Protein 6MGR (pdb70)

Nearest PDB structures (foldseek):
  6mgr-assembly1_B  TM=1.003E+00  e=1.078E-83  Campylobacter jejuni
  6mgr-assembly1_D  TM=1.002E+00  e=2.499E-81  Campylobacter jejuni
  6mgr-assembly1_A  TM=1.003E+00  e=6.065E-81  Campylobacter jejuni
  5uqg-assembly1_B  TM=9.874E-01  e=3.873E-78  Campylobacter jejuni subsp. jejuni
  5uqh-assembly1_C  TM=9.885E-01  e=1.211E-77  Campylobacter jejuni subsp. jejuni

CATH classification: 3.20.20.70

Structure (mmCIF, N/CA/C/O backbone):
data_6MGR
#
_entry.id   6MGR
#
_cell.length_a   69.343
_cell.length_b   119.592
_cell.length_c   119.307
_cell.angle_alpha   90.00
_cell.angle_beta   89.99
_cell.angle_gamma   90.00
#
_symmetry.space_group_name_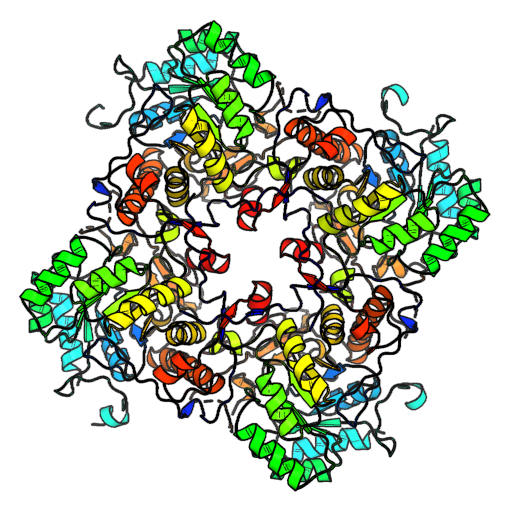H-M   'P 1 21 1'
#
loop_
_entity.id
_entity.type
_entity.pdbx_description
1 polymer 'Inosine monophosphate dehydrogenase'
2 non-polymer '5-[(Z)-(aminomethylidene)amino]-1-(5-O-phosphono-beta-D-ribofuranosyl)-1H-imidazole-4-carboxylic acid'
3 non-polymer 'SULFATE ION'
4 non-polymer 'CHLORIDE ION'
5 non-polymer (4S)-2-METHYL-2,4-PENTANEDIOL
6 non-polymer 'POTASSIUM ION'
7 water water
#
loop_
_atom_site.group_PDB
_atom_site.id
_atom_site.type_symbol
_atom_site.label_atom_id
_atom_site.label_alt_id
_atom_site.label_comp_id
_atom_site.label_asym_id
_atom_site.label_entity_id
_atom_site.label_seq_id
_atom_site.pdbx_PDB_ins_code
_atom_site.Cartn_x
_atom_site.Cartn_y
_atom_site.Cartn_z
_atom_site.occupancy
_atom_site.B_iso_or_equiv
_atom_site.auth_seq_id
_atom_site.auth_comp_id
_atom_site.auth_asym_id
_atom_site.auth_atom_id
_atom_site.pdbx_PDB_model_num
ATOM 1 N N . MET A 1 4 ? 36.268 41.469 43.100 1.00 114.32 1 MET A N 1
ATOM 2 C CA . MET A 1 4 ? 35.484 40.612 43.986 1.00 112.10 1 MET A CA 1
ATOM 3 C C . MET A 1 4 ? 36.033 39.187 44.008 1.00 109.32 1 MET A C 1
ATOM 4 O O . MET A 1 4 ? 36.598 38.712 43.019 1.00 110.40 1 MET A O 1
ATOM 9 N N . LYS A 1 5 ? 35.853 38.505 45.137 1.00 104.80 2 LYS A N 1
ATOM 10 C CA . LYS A 1 5 ? 36.432 37.180 45.346 1.00 100.92 2 LYS A CA 1
ATOM 11 C C . LYS A 1 5 ? 35.408 36.123 44.951 1.00 93.59 2 LYS A C 1
ATOM 12 O O . LYS A 1 5 ? 34.511 35.785 45.729 1.00 86.73 2 LYS A O 1
ATOM 18 N N . ILE A 1 6 ? 35.541 35.607 43.730 1.00 91.61 3 ILE A N 1
ATOM 19 C CA . ILE A 1 6 ? 34.788 34.447 43.263 1.00 88.46 3 ILE A CA 1
ATOM 20 C C . ILE A 1 6 ? 35.690 33.231 43.407 1.00 90.30 3 ILE A C 1
ATOM 21 O O . ILE A 1 6 ? 36.730 33.136 42.742 1.00 92.15 3 ILE A O 1
ATOM 26 N N . VAL A 1 7 ? 35.294 32.305 44.279 1.00 89.41 4 VAL A N 1
ATOM 27 C CA . VAL A 1 7 ? 36.146 31.169 44.613 1.00 92.68 4 VAL A CA 1
ATOM 28 C C . VAL A 1 7 ? 36.073 30.089 43.536 1.00 91.88 4 VAL A C 1
ATOM 29 O O . VAL A 1 7 ? 37.079 29.438 43.226 1.00 92.11 4 VAL A O 1
ATOM 33 N N . LYS A 1 8 ? 34.900 29.891 42.936 1.00 88.86 5 LYS A N 1
ATOM 34 C CA . LYS A 1 8 ? 34.721 28.845 41.936 1.00 82.39 5 LYS A CA 1
ATOM 35 C C . LYS A 1 8 ? 33.461 29.125 41.124 1.00 75.49 5 LYS A C 1
ATOM 36 O O . LYS A 1 8 ? 32.636 29.975 41.478 1.00 70.81 5 LYS A O 1
ATOM 42 N N . ARG A 1 9 ? 33.338 28.398 40.008 1.00 69.17 6 ARG A N 1
ATOM 43 C CA . ARG A 1 9 ? 32.079 28.254 39.285 1.00 64.67 6 ARG A CA 1
ATOM 44 C C . ARG A 1 9 ? 31.429 26.952 39.742 1.00 60.51 6 ARG A C 1
ATOM 45 O O . ARG A 1 9 ? 31.905 25.864 39.409 1.00 66.46 6 ARG A O 1
ATOM 53 N N . ALA A 1 10 ? 30.337 27.057 40.485 1.00 53.58 7 ALA A N 1
ATOM 54 C CA . ALA A 1 10 ? 29.765 25.917 41.189 1.00 50.68 7 ALA A CA 1
ATOM 55 C C . ALA A 1 10 ? 28.604 25.313 40.409 1.00 48.89 7 ALA A C 1
ATOM 56 O O . ALA A 1 10 ? 27.747 26.037 39.890 1.00 48.73 7 ALA A O 1
ATOM 58 N N . LEU A 1 11 ? 28.566 23.984 40.361 1.00 45.12 8 LEU A N 1
ATOM 59 C CA . LEU A 1 11 ? 27.588 23.238 39.583 1.00 47.71 8 LEU A CA 1
ATOM 60 C C . LEU A 1 11 ? 26.609 22.512 40.494 1.00 44.71 8 LEU A C 1
ATOM 61 O O . LEU A 1 11 ? 26.937 22.169 41.630 1.00 44.76 8 LEU A O 1
ATOM 66 N N . THR A 1 12 ? 25.409 22.242 39.982 1.00 43.03 9 THR A N 1
ATOM 67 C CA . THR A 1 12 ? 24.547 21.307 40.684 1.00 45.12 9 THR A CA 1
ATOM 68 C C . THR A 1 12 ? 24.126 20.168 39.750 1.00 41.41 9 THR A C 1
ATOM 69 O O . THR A 1 12 ? 24.659 20.015 38.643 1.00 46.28 9 THR A O 1
ATOM 73 N N . PHE A 1 13 ? 23.159 19.365 40.216 1.00 40.01 10 PHE A N 1
ATOM 74 C CA . PHE A 1 13 ? 22.807 18.099 39.558 1.00 41.75 10 PHE A CA 1
ATOM 75 C C . PHE A 1 13 ? 22.575 18.252 38.055 1.00 45.59 10 PHE A C 1
ATOM 76 O O . PHE A 1 13 ? 23.155 17.509 37.241 1.00 43.08 10 PHE A O 1
ATOM 84 N N A GLU A 1 14 ? 21.723 19.205 37.677 0.49 45.90 11 GLU A N 1
ATOM 85 N N B GLU A 1 14 ? 21.703 19.191 37.660 0.51 45.85 11 GLU A N 1
ATOM 86 C CA A GLU A 1 14 ? 21.309 19.369 36.293 0.49 48.82 11 GLU A CA 1
ATOM 87 C CA B GLU A 1 14 ? 21.328 19.306 36.252 0.51 48.79 11 GLU A CA 1
ATOM 88 C C A GLU A 1 14 ? 22.455 19.794 35.382 0.49 47.49 11 GLU A C 1
ATOM 89 C C B GLU A 1 14 ? 22.482 19.753 35.365 0.51 47.51 11 GLU A C 1
ATOM 90 O O A GLU A 1 14 ? 22.306 19.734 34.156 0.49 46.11 11 GLU A O 1
ATOM 91 O O B GLU A 1 14 ? 22.359 19.683 34.136 0.51 45.93 11 GLU A O 1
ATOM 102 N N . ASP A 1 15 ? 23.593 20.200 35.952 1.00 46.88 12 ASP A N 1
ATOM 103 C CA . ASP A 1 15 ? 24.742 20.632 35.164 1.00 47.96 12 ASP A CA 1
ATOM 104 C C . ASP A 1 15 ? 25.602 19.478 34.665 1.00 40.95 12 ASP A C 1
ATOM 105 O O . ASP A 1 15 ? 26.452 19.698 33.794 1.00 42.04 12 ASP A O 1
ATOM 110 N N . VAL A 1 16 ? 25.432 18.268 35.208 1.00 39.21 13 VAL A N 1
ATOM 111 C CA . VAL A 1 16 ? 26.375 17.185 34.964 1.00 41.88 13 VAL A CA 1
ATOM 112 C C . VAL A 1 16 ? 25.634 15.889 34.654 1.00 47.23 13 VAL A C 1
ATOM 113 O O . VAL A 1 16 ? 24.469 15.705 35.006 1.00 45.44 13 VAL A O 1
ATOM 117 N N . LEU A 1 17 ? 26.324 15.010 33.926 1.00 47.85 14 LEU A N 1
ATOM 118 C CA . LEU A 1 17 ? 25.865 13.653 33.673 1.00 45.30 14 LEU A CA 1
ATOM 119 C C . LEU A 1 17 ? 27.032 12.709 33.917 1.00 43.83 14 LEU A C 1
ATOM 120 O O . LEU A 1 17 ? 28.201 13.084 33.759 1.00 41.24 14 LEU A O 1
ATOM 125 N N . LEU A 1 18 ? 26.704 11.478 34.300 1.00 41.44 15 LEU A N 1
ATOM 126 C CA . LEU A 1 18 ? 27.701 10.422 34.435 1.00 41.90 15 LEU A CA 1
ATOM 127 C C . LEU A 1 18 ? 27.952 9.768 33.078 1.00 40.58 15 LEU A C 1
ATOM 128 O O . LEU A 1 18 ? 27.013 9.503 32.319 1.00 39.75 15 LEU A O 1
ATOM 133 N N . ARG A 1 19 ? 29.234 9.494 32.784 1.00 41.90 16 ARG A N 1
ATOM 134 C CA . ARG A 1 19 ? 29.558 8.755 31.563 1.00 46.14 16 ARG A CA 1
ATOM 135 C C . ARG A 1 19 ? 29.324 7.261 31.784 1.00 46.06 16 ARG A C 1
ATOM 136 O O . ARG A 1 19 ? 29.619 6.740 32.870 1.00 43.28 16 ARG A O 1
ATOM 144 N N . PRO A 1 20 ? 28.799 6.553 30.783 1.00 46.93 17 PRO A N 1
ATOM 145 C CA . PRO A 1 20 ? 28.769 5.084 30.866 1.00 44.95 17 PRO A CA 1
ATOM 146 C C . PRO A 1 20 ? 30.189 4.527 30.856 1.00 47.42 17 PRO A C 1
ATOM 147 O O . PRO A 1 20 ? 31.107 5.116 30.284 1.00 48.44 17 PRO A O 1
ATOM 151 N N . GLY A 1 21 ? 30.367 3.369 31.498 1.00 45.32 18 GLY A N 1
ATOM 152 C CA . GLY A 1 21 ? 31.639 2.676 31.478 1.00 48.66 18 GLY A CA 1
ATOM 153 C C . GLY A 1 21 ? 31.451 1.207 31.132 1.00 50.45 18 GLY A C 1
ATOM 154 O O . GLY A 1 21 ? 30.322 0.719 31.014 1.00 50.93 18 GLY A O 1
ATOM 155 N N . TYR A 1 22 ? 32.571 0.508 30.951 1.00 50.73 19 TYR A N 1
ATOM 156 C CA . TYR A 1 22 ? 32.489 -0.921 30.651 1.00 51.17 19 TYR A CA 1
ATOM 157 C C . TYR A 1 22 ? 31.877 -1.656 31.841 1.00 51.07 19 TYR A C 1
ATOM 158 O O . TYR A 1 22 ? 32.285 -1.445 32.984 1.00 50.12 19 TYR A O 1
ATOM 167 N N . SER A 1 23 ? 30.878 -2.498 31.588 1.00 50.48 20 SER A N 1
ATOM 168 C CA . SER A 1 23 ? 30.127 -3.096 32.686 1.00 53.90 20 SER A CA 1
ATOM 169 C C . SER A 1 23 ? 30.040 -4.609 32.542 1.00 52.47 20 SER A C 1
ATOM 170 O O . SER A 1 23 ? 29.792 -5.127 31.450 1.00 49.52 20 SER A O 1
ATOM 173 N N . GLU A 1 24 ? 30.226 -5.311 33.660 1.00 51.31 21 GLU A N 1
ATOM 174 C CA . GLU A 1 24 ? 30.014 -6.752 33.728 1.00 54.02 21 GLU A CA 1
ATOM 175 C C . GLU A 1 24 ? 29.017 -7.116 34.821 1.00 58.48 21 GLU A C 1
ATOM 176 O O . GLU A 1 24 ? 28.915 -8.291 35.186 1.00 62.72 21 GLU A O 1
ATOM 182 N N . VAL A 1 25 ? 28.294 -6.138 35.355 1.00 57.10 22 VAL A N 1
ATOM 183 C CA . VAL A 1 25 ? 27.358 -6.335 36.452 1.00 59.42 22 VAL A CA 1
ATOM 184 C C . VAL A 1 25 ? 25.982 -5.871 36.004 1.00 62.10 22 VAL A C 1
ATOM 185 O O . VAL A 1 25 ? 25.844 -4.908 35.242 1.00 64.74 22 VAL A O 1
ATOM 189 N N . LEU A 1 26 ? 24.959 -6.557 36.490 1.00 60.72 23 LEU A N 1
ATOM 190 C CA . LEU A 1 26 ? 23.600 -6.140 36.171 1.00 60.02 23 LEU A CA 1
ATOM 191 C C . LEU A 1 26 ? 23.017 -5.326 37.320 1.00 61.59 23 LEU A C 1
ATOM 192 O O . LEU A 1 26 ? 23.296 -5.623 38.490 1.00 58.56 23 LEU A O 1
ATOM 197 N N . PRO A 1 27 ? 22.203 -4.311 36.996 1.00 59.86 24 PRO A N 1
ATOM 198 C CA . PRO A 1 27 ? 21.594 -3.489 38.056 1.00 57.74 24 PRO A CA 1
ATOM 199 C C . PRO A 1 27 ? 21.023 -4.307 39.203 1.00 56.98 24 PRO A C 1
ATOM 200 O O . PRO A 1 27 ? 21.168 -3.914 40.364 1.00 52.22 24 PRO A O 1
ATOM 204 N N . LYS A 1 28 ? 20.417 -5.458 38.909 1.00 56.84 25 LYS A N 1
ATOM 205 C CA . LYS A 1 28 ? 19.808 -6.260 39.958 1.00 63.21 25 LYS A CA 1
ATOM 206 C C . LYS A 1 28 ? 20.842 -6.906 40.874 1.00 64.23 25 LYS A C 1
ATOM 207 O O . LYS A 1 28 ? 20.487 -7.328 41.977 1.00 64.81 25 LYS A O 1
ATOM 213 N N . GLU A 1 29 ? 22.110 -6.963 40.459 1.00 64.57 26 GLU A N 1
ATOM 214 C CA . GLU A 1 29 ? 23.166 -7.619 41.219 1.00 65.34 26 GLU A CA 1
ATOM 215 C C . GLU A 1 29 ? 24.068 -6.658 41.992 1.00 59.00 26 GLU A C 1
ATOM 216 O O . GLU A 1 29 ? 24.856 -7.117 42.823 1.00 60.43 26 GLU A O 1
ATOM 222 N N . VAL A 1 30 ? 24.008 -5.352 41.736 1.00 53.45 27 VAL A N 1
ATOM 223 C CA . VAL A 1 30 ? 24.904 -4.464 42.466 1.00 53.83 27 VAL A CA 1
ATOM 224 C C . VAL A 1 30 ? 24.462 -4.363 43.928 1.00 53.31 27 VAL A C 1
ATOM 225 O O . VAL A 1 30 ? 23.304 -4.615 44.286 1.00 50.81 27 VAL A O 1
ATOM 229 N N . LYS A 1 31 ? 25.412 -4.006 44.787 1.00 50.19 28 LYS A N 1
ATOM 230 C CA . LYS A 1 31 ? 25.171 -3.847 46.217 1.00 52.40 28 LYS A CA 1
ATOM 231 C C . LYS A 1 31 ? 25.104 -2.362 46.542 1.00 51.33 28 LYS A C 1
ATOM 232 O O . LYS A 1 31 ? 25.882 -1.573 45.998 1.00 49.71 28 LYS A O 1
ATOM 238 N N . ILE A 1 32 ? 24.149 -1.983 47.402 1.00 52.81 29 ILE A N 1
ATOM 239 C CA . ILE A 1 32 ? 23.875 -0.570 47.677 1.00 49.43 29 ILE A CA 1
ATOM 240 C C . ILE A 1 32 ? 23.927 -0.271 49.175 1.00 50.57 29 ILE A C 1
ATOM 241 O O . ILE A 1 32 ? 23.401 0.756 49.634 1.00 48.14 29 ILE A O 1
ATOM 246 N N A HIS A 1 33 ? 24.562 -1.152 49.946 0.54 49.23 30 HIS A N 1
ATOM 247 N N B HIS A 1 33 ? 24.551 -1.164 49.945 0.46 49.19 30 HIS A N 1
ATOM 248 C CA A HIS A 1 33 ? 24.858 -0.826 51.334 0.54 47.70 30 HIS A CA 1
ATOM 249 C CA B HIS A 1 33 ? 24.902 -0.841 51.323 0.46 47.78 30 HIS A CA 1
ATOM 250 C C A HIS A 1 33 ? 25.835 0.348 51.400 0.54 46.93 30 HIS A C 1
ATOM 251 C C B HIS A 1 33 ? 25.782 0.407 51.357 0.46 46.68 30 HIS A C 1
ATOM 252 O O A HIS A 1 33 ? 26.648 0.561 50.495 0.54 43.54 30 HIS A O 1
ATOM 253 O O B HIS A 1 33 ? 26.488 0.721 50.393 0.46 43.51 30 HIS A O 1
ATOM 266 N N . THR A 1 34 ? 25.741 1.125 52.481 1.00 45.20 31 THR A N 1
ATOM 267 C CA . THR A 1 34 ? 26.584 2.307 52.633 1.00 47.50 31 THR A CA 1
ATOM 268 C C . THR A 1 34 ? 26.697 2.657 54.115 1.00 51.24 31 THR A C 1
ATOM 269 O O . THR A 1 34 ? 26.004 2.092 54.959 1.00 55.94 31 THR A O 1
ATOM 273 N N . LYS A 1 35 ? 27.579 3.610 54.421 1.00 49.12 32 LYS A N 1
ATOM 274 C CA . LYS A 1 35 ? 27.719 4.129 55.778 1.00 49.55 32 LYS A CA 1
ATOM 275 C C . LYS A 1 35 ? 26.833 5.356 55.986 1.00 47.62 32 LYS A C 1
ATOM 276 O O . LYS A 1 35 ? 26.871 6.308 55.195 1.00 44.43 32 LYS A O 1
ATOM 282 N N . LEU A 1 36 ? 26.029 5.322 57.046 1.00 44.15 33 LEU A N 1
ATOM 283 C CA . LEU A 1 36 ? 25.378 6.522 57.565 1.00 44.64 33 LEU A CA 1
ATOM 284 C C . LEU A 1 36 ? 26.368 7.375 58.344 1.00 46.11 33 LEU A C 1
ATOM 285 O O . LEU A 1 36 ? 26.508 8.575 58.090 1.00 43.70 33 LEU A O 1
ATOM 290 N N . THR A 1 37 ? 27.050 6.764 59.305 1.00 46.26 34 THR A N 1
ATOM 291 C CA . THR A 1 37 ? 28.055 7.417 60.122 1.00 49.43 34 THR A CA 1
ATOM 292 C C . THR A 1 37 ? 29.281 6.533 60.138 1.00 52.63 34 THR A C 1
ATOM 293 O O . THR A 1 37 ? 29.306 5.470 59.510 1.00 54.31 34 THR A O 1
ATOM 297 N N . LYS A 1 38 ? 30.299 6.964 60.891 1.00 56.24 35 LYS A N 1
ATOM 298 C CA . LYS A 1 38 ? 31.483 6.131 61.064 1.00 61.84 35 LYS A CA 1
ATOM 299 C C . LYS A 1 38 ? 31.114 4.750 61.588 1.00 61.43 35 LYS A C 1
ATOM 300 O O . LYS A 1 38 ? 31.780 3.764 61.265 1.00 59.17 35 LYS A O 1
ATOM 306 N N . ASN A 1 39 ? 30.051 4.661 62.385 1.00 62.41 36 ASN A N 1
ATOM 307 C CA . ASN A 1 39 ? 29.718 3.445 63.104 1.00 61.26 36 ASN A CA 1
ATOM 308 C C . ASN A 1 39 ? 28.406 2.804 62.688 1.00 59.60 36 ASN A C 1
ATOM 309 O O . ASN A 1 39 ? 28.118 1.696 63.143 1.00 66.89 36 ASN A O 1
ATOM 314 N N . ILE A 1 40 ? 27.584 3.458 61.876 1.00 49.80 37 ILE A N 1
ATOM 315 C CA . ILE A 1 40 ? 26.279 2.918 61.525 1.00 49.69 37 ILE A CA 1
ATOM 316 C C . ILE A 1 40 ? 26.243 2.670 60.024 1.00 54.30 37 ILE A C 1
ATOM 317 O O . ILE A 1 40 ? 26.610 3.546 59.225 1.00 53.09 37 ILE A O 1
ATOM 322 N N . THR A 1 41 ? 25.808 1.475 59.652 1.00 50.62 38 THR A N 1
ATOM 323 C CA . THR A 1 41 ? 25.643 1.068 58.268 1.00 56.11 38 THR A CA 1
ATOM 324 C C . THR A 1 41 ? 24.179 1.209 57.851 1.00 56.73 38 THR A C 1
ATOM 325 O O . THR A 1 41 ? 23.266 1.134 58.676 1.00 58.13 38 THR A O 1
ATOM 329 N N . LEU A 1 42 ? 23.968 1.463 56.566 1.00 51.57 39 LEU A N 1
ATOM 330 C CA . LEU A 1 42 ? 22.654 1.395 55.942 1.00 52.84 39 LEU A CA 1
ATOM 331 C C . LEU A 1 42 ? 22.672 0.292 54.894 1.00 51.40 39 LEU A C 1
ATOM 332 O O . LEU A 1 42 ? 23.704 0.025 54.278 1.00 48.50 39 LEU A O 1
ATOM 337 N N . ASN A 1 43 ? 21.527 -0.354 54.690 1.00 52.84 40 ASN A N 1
ATOM 338 C CA . ASN A 1 43 ? 21.436 -1.316 53.602 1.00 52.42 40 ASN A CA 1
ATOM 339 C C . ASN A 1 43 ? 20.971 -0.676 52.300 1.00 51.35 40 ASN A C 1
ATOM 340 O O . ASN A 1 43 ? 21.054 -1.317 51.250 1.00 53.12 40 ASN A O 1
ATOM 345 N N . MET A 1 44 ? 20.499 0.566 52.338 1.00 51.78 41 MET A N 1
ATOM 346 C CA . MET A 1 44 ? 20.328 1.371 51.136 1.00 50.36 41 MET A CA 1
ATOM 347 C C . MET A 1 44 ? 20.483 2.835 51.527 1.00 48.09 41 MET A C 1
ATOM 348 O O . MET A 1 44 ? 20.280 3.193 52.691 1.00 47.81 41 MET A O 1
ATOM 353 N N . PRO A 1 45 ? 20.869 3.711 50.576 1.00 46.45 42 PRO A N 1
ATOM 354 C CA . PRO A 1 45 ? 21.446 5.006 50.974 1.00 44.31 42 PRO A CA 1
ATOM 355 C C . PRO A 1 45 ? 20.468 6.152 51.204 1.00 42.80 42 PRO A C 1
ATOM 356 O O . PRO A 1 45 ? 20.886 7.309 51.109 1.00 45.36 42 PRO A O 1
ATOM 360 N N . LEU A 1 46 ? 19.200 5.889 51.495 1.00 43.06 43 LEU A N 1
ATOM 361 C CA . LEU A 1 46 ? 18.192 6.948 51.573 1.00 46.02 43 LEU A CA 1
ATOM 362 C C . LEU A 1 46 ? 17.750 7.242 53.011 1.00 45.66 43 LEU A C 1
ATOM 363 O O . LEU A 1 46 ? 17.458 6.325 53.782 1.00 45.12 43 LEU A O 1
ATOM 368 N N . ILE A 1 47 ? 17.671 8.534 53.347 1.00 43.04 44 ILE A N 1
ATOM 369 C CA . ILE A 1 47 ? 17.202 9.026 54.647 1.00 45.17 44 ILE A CA 1
ATOM 370 C C . ILE A 1 47 ? 16.038 9.980 54.417 1.00 46.24 44 ILE A C 1
ATOM 371 O O . ILE A 1 47 ? 16.169 10.946 53.656 1.00 44.49 44 ILE A O 1
ATOM 376 N N . SER A 1 48 ? 14.931 9.757 55.121 1.00 46.82 45 SER A N 1
ATOM 377 C CA . SER A 1 48 ? 13.807 10.681 55.052 1.00 47.03 45 SER A CA 1
ATOM 378 C C . SER A 1 48 ? 14.072 11.897 55.941 1.00 47.83 45 SER A C 1
ATOM 379 O O . SER A 1 48 ? 14.614 11.774 57.047 1.00 49.81 45 SER A O 1
ATOM 382 N N . ALA A 1 49 ? 13.680 13.073 55.443 1.00 44.02 46 ALA A N 1
ATOM 383 C CA . ALA A 1 49 ? 14.079 14.344 56.025 1.00 44.48 46 ALA A CA 1
ATOM 384 C C . ALA A 1 49 ? 13.410 14.595 57.378 1.00 45.34 46 ALA A C 1
ATOM 385 O O . ALA A 1 49 ? 12.289 14.151 57.644 1.00 46.86 46 ALA A O 1
ATOM 387 N N . ALA A 1 50 ? 14.111 15.346 58.232 1.00 41.92 47 ALA A N 1
ATOM 388 C CA . ALA A 1 50 ? 13.608 15.697 59.567 1.00 42.84 47 ALA A CA 1
ATOM 389 C C . ALA A 1 50 ? 12.643 16.878 59.470 1.00 44.65 47 ALA A C 1
ATOM 390 O O . ALA A 1 50 ? 12.915 17.991 59.931 1.00 44.74 47 ALA A O 1
ATOM 392 N N . MET A 1 51 ? 11.481 16.618 58.862 1.00 46.60 48 MET A N 1
ATOM 393 C CA . MET A 1 51 ? 10.508 17.669 58.577 1.00 47.76 48 MET A CA 1
ATOM 394 C C . MET A 1 51 ? 9.128 17.223 59.028 1.00 51.06 48 MET A C 1
ATOM 395 O O . MET A 1 51 ? 8.769 16.054 58.860 1.00 54.72 48 MET A O 1
ATOM 400 N N . ASP A 1 52 ? 8.347 18.158 59.588 1.00 50.97 49 ASP A N 1
ATOM 401 C CA . ASP A 1 52 ? 7.068 17.754 60.172 1.00 56.21 49 ASP A CA 1
ATOM 402 C C . ASP A 1 52 ? 6.014 17.393 59.126 1.00 55.73 49 ASP A C 1
ATOM 403 O O . ASP A 1 52 ? 4.896 17.025 59.501 1.00 56.43 49 ASP A O 1
ATOM 408 N N . THR A 1 53 ? 6.342 17.448 57.838 1.00 53.43 50 THR A N 1
ATOM 409 C CA . THR A 1 53 ? 5.478 16.891 56.800 1.00 57.09 50 THR A CA 1
ATOM 410 C C . THR A 1 53 ? 6.103 15.672 56.128 1.00 57.37 50 THR A C 1
ATOM 411 O O . THR A 1 53 ? 5.581 15.194 55.114 1.00 57.31 50 THR A O 1
ATOM 415 N N . VAL A 1 54 ? 7.201 15.146 56.676 1.00 56.10 51 VAL A N 1
ATOM 416 C CA . VAL A 1 54 ? 7.861 13.999 56.062 1.00 53.84 51 VAL A CA 1
ATOM 417 C C . VAL A 1 54 ? 7.965 12.837 57.050 1.00 55.06 51 VAL A C 1
ATOM 418 O O . VAL A 1 54 ? 7.445 11.747 56.783 1.00 53.56 51 VAL A O 1
ATOM 422 N N . THR A 1 55 ? 8.623 13.044 58.195 1.00 54.70 52 THR A N 1
ATOM 423 C CA . THR A 1 55 ? 9.033 11.925 59.047 1.00 53.90 52 THR A CA 1
ATOM 424 C C . THR A 1 55 ? 8.514 12.053 60.479 1.00 53.28 52 THR A C 1
ATOM 425 O O . THR A 1 55 ? 8.967 12.914 61.246 1.00 52.10 52 THR A O 1
ATOM 429 N N . GLU A 1 56 ? 7.577 11.175 60.838 1.00 56.04 53 GLU A N 1
ATOM 430 C CA . GLU A 1 56 ? 7.361 10.767 62.223 1.00 55.52 53 GLU A CA 1
ATOM 431 C C . GLU A 1 56 ? 7.488 9.244 62.261 1.00 56.97 53 GLU A C 1
ATOM 432 O O . GLU A 1 56 ? 8.104 8.672 61.352 1.00 54.36 53 GLU A O 1
ATOM 438 N N . HIS A 1 57 ? 6.938 8.564 63.278 1.00 56.85 54 HIS A N 1
ATOM 439 C CA . HIS A 1 57 ? 7.317 7.164 63.486 1.00 56.58 54 HIS A CA 1
ATOM 440 C C . HIS A 1 57 ? 6.976 6.288 62.279 1.00 56.80 54 HIS A C 1
ATOM 441 O O . HIS A 1 57 ? 7.770 5.422 61.893 1.00 57.89 54 HIS A O 1
ATOM 448 N N . ARG A 1 58 ? 5.820 6.510 61.652 1.00 55.61 55 ARG A N 1
ATOM 449 C CA . ARG A 1 58 ? 5.378 5.599 60.602 1.00 59.99 55 ARG A CA 1
ATOM 450 C C . ARG A 1 58 ? 6.268 5.683 59.363 1.00 59.78 55 ARG A C 1
ATOM 451 O O . ARG A 1 58 ? 6.579 4.653 58.746 1.00 57.27 55 ARG A O 1
ATOM 459 N N . ALA A 1 59 ? 6.693 6.892 58.975 1.00 55.59 56 ALA A N 1
ATOM 460 C CA . ALA A 1 59 ? 7.616 6.990 57.846 1.00 55.86 56 ALA A CA 1
ATOM 461 C C . ALA A 1 59 ? 8.983 6.436 58.226 1.00 55.41 56 ALA A C 1
ATOM 462 O O . ALA A 1 59 ? 9.643 5.783 57.407 1.00 52.34 56 ALA A O 1
ATOM 464 N N . ALA A 1 60 ? 9.413 6.670 59.472 1.00 51.46 57 ALA A N 1
ATOM 465 C CA . ALA A 1 60 ? 10.726 6.197 59.905 1.00 53.38 57 ALA A CA 1
ATOM 466 C C . ALA A 1 60 ? 10.766 4.675 59.993 1.00 54.41 57 ALA A C 1
ATOM 467 O O . ALA A 1 60 ? 11.795 4.058 59.687 1.00 52.89 57 ALA A O 1
ATOM 469 N N . ILE A 1 61 ? 9.662 4.056 60.418 1.00 55.43 58 ILE A N 1
ATOM 470 C CA . ILE A 1 61 ? 9.583 2.594 60.435 1.00 57.74 58 ILE A CA 1
ATOM 471 C C . ILE A 1 61 ? 9.758 2.038 59.025 1.00 59.31 58 ILE A C 1
ATOM 472 O O . ILE A 1 61 ? 10.543 1.108 58.799 1.00 59.14 58 ILE A O 1
ATOM 477 N N . MET A 1 62 ? 9.027 2.596 58.053 1.00 58.05 59 MET A N 1
ATOM 478 C CA . MET A 1 62 ? 9.136 2.080 56.691 1.00 59.15 59 MET A CA 1
ATOM 479 C C . MET A 1 62 ? 10.523 2.328 56.112 1.00 54.73 59 MET A C 1
ATOM 480 O O . MET A 1 62 ? 11.089 1.450 55.451 1.00 51.58 59 MET A O 1
ATOM 485 N N . MET A 1 63 ? 11.096 3.511 56.349 1.00 56.65 60 MET A N 1
ATOM 486 C CA . MET A 1 63 ? 12.434 3.779 55.826 1.00 52.06 60 MET A CA 1
ATOM 487 C C . MET A 1 63 ? 13.447 2.787 56.388 1.00 53.14 60 MET A C 1
ATOM 488 O O . MET A 1 63 ? 14.288 2.265 55.648 1.00 55.11 60 MET A O 1
ATOM 493 N N . ALA A 1 64 ? 13.361 2.490 57.692 1.00 49.87 61 ALA A N 1
ATOM 494 C CA . ALA A 1 64 ? 14.259 1.503 58.294 1.00 49.39 61 ALA A CA 1
ATOM 495 C C . ALA A 1 64 ? 13.977 0.093 57.781 1.00 51.23 61 ALA A C 1
ATOM 496 O O . ALA A 1 64 ? 14.912 -0.685 57.557 1.00 53.31 61 ALA A O 1
ATOM 498 N N . ARG A 1 65 ? 12.698 -0.265 57.606 1.00 50.39 62 ARG A N 1
ATOM 499 C CA . ARG A 1 65 ? 12.373 -1.593 57.088 1.00 53.47 62 ARG A CA 1
ATOM 500 C C . ARG A 1 65 ? 12.919 -1.808 55.684 1.00 53.60 62 ARG A C 1
ATOM 501 O O . ARG A 1 65 ? 13.239 -2.945 55.314 1.00 56.58 62 ARG A O 1
ATOM 509 N N . LEU A 1 66 ? 12.992 -0.747 54.879 1.00 48.96 63 LEU A N 1
ATOM 510 C CA . LEU A 1 66 ? 13.522 -0.843 53.523 1.00 54.41 63 LEU A CA 1
ATOM 511 C C . LEU A 1 66 ? 15.039 -0.742 53.479 1.00 55.51 63 LEU A C 1
ATOM 512 O O . LEU A 1 66 ? 15.617 -0.824 52.390 1.00 55.13 63 LEU A O 1
ATOM 517 N N . GLY A 1 67 ? 15.690 -0.556 54.631 1.00 52.03 64 GLY A N 1
ATOM 518 C CA . GLY A 1 67 ? 17.134 -0.530 54.725 1.00 49.31 64 GLY A CA 1
ATOM 519 C C . GLY A 1 67 ? 17.738 0.830 54.974 1.00 48.17 64 GLY A C 1
ATOM 520 O O . GLY A 1 67 ? 18.949 0.907 55.213 1.00 50.33 64 GLY A O 1
ATOM 521 N N . GLY A 1 68 ? 16.962 1.902 54.888 1.00 48.24 65 GLY A N 1
ATOM 522 C CA . GLY A 1 68 ? 17.454 3.266 55.100 1.00 45.93 65 GLY A CA 1
ATOM 523 C C . GLY A 1 68 ? 17.180 3.743 56.514 1.00 50.70 65 GLY A C 1
ATOM 524 O O . GLY A 1 68 ? 17.229 2.963 57.470 1.00 50.89 65 GLY A O 1
ATOM 525 N N . LEU A 1 69 ? 16.867 5.035 56.647 1.00 50.57 66 LEU A N 1
ATOM 526 C CA . LEU A 1 69 ? 16.636 5.636 57.956 1.00 50.43 66 LEU A CA 1
ATOM 527 C C . LEU A 1 69 ? 15.619 6.766 57.848 1.00 52.17 66 LEU A C 1
ATOM 528 O O . LEU A 1 69 ? 15.558 7.479 56.836 1.00 47.55 66 LEU A O 1
ATOM 533 N N . GLY A 1 70 ? 14.846 6.941 58.918 1.00 50.41 67 GLY A N 1
ATOM 534 C CA . GLY A 1 70 ? 14.039 8.139 59.128 1.00 50.28 67 GLY A CA 1
ATOM 535 C C . GLY A 1 70 ? 14.612 8.948 60.283 1.00 52.31 67 GLY A C 1
ATOM 536 O O . GLY A 1 70 ? 15.098 8.375 61.263 1.00 53.89 67 GLY A O 1
ATOM 537 N N . VAL A 1 71 ? 14.573 10.277 60.155 1.00 51.87 68 VAL A N 1
ATOM 538 C CA . VAL A 1 71 ? 14.946 11.188 61.241 1.00 50.81 68 VAL A CA 1
ATOM 539 C C . VAL A 1 71 ? 13.684 11.875 61.734 1.00 50.64 68 VAL A C 1
ATOM 540 O O . VAL A 1 71 ? 13.108 12.705 61.014 1.00 47.89 68 VAL A O 1
ATOM 544 N N . ILE A 1 72 ? 13.275 11.559 62.970 1.00 46.94 69 ILE A N 1
ATOM 545 C CA . ILE A 1 72 ? 12.136 12.242 63.577 1.00 50.69 69 ILE A CA 1
ATOM 546 C C . ILE A 1 72 ? 12.440 13.728 63.703 1.00 50.36 69 ILE A C 1
ATOM 547 O O . ILE A 1 72 ? 13.490 14.123 64.234 1.00 47.04 69 ILE A O 1
ATOM 552 N N . HIS A 1 73 ? 11.516 14.562 63.226 1.00 49.25 70 HIS A N 1
ATOM 553 C CA . HIS A 1 73 ? 11.707 16.003 63.322 1.00 49.98 70 HIS A CA 1
ATOM 554 C C . HIS A 1 73 ? 11.567 16.473 64.772 1.00 51.25 70 HIS A C 1
ATOM 555 O O . HIS A 1 73 ? 11.051 15.760 65.642 1.00 50.38 70 HIS A O 1
ATOM 562 N N . LYS A 1 74 ? 12.049 17.692 65.030 1.00 51.49 71 LYS A N 1
ATOM 563 C CA . LYS A 1 74 ? 12.095 18.260 66.375 1.00 52.20 71 LYS A CA 1
ATOM 564 C C . LYS A 1 74 ? 11.033 19.326 66.615 1.00 55.67 71 LYS A C 1
ATOM 565 O O . LYS A 1 74 ? 11.104 20.035 67.625 1.00 58.34 71 LYS A O 1
ATOM 571 N N . ASN A 1 75 ? 10.055 19.462 65.717 1.00 54.30 72 ASN A N 1
ATOM 572 C CA . ASN A 1 75 ? 8.966 20.427 65.889 1.00 55.90 72 ASN A CA 1
ATOM 573 C C . ASN A 1 75 ? 7.869 19.816 66.761 1.00 57.49 72 ASN A C 1
ATOM 574 O O . ASN A 1 75 ? 6.711 19.674 66.374 1.00 61.24 72 ASN A O 1
ATOM 579 N N . MET A 1 76 ? 8.270 19.442 67.967 1.00 58.61 73 MET A N 1
ATOM 580 C CA . MET A 1 76 ? 7.383 18.849 68.955 1.00 59.67 73 MET A CA 1
ATOM 581 C C . MET A 1 76 ? 8.133 18.854 70.275 1.00 61.07 73 MET A C 1
ATOM 582 O O . MET A 1 76 ? 9.368 18.918 70.299 1.00 60.45 73 MET A O 1
ATOM 587 N N . ASP A 1 77 ? 7.383 18.785 71.371 1.00 61.25 74 ASP A N 1
ATOM 588 C CA . ASP A 1 77 ? 8.039 18.790 72.663 1.00 63.41 74 ASP A CA 1
ATOM 589 C C . ASP A 1 77 ? 8.787 17.473 72.869 1.00 62.10 74 ASP A C 1
ATOM 590 O O . ASP A 1 77 ? 8.652 16.518 72.091 1.00 57.97 74 ASP A O 1
ATOM 595 N N . ILE A 1 78 ? 9.618 17.446 73.915 1.00 69.93 75 ILE A N 1
ATOM 596 C CA . ILE A 1 78 ? 10.547 16.333 74.089 1.00 71.61 75 ILE A CA 1
ATOM 597 C C . ILE A 1 78 ? 9.784 15.036 74.324 1.00 70.99 75 ILE A C 1
ATOM 598 O O . ILE A 1 78 ? 10.122 13.988 73.752 1.00 68.27 75 ILE A O 1
ATOM 603 N N . ALA A 1 79 ? 8.734 15.093 75.149 1.00 67.88 76 ALA A N 1
ATOM 604 C CA . ALA A 1 79 ? 7.885 13.929 75.391 1.00 70.65 76 ALA A CA 1
ATOM 605 C C . ALA A 1 79 ? 7.398 13.311 74.086 1.00 72.05 76 ALA A C 1
ATOM 606 O O . ALA A 1 79 ? 7.519 12.098 73.880 1.00 70.93 76 ALA A O 1
ATOM 608 N N . SER A 1 80 ? 6.863 14.137 73.180 1.00 72.44 77 SER A N 1
ATOM 609 C CA . SER A 1 80 ? 6.332 13.619 71.922 1.00 68.91 77 SER A CA 1
ATOM 610 C C . SER A 1 80 ? 7.421 12.974 71.075 1.00 63.07 77 SER A C 1
ATOM 611 O O . SER A 1 80 ? 7.183 11.944 70.432 1.00 61.89 77 SER A O 1
ATOM 614 N N . GLN A 1 81 ? 8.621 13.565 71.052 1.00 60.90 78 GLN A N 1
ATOM 615 C CA . GLN A 1 81 ? 9.675 13.015 70.208 1.00 60.76 78 GLN A CA 1
ATOM 616 C C . GLN A 1 81 ? 10.184 11.694 70.765 1.00 59.99 78 GLN A C 1
ATOM 617 O O . GLN A 1 81 ? 10.501 10.777 69.998 1.00 58.17 78 GLN A O 1
ATOM 623 N N . VAL A 1 82 ? 10.266 11.582 72.094 1.00 61.10 79 VAL A N 1
ATOM 624 C CA . VAL A 1 82 ? 10.572 10.303 72.734 1.00 61.57 79 VAL A CA 1
ATOM 625 C C . VAL A 1 82 ? 9.548 9.246 72.325 1.00 60.80 79 VAL A C 1
ATOM 626 O O . VAL A 1 82 ? 9.906 8.120 71.954 1.00 60.75 79 VAL A O 1
ATOM 630 N N . ARG A 1 83 ? 8.258 9.599 72.385 1.00 59.06 80 ARG A N 1
ATOM 631 C CA . ARG A 1 83 ? 7.193 8.686 71.970 1.00 63.48 80 ARG A CA 1
ATOM 632 C C . ARG A 1 83 ? 7.414 8.188 70.542 1.00 60.93 80 ARG A C 1
ATOM 633 O O . ARG A 1 83 ? 7.268 6.993 70.258 1.00 58.60 80 ARG A O 1
ATOM 641 N N . GLU A 1 84 ? 7.763 9.101 69.626 1.00 55.53 81 GLU A N 1
ATOM 642 C CA . GLU A 1 84 ? 7.993 8.709 68.238 1.00 60.46 81 GLU A CA 1
ATOM 643 C C . GLU A 1 84 ? 9.184 7.763 68.112 1.00 58.36 81 GLU A C 1
ATOM 644 O O . GLU A 1 84 ? 9.126 6.779 67.366 1.00 58.86 81 GLU A O 1
ATOM 650 N N . VAL A 1 85 ? 10.268 8.043 68.837 1.00 57.38 82 VAL A N 1
ATOM 651 C CA . VAL A 1 85 ? 11.472 7.220 68.750 1.00 56.84 82 VAL A CA 1
ATOM 652 C C . VAL A 1 85 ? 11.209 5.812 69.286 1.00 57.46 82 VAL A C 1
ATOM 653 O O . VAL A 1 85 ? 11.590 4.814 68.662 1.00 59.59 82 VAL A O 1
ATOM 657 N N . LYS A 1 86 ? 10.565 5.700 70.447 1.00 56.34 83 LYS A N 1
ATOM 658 C CA . LYS A 1 86 ? 10.339 4.352 70.965 1.00 62.06 83 LYS A CA 1
ATOM 659 C C . LYS A 1 86 ? 9.243 3.625 70.185 1.00 60.98 83 LYS A C 1
ATOM 660 O O . LYS A 1 86 ? 9.240 2.391 70.141 1.00 61.95 83 LYS A O 1
ATOM 666 N N . ARG A 1 87 ? 8.327 4.359 69.547 1.00 60.04 84 ARG A N 1
ATOM 667 C CA . ARG A 1 87 ? 7.405 3.719 68.611 1.00 64.53 84 ARG A CA 1
ATOM 668 C C . ARG A 1 87 ? 8.163 3.031 67.479 1.00 62.74 84 ARG A C 1
ATOM 669 O O . ARG A 1 87 ? 7.771 1.952 67.025 1.00 61.30 84 ARG A O 1
ATOM 677 N N . VAL A 1 88 ? 9.256 3.634 67.015 1.00 58.82 85 VAL A N 1
ATOM 678 C CA . VAL A 1 88 ? 10.072 2.993 65.984 1.00 58.25 85 VAL A CA 1
ATOM 679 C C . VAL A 1 88 ? 10.861 1.831 66.576 1.00 61.08 85 VAL A C 1
ATOM 680 O O . VAL A 1 88 ? 10.927 0.741 65.993 1.00 58.82 85 VAL A O 1
ATOM 684 N N . LYS A 1 89 ? 11.484 2.056 67.740 1.00 60.34 86 LYS A N 1
ATOM 685 C CA . LYS A 1 89 ? 12.326 1.034 68.351 1.00 66.01 86 LYS A CA 1
ATOM 686 C C . LYS A 1 89 ? 11.529 -0.203 68.738 1.00 65.67 86 LYS A C 1
ATOM 687 O O . LYS A 1 89 ? 12.087 -1.305 68.790 1.00 68.47 86 LYS A O 1
ATOM 693 N N . LYS A 1 90 ? 10.236 -0.050 69.015 1.00 67.64 87 LYS A N 1
ATOM 694 C CA . LYS A 1 90 ? 9.402 -1.153 69.474 1.00 73.79 87 LYS A CA 1
ATOM 695 C C . LYS A 1 90 ? 8.565 -1.757 68.355 1.00 73.73 87 LYS A C 1
ATOM 696 O O . LYS A 1 90 ? 7.738 -2.634 68.619 1.00 77.62 87 LYS A O 1
ATOM 702 N N . SER A 1 91 ? 8.764 -1.303 67.115 1.00 71.83 88 SER A N 1
ATOM 703 C CA . SER A 1 91 ? 8.020 -1.845 65.982 1.00 75.89 88 SER A CA 1
ATOM 704 C C . SER A 1 91 ? 8.334 -3.322 65.769 1.00 83.86 88 SER A C 1
ATOM 705 O O . SER A 1 91 ? 7.427 -4.130 65.529 1.00 87.73 88 SER A O 1
ATOM 708 N N . GLU A 1 92 ? 9.611 -3.691 65.849 1.00 89.15 89 GLU A N 1
ATOM 709 C CA . GLU A 1 92 ? 10.030 -5.093 65.791 1.00 103.29 89 GLU A CA 1
ATOM 710 C C . GLU A 1 92 ? 10.504 -5.572 67.166 1.00 109.14 89 GLU A C 1
ATOM 711 O O . GLU A 1 92 ? 11.597 -5.213 67.620 1.00 107.21 89 GLU A O 1
ATOM 717 N N . LEU A 1 99 ? 8.086 -12.517 62.189 1.00 125.19 199 LEU A N 1
ATOM 718 C CA . LEU A 1 99 ? 8.547 -13.695 61.463 1.00 132.01 199 LEU A CA 1
ATOM 719 C C . LEU A 1 99 ? 8.224 -13.562 59.979 1.00 135.54 199 LEU A C 1
ATOM 720 O O . LEU A 1 99 ? 9.104 -13.713 59.131 1.00 134.80 199 LEU A O 1
ATOM 725 N N . LYS A 1 100 ? 6.955 -13.285 59.665 1.00 139.13 200 LYS A N 1
ATOM 726 C CA . LYS A 1 100 ? 6.608 -12.924 58.297 1.00 141.07 200 LYS A CA 1
ATOM 727 C C . LYS A 1 100 ? 7.177 -11.564 57.919 1.00 137.16 200 LYS A C 1
ATOM 728 O O . LYS A 1 100 ? 7.257 -11.247 56.727 1.00 136.91 200 LYS A O 1
ATOM 734 N N . LYS A 1 101 ? 7.575 -10.759 58.911 1.00 134.50 201 LYS A N 1
ATOM 735 C CA . LYS A 1 101 ? 8.280 -9.511 58.639 1.00 126.86 201 LYS A CA 1
ATOM 736 C C . LYS A 1 101 ? 9.700 -9.763 58.150 1.00 123.82 201 LYS A C 1
ATOM 737 O O . LYS A 1 101 ? 10.238 -8.961 57.376 1.00 117.58 201 LYS A O 1
ATOM 743 N N . ARG A 1 102 ? 10.324 -10.857 58.595 1.00 127.61 202 ARG A N 1
ATOM 744 C CA . ARG A 1 102 ? 11.669 -11.188 58.133 1.00 127.98 202 ARG A CA 1
ATOM 745 C C . ARG A 1 102 ? 11.679 -11.454 56.632 1.00 123.70 202 ARG A C 1
ATOM 746 O O . ARG A 1 102 ? 12.536 -10.943 55.903 1.00 120.85 202 ARG A O 1
ATOM 754 N N . LYS A 1 103 ? 10.731 -12.262 56.153 1.00 123.71 203 LYS A N 1
ATOM 755 C CA . LYS A 1 103 ? 10.613 -12.482 54.717 1.00 117.38 203 LYS A CA 1
ATOM 756 C C . LYS A 1 103 ? 10.117 -11.234 53.999 1.00 108.98 203 LYS A C 1
ATOM 757 O O . LYS A 1 103 ? 10.490 -10.995 52.845 1.00 106.57 203 LYS A O 1
ATOM 763 N N . GLU A 1 104 ? 9.294 -10.423 54.668 1.00 104.66 204 GLU A N 1
ATOM 764 C CA . GLU A 1 104 ? 8.705 -9.257 54.018 1.00 101.95 204 GLU A CA 1
ATOM 765 C C . GLU A 1 104 ? 9.726 -8.139 53.839 1.00 94.71 204 GLU A C 1
ATOM 766 O O . GLU A 1 104 ? 9.787 -7.511 52.775 1.00 90.44 204 GLU A O 1
ATOM 772 N N . TYR A 1 105 ? 10.534 -7.875 54.866 1.00 80.36 205 TYR A N 1
ATOM 773 C CA . TYR A 1 105 ? 11.524 -6.800 54.851 1.00 76.82 205 TYR A CA 1
ATOM 774 C C . TYR A 1 105 ? 12.906 -7.382 55.131 1.00 73.96 205 TYR A C 1
ATOM 775 O O . TYR A 1 105 ? 13.460 -7.208 56.224 1.00 70.69 205 TYR A O 1
ATOM 784 N N . PRO A 1 106 ? 13.503 -8.060 54.146 1.00 76.59 206 PRO A N 1
ATOM 785 C CA . PRO A 1 106 ? 14.781 -8.742 54.394 1.00 75.53 206 PRO A CA 1
ATOM 786 C C . PRO A 1 106 ? 15.971 -7.803 54.499 1.00 71.79 206 PRO A C 1
ATOM 787 O O . PRO A 1 106 ? 17.027 -8.231 54.980 1.00 73.03 206 PRO A O 1
ATOM 791 N N . ASP A 1 107 ? 15.842 -6.547 54.069 1.00 64.54 207 ASP A N 1
ATOM 792 C CA . ASP A 1 107 ? 16.929 -5.582 54.135 1.00 63.77 207 ASP A CA 1
ATOM 793 C C . ASP A 1 107 ? 16.748 -4.600 55.272 1.00 58.18 207 ASP A C 1
ATOM 794 O O . ASP A 1 107 ? 17.341 -3.514 55.245 1.00 53.22 207 ASP A O 1
ATOM 799 N N . ALA A 1 108 ? 15.937 -4.959 56.264 1.00 56.90 208 ALA A N 1
ATOM 800 C CA . ALA A 1 108 ? 15.638 -4.043 57.350 1.00 52.84 208 ALA A CA 1
ATOM 801 C C . ALA A 1 108 ? 16.920 -3.627 58.052 1.00 53.91 208 ALA A C 1
ATOM 802 O O . ALA A 1 108 ? 17.835 -4.432 58.248 1.00 55.86 208 ALA A O 1
ATOM 804 N N . ASN A 1 109 ? 16.999 -2.341 58.369 1.00 53.17 209 ASN A N 1
ATOM 805 C CA . ASN A 1 109 ? 18.156 -1.731 59.019 1.00 53.98 209 ASN A CA 1
ATOM 806 C C . ASN A 1 109 ? 17.938 -1.785 60.533 1.00 54.09 209 ASN A C 1
ATOM 807 O O . ASN A 1 109 ? 17.191 -0.976 61.090 1.00 53.02 209 ASN A O 1
ATOM 812 N N . LYS A 1 110 ? 18.604 -2.724 61.205 1.00 55.21 210 LYS A N 1
ATOM 813 C CA . LYS A 1 110 ? 18.365 -2.995 62.618 1.00 57.40 210 LYS A CA 1
ATOM 814 C C . LYS A 1 110 ? 19.631 -2.785 63.449 1.00 58.82 210 LYS A C 1
ATOM 815 O O . LYS A 1 110 ? 20.754 -2.878 62.938 1.00 55.08 210 LYS A O 1
ATOM 821 N N . ASP A 1 111 ? 19.434 -2.511 64.747 1.00 57.00 211 ASP A N 1
ATOM 822 C CA . ASP A 1 111 ? 20.535 -2.351 65.690 1.00 55.21 211 ASP A CA 1
ATOM 823 C C . ASP A 1 111 ? 20.998 -3.725 66.188 1.00 59.11 211 ASP A C 1
ATOM 824 O O . ASP A 1 111 ? 20.606 -4.768 65.657 1.00 57.49 211 ASP A O 1
ATOM 829 N N . ASN A 1 112 ? 21.844 -3.738 67.227 1.00 60.83 212 ASN A N 1
ATOM 830 C CA . ASN A 1 112 ? 22.416 -4.981 67.736 1.00 68.75 212 ASN A CA 1
ATOM 831 C C . ASN A 1 112 ? 21.374 -5.888 68.365 1.00 70.18 212 ASN A C 1
ATOM 832 O O . ASN A 1 112 ? 21.645 -7.075 68.560 1.00 73.25 212 ASN A O 1
ATOM 837 N N . PHE A 1 113 ? 20.198 -5.359 68.686 1.00 69.77 213 PHE A N 1
ATOM 838 C CA . PHE A 1 113 ? 19.135 -6.121 69.320 1.00 72.85 213 PHE A CA 1
ATOM 839 C C . PHE A 1 113 ? 17.979 -6.410 68.372 1.00 72.78 213 PHE A C 1
ATOM 840 O O . PHE A 1 113 ? 16.898 -6.788 68.831 1.00 74.89 213 PHE A O 1
ATOM 848 N N . GLY A 1 114 ? 18.174 -6.233 67.064 1.00 70.35 214 GLY A N 1
ATOM 849 C CA . GLY A 1 114 ? 17.126 -6.543 66.112 1.00 66.93 214 GLY A CA 1
ATOM 850 C C . GLY A 1 114 ? 16.010 -5.528 66.031 1.00 64.34 214 GLY A C 1
ATOM 851 O O . GLY A 1 114 ? 14.947 -5.840 65.489 1.00 66.69 214 GLY A O 1
ATOM 852 N N . ARG A 1 115 ? 16.217 -4.324 66.564 1.00 61.32 215 ARG A N 1
ATOM 853 C CA . ARG A 1 115 ? 15.235 -3.247 66.516 1.00 58.86 215 ARG A CA 1
ATOM 854 C C . ARG A 1 115 ? 15.566 -2.287 65.376 1.00 55.76 215 ARG A C 1
ATOM 855 O O . ARG A 1 115 ? 16.737 -1.981 65.132 1.00 56.76 215 ARG A O 1
ATOM 863 N N . LEU A 1 116 ? 14.529 -1.806 64.686 1.00 53.66 216 LEU A N 1
ATOM 864 C CA . LEU A 1 116 ? 14.730 -0.834 63.615 1.00 53.62 216 LEU A CA 1
ATOM 865 C C . LEU A 1 116 ? 15.508 0.371 64.128 1.00 56.22 216 LEU A C 1
ATOM 866 O O . LEU A 1 116 ? 15.279 0.855 65.242 1.00 56.79 216 LEU A O 1
ATOM 871 N N . ARG A 1 117 ? 16.448 0.829 63.306 1.00 53.81 217 ARG A N 1
ATOM 872 C CA . ARG A 1 117 ? 17.198 2.044 63.587 1.00 57.74 217 ARG A CA 1
ATOM 873 C C . ARG A 1 117 ? 16.344 3.281 63.336 1.00 56.45 217 ARG A C 1
ATOM 874 O O . ARG A 1 117 ? 15.465 3.290 62.468 1.00 55.17 217 ARG A O 1
ATOM 882 N N . VAL A 1 118 ? 16.608 4.331 64.112 1.00 52.63 218 VAL A N 1
ATOM 883 C CA . VAL A 1 118 ? 15.902 5.595 63.956 1.00 51.91 218 VAL A CA 1
ATOM 884 C C . VAL A 1 118 ? 16.850 6.725 64.330 1.00 52.38 218 VAL A C 1
ATOM 885 O O . VAL A 1 118 ? 17.685 6.585 65.231 1.00 49.89 218 VAL A O 1
ATOM 889 N N . GLY A 1 119 ? 16.746 7.837 63.596 1.00 51.06 219 GLY A N 1
ATOM 890 C CA . GLY A 1 119 ? 17.405 9.068 63.969 1.00 46.12 219 GLY A CA 1
ATOM 891 C C . GLY A 1 119 ? 16.417 10.048 64.583 1.00 45.34 219 GLY A C 1
ATOM 892 O O . GLY A 1 119 ? 15.209 9.926 64.408 1.00 49.16 219 GLY A O 1
ATOM 893 N N . ALA A 1 120 ? 16.944 11.038 65.299 1.00 42.70 220 ALA A N 1
ATOM 894 C CA . ALA A 1 120 ? 16.117 12.111 65.841 1.00 45.90 220 ALA A CA 1
ATOM 895 C C . ALA A 1 120 ? 16.862 13.434 65.749 1.00 48.56 220 ALA A C 1
ATOM 896 O O . ALA A 1 120 ? 18.071 13.491 65.995 1.00 48.96 220 ALA A O 1
ATOM 898 N N . ALA A 1 121 ? 16.144 14.495 65.374 1.00 48.91 221 ALA A N 1
ATOM 899 C CA . ALA A 1 121 ? 16.759 15.810 65.237 1.00 49.04 221 ALA A CA 1
ATOM 900 C C . ALA A 1 121 ? 16.723 16.586 66.548 1.00 48.08 221 ALA A C 1
ATOM 901 O O . ALA A 1 121 ? 15.785 16.471 67.336 1.00 51.31 221 ALA A O 1
ATOM 903 N N . ILE A 1 122 ? 17.769 17.387 66.763 1.00 46.77 222 ILE A N 1
ATOM 904 C CA . ILE A 1 122 ? 17.877 18.327 67.869 1.00 49.97 222 ILE A CA 1
ATOM 905 C C . ILE A 1 122 ? 18.428 19.642 67.326 1.00 48.56 222 ILE A C 1
ATOM 906 O O . ILE A 1 122 ? 18.966 19.710 66.219 1.00 49.19 222 ILE A O 1
ATOM 911 N N . GLY A 1 123 ? 18.321 20.689 68.144 1.00 48.13 223 GLY A N 1
ATOM 912 C CA . GLY A 1 123 ? 18.912 21.973 67.853 1.00 52.13 223 GLY A CA 1
ATOM 913 C C . GLY A 1 123 ? 20.045 22.301 68.815 1.00 55.68 223 GLY A C 1
ATOM 914 O O . GLY A 1 123 ? 20.383 21.533 69.718 1.00 51.08 223 GLY A O 1
ATOM 915 N N . VAL A 1 124 ? 20.638 23.478 68.580 1.00 57.29 224 VAL A N 1
ATOM 916 C CA . VAL A 1 124 ? 21.706 23.996 69.432 1.00 56.61 224 VAL A CA 1
ATOM 917 C C . VAL A 1 124 ? 21.223 24.096 70.869 1.00 57.12 224 VAL A C 1
ATOM 918 O O . VAL A 1 124 ? 20.112 24.573 71.139 1.00 56.11 224 VAL A O 1
ATOM 922 N N . GLY A 1 125 ? 22.062 23.638 71.800 1.00 58.19 225 GLY A N 1
ATOM 923 C CA . GLY A 1 125 ? 21.803 23.789 73.217 1.00 60.76 225 GLY A CA 1
ATOM 924 C C . GLY A 1 125 ? 20.658 22.977 73.780 1.00 65.81 225 GLY A C 1
ATOM 925 O O . GLY A 1 125 ? 20.172 23.293 74.867 1.00 73.01 225 GLY A O 1
ATOM 926 N N . GLN A 1 126 ? 20.213 21.929 73.096 1.00 63.70 226 GLN A N 1
ATOM 927 C CA . GLN A 1 126 ? 19.061 21.160 73.579 1.00 61.83 226 GLN A CA 1
ATOM 928 C C . GLN A 1 126 ? 19.510 19.876 74.283 1.00 59.31 226 GLN A C 1
ATOM 929 O O . GLN A 1 126 ? 19.138 18.762 73.908 1.00 59.80 226 GLN A O 1
ATOM 935 N N . MET A 1 127 ? 20.314 20.033 75.339 1.00 58.44 227 MET A N 1
ATOM 936 C CA . MET A 1 127 ? 20.851 18.849 76.003 1.00 60.14 227 MET A CA 1
ATOM 937 C C . MET A 1 127 ? 19.757 18.047 76.710 1.00 58.62 227 MET A C 1
ATOM 938 O O . MET A 1 127 ? 19.829 16.812 76.742 1.00 55.85 227 MET A O 1
ATOM 943 N N . ASP A 1 128 ? 18.731 18.715 77.257 1.00 59.40 228 ASP A N 1
ATOM 944 C CA . ASP A 1 128 ? 17.596 17.985 77.826 1.00 60.76 228 ASP A CA 1
ATOM 945 C C . ASP A 1 128 ? 16.969 17.049 76.797 1.00 59.58 228 ASP A C 1
ATOM 946 O O . ASP A 1 128 ? 16.640 15.897 77.107 1.00 59.30 228 ASP A O 1
ATOM 951 N N . ARG A 1 129 ? 16.785 17.537 75.569 1.00 54.85 229 ARG A N 1
ATOM 952 C CA . ARG A 1 129 ? 16.203 16.713 74.520 1.00 54.53 229 ARG A CA 1
ATOM 953 C C . ARG A 1 129 ? 17.107 15.529 74.188 1.00 54.80 229 ARG A C 1
ATOM 954 O O . ARG A 1 129 ? 16.625 14.401 74.027 1.00 54.21 229 ARG A O 1
ATOM 962 N N . VAL A 1 130 ? 18.425 15.766 74.100 1.00 52.16 230 VAL A N 1
ATOM 963 C CA . VAL A 1 130 ? 19.388 14.688 73.868 1.00 51.52 230 VAL A CA 1
ATOM 964 C C . VAL A 1 130 ? 19.290 13.625 74.953 1.00 53.38 230 VAL A C 1
ATOM 965 O O . VAL A 1 130 ? 19.281 12.421 74.662 1.00 53.25 230 VAL A O 1
ATOM 969 N N . ASP A 1 131 ? 19.233 14.051 76.219 1.00 50.86 231 ASP A N 1
ATOM 970 C CA . ASP A 1 131 ? 19.163 13.092 77.317 1.00 56.05 231 ASP A CA 1
ATOM 971 C C . ASP A 1 131 ? 17.994 12.134 77.130 1.00 59.73 231 ASP A C 1
ATOM 972 O O . ASP A 1 131 ? 18.133 10.918 77.322 1.00 60.72 231 ASP A O 1
ATOM 977 N N . ALA A 1 132 ? 16.828 12.669 76.770 1.00 58.72 232 ALA A N 1
ATOM 978 C CA . ALA A 1 132 ? 15.632 11.843 76.710 1.00 59.20 232 ALA A CA 1
ATOM 979 C C . ALA A 1 132 ? 15.613 10.970 75.461 1.00 56.21 232 ALA A C 1
ATOM 980 O O . ALA A 1 132 ? 15.061 9.862 75.504 1.00 54.21 232 ALA A O 1
ATOM 982 N N . LEU A 1 133 ? 16.225 11.432 74.357 1.00 52.59 233 LEU A N 1
ATOM 983 C CA . LEU A 1 133 ? 16.333 10.591 73.163 1.00 51.10 233 LEU A CA 1
ATOM 984 C C . LEU A 1 133 ? 17.304 9.435 73.378 1.00 50.75 233 LEU A C 1
ATOM 985 O O . LEU A 1 133 ? 17.018 8.301 72.980 1.00 52.50 233 LEU A O 1
ATOM 990 N N . VAL A 1 134 ? 18.461 9.703 73.989 1.00 52.04 234 VAL A N 1
ATOM 991 C CA . VAL A 1 134 ? 19.389 8.633 74.359 1.00 55.07 234 VAL A CA 1
ATOM 992 C C . VAL A 1 134 ? 18.686 7.602 75.240 1.00 59.36 234 VAL A C 1
ATOM 993 O O . VAL A 1 134 ? 18.755 6.392 74.988 1.00 58.06 234 VAL A O 1
ATOM 997 N N . GLU A 1 135 ? 18.000 8.070 76.286 1.00 58.83 235 GLU A N 1
ATOM 998 C CA . GLU A 1 135 ? 17.286 7.159 77.175 1.00 68.65 235 GLU A CA 1
ATOM 999 C C . GLU A 1 135 ? 16.248 6.338 76.416 1.00 69.28 235 GLU A C 1
ATOM 1000 O O . GLU A 1 135 ? 16.007 5.173 76.760 1.00 67.16 235 GLU A O 1
ATOM 1006 N N . ALA A 1 136 ? 15.638 6.920 75.377 1.00 55.94 236 ALA A N 1
ATOM 1007 C CA . ALA A 1 136 ? 14.677 6.212 74.538 1.00 58.05 236 ALA A CA 1
ATOM 1008 C C . ALA A 1 136 ? 15.341 5.289 73.520 1.00 55.31 236 ALA A C 1
ATOM 1009 O O . ALA A 1 136 ? 14.638 4.655 72.729 1.00 52.94 236 ALA A O 1
ATOM 1011 N N . GLY A 1 137 ? 16.666 5.194 73.523 1.00 54.51 237 GLY A N 1
ATOM 1012 C CA . GLY A 1 137 ? 17.356 4.311 72.609 1.00 55.22 237 GLY A CA 1
ATOM 1013 C C . GLY A 1 137 ? 17.510 4.811 71.187 1.00 53.51 237 GLY A C 1
ATOM 1014 O O . GLY A 1 137 ? 17.609 3.994 70.268 1.00 52.28 237 GLY A O 1
ATOM 1015 N N . VAL A 1 138 ? 17.545 6.128 70.970 1.00 53.79 238 VAL A N 1
ATOM 1016 C CA . VAL A 1 138 ? 17.799 6.629 69.620 1.00 49.25 238 VAL A CA 1
ATOM 1017 C C . VAL A 1 138 ? 19.169 6.151 69.151 1.00 47.17 238 VAL A C 1
ATOM 1018 O O . VAL A 1 138 ? 20.135 6.103 69.921 1.00 49.98 238 VAL A O 1
ATOM 1022 N N . ASP A 1 139 ? 19.255 5.769 67.873 1.00 48.23 239 ASP A N 1
ATOM 1023 C CA . ASP A 1 139 ? 20.509 5.273 67.312 1.00 49.73 239 ASP A CA 1
ATOM 1024 C C . ASP A 1 139 ? 21.467 6.393 66.931 1.00 50.20 239 ASP A C 1
ATOM 1025 O O . ASP A 1 139 ? 22.689 6.209 67.003 1.00 48.47 239 ASP A O 1
ATOM 1030 N N . VAL A 1 140 ? 20.937 7.543 66.524 1.00 49.44 240 VAL A N 1
ATOM 1031 C CA . VAL A 1 140 ? 21.761 8.640 66.030 1.00 49.71 240 VAL A CA 1
ATOM 1032 C C . VAL A 1 140 ? 20.992 9.930 66.244 1.00 47.43 240 VAL A C 1
ATOM 1033 O O . VAL A 1 140 ? 19.770 9.988 66.065 1.00 47.39 240 VAL A O 1
ATOM 1037 N N . VAL A 1 141 ? 21.710 10.963 66.650 1.00 46.30 241 VAL A N 1
ATOM 1038 C CA . VAL A 1 141 ? 21.132 12.283 66.847 1.00 46.05 241 VAL A CA 1
ATOM 1039 C C . VAL A 1 141 ? 21.621 13.169 65.706 1.00 46.54 241 VAL A C 1
ATOM 1040 O O . VAL A 1 141 ? 22.799 13.110 65.330 1.00 42.81 241 VAL A O 1
ATOM 1044 N N . VAL A 1 142 ? 20.701 13.936 65.121 1.00 45.69 242 VAL A N 1
ATOM 1045 C CA . VAL A 1 142 ? 20.981 14.819 63.993 1.00 44.71 242 VAL A CA 1
ATOM 1046 C C . VAL A 1 142 ? 20.907 16.246 64.516 1.00 44.42 242 VAL A C 1
ATOM 1047 O O . VAL A 1 142 ? 19.821 16.813 64.678 1.00 45.18 242 VAL A O 1
ATOM 1051 N N . LEU A 1 143 ? 22.069 16.818 64.816 1.00 46.73 243 LEU A N 1
ATOM 1052 C CA . LEU A 1 143 ? 22.176 18.213 65.232 1.00 49.03 243 LEU A CA 1
ATOM 1053 C C . LEU A 1 143 ? 21.958 19.079 63.994 1.00 51.83 243 LEU A C 1
ATOM 1054 O O . LEU A 1 143 ? 22.806 19.134 63.108 1.00 46.95 243 LEU A O 1
ATOM 1059 N N . ASP A 1 144 ? 20.797 19.721 63.898 1.00 55.96 244 ASP A N 1
ATOM 1060 C CA . ASP A 1 144 ? 20.382 20.415 62.685 1.00 60.46 244 ASP A CA 1
ATOM 1061 C C . ASP A 1 144 ? 20.358 21.916 62.935 1.00 56.90 244 ASP A C 1
ATOM 1062 O O . ASP A 1 144 ? 19.713 22.384 63.880 1.00 54.73 244 ASP A O 1
ATOM 1067 N N . SER A 1 145 ? 21.063 22.660 62.086 1.00 53.36 245 SER A N 1
ATOM 1068 C CA . SER A 1 145 ? 20.987 24.109 62.070 1.00 52.36 245 SER A CA 1
ATOM 1069 C C . SER A 1 145 ? 20.983 24.583 60.627 1.00 49.94 245 SER A C 1
ATOM 1070 O O . SER A 1 145 ? 21.533 23.925 59.739 1.00 50.93 245 SER A O 1
ATOM 1073 N N . ALA A 1 146 ? 20.330 25.726 60.406 1.00 50.08 246 ALA A N 1
ATOM 1074 C CA . ALA A 1 146 ? 20.475 26.448 59.147 1.00 51.48 246 ALA A CA 1
ATOM 1075 C C . ALA A 1 146 ? 21.939 26.668 58.811 1.00 52.04 246 ALA A C 1
ATOM 1076 O O . ALA A 1 146 ? 22.318 26.649 57.634 1.00 51.39 246 ALA A O 1
ATOM 1078 N N . HIS A 1 147 ? 22.784 26.844 59.830 1.00 49.62 247 HIS A N 1
ATOM 1079 C CA . HIS A 1 147 ? 24.201 27.151 59.624 1.00 52.95 247 HIS A CA 1
ATOM 1080 C C . HIS A 1 147 ? 25.034 26.273 60.552 1.00 47.95 247 HIS A C 1
ATOM 1081 O O . HIS A 1 147 ? 25.324 26.663 61.685 1.00 41.94 247 HIS A O 1
ATOM 1088 N N . GLY A 1 148 ? 25.432 25.092 60.071 1.00 45.52 248 GLY A N 1
ATOM 1089 C CA . GLY A 1 148 ? 26.206 24.188 60.913 1.00 45.24 248 GLY A CA 1
ATOM 1090 C C . GLY A 1 148 ? 27.614 24.679 61.213 1.00 46.14 248 GLY A C 1
ATOM 1091 O O . GLY A 1 148 ? 28.214 24.290 62.215 1.00 47.95 248 GLY A O 1
ATOM 1092 N N . HIS A 1 149 ? 28.159 25.553 60.373 1.00 47.15 249 HIS A N 1
ATOM 1093 C CA . HIS A 1 149 ? 29.519 26.061 60.582 1.00 46.68 249 HIS A CA 1
ATOM 1094 C C . HIS A 1 149 ? 29.461 27.267 61.524 1.00 41.82 249 HIS A C 1
ATOM 1095 O O . HIS A 1 149 ? 29.734 28.408 61.149 1.00 46.53 249 HIS A O 1
ATOM 1102 N N . SER A 1 150 ? 29.103 26.992 62.785 1.00 46.34 250 SER A N 1
ATOM 1103 C CA . SER A 1 150 ? 28.896 28.040 63.777 1.00 47.40 250 SER A CA 1
ATOM 1104 C C . SER A 1 150 ? 29.387 27.602 65.154 1.00 51.09 250 SER A C 1
ATOM 1105 O O . SER A 1 150 ? 29.412 26.412 65.489 1.00 47.26 250 SER A O 1
ATOM 1108 N N . LYS A 1 151 ? 29.764 28.593 65.959 1.00 49.51 251 LYS A N 1
ATOM 1109 C CA . LYS A 1 151 ? 30.206 28.314 67.321 1.00 50.28 251 LYS A CA 1
ATOM 1110 C C . LYS A 1 151 ? 29.158 27.517 68.093 1.00 49.57 251 LYS A C 1
ATOM 1111 O O . LYS A 1 151 ? 29.497 26.574 68.817 1.00 46.88 251 LYS A O 1
ATOM 1117 N N . GLY A 1 152 ? 27.878 27.869 67.930 1.00 48.19 252 GLY A N 1
ATOM 1118 C CA . GLY A 1 152 ? 26.832 27.189 68.676 1.00 49.26 252 GLY A CA 1
ATOM 1119 C C . GLY A 1 152 ? 26.762 25.708 68.360 1.00 49.13 252 GLY A C 1
ATOM 1120 O O . GLY A 1 152 ? 26.643 24.869 69.258 1.00 49.36 252 GLY A O 1
ATOM 1121 N N . ILE A 1 153 ? 26.837 25.368 67.078 1.00 46.82 253 ILE A N 1
ATOM 1122 C CA . ILE A 1 153 ? 26.813 23.968 66.678 1.00 48.10 253 ILE A CA 1
ATOM 1123 C C . ILE A 1 153 ? 28.058 23.249 67.188 1.00 45.30 253 ILE A C 1
ATOM 1124 O O . ILE A 1 153 ? 27.972 22.159 67.763 1.00 46.51 253 ILE A O 1
ATOM 1129 N N . ILE A 1 154 ? 29.230 23.862 67.002 1.00 44.97 254 ILE A N 1
ATOM 1130 C CA . ILE A 1 154 ? 30.482 23.229 67.416 1.00 47.17 254 ILE A CA 1
ATOM 1131 C C . ILE A 1 154 ? 30.472 22.965 68.919 1.00 48.39 254 ILE A C 1
ATOM 1132 O O . ILE A 1 154 ? 30.807 21.864 69.374 1.00 47.33 254 ILE A O 1
ATOM 1137 N N . ASP A 1 155 ? 30.069 23.968 69.714 1.00 45.82 255 ASP A N 1
ATOM 1138 C CA . ASP A 1 155 ? 30.021 23.787 71.158 1.00 49.02 255 ASP A CA 1
ATOM 1139 C C . ASP A 1 155 ? 29.033 22.691 71.543 1.00 49.26 255 ASP A C 1
ATOM 1140 O O . ASP A 1 155 ? 29.276 21.932 72.486 1.00 50.35 255 ASP A O 1
ATOM 1145 N N . THR A 1 156 ? 27.912 22.596 70.825 1.00 49.82 256 THR A N 1
ATOM 1146 C CA . THR A 1 156 ? 26.944 21.539 71.109 1.00 49.95 256 THR A CA 1
ATOM 1147 C C . THR A 1 156 ? 27.525 20.165 70.788 1.00 48.40 256 THR A C 1
ATOM 1148 O O . THR A 1 156 ? 27.334 19.207 71.555 1.00 46.64 256 THR A O 1
ATOM 1152 N N . VAL A 1 157 ? 28.249 20.052 69.675 1.00 48.12 257 VAL A N 1
ATOM 1153 C CA . VAL A 1 157 ? 28.901 18.786 69.342 1.00 49.11 257 VAL A CA 1
ATOM 1154 C C . VAL A 1 157 ? 29.814 18.354 70.484 1.00 49.18 257 VAL A C 1
ATOM 1155 O O . VAL A 1 157 ? 29.802 17.194 70.920 1.00 48.32 257 VAL A O 1
ATOM 1159 N N . LYS A 1 158 ? 30.621 19.290 70.983 1.00 48.70 258 LYS A N 1
ATOM 1160 C CA . LYS A 1 158 ? 31.597 18.941 72.004 1.00 51.61 258 LYS A CA 1
ATOM 1161 C C . LYS A 1 158 ? 30.907 18.538 73.298 1.00 51.61 258 LYS A C 1
ATOM 1162 O O . LYS A 1 158 ? 31.339 17.585 73.965 1.00 47.72 258 LYS A O 1
ATOM 1168 N N . ALA A 1 159 ? 29.817 19.232 73.655 1.00 51.47 259 ALA A N 1
ATOM 1169 C CA . ALA A 1 159 ? 29.117 18.907 74.897 1.00 52.51 259 ALA A CA 1
ATOM 1170 C C . ALA A 1 159 ? 28.410 17.559 74.806 1.00 51.59 259 ALA A C 1
ATOM 1171 O O . ALA A 1 159 ? 28.346 16.825 75.802 1.00 49.07 259 ALA A O 1
ATOM 1173 N N . ILE A 1 160 ? 27.896 17.201 73.629 1.00 48.95 260 ILE A N 1
ATOM 1174 C CA . ILE A 1 160 ? 27.245 15.903 73.485 1.00 52.12 260 ILE A CA 1
ATOM 1175 C C . ILE A 1 160 ? 28.273 14.772 73.537 1.00 54.02 260 ILE A C 1
ATOM 1176 O O . ILE A 1 160 ? 28.061 13.746 74.199 1.00 51.79 260 ILE A O 1
ATOM 1181 N N . LYS A 1 161 ? 29.400 14.936 72.839 1.00 50.59 261 LYS A N 1
ATOM 1182 C CA . LYS A 1 161 ? 30.445 13.919 72.887 1.00 49.13 261 LYS A CA 1
ATOM 1183 C C . LYS A 1 161 ? 31.026 13.774 74.293 1.00 52.76 261 LYS A C 1
ATOM 1184 O O . LYS A 1 161 ? 31.370 12.662 74.715 1.00 53.87 261 LYS A O 1
ATOM 1190 N N . ALA A 1 162 ? 31.134 14.877 75.032 1.00 49.15 262 ALA A N 1
ATOM 1191 C CA . ALA A 1 162 ? 31.649 14.807 76.395 1.00 52.70 262 ALA A CA 1
ATOM 1192 C C . ALA A 1 162 ? 30.732 13.984 77.287 1.00 54.57 262 ALA A C 1
ATOM 1193 O O . ALA A 1 162 ? 31.203 13.242 78.160 1.00 52.62 262 ALA A O 1
ATOM 1195 N N . LYS A 1 163 ? 29.422 14.092 77.076 1.00 51.25 263 LYS A N 1
ATOM 1196 C CA . LYS A 1 163 ? 28.461 13.399 77.919 1.00 52.64 263 LYS A CA 1
ATOM 1197 C C . LYS A 1 163 ? 28.136 12.005 77.412 1.00 50.26 263 LYS A C 1
ATOM 1198 O O . LYS A 1 163 ? 27.910 11.104 78.223 1.00 46.29 263 LYS A O 1
ATOM 1204 N N . TYR A 1 164 ? 28.123 11.805 76.088 1.00 47.80 264 TYR A N 1
ATOM 1205 C CA . TYR A 1 164 ? 27.732 10.540 75.462 1.00 48.51 264 TYR A CA 1
ATOM 1206 C C . TYR A 1 164 ? 28.768 10.171 74.412 1.00 48.50 264 TYR A C 1
ATOM 1207 O O . TYR A 1 164 ? 28.523 10.308 73.208 1.00 49.12 264 TYR A O 1
ATOM 1216 N N . PRO A 1 165 ? 29.945 9.705 74.831 1.00 51.08 265 PRO A N 1
ATOM 1217 C CA . PRO A 1 165 ? 31.035 9.507 73.859 1.00 51.22 265 PRO A CA 1
ATOM 1218 C C . PRO A 1 165 ? 30.709 8.508 72.756 1.00 52.81 265 PRO A C 1
ATOM 1219 O O . PRO A 1 165 ? 31.283 8.612 71.664 1.00 54.36 265 PRO A O 1
ATOM 1223 N N . ASN A 1 166 ? 29.794 7.568 72.987 1.00 49.63 266 ASN A N 1
ATOM 1224 C CA . ASN A 1 166 ? 29.459 6.556 71.996 1.00 53.21 266 ASN A CA 1
ATOM 1225 C C . ASN A 1 166 ? 28.160 6.865 71.253 1.00 51.84 266 ASN A C 1
ATOM 1226 O O . ASN A 1 166 ? 27.672 6.019 70.503 1.00 52.65 266 ASN A O 1
ATOM 1231 N N . LEU A 1 167 ? 27.586 8.047 71.446 1.00 49.64 267 LEU A N 1
ATOM 1232 C CA . LEU A 1 167 ? 26.393 8.431 70.705 1.00 50.23 267 LEU A CA 1
ATOM 1233 C C . LEU A 1 167 ? 26.796 8.948 69.322 1.00 50.55 267 LEU A C 1
ATOM 1234 O O . LEU A 1 167 ? 27.519 9.946 69.212 1.00 48.94 267 LEU A O 1
ATOM 1239 N N . ASP A 1 168 ? 26.340 8.268 68.267 1.00 46.20 268 ASP A N 1
ATOM 1240 C CA . ASP A 1 168 ? 26.609 8.753 66.922 1.00 49.68 268 ASP A CA 1
ATOM 1241 C C . ASP A 1 168 ? 25.896 10.074 66.692 1.00 47.76 268 ASP A C 1
ATOM 1242 O O . ASP A 1 168 ? 24.738 10.254 67.079 1.00 45.60 268 ASP A O 1
ATOM 1247 N N . LEU A 1 169 ? 26.598 10.997 66.043 1.00 44.56 269 LEU A N 1
ATOM 1248 C CA . LEU A 1 169 ? 26.151 12.374 65.928 1.00 48.69 269 LEU A CA 1
ATOM 1249 C C . LEU A 1 169 ? 26.363 12.834 64.489 1.00 46.60 269 LEU A C 1
ATOM 1250 O O . LEU A 1 169 ? 27.492 12.841 63.991 1.00 43.45 269 LEU A O 1
ATOM 1255 N N . ILE A 1 170 ? 25.278 13.183 63.826 1.00 43.50 270 ILE A N 1
ATOM 1256 C CA . ILE A 1 170 ? 25.312 13.885 62.548 1.00 43.38 270 ILE A CA 1
ATOM 1257 C C . ILE A 1 170 ? 25.165 15.372 62.831 1.00 44.33 270 ILE A C 1
ATOM 1258 O O . ILE A 1 170 ? 24.396 15.762 63.714 1.00 49.49 270 ILE A O 1
ATOM 1263 N N . ALA A 1 171 ? 25.903 16.214 62.098 1.00 43.77 271 ALA A N 1
ATOM 1264 C CA . ALA A 1 171 ? 25.792 17.659 62.254 1.00 43.98 271 ALA A CA 1
ATOM 1265 C C . ALA A 1 171 ? 25.766 18.349 60.892 1.00 46.67 271 ALA A C 1
ATOM 1266 O O . ALA A 1 171 ? 26.463 17.936 59.957 1.00 46.47 271 ALA A O 1
ATOM 1268 N N . GLY A 1 172 ? 24.937 19.385 60.793 1.00 45.34 272 GLY A N 1
ATOM 1269 C CA . GLY A 1 172 ? 24.790 20.158 59.573 1.00 42.59 272 GLY A CA 1
ATOM 1270 C C . GLY A 1 172 ? 23.880 21.341 59.835 1.00 44.78 272 GLY A C 1
ATOM 1271 O O . GLY A 1 172 ? 23.452 21.571 60.969 1.00 44.43 272 GLY A O 1
ATOM 1272 N N . ASN A 1 173 ? 23.561 22.079 58.778 1.00 45.42 273 ASN A N 1
ATOM 1273 C CA . ASN A 1 173 ? 24.031 21.780 57.427 1.00 48.45 273 ASN A CA 1
ATOM 1274 C C . ASN A 1 173 ? 25.206 22.662 57.060 1.00 46.49 273 ASN A C 1
ATOM 1275 O O . ASN A 1 173 ? 25.361 23.763 57.601 1.00 43.65 273 ASN A O 1
ATOM 1280 N N . ILE A 1 174 ? 26.035 22.169 56.139 1.00 41.25 274 ILE A N 1
ATOM 1281 C CA . ILE A 1 174 ? 27.239 22.860 55.709 1.00 42.24 274 ILE A CA 1
ATOM 1282 C C . ILE A 1 174 ? 27.307 22.834 54.183 1.00 43.96 274 ILE A C 1
ATOM 1283 O O . ILE A 1 174 ? 26.530 22.157 53.511 1.00 41.40 274 ILE A O 1
ATOM 1288 N N . ALA A 1 175 ? 28.262 23.593 53.641 1.00 46.69 275 ALA A N 1
ATOM 1289 C CA . ALA A 1 175 ? 28.455 23.597 52.194 1.00 43.50 275 ALA A CA 1
ATOM 1290 C C . ALA A 1 175 ? 29.889 23.917 51.792 1.00 45.34 275 ALA A C 1
ATOM 1291 O O . ALA A 1 175 ? 30.130 24.148 50.596 1.00 44.15 275 ALA A O 1
ATOM 1293 N N . THR A 1 176 ? 30.848 23.927 52.722 1.00 46.62 276 THR A N 1
ATOM 1294 C CA . THR A 1 176 ? 32.227 24.257 52.394 1.00 48.22 276 THR A CA 1
ATOM 1295 C C . THR A 1 176 ? 33.177 23.256 53.033 1.00 47.10 276 THR A C 1
ATOM 1296 O O . THR A 1 176 ? 32.856 22.609 54.039 1.00 46.13 276 THR A O 1
ATOM 1300 N N . ALA A 1 177 ? 34.372 23.154 52.440 1.00 44.41 277 ALA A N 1
ATOM 1301 C CA . ALA A 1 177 ? 35.406 22.293 53.010 1.00 48.03 277 ALA A CA 1
ATOM 1302 C C . ALA A 1 177 ? 35.812 22.761 54.404 1.00 46.41 277 ALA A C 1
ATOM 1303 O O . ALA A 1 177 ? 36.059 21.934 55.288 1.00 44.59 277 ALA A O 1
ATOM 1305 N N . ALA A 1 178 ? 35.901 24.081 54.620 1.00 45.13 278 ALA A N 1
ATOM 1306 C CA . ALA A 1 178 ? 36.271 24.576 55.942 1.00 46.41 278 ALA A CA 1
ATOM 1307 C C . ALA A 1 178 ? 35.238 24.176 56.993 1.00 44.26 278 ALA A C 1
ATOM 1308 O O . ALA A 1 178 ? 35.591 23.887 58.140 1.00 44.75 278 ALA A O 1
ATOM 1310 N N . ALA A 1 179 ? 33.954 24.169 56.627 1.00 44.24 279 ALA A N 1
ATOM 1311 C CA . ALA A 1 179 ? 32.927 23.757 57.578 1.00 45.55 279 ALA A CA 1
ATOM 1312 C C . ALA A 1 179 ? 33.031 22.268 57.884 1.00 44.43 279 ALA A C 1
ATOM 1313 O O . ALA A 1 179 ? 32.873 21.850 59.035 1.00 42.42 279 ALA A O 1
ATOM 1315 N N . ALA A 1 180 ? 33.290 21.451 56.862 1.00 41.60 280 ALA A N 1
ATOM 1316 C CA . ALA A 1 180 ? 33.476 20.022 57.083 1.00 43.54 280 ALA A CA 1
ATOM 1317 C C . ALA A 1 180 ? 34.674 19.761 57.982 1.00 45.25 280 ALA A C 1
ATOM 1318 O O . ALA A 1 180 ? 34.618 18.912 58.880 1.00 45.66 280 ALA A O 1
ATOM 1320 N N . LYS A 1 181 ? 35.772 20.484 57.757 1.00 44.83 281 LYS A N 1
ATOM 1321 C CA . LYS A 1 181 ? 36.943 20.317 58.609 1.00 45.87 281 LYS A CA 1
ATOM 1322 C C . LYS A 1 181 ? 36.614 20.665 60.061 1.00 45.05 281 LYS A C 1
ATOM 1323 O O . LYS A 1 181 ? 36.932 19.906 60.977 1.00 43.68 281 LYS A O 1
ATOM 1329 N N . ALA A 1 182 ? 35.956 21.802 60.293 1.00 44.50 282 ALA A N 1
ATOM 1330 C CA . ALA A 1 182 ? 35.659 22.188 61.671 1.00 45.34 282 ALA A CA 1
ATOM 1331 C C . ALA A 1 182 ? 34.751 21.172 62.361 1.00 47.08 282 ALA A C 1
ATOM 1332 O O . ALA A 1 182 ? 34.969 20.838 63.531 1.00 47.61 282 ALA A O 1
ATOM 1334 N N . LEU A 1 183 ? 33.725 20.664 61.668 1.00 44.98 283 LEU A N 1
ATOM 1335 C CA . LEU A 1 183 ? 32.860 19.682 62.323 1.00 46.73 283 LEU A CA 1
ATOM 1336 C C . LEU A 1 183 ? 33.610 18.384 62.602 1.00 44.46 283 LEU A C 1
ATOM 1337 O O . LEU A 1 183 ? 33.478 17.799 63.690 1.00 44.94 283 LEU A O 1
ATOM 1342 N N . CYS A 1 184 ? 34.397 17.916 61.634 1.00 42.35 284 CYS A N 1
ATOM 1343 C CA . CYS A 1 184 ? 35.121 16.661 61.818 1.00 43.17 284 CYS A CA 1
ATOM 1344 C C . CYS A 1 184 ? 36.132 16.781 62.944 1.00 46.29 284 CYS A C 1
ATOM 1345 O O . CYS A 1 184 ? 36.341 15.828 63.711 1.00 44.84 284 CYS A O 1
ATOM 1348 N N . GLU A 1 185 ? 36.766 17.950 63.064 1.00 45.51 285 GLU A N 1
ATOM 1349 C CA . GLU A 1 185 ? 37.730 18.129 64.134 1.00 46.15 285 GLU A CA 1
ATOM 1350 C C . GLU A 1 185 ? 37.040 18.167 65.487 1.00 46.82 285 GLU A C 1
ATOM 1351 O O . GLU A 1 185 ? 37.636 17.761 66.484 1.00 45.81 285 GLU A O 1
ATOM 1357 N N . ALA A 1 186 ? 35.780 18.598 65.534 1.00 45.06 286 ALA A N 1
ATOM 1358 C CA . ALA A 1 186 ? 35.023 18.545 66.776 1.00 47.49 286 ALA A CA 1
ATOM 1359 C C . ALA A 1 186 ? 34.547 17.136 67.114 1.00 47.06 286 ALA A C 1
ATOM 1360 O O . ALA A 1 186 ? 34.041 16.923 68.216 1.00 47.09 286 ALA A O 1
ATOM 1362 N N . GLY A 1 187 ? 34.700 16.181 66.205 1.00 48.12 287 GLY A N 1
ATOM 1363 C CA . GLY A 1 187 ? 34.396 14.793 66.481 1.00 46.65 287 GLY A CA 1
ATOM 1364 C C . GLY A 1 187 ? 33.050 14.283 66.007 1.00 47.87 287 GLY A C 1
ATOM 1365 O O . GLY A 1 187 ? 32.575 13.279 66.550 1.00 50.66 287 GLY A O 1
ATOM 1366 N N . VAL A 1 188 ? 32.418 14.927 65.016 1.00 44.99 288 VAL A N 1
ATOM 1367 C CA . VAL A 1 188 ? 31.137 14.409 64.512 1.00 44.98 288 VAL A CA 1
ATOM 1368 C C . VAL A 1 188 ? 31.353 13.076 63.797 1.00 49.32 288 VAL A C 1
ATOM 1369 O O . VAL A 1 188 ? 32.457 12.738 63.355 1.00 48.27 288 VAL A O 1
ATOM 1373 N N . ASP A 1 189 ? 30.267 12.310 63.678 1.00 46.34 289 ASP A N 1
ATOM 1374 C CA . ASP A 1 189 ? 30.314 11.011 63.024 1.00 47.73 289 ASP A CA 1
ATOM 1375 C C . ASP A 1 189 ? 29.835 11.057 61.583 1.00 46.25 289 ASP A C 1
ATOM 1376 O O . ASP A 1 189 ? 29.999 10.067 60.863 1.00 43.72 289 ASP A O 1
ATOM 1381 N N . ALA A 1 190 ? 29.236 12.172 61.162 1.00 44.06 290 ALA A N 1
ATOM 1382 C CA . ALA A 1 190 ? 28.906 12.431 59.767 1.00 45.16 290 ALA A CA 1
ATOM 1383 C C . ALA A 1 190 ? 28.581 13.912 59.670 1.00 45.58 290 ALA A C 1
ATOM 1384 O O . ALA A 1 190 ? 28.186 14.532 60.663 1.00 42.93 290 ALA A O 1
ATOM 1386 N N . VAL A 1 191 ? 28.767 14.478 58.483 1.00 43.09 291 VAL A N 1
ATOM 1387 C CA . VAL A 1 191 ? 28.363 15.852 58.209 1.00 43.46 291 VAL A CA 1
ATOM 1388 C C . VAL A 1 191 ? 27.217 15.806 57.211 1.00 45.90 291 VAL A C 1
ATOM 1389 O O . VAL A 1 191 ? 27.187 14.940 56.326 1.00 47.23 291 VAL A O 1
ATOM 1393 N N . LYS A 1 192 ? 26.268 16.727 57.353 1.00 41.28 292 LYS A N 1
ATOM 1394 C CA . LYS A 1 192 ? 25.148 16.826 56.421 1.00 43.18 292 LYS A CA 1
ATOM 1395 C C . LYS A 1 192 ? 25.322 18.076 55.561 1.00 41.93 292 LYS A C 1
ATOM 1396 O O . LYS A 1 192 ? 25.438 19.190 56.089 1.00 41.84 292 LYS A O 1
ATOM 1402 N N . VAL A 1 193 ? 25.319 17.888 54.240 1.00 38.47 293 VAL A N 1
ATOM 1403 C CA . VAL A 1 193 ? 25.685 18.930 53.283 1.00 38.37 293 VAL A CA 1
ATOM 1404 C C . VAL A 1 193 ? 24.440 19.427 52.560 1.00 43.62 293 VAL A C 1
ATOM 1405 O O . VAL A 1 193 ? 23.698 18.636 51.957 1.00 41.18 293 VAL A O 1
ATOM 1409 N N . GLY A 1 194 ? 24.230 20.744 52.602 1.00 44.28 294 GLY A N 1
ATOM 1410 C CA . GLY A 1 194 ? 23.193 21.381 51.806 1.00 43.35 294 GLY A CA 1
ATOM 1411 C C . GLY A 1 194 ? 22.777 22.722 52.376 1.00 44.86 294 GLY A C 1
ATOM 1412 O O . GLY A 1 194 ? 22.115 22.777 53.418 1.00 42.20 294 GLY A O 1
ATOM 1413 N N . ILE A 1 195 ? 23.177 23.814 51.730 1.00 42.88 295 ILE A N 1
ATOM 1414 C CA . ILE A 1 195 ? 22.742 25.159 52.115 1.00 44.96 295 ILE A CA 1
ATOM 1415 C C . ILE A 1 195 ? 21.943 25.714 50.941 1.00 47.54 295 ILE A C 1
ATOM 1416 O O . ILE A 1 195 ? 22.521 26.128 49.926 1.00 48.83 295 ILE A O 1
ATOM 1421 N N . GLY A 1 196 ? 20.613 25.670 51.048 1.00 49.75 296 GLY A N 1
ATOM 1422 C CA . GLY A 1 196 ? 19.741 26.255 50.057 1.00 54.00 296 GLY A CA 1
ATOM 1423 C C . GLY A 1 196 ? 19.086 25.402 48.966 1.00 52.26 296 GLY A C 1
ATOM 1424 O O . GLY A 1 196 ? 18.186 25.902 48.281 1.00 48.38 296 GLY A O 1
ATOM 1425 N N . PRO A 1 197 ? 19.495 24.141 48.741 1.00 50.24 297 PRO A N 1
ATOM 1426 C CA . PRO A 1 197 ? 18.980 23.431 47.558 1.00 54.86 297 PRO A CA 1
ATOM 1427 C C . PRO A 1 197 ? 17.584 22.844 47.725 1.00 56.69 297 PRO A C 1
ATOM 1428 O O . PRO A 1 197 ? 16.993 22.433 46.715 1.00 54.60 297 PRO A O 1
ATOM 1432 N N . GLY A 1 198 ? 17.044 22.787 48.946 1.00 57.52 298 GLY A N 1
ATOM 1433 C CA . GLY A 1 198 ? 15.778 22.103 49.158 1.00 57.08 298 GLY A CA 1
ATOM 1434 C C . GLY A 1 198 ? 14.651 22.678 48.315 1.00 53.20 298 GLY A C 1
ATOM 1435 O O . GLY A 1 198 ? 14.603 23.875 48.022 1.00 53.08 298 GLY A O 1
ATOM 1436 N N . SER A 1 199 ? 13.728 21.790 47.927 1.00 50.04 299 SER A N 1
ATOM 1437 C CA . SER A 1 199 ? 12.565 22.171 47.122 1.00 53.68 299 SER A CA 1
ATOM 1438 C C . SER A 1 199 ? 11.798 23.350 47.726 1.00 53.39 299 SER A C 1
ATOM 1439 O O . SER A 1 199 ? 11.390 24.270 47.009 1.00 50.07 299 SER A O 1
ATOM 1442 N N . ILE A 1 200 ? 11.564 23.318 49.047 1.00 54.31 300 ILE A N 1
ATOM 1443 C CA . ILE A 1 200 ? 10.768 24.341 49.725 1.00 55.54 300 ILE A CA 1
ATOM 1444 C C . ILE A 1 200 ? 11.605 25.499 50.260 1.00 55.07 300 ILE A C 1
ATOM 1445 O O . ILE A 1 200 ? 11.045 26.439 50.845 1.00 57.05 300 ILE A O 1
ATOM 1450 N N . CYS A 1 201 ? 12.921 25.455 50.087 1.00 54.27 301 CYS A N 1
ATOM 1451 C CA . CYS A 1 201 ? 13.847 26.345 50.776 1.00 56.23 301 CYS A CA 1
ATOM 1452 C C . CYS A 1 201 ? 14.060 27.646 50.005 1.00 57.46 301 CYS A C 1
ATOM 1453 O O . CYS A 1 201 ? 14.226 27.641 48.778 1.00 55.71 301 CYS A O 1
ATOM 1456 N N . THR A 1 202 ? 14.064 28.766 50.731 1.00 53.33 302 THR A N 1
ATOM 1457 C CA . THR A 1 202 ? 14.330 30.069 50.125 1.00 50.04 302 THR A CA 1
ATOM 1458 C C . THR A 1 202 ? 15.594 30.719 50.674 1.00 49.73 302 THR A C 1
ATOM 1459 O O . THR A 1 202 ? 15.833 31.899 50.393 1.00 49.30 302 THR A O 1
ATOM 1463 N N . THR A 1 203 ? 16.414 29.976 51.426 1.00 48.82 303 THR A N 1
ATOM 1464 C CA . THR A 1 203 ? 17.633 30.529 52.013 1.00 48.59 303 THR A CA 1
ATOM 1465 C C . THR A 1 203 ? 18.458 31.313 50.998 1.00 50.26 303 THR A C 1
ATOM 1466 O O . THR A 1 203 ? 18.892 32.439 51.271 1.00 47.54 303 THR A O 1
ATOM 1470 N N . ARG A 1 204 ? 18.685 30.735 49.810 1.00 49.32 304 ARG A N 1
ATOM 1471 C CA . ARG A 1 204 ? 19.542 31.418 48.848 1.00 44.80 304 ARG A CA 1
ATOM 1472 C C . ARG A 1 204 ? 18.908 32.716 48.373 1.00 47.66 304 ARG A C 1
ATOM 1473 O O . ARG A 1 204 ? 19.616 33.701 48.123 1.00 52.09 304 ARG A O 1
ATOM 1481 N N . ILE A 1 205 ? 17.580 32.755 48.275 1.00 44.51 305 ILE A N 1
ATOM 1482 C CA . ILE A 1 205 ? 16.919 33.946 47.759 1.00 45.17 305 ILE A CA 1
ATOM 1483 C C . ILE A 1 205 ? 16.802 35.014 48.838 1.00 51.34 305 ILE A C 1
ATOM 1484 O O . ILE A 1 205 ? 16.965 36.212 48.572 1.00 50.61 305 ILE A O 1
ATOM 1489 N N . VAL A 1 206 ? 16.495 34.609 50.068 1.00 48.97 306 VAL A N 1
ATOM 1490 C CA . VAL A 1 206 ? 16.271 35.621 51.090 1.00 56.05 306 VAL A CA 1
ATOM 1491 C C . VAL A 1 206 ? 17.596 36.145 51.637 1.00 44.89 306 VAL A C 1
ATOM 1492 O O . VAL A 1 206 ? 17.692 37.326 52.007 1.00 45.95 306 VAL A O 1
ATOM 1496 N N . SER A 1 207 ? 18.636 35.303 51.669 1.00 44.03 307 SER A N 1
ATOM 1497 C CA . SER A 1 207 ? 19.919 35.678 52.250 1.00 48.40 307 SER A CA 1
ATOM 1498 C C . SER A 1 207 ? 21.042 35.857 51.231 1.00 48.14 307 SER A C 1
ATOM 1499 O O . SER A 1 207 ? 22.075 36.445 51.576 1.00 46.78 307 SER A O 1
ATOM 1502 N N . GLY A 1 208 ? 20.879 35.375 50.003 1.00 47.56 308 GLY A N 1
ATOM 1503 C CA . GLY A 1 208 ? 21.973 35.450 49.046 1.00 47.99 308 GLY A CA 1
ATOM 1504 C C . GLY A 1 208 ? 23.077 34.426 49.261 1.00 48.98 308 GLY A C 1
ATOM 1505 O O . GLY A 1 208 ? 24.099 34.485 48.564 1.00 43.60 308 GLY A O 1
ATOM 1506 N N . VAL A 1 209 ? 22.885 33.465 50.175 1.00 45.75 309 VAL A N 1
ATOM 1507 C CA . VAL A 1 209 ? 23.931 32.546 50.620 1.00 44.23 309 VAL A CA 1
ATOM 1508 C C . VAL A 1 209 ? 23.609 31.128 50.151 1.00 50.17 309 VAL A C 1
ATOM 1509 O O . VAL A 1 209 ? 22.468 30.669 50.280 1.00 53.08 309 VAL A O 1
ATOM 1513 N N . GLY A 1 210 ? 24.620 30.421 49.653 1.00 44.96 310 GLY A N 1
ATOM 1514 C CA . GLY A 1 210 ? 24.491 29.004 49.366 1.00 43.60 310 GLY A CA 1
ATOM 1515 C C . GLY A 1 210 ? 25.540 28.549 48.374 1.00 44.97 310 GLY A C 1
ATOM 1516 O O . GLY A 1 210 ? 26.257 29.355 47.771 1.00 43.16 310 GLY A O 1
ATOM 1517 N N . VAL A 1 211 ? 25.621 27.224 48.210 1.00 43.63 311 VAL A N 1
ATOM 1518 C CA . VAL A 1 211 ? 26.516 26.605 47.240 1.00 45.00 311 VAL A CA 1
ATOM 1519 C C . VAL A 1 211 ? 25.732 25.571 46.443 1.00 44.74 311 VAL A C 1
ATOM 1520 O O . VAL A 1 211 ? 25.147 24.654 47.031 1.00 41.74 311 VAL A O 1
ATOM 1524 N N . PRO A 1 212 ? 25.715 25.649 45.095 1.00 40.45 312 PRO A N 1
ATOM 1525 C CA . PRO A 1 212 ? 25.083 24.595 44.290 1.00 39.61 312 PRO A CA 1
ATOM 1526 C C . PRO A 1 212 ? 25.526 23.210 44.734 1.00 40.89 312 PRO A C 1
ATOM 1527 O O . PRO A 1 212 ? 26.697 22.976 45.066 1.00 40.86 312 PRO A O 1
ATOM 1531 N N . GLN A 1 213 ? 24.561 22.289 44.761 1.00 41.73 313 GLN A N 1
ATOM 1532 C CA . GLN A 1 213 ? 24.672 21.130 45.649 1.00 40.04 313 GLN A CA 1
ATOM 1533 C C . GLN A 1 213 ? 25.748 20.143 45.209 1.00 44.45 313 GLN A C 1
ATOM 1534 O O . GLN A 1 213 ? 26.394 19.517 46.059 1.00 45.30 313 GLN A O 1
ATOM 1540 N N . ILE A 1 214 ? 25.941 19.958 43.896 1.00 44.53 314 ILE A N 1
ATOM 1541 C CA . ILE A 1 214 ? 26.942 19.003 43.430 1.00 44.02 314 ILE A CA 1
ATOM 1542 C C . ILE A 1 214 ? 28.337 19.458 43.841 1.00 43.88 314 ILE A C 1
ATOM 1543 O O . ILE A 1 214 ? 29.162 18.655 44.288 1.00 42.77 314 ILE A O 1
ATOM 1548 N N . SER A 1 215 ? 28.635 20.752 43.672 1.00 42.68 315 SER A N 1
ATOM 1549 C CA . SER A 1 215 ? 29.951 21.255 44.064 1.00 43.44 315 SER A CA 1
ATOM 1550 C C . SER A 1 215 ? 30.110 21.250 45.579 1.00 41.66 315 SER A C 1
ATOM 1551 O O . SER A 1 215 ? 31.213 21.020 46.098 1.00 43.29 315 SER A O 1
ATOM 1554 N N . ALA A 1 216 ? 29.032 21.547 46.306 1.00 42.14 316 ALA A N 1
ATOM 1555 C CA . ALA A 1 216 ? 29.101 21.509 47.763 1.00 41.81 316 ALA A CA 1
ATOM 1556 C C . ALA A 1 216 ? 29.424 20.097 48.256 1.00 42.52 316 ALA A C 1
ATOM 1557 O O . ALA A 1 216 ? 30.295 19.913 49.115 1.00 40.25 316 ALA A O 1
ATOM 1559 N N . ILE A 1 217 ? 28.770 19.078 47.684 1.00 42.75 317 ILE A N 1
ATOM 1560 C CA . ILE A 1 217 ? 29.074 17.695 48.072 1.00 42.90 317 ILE A CA 1
ATOM 1561 C C . ILE A 1 217 ? 30.533 17.372 47.783 1.00 40.82 317 ILE A C 1
ATOM 1562 O O . ILE A 1 217 ? 31.262 16.895 48.657 1.00 42.09 317 ILE A O 1
ATOM 1567 N N . ASP A 1 218 ? 30.983 17.651 46.550 1.00 39.94 318 ASP A N 1
ATOM 1568 C CA . ASP A 1 218 ? 32.361 17.356 46.154 1.00 42.28 318 ASP A CA 1
ATOM 1569 C C . ASP A 1 218 ? 33.370 17.993 47.110 1.00 45.55 318 ASP A C 1
ATOM 1570 O O . ASP A 1 218 ? 34.328 17.347 47.551 1.00 44.04 318 ASP A O 1
ATOM 1575 N N . GLU A 1 219 ? 33.208 19.291 47.369 1.00 43.27 319 GLU A N 1
ATOM 1576 C CA . GLU A 1 219 ? 34.087 20.010 48.283 1.00 45.34 319 GLU A CA 1
ATOM 1577 C C . GLU A 1 219 ? 34.061 19.387 49.682 1.00 42.88 319 GLU A C 1
ATOM 1578 O O . GLU A 1 219 ? 35.106 19.172 50.308 1.00 40.18 319 GLU A O 1
ATOM 1584 N N . CYS A 1 220 ? 32.885 19.068 50.184 1.00 41.24 320 CYS A N 1
ATOM 1585 C CA . CYS A 1 220 ? 32.837 18.582 51.563 1.00 42.47 320 CYS A CA 1
ATOM 1586 C C . CYS A 1 220 ? 33.306 17.137 51.682 1.00 46.94 320 CYS A C 1
ATOM 1587 O O . CYS A 1 220 ? 33.933 16.773 52.690 1.00 45.84 320 CYS A O 1
ATOM 1590 N N . VAL A 1 221 ? 33.032 16.309 50.669 1.00 45.66 321 VAL A N 1
ATOM 1591 C CA . VAL A 1 221 ? 33.521 14.930 50.684 1.00 44.14 321 VAL A CA 1
ATOM 1592 C C . VAL A 1 221 ? 35.045 14.904 50.718 1.00 45.83 321 VAL A C 1
ATOM 1593 O O . VAL A 1 221 ? 35.649 14.128 51.469 1.00 44.36 321 VAL A O 1
ATOM 1597 N N . GLU A 1 222 ? 35.693 15.738 49.893 1.00 46.36 322 GLU A N 1
ATOM 1598 C CA . GLU A 1 222 ? 37.151 15.714 49.831 1.00 46.50 322 GLU A CA 1
ATOM 1599 C C . GLU A 1 222 ? 37.763 16.034 51.192 1.00 44.88 322 GLU A C 1
ATOM 1600 O O . GLU A 1 222 ? 38.779 15.443 51.581 1.00 44.68 322 GLU A O 1
ATOM 1606 N N . GLU A 1 223 ? 37.144 16.945 51.944 1.00 43.35 323 GLU A N 1
ATOM 1607 C CA . GLU A 1 223 ? 37.642 17.252 53.278 1.00 45.85 323 GLU A CA 1
ATOM 1608 C C . GLU A 1 223 ? 37.282 16.152 54.282 1.00 42.83 323 GLU A C 1
ATOM 1609 O O . GLU A 1 223 ? 38.146 15.679 55.034 1.00 43.98 323 GLU A O 1
ATOM 1615 N N . ALA A 1 224 ? 36.017 15.718 54.289 1.00 41.05 324 ALA A N 1
ATOM 1616 C CA . ALA A 1 224 ? 35.540 14.763 55.297 1.00 44.01 324 ALA A CA 1
ATOM 1617 C C . ALA A 1 224 ? 36.228 13.413 55.167 1.00 45.11 324 ALA A C 1
ATOM 1618 O O . ALA A 1 224 ? 36.460 12.733 56.184 1.00 43.20 324 ALA A O 1
ATOM 1620 N N . ASN A 1 225 ? 36.549 13.013 53.922 1.00 41.82 325 ASN A N 1
ATOM 1621 C CA . ASN A 1 225 ? 37.262 11.765 53.660 1.00 44.19 325 ASN A CA 1
ATOM 1622 C C . ASN A 1 225 ? 38.591 11.704 54.405 1.00 46.61 325 ASN A C 1
ATOM 1623 O O . ASN A 1 225 ? 39.021 10.615 54.807 1.00 48.10 325 ASN A O 1
ATOM 1628 N N . LYS A 1 226 ? 39.257 12.851 54.589 1.00 44.44 326 LYS A N 1
ATOM 1629 C CA . LYS A 1 226 ? 40.491 12.877 55.380 1.00 47.52 326 LYS A CA 1
ATOM 1630 C C . LYS A 1 226 ? 40.253 12.405 56.804 1.00 48.94 326 LYS A C 1
ATOM 1631 O O . LYS A 1 226 ? 41.186 11.929 57.458 1.00 48.94 326 LYS A O 1
ATOM 1637 N N . PHE A 1 227 ? 39.028 12.539 57.305 1.00 46.17 327 PHE A N 1
ATOM 1638 C CA . PHE A 1 227 ? 38.708 12.121 58.667 1.00 47.70 327 PHE A CA 1
ATOM 1639 C C . PHE A 1 227 ? 37.942 10.811 58.707 1.00 47.08 327 PHE A C 1
ATOM 1640 O O . PHE A 1 227 ? 37.519 10.398 59.787 1.00 46.12 327 PHE A O 1
ATOM 1648 N N . GLY A 1 228 ? 37.745 10.159 57.560 1.00 46.62 328 GLY A N 1
ATOM 1649 C CA . GLY A 1 228 ? 36.915 8.969 57.509 1.00 45.08 328 GLY A CA 1
ATOM 1650 C C . GLY A 1 228 ? 35.471 9.226 57.879 1.00 45.89 328 GLY A C 1
ATOM 1651 O O . GLY A 1 228 ? 34.823 8.354 58.457 1.00 47.05 328 GLY A O 1
ATOM 1652 N N . VAL A 1 229 ? 34.946 10.401 57.558 1.00 45.26 329 VAL A N 1
ATOM 1653 C CA . VAL A 1 229 ? 33.623 10.828 58.006 1.00 44.09 329 VAL A CA 1
ATOM 1654 C C . VAL A 1 229 ? 32.682 10.833 56.800 1.00 43.36 329 VAL A C 1
ATOM 1655 O O . VAL A 1 229 ? 32.965 11.513 55.798 1.00 42.29 329 VAL A O 1
ATOM 1659 N N . PRO A 1 230 ? 31.555 10.119 56.858 1.00 45.79 330 PRO A N 1
ATOM 1660 C CA . PRO A 1 230 ? 30.608 10.119 55.732 1.00 46.59 330 PRO A CA 1
ATOM 1661 C C . PRO A 1 230 ? 29.914 11.456 55.566 1.00 44.56 330 PRO A C 1
ATOM 1662 O O . PRO A 1 230 ? 29.708 12.197 56.530 1.00 42.02 330 PRO A O 1
ATOM 1666 N N . VAL A 1 231 ? 29.511 11.733 54.323 1.00 42.57 331 VAL A N 1
ATOM 1667 C CA . VAL A 1 231 ? 28.767 12.941 53.972 1.00 43.57 331 VAL A CA 1
ATOM 1668 C C . VAL A 1 231 ? 27.342 12.541 53.599 1.00 43.17 331 VAL A C 1
ATOM 1669 O O . VAL A 1 231 ? 27.134 11.636 52.778 1.00 44.18 331 VAL A O 1
ATOM 1673 N N . ILE A 1 232 ? 26.366 13.206 54.206 1.00 40.68 332 ILE A N 1
ATOM 1674 C CA . ILE A 1 232 ? 24.959 13.060 53.842 1.00 40.37 332 ILE A CA 1
ATOM 1675 C C . ILE A 1 232 ? 24.596 14.216 52.910 1.00 44.22 332 ILE A C 1
ATOM 1676 O O . ILE A 1 232 ? 24.658 15.390 53.312 1.00 43.62 332 ILE A O 1
ATOM 1681 N N . ALA A 1 233 ? 24.222 13.889 51.665 1.00 41.67 333 ALA A N 1
ATOM 1682 C CA . ALA A 1 233 ? 23.779 14.890 50.698 1.00 42.64 333 ALA A CA 1
ATOM 1683 C C . ALA A 1 233 ? 22.304 15.191 50.938 1.00 44.25 333 ALA A C 1
ATOM 1684 O O . ALA A 1 233 ? 21.447 14.336 50.684 1.00 43.56 333 ALA A O 1
ATOM 1686 N N . ASP A 1 234 ? 21.998 16.411 51.408 1.00 40.85 334 ASP A N 1
ATOM 1687 C CA . ASP A 1 234 ? 20.664 16.754 51.904 1.00 44.14 334 ASP A CA 1
ATOM 1688 C C . ASP A 1 234 ? 20.033 17.855 51.051 1.00 44.08 334 ASP A C 1
ATOM 1689 O O . ASP A 1 234 ? 20.458 19.015 51.108 1.00 43.24 334 ASP A O 1
ATOM 1694 N N . GLY A 1 235 ? 18.980 17.507 50.325 1.00 44.67 335 GLY A N 1
ATOM 1695 C CA . GLY A 1 235 ? 18.130 18.485 49.668 1.00 42.36 335 GLY A CA 1
ATOM 1696 C C . GLY A 1 235 ? 18.435 18.625 48.181 1.00 43.76 335 GLY A C 1
ATOM 1697 O O . GLY A 1 235 ? 19.561 18.396 47.720 1.00 43.67 335 GLY A O 1
ATOM 1698 N N . GLY A 1 236 ? 17.413 19.014 47.413 1.00 42.40 336 GLY A N 1
ATOM 1699 C CA . GLY A 1 236 ? 17.584 19.265 45.986 1.00 43.77 336 GLY A CA 1
ATOM 1700 C C . GLY A 1 236 ? 17.435 18.039 45.111 1.00 47.27 336 GLY A C 1
ATOM 1701 O O . GLY A 1 236 ? 17.576 18.147 43.878 1.00 43.78 336 GLY A O 1
ATOM 1702 N N . ILE A 1 237 ? 17.159 16.878 45.699 1.00 46.68 337 ILE A N 1
ATOM 1703 C CA . ILE A 1 237 ? 16.926 15.668 44.916 1.00 46.04 337 ILE A CA 1
ATOM 1704 C C . ILE A 1 237 ? 15.536 15.750 44.298 1.00 48.97 337 ILE A C 1
ATOM 1705 O O . ILE A 1 237 ? 14.538 15.897 45.007 1.00 49.30 337 ILE A O 1
ATOM 1710 N N . LYS A 1 238 ? 15.462 15.648 42.972 1.00 49.81 338 LYS A N 1
ATOM 1711 C CA . LYS A 1 238 ? 14.173 15.637 42.296 1.00 54.68 338 LYS A CA 1
ATOM 1712 C C . LYS A 1 238 ? 13.899 14.357 41.528 1.00 50.23 338 LYS A C 1
ATOM 1713 O O . LYS A 1 238 ? 12.731 14.071 41.248 1.00 50.76 338 LYS A O 1
ATOM 1719 N N . TYR A 1 239 ? 14.931 13.583 41.196 1.00 48.19 339 TYR A N 1
ATOM 1720 C CA . TYR A 1 239 ? 14.808 12.390 40.370 1.00 46.81 339 TYR A CA 1
ATOM 1721 C C . TYR A 1 239 ? 15.784 11.357 40.890 1.00 46.69 339 TYR A C 1
ATOM 1722 O O . TYR A 1 239 ? 16.781 11.695 41.532 1.00 47.74 339 TYR A O 1
ATOM 1731 N N . SER A 1 240 ? 15.512 10.086 40.571 1.00 47.26 340 SER A N 1
ATOM 1732 C CA . SER A 1 240 ? 16.424 9.032 41.002 1.00 44.82 340 SER A CA 1
ATOM 1733 C C . SER A 1 240 ? 17.843 9.265 40.480 1.00 44.37 340 SER A C 1
ATOM 1734 O O . SER A 1 240 ? 18.812 8.971 41.186 1.00 46.15 340 SER A O 1
ATOM 1737 N N . GLY A 1 241 ? 17.993 9.832 39.269 1.00 48.55 341 GLY A N 1
ATOM 1738 C CA . GLY A 1 241 ? 19.328 10.121 38.756 1.00 46.68 341 GLY A CA 1
ATOM 1739 C C . GLY A 1 241 ? 20.116 11.101 39.612 1.00 48.21 341 GLY A C 1
ATOM 1740 O O . GLY A 1 241 ? 21.353 11.065 39.630 1.00 46.71 341 GLY A O 1
ATOM 1741 N N . ASP A 1 242 ? 19.420 12.006 40.313 1.00 47.82 342 ASP A N 1
ATOM 1742 C CA . ASP A 1 242 ? 20.100 12.910 41.240 1.00 48.41 342 ASP A CA 1
ATOM 1743 C C . ASP A 1 242 ? 20.711 12.147 42.408 1.00 45.42 342 ASP A C 1
ATOM 1744 O O . ASP A 1 242 ? 21.820 12.468 42.850 1.00 44.90 342 ASP A O 1
ATOM 1749 N N . ILE A 1 243 ? 19.995 11.147 42.933 1.00 43.88 343 ILE A N 1
ATOM 1750 C CA . ILE A 1 243 ? 20.565 10.277 43.962 1.00 41.20 343 ILE A CA 1
ATOM 1751 C C . ILE A 1 243 ? 21.858 9.654 43.455 1.00 42.06 343 ILE A C 1
ATOM 1752 O O . ILE A 1 243 ? 22.895 9.674 44.137 1.00 40.95 343 ILE A O 1
ATOM 1757 N N . ALA A 1 244 ? 21.821 9.120 42.226 1.00 41.76 344 ALA A N 1
ATOM 1758 C CA . ALA A 1 244 ? 23.002 8.489 41.650 1.00 43.97 344 ALA A CA 1
ATOM 1759 C C . ALA A 1 244 ? 24.163 9.472 41.545 1.00 43.38 344 ALA A C 1
ATOM 1760 O O . ALA A 1 244 ? 25.310 9.137 41.869 1.00 42.00 344 ALA A O 1
ATOM 1762 N N . LYS A 1 245 ? 23.888 10.690 41.072 1.00 43.45 345 LYS A N 1
ATOM 1763 C CA . LYS A 1 245 ? 24.947 11.685 40.933 1.00 42.63 345 LYS A CA 1
ATOM 1764 C C . LYS A 1 245 ? 25.529 12.084 42.291 1.00 44.38 345 LYS A C 1
ATOM 1765 O O . LYS A 1 245 ? 26.756 12.222 42.425 1.00 43.13 345 LYS A O 1
ATOM 1771 N N . ALA A 1 246 ? 24.661 12.311 43.296 1.00 42.20 346 ALA A N 1
ATOM 1772 C CA . ALA A 1 246 ? 25.129 12.676 44.634 1.00 44.02 346 ALA A CA 1
ATOM 1773 C C . ALA A 1 246 ? 26.044 11.601 45.208 1.00 43.64 346 ALA A C 1
ATOM 1774 O O . ALA A 1 246 ? 27.124 11.910 45.722 1.00 43.56 346 ALA A O 1
ATOM 1776 N N . LEU A 1 247 ? 25.651 10.331 45.088 1.00 41.76 347 LEU A N 1
ATOM 1777 C CA . LEU A 1 247 ? 26.492 9.252 45.603 1.00 43.83 347 LEU A CA 1
ATOM 1778 C C . LEU A 1 247 ? 27.776 9.111 44.801 1.00 45.38 347 LEU A C 1
ATOM 1779 O O . LEU A 1 247 ? 28.857 8.933 45.382 1.00 46.15 347 LEU A O 1
ATOM 1784 N N . ALA A 1 248 ? 27.682 9.184 43.466 1.00 42.85 348 ALA A N 1
ATOM 1785 C CA . ALA A 1 248 ? 28.866 9.004 42.639 1.00 41.76 348 ALA A CA 1
ATOM 1786 C C . ALA A 1 248 ? 29.893 10.093 42.906 1.00 44.27 348 ALA A C 1
ATOM 1787 O O . ALA A 1 248 ? 31.106 9.841 42.864 1.00 43.11 348 ALA A O 1
ATOM 1789 N N . VAL A 1 249 ? 29.438 11.314 43.203 1.00 43.80 349 VAL A N 1
ATOM 1790 C CA . VAL A 1 249 ? 30.412 12.368 43.462 1.00 46.57 349 VAL A CA 1
ATOM 1791 C C . VAL A 1 249 ? 31.019 12.242 44.857 1.00 49.67 349 VAL A C 1
ATOM 1792 O O . VAL A 1 249 ? 31.977 12.958 45.177 1.00 52.01 349 VAL A O 1
ATOM 1796 N N . GLY A 1 250 ? 30.505 11.338 45.694 1.00 43.48 350 GLY A N 1
ATOM 1797 C CA . GLY A 1 250 ? 31.208 10.979 46.910 1.00 40.38 350 GLY A CA 1
ATOM 1798 C C . GLY A 1 250 ? 30.392 10.978 48.180 1.00 43.88 350 GLY A C 1
ATOM 1799 O O . GLY A 1 250 ? 30.890 10.543 49.226 1.00 46.18 350 GLY A O 1
ATOM 1800 N N . ALA A 1 251 ? 29.147 11.444 48.118 1.00 42.21 351 ALA A N 1
ATOM 1801 C CA . ALA A 1 251 ? 28.280 11.315 49.277 1.00 41.41 351 ALA A CA 1
ATOM 1802 C C . ALA A 1 251 ? 28.086 9.842 49.618 1.00 42.88 351 ALA A C 1
ATOM 1803 O O . ALA A 1 251 ? 28.132 8.960 48.752 1.00 42.22 351 ALA A O 1
ATOM 1805 N N . SER A 1 252 ? 27.910 9.578 50.907 1.00 41.60 352 SER A N 1
ATOM 1806 C CA . SER A 1 252 ? 27.624 8.233 51.367 1.00 40.14 352 SER A CA 1
ATOM 1807 C C . SER A 1 252 ? 26.136 7.951 51.434 1.00 43.17 352 SER A C 1
ATOM 1808 O O . SER A 1 252 ? 25.738 6.782 51.345 1.00 43.63 352 SER A O 1
ATOM 1811 N N . SER A 1 253 ? 25.310 8.989 51.573 1.00 42.80 353 SER A N 1
ATOM 1812 C CA . SER A 1 253 ? 23.871 8.798 51.685 1.00 45.74 353 SER A CA 1
ATOM 1813 C C . SER A 1 253 ? 23.178 10.093 51.283 1.00 45.64 353 SER A C 1
ATOM 1814 O O . SER A 1 253 ? 23.797 11.160 51.200 1.00 42.29 353 SER A O 1
ATOM 1817 N N . VAL A 1 254 ? 21.871 9.985 51.048 1.00 43.24 354 VAL A N 1
ATOM 1818 C CA . VAL A 1 254 ? 21.069 11.096 50.564 1.00 46.79 354 VAL A CA 1
ATOM 1819 C C . VAL A 1 254 ? 19.851 11.266 51.463 1.00 48.26 354 VAL A C 1
ATOM 1820 O O . VAL A 1 254 ? 19.190 10.285 51.833 1.00 47.41 354 VAL A O 1
ATOM 1824 N N . MET A 1 255 ? 19.558 12.517 51.820 1.00 42.52 355 MET A N 1
ATOM 1825 C CA . MET A 1 255 ? 18.367 12.845 52.589 1.00 44.74 355 MET A CA 1
ATOM 1826 C C . MET A 1 255 ? 17.338 13.487 51.667 1.00 44.77 355 MET A C 1
ATOM 1827 O O . MET A 1 255 ? 17.662 14.410 50.906 1.00 42.11 355 MET A O 1
ATOM 1832 N N . ILE A 1 256 ? 16.096 13.011 51.742 1.00 44.54 356 ILE A N 1
ATOM 1833 C CA . ILE A 1 256 ? 15.059 13.405 50.794 1.00 48.82 356 ILE A CA 1
ATOM 1834 C C . ILE A 1 256 ? 13.822 13.882 51.542 1.00 49.33 356 ILE A C 1
ATOM 1835 O O . ILE A 1 256 ? 13.329 13.194 52.446 1.00 50.01 356 ILE A O 1
ATOM 1840 N N . GLY A 1 257 ? 13.312 15.053 51.151 1.00 46.99 357 GLY A N 1
ATOM 1841 C CA . GLY A 1 257 ? 12.049 15.549 51.663 1.00 47.91 357 GLY A CA 1
ATOM 1842 C C . GLY A 1 257 ? 10.894 15.475 50.669 1.00 49.30 357 GLY A C 1
ATOM 1843 O O . GLY A 1 257 ? 9.956 14.696 50.867 1.00 50.44 357 GLY A O 1
ATOM 1844 N N . SER A 1 258 ? 10.946 16.273 49.595 1.00 47.06 358 SER A N 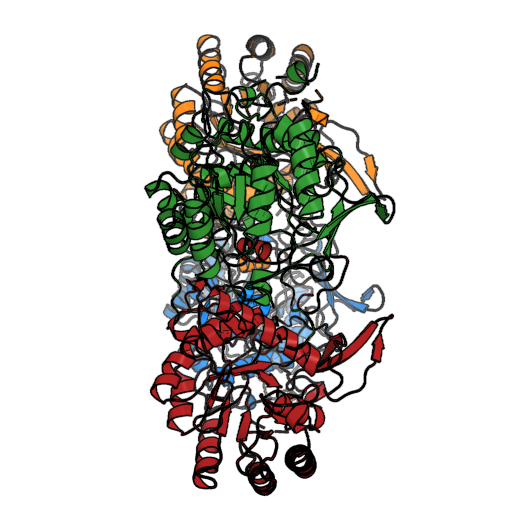1
ATOM 1845 C CA . SER A 1 258 ? 9.753 16.471 48.778 1.00 48.81 358 SER A CA 1
ATOM 1846 C C . SER A 1 258 ? 9.266 15.156 48.177 1.00 48.74 358 SER A C 1
ATOM 1847 O O . SER A 1 258 ? 8.058 14.896 48.140 1.00 49.88 358 SER A O 1
ATOM 1850 N N . LEU A 1 259 ? 10.190 14.301 47.730 1.00 49.11 359 LEU A N 1
ATOM 1851 C CA . LEU A 1 259 ? 9.808 13.036 47.106 1.00 52.53 359 LEU A CA 1
ATOM 1852 C C . LEU A 1 259 ? 9.128 12.075 48.077 1.00 52.25 359 LEU A C 1
ATOM 1853 O O . LEU A 1 259 ? 8.507 11.106 47.628 1.00 51.05 359 LEU A O 1
ATOM 1858 N N . LEU A 1 260 ? 9.210 12.313 49.383 1.00 52.06 360 LEU A N 1
ATOM 1859 C CA . LEU A 1 260 ? 8.555 11.440 50.341 1.00 54.66 360 LEU A CA 1
ATOM 1860 C C . LEU A 1 260 ? 7.372 12.090 51.036 1.00 57.02 360 LEU A C 1
ATOM 1861 O O . LEU A 1 260 ? 6.627 11.391 51.732 1.00 55.78 360 LEU A O 1
ATOM 1866 N N . ALA A 1 261 ? 7.165 13.394 50.845 1.00 57.44 361 ALA A N 1
ATOM 1867 C CA . ALA A 1 261 ? 6.126 14.112 51.573 1.00 58.99 361 ALA A CA 1
ATOM 1868 C C . ALA A 1 261 ? 4.714 13.740 51.131 1.00 59.02 361 ALA A C 1
ATOM 1869 O O . ALA A 1 261 ? 3.767 13.938 51.903 1.00 59.90 361 ALA A O 1
ATOM 1871 N N . GLY A 1 262 ? 4.545 13.227 49.913 1.00 61.62 362 GLY A N 1
ATOM 1872 C CA . GLY A 1 262 ? 3.220 12.890 49.426 1.00 61.51 362 GLY A CA 1
ATOM 1873 C C . GLY A 1 262 ? 2.854 11.427 49.578 1.00 62.24 362 GLY A C 1
ATOM 1874 O O . GLY A 1 262 ? 1.984 10.921 48.860 1.00 61.70 362 GLY A O 1
ATOM 1875 N N . THR A 1 263 ? 3.495 10.736 50.516 1.00 60.46 363 THR A N 1
ATOM 1876 C CA . THR A 1 263 ? 3.282 9.309 50.705 1.00 60.87 363 THR A CA 1
ATOM 1877 C C . THR A 1 263 ? 2.253 9.040 51.796 1.00 63.02 363 THR A C 1
ATOM 1878 O O . THR A 1 263 ? 1.929 9.908 52.612 1.00 62.57 363 THR A O 1
ATOM 1882 N N . ASP A 1 264 ? 1.740 7.803 51.791 1.00 65.29 364 ASP A N 1
ATOM 1883 C CA . ASP A 1 264 ? 0.838 7.346 52.845 1.00 66.59 364 ASP A CA 1
ATOM 1884 C C . ASP A 1 264 ? 1.425 7.592 54.227 1.00 63.99 364 ASP A C 1
ATOM 1885 O O . ASP A 1 264 ? 0.721 8.034 55.142 1.00 64.48 364 ASP A O 1
ATOM 1890 N N . GLU A 1 265 ? 2.717 7.308 54.395 1.00 60.63 365 GLU A N 1
ATOM 1891 C CA . GLU A 1 265 ? 3.301 7.217 55.724 1.00 63.71 365 GLU A CA 1
ATOM 1892 C C . GLU A 1 265 ? 3.691 8.568 56.306 1.00 62.53 365 GLU A C 1
ATOM 1893 O O . GLU A 1 265 ? 3.920 8.655 57.519 1.00 60.70 365 GLU A O 1
ATOM 1899 N N . SER A 1 266 ? 3.786 9.614 55.482 1.00 58.51 366 SER A N 1
ATOM 1900 C CA . SER A 1 266 ? 4.139 10.927 56.000 1.00 56.68 366 SER A CA 1
ATOM 1901 C C . SER A 1 266 ? 3.001 11.468 56.868 1.00 59.51 366 SER A C 1
ATOM 1902 O O . SER A 1 266 ? 1.846 11.059 56.724 1.00 60.05 366 SER A O 1
ATOM 1905 N N . PRO A 1 267 ? 3.305 12.369 57.801 1.00 62.26 367 PRO A N 1
ATOM 1906 C CA . PRO A 1 267 ? 2.244 12.953 58.626 1.00 67.82 367 PRO A CA 1
ATOM 1907 C C . PRO A 1 267 ? 1.293 13.784 57.778 1.00 75.70 367 PRO A C 1
ATOM 1908 O O . PRO A 1 267 ? 1.607 14.201 56.661 1.00 75.83 367 PRO A O 1
ATOM 1912 N N . GLY A 1 268 ? 0.110 14.024 58.328 1.00 82.89 368 GLY A N 1
ATOM 1913 C CA . GLY A 1 268 ? -0.895 14.776 57.604 1.00 85.54 368 GLY A CA 1
ATOM 1914 C C . GLY A 1 268 ? -1.702 13.894 56.679 1.00 86.55 368 GLY A C 1
ATOM 1915 O O . GLY A 1 268 ? -1.191 12.898 56.158 1.00 88.22 368 GLY A O 1
ATOM 1916 N N . GLU A 1 269 ? -2.962 14.238 56.464 1.00 87.72 369 GLU A N 1
ATOM 1917 C CA . GLU A 1 269 ? -3.846 13.392 55.680 1.00 87.91 369 GLU A CA 1
ATOM 1918 C C . GLU A 1 269 ? -3.972 13.929 54.259 1.00 83.80 369 GLU A C 1
ATOM 1919 O O . GLU A 1 269 ? -3.527 15.033 53.932 1.00 81.46 369 GLU A O 1
ATOM 1925 N N . LEU A 1 270 ? -4.573 13.110 53.403 1.00 82.06 370 LEU A N 1
ATOM 1926 C CA . LEU A 1 270 ? -4.830 13.528 52.037 1.00 82.48 370 LEU A CA 1
ATOM 1927 C C . LEU A 1 270 ? -5.880 14.628 52.008 1.00 82.46 370 LEU A C 1
ATOM 1928 O O . LEU A 1 270 ? -6.731 14.734 52.894 1.00 83.48 370 LEU A O 1
ATOM 1933 N N . PHE A 1 271 ? -5.806 15.458 50.975 1.00 82.21 371 PHE A N 1
ATOM 1934 C CA . PHE A 1 271 ? -6.885 16.378 50.662 1.00 86.85 371 PHE A CA 1
ATOM 1935 C C . PHE A 1 271 ? -6.980 16.489 49.150 1.00 88.94 371 PHE A C 1
ATOM 1936 O O . PHE A 1 271 ? -5.960 16.500 48.454 1.00 86.02 371 PHE A O 1
ATOM 1944 N N . THR A 1 272 ? -8.209 16.536 48.649 1.00 92.90 372 THR A N 1
ATOM 1945 C CA . THR A 1 272 ? -8.452 16.644 47.220 1.00 95.21 372 THR A CA 1
ATOM 1946 C C . THR A 1 272 ? -8.578 18.112 46.838 1.00 98.76 372 THR A C 1
ATOM 1947 O O . THR A 1 272 ? -9.251 18.886 47.527 1.00 99.67 372 THR A O 1
ATOM 1951 N N . TYR A 1 273 ? -7.908 18.492 45.753 1.00 101.05 373 TYR A N 1
ATOM 1952 C CA . TYR A 1 273 ? -7.994 19.837 45.196 1.00 105.30 373 TYR A CA 1
ATOM 1953 C C . TYR A 1 273 ? -8.192 19.697 43.693 1.00 103.87 373 TYR A C 1
ATOM 1954 O O . TYR A 1 273 ? -7.259 19.319 42.975 1.00 102.01 373 TYR A O 1
ATOM 1963 N N . GLN A 1 274 ? -9.411 19.977 43.229 1.00 104.74 374 GLN A N 1
ATOM 1964 C CA . GLN A 1 274 ? -9.758 19.921 41.810 1.00 103.44 374 GLN A CA 1
ATOM 1965 C C . GLN A 1 274 ? -9.505 18.526 41.232 1.00 97.35 374 GLN A C 1
ATOM 1966 O O . GLN A 1 274 ? -8.762 18.341 40.264 1.00 94.71 374 GLN A O 1
ATOM 1972 N N . GLY A 1 275 ? -10.139 17.535 41.856 1.00 95.03 375 GLY A N 1
ATOM 1973 C CA . GLY A 1 275 ? -10.121 16.176 41.357 1.00 93.20 375 GLY A CA 1
ATOM 1974 C C . GLY A 1 275 ? -8.813 15.432 41.504 1.00 89.53 375 GLY A C 1
ATOM 1975 O O . GLY A 1 275 ? -8.714 14.303 41.014 1.00 87.19 375 GLY A O 1
ATOM 1976 N N . ARG A 1 276 ? -7.808 16.017 42.152 1.00 89.97 376 ARG A N 1
ATOM 1977 C CA . ARG A 1 276 ? -6.526 15.362 42.378 1.00 88.83 376 ARG A CA 1
ATOM 1978 C C . ARG A 1 276 ? -6.202 15.365 43.867 1.00 84.54 376 ARG A C 1
ATOM 1979 O O . ARG A 1 276 ? -6.630 16.255 44.608 1.00 83.78 376 ARG A O 1
ATOM 1987 N N . GLN A 1 277 ? -5.440 14.363 44.300 1.00 80.97 377 GLN A N 1
ATOM 1988 C CA . GLN A 1 277 ? -5.106 14.192 45.709 1.00 82.05 377 GLN A CA 1
ATOM 1989 C C . GLN A 1 277 ? -3.727 14.769 46.020 1.00 78.15 377 GLN A C 1
ATOM 1990 O O . GLN A 1 277 ? -2.777 14.596 45.249 1.00 74.85 377 GLN A O 1
ATOM 1996 N N . TYR A 1 278 ? -3.620 15.447 47.164 1.00 76.02 378 TYR A N 1
ATOM 1997 C CA . TYR A 1 278 ? -2.380 16.103 47.555 1.00 73.35 378 TYR A CA 1
ATOM 1998 C C . TYR A 1 278 ? -2.117 15.908 49.043 1.00 70.51 378 TYR A C 1
ATOM 1999 O O . TYR A 1 278 ? -3.003 15.543 49.821 1.00 69.38 378 TYR A O 1
ATOM 2008 N N . LYS A 1 279 ? -0.869 16.156 49.425 1.00 67.18 379 LYS A N 1
ATOM 2009 C CA . LYS A 1 279 ? -0.481 16.309 50.817 1.00 67.34 379 LYS A CA 1
ATOM 2010 C C . LYS A 1 279 ? 0.294 17.609 50.962 1.00 68.36 379 LYS A C 1
ATOM 2011 O O . LYS A 1 279 ? 0.948 18.067 50.018 1.00 67.07 379 LYS A O 1
ATOM 2017 N N . SER A 1 280 ? 0.219 18.199 52.151 1.00 66.39 380 SER A N 1
ATOM 2018 C CA . SER A 1 280 ? 0.955 19.422 52.423 1.00 67.26 380 SER A CA 1
ATOM 2019 C C . SER A 1 280 ? 2.438 19.128 52.621 1.00 61.76 380 SER A C 1
ATOM 2020 O O . SER A 1 280 ? 2.824 18.077 53.147 1.00 58.42 380 SER A O 1
ATOM 2023 N N . TYR A 1 281 ? 3.270 20.060 52.176 1.00 58.91 381 TYR A N 1
ATOM 2024 C CA . TYR A 1 281 ? 4.709 19.968 52.365 1.00 58.79 381 TYR A CA 1
ATOM 2025 C C . TYR A 1 281 ? 5.202 21.389 52.571 1.00 60.53 381 TYR A C 1
ATOM 2026 O O . TYR A 1 281 ? 4.864 22.283 51.785 1.00 59.93 381 TYR A O 1
ATOM 2035 N N . ARG A 1 282 ? 5.950 21.607 53.650 1.00 59.19 382 ARG A N 1
ATOM 2036 C CA . ARG A 1 282 ? 6.368 22.950 54.014 1.00 62.02 382 ARG A CA 1
ATOM 2037 C C . ARG A 1 282 ? 7.777 22.907 54.572 1.00 62.01 382 ARG A C 1
ATOM 2038 O O . ARG A 1 282 ? 8.195 21.913 55.174 1.00 57.73 382 ARG A O 1
ATOM 2046 N N . GLY A 1 283 ? 8.515 23.989 54.344 1.00 67.39 383 GLY A N 1
ATOM 2047 C CA . GLY A 1 283 ? 9.807 24.123 54.980 1.00 66.76 383 GLY A CA 1
ATOM 2048 C C . GLY A 1 283 ? 9.675 24.241 56.489 1.00 68.01 383 GLY A C 1
ATOM 2049 O O . GLY A 1 283 ? 8.686 24.756 57.020 1.00 69.09 383 GLY A O 1
ATOM 2050 N N . MET A 1 284 ? 10.685 23.736 57.192 1.00 68.18 384 MET A N 1
ATOM 2051 C CA . MET A 1 284 ? 10.712 23.897 58.637 1.00 71.81 384 MET A CA 1
ATOM 2052 C C . MET A 1 284 ? 11.086 25.313 59.048 1.00 71.58 384 MET A C 1
ATOM 2053 O O . MET A 1 284 ? 10.910 25.666 60.218 1.00 70.47 384 MET A O 1
ATOM 2058 N N . GLY A 1 285 ? 11.582 26.121 58.113 1.00 67.67 385 GLY A N 1
ATOM 2059 C CA . GLY A 1 285 ? 11.742 27.549 58.282 1.00 67.43 385 GLY A CA 1
ATOM 2060 C C . GLY A 1 285 ? 10.638 28.390 57.673 1.00 73.85 385 GLY A C 1
ATOM 2061 O O . GLY A 1 285 ? 10.813 29.608 57.535 1.00 67.22 385 GLY A O 1
ATOM 2062 N N . SER A 1 286 ? 9.516 27.787 57.285 1.00 68.02 386 SER A N 1
ATOM 2063 C CA . SER A 1 286 ? 8.355 28.553 56.855 1.00 68.70 386 SER A CA 1
ATOM 2064 C C . SER A 1 286 ? 7.627 29.143 58.065 1.00 75.83 386 SER A C 1
ATOM 2065 O O . SER A 1 286 ? 7.816 28.715 59.212 1.00 71.43 386 SER A O 1
ATOM 2068 N N . LEU A 1 287 ? 6.770 30.132 57.794 1.00 72.83 387 LEU A N 1
ATOM 2069 C CA . LEU A 1 287 ? 6.004 30.758 58.868 1.00 77.77 387 LEU A CA 1
ATOM 2070 C C . LEU A 1 287 ? 5.127 29.741 59.594 1.00 78.85 387 LEU A C 1
ATOM 2071 O O . LEU A 1 287 ? 5.096 29.705 60.830 1.00 76.67 387 LEU A O 1
ATOM 2076 N N . GLY A 1 288 ? 4.418 28.895 58.838 1.00 75.41 388 GLY A N 1
ATOM 2077 C CA . GLY A 1 288 ? 3.512 27.937 59.456 1.00 77.40 388 GLY A CA 1
ATOM 2078 C C . GLY A 1 288 ? 4.220 26.927 60.341 1.00 80.49 388 GLY A C 1
ATOM 2079 O O . GLY A 1 288 ? 3.703 26.536 61.393 1.00 79.50 388 GLY A O 1
ATOM 2080 N N . ALA A 1 289 ? 5.411 26.488 59.930 1.00 75.26 389 ALA A N 1
ATOM 2081 C CA . ALA A 1 289 ? 6.176 25.548 60.740 1.00 78.13 389 ALA A CA 1
ATOM 2082 C C . ALA A 1 289 ? 6.783 26.212 61.969 1.00 78.05 389 ALA A C 1
ATOM 2083 O O . ALA A 1 289 ? 6.921 25.561 63.009 1.00 77.67 389 ALA A O 1
ATOM 2085 N N . MET A 1 290 ? 7.154 27.492 61.875 1.00 77.65 390 MET A N 1
ATOM 2086 C CA . MET A 1 290 ? 7.741 28.177 63.020 1.00 79.88 390 MET A CA 1
ATOM 2087 C C . MET A 1 290 ? 6.687 28.617 64.025 1.00 87.75 390 MET A C 1
ATOM 2088 O O . MET A 1 290 ? 6.977 28.698 65.225 1.00 87.97 390 MET A O 1
ATOM 2093 N N . GLN A 1 291 ? 5.476 28.907 63.560 1.00 94.92 391 GLN A N 1
ATOM 2094 C CA . GLN A 1 291 ? 4.381 29.322 64.430 1.00 102.80 391 GLN A CA 1
ATOM 2095 C C . GLN A 1 291 ? 3.812 28.132 65.197 1.00 104.14 391 GLN A C 1
ATOM 2096 O O . GLN A 1 291 ? 3.803 28.125 66.429 1.00 105.70 391 GLN A O 1
ATOM 2102 N N . TYR A 1 298 ? 18.000 28.849 67.316 1.00 103.57 398 TYR A N 1
ATOM 2103 C CA . TYR A 1 298 ? 19.186 29.591 67.733 1.00 106.64 398 TYR A CA 1
ATOM 2104 C C . TYR A 1 298 ? 19.574 30.631 66.682 1.00 107.72 398 TYR A C 1
ATOM 2105 O O . TYR A 1 298 ? 19.605 31.829 66.963 1.00 107.46 398 TYR A O 1
ATOM 2114 N N . PHE A 1 299 ? 19.854 30.166 65.462 1.00 109.60 399 PHE A N 1
ATOM 2115 C CA . PHE A 1 299 ? 20.340 31.066 64.418 1.00 111.72 399 PHE A CA 1
ATOM 2116 C C . PHE A 1 299 ? 19.238 31.996 63.917 1.00 118.22 399 PHE A C 1
ATOM 2117 O O . PHE A 1 299 ? 19.478 33.190 63.705 1.00 118.76 399 PHE A O 1
ATOM 2125 N N . GLN A 1 300 ? 18.029 31.477 63.726 1.00 126.40 400 GLN A N 1
ATOM 2126 C CA . GLN A 1 300 ? 16.925 32.280 63.198 1.00 128.05 400 GLN A CA 1
ATOM 2127 C C . GLN A 1 300 ? 16.396 33.271 64.236 1.00 130.06 400 GLN A C 1
ATOM 2128 O O . GLN A 1 300 ? 15.980 34.381 63.898 1.00 129.24 400 GLN A O 1
ATOM 2134 N N . LYS A 1 307 ? 7.791 40.384 63.822 1.00 101.44 407 LYS A N 1
ATOM 2135 C CA . LYS A 1 307 ? 7.375 39.277 62.963 1.00 102.38 407 LYS A CA 1
ATOM 2136 C C . LYS A 1 307 ? 8.583 38.510 62.409 1.00 95.36 407 LYS A C 1
ATOM 2137 O O . LYS A 1 307 ? 9.636 39.088 62.137 1.00 94.36 407 LYS A O 1
ATOM 2143 N N . LEU A 1 308 ? 8.410 37.201 62.248 1.00 90.13 408 LEU A N 1
ATOM 2144 C CA . LEU A 1 308 ? 9.476 36.336 61.762 1.00 84.02 408 LEU A CA 1
ATOM 2145 C C . LEU A 1 308 ? 9.795 36.604 60.293 1.00 79.42 408 LEU A C 1
ATOM 2146 O O . LEU A 1 308 ? 8.935 37.003 59.504 1.00 77.93 408 LEU A O 1
ATOM 2151 N N . VAL A 1 309 ? 11.050 36.365 59.929 1.00 77.39 409 VAL A N 1
ATOM 2152 C CA . VAL A 1 309 ? 11.481 36.414 58.532 1.00 74.69 409 VAL A CA 1
ATOM 2153 C C . VAL A 1 309 ? 11.786 34.984 58.092 1.00 72.86 409 VAL A C 1
ATOM 2154 O O . VAL A 1 309 ? 12.832 34.429 58.462 1.00 69.10 409 VAL A O 1
ATOM 2158 N N . PRO A 1 310 ? 10.908 34.348 57.321 1.00 74.55 410 PRO A N 1
ATOM 2159 C CA . PRO A 1 310 ? 11.069 32.918 57.029 1.00 73.76 410 PRO A CA 1
ATOM 2160 C C . PRO A 1 310 ? 12.129 32.639 55.969 1.00 71.81 410 PRO A C 1
ATOM 2161 O O . PRO A 1 310 ? 12.543 33.511 55.199 1.00 65.38 410 PRO A O 1
ATOM 2165 N N . GLU A 1 311 ? 12.566 31.377 55.951 1.00 69.34 411 GLU A N 1
ATOM 2166 C CA . GLU A 1 311 ? 13.504 30.871 54.955 1.00 70.85 411 GLU A CA 1
ATOM 2167 C C . GLU A 1 311 ? 12.925 29.691 54.182 1.00 69.66 411 GLU A C 1
ATOM 2168 O O . GLU A 1 311 ? 13.669 28.958 53.511 1.00 63.08 411 GLU A O 1
ATOM 2174 N N . GLY A 1 312 ? 11.606 29.508 54.248 1.00 64.43 412 GLY A N 1
ATOM 2175 C CA . GLY A 1 312 ? 10.937 28.448 53.520 1.00 64.41 412 GLY A CA 1
ATOM 2176 C C . GLY A 1 312 ? 9.509 28.850 53.220 1.00 65.37 412 GLY A C 1
ATOM 2177 O O . GLY A 1 312 ? 9.018 29.886 53.680 1.00 66.17 412 GLY A O 1
ATOM 2178 N N . ILE A 1 313 ? 8.836 28.008 52.441 1.00 65.55 413 ILE A N 1
ATOM 2179 C CA . ILE A 1 313 ? 7.455 28.255 52.051 1.00 69.93 413 ILE A CA 1
ATOM 2180 C C . ILE A 1 313 ? 6.597 27.073 52.493 1.00 71.44 413 ILE A C 1
ATOM 2181 O O . ILE A 1 313 ? 7.096 26.006 52.851 1.00 68.64 413 ILE A O 1
ATOM 2186 N N . GLU A 1 314 ? 5.287 27.286 52.456 1.00 57.29 414 GLU A N 1
ATOM 2187 C CA . GLU A 1 314 ? 4.297 26.253 52.719 1.00 61.48 414 GLU A CA 1
ATOM 2188 C C . GLU A 1 314 ? 3.598 25.905 51.414 1.00 64.29 414 GLU A C 1
ATOM 2189 O O . GLU A 1 314 ? 3.112 26.799 50.713 1.00 67.85 414 GLU A O 1
ATOM 2195 N N . GLY A 1 315 ? 3.556 24.616 51.083 1.00 63.47 415 GLY A N 1
ATOM 2196 C CA . GLY A 1 315 ? 2.942 24.214 49.834 1.00 65.82 415 GLY A CA 1
ATOM 2197 C C . GLY A 1 315 ? 2.339 22.826 49.850 1.00 66.76 415 GLY A C 1
ATOM 2198 O O . GLY A 1 315 ? 2.035 22.285 50.918 1.00 66.04 415 GLY A O 1
ATOM 2199 N N . ARG A 1 316 ? 2.157 22.237 48.669 1.00 65.99 416 ARG A N 1
ATOM 2200 C CA . ARG A 1 316 ? 1.603 20.894 48.561 1.00 65.87 416 ARG A CA 1
ATOM 2201 C C . ARG A 1 316 ? 2.380 20.108 47.517 1.00 64.36 416 ARG A C 1
ATOM 2202 O O . ARG A 1 316 ? 2.967 20.684 46.596 1.00 61.17 416 ARG A O 1
ATOM 2210 N N . VAL A 1 317 ? 2.387 18.786 47.680 1.00 63.48 417 VAL A N 1
ATOM 2211 C CA . VAL A 1 317 ? 2.947 17.865 46.690 1.00 62.67 417 VAL A CA 1
ATOM 2212 C C . VAL A 1 317 ? 1.859 16.869 46.304 1.00 64.30 417 VAL A C 1
ATOM 2213 O O . VAL A 1 317 ? 0.950 16.605 47.108 1.00 63.50 417 VAL A O 1
ATOM 2217 N N . PRO A 1 318 ? 1.897 16.307 45.092 1.00 65.32 418 PRO A N 1
ATOM 2218 C CA . PRO A 1 318 ? 0.956 15.233 44.752 1.00 65.08 418 PRO A CA 1
ATOM 2219 C C . PRO A 1 318 ? 1.091 14.051 45.704 1.00 64.68 418 PRO A C 1
ATOM 2220 O O . PRO A 1 318 ? 2.139 13.823 46.316 1.00 61.21 418 PRO A O 1
ATOM 2224 N N . TYR A 1 319 ? 0.001 13.302 45.835 1.00 67.15 419 TYR A N 1
ATOM 2225 C CA . TYR A 1 319 ? 0.020 12.046 46.574 1.00 67.17 419 TYR A CA 1
ATOM 2226 C C . TYR A 1 319 ? 0.554 10.942 45.662 1.00 66.97 419 TYR A C 1
ATOM 2227 O O . TYR A 1 319 ? 0.036 10.736 44.559 1.00 68.22 419 TYR A O 1
ATOM 2236 N N . VAL A 1 320 ? 1.595 10.244 46.113 1.00 65.77 420 VAL A N 1
ATOM 2237 C CA . VAL A 1 320 ? 2.330 9.303 45.278 1.00 67.01 420 VAL A CA 1
ATOM 2238 C C . VAL A 1 320 ? 2.177 7.866 45.761 1.00 70.72 420 VAL A C 1
ATOM 2239 O O . VAL A 1 320 ? 2.840 6.966 45.231 1.00 71.23 420 VAL A O 1
ATOM 2243 N N . GLY A 1 321 ? 1.325 7.621 46.757 1.00 70.19 421 GLY A N 1
ATOM 2244 C CA . GLY A 1 321 ? 1.146 6.275 47.272 1.00 69.13 421 GLY A CA 1
ATOM 2245 C C . GLY A 1 321 ? 2.096 5.939 48.404 1.00 65.53 421 GLY A C 1
ATOM 2246 O O . GLY A 1 321 ? 2.433 6.807 49.212 1.00 64.40 421 GLY A O 1
ATOM 2247 N N . SER A 1 322 ? 2.545 4.690 48.468 1.00 64.78 422 SER A N 1
ATOM 2248 C CA . SER A 1 322 ? 3.356 4.224 49.584 1.00 62.26 422 SER A CA 1
ATOM 2249 C C . SER A 1 322 ? 4.802 4.680 49.452 1.00 59.50 422 SER A C 1
ATOM 2250 O O . SER A 1 322 ? 5.326 4.847 48.349 1.00 57.27 422 SER A O 1
ATOM 2253 N N . ILE A 1 323 ? 5.452 4.872 50.603 1.00 59.63 423 ILE A N 1
ATOM 2254 C CA . ILE A 1 323 ? 6.897 5.085 50.622 1.00 59.59 423 ILE A CA 1
ATOM 2255 C C . ILE A 1 323 ? 7.601 3.964 49.870 1.00 57.92 423 ILE A C 1
ATOM 2256 O O . ILE A 1 323 ? 8.522 4.205 49.081 1.00 55.63 423 ILE A O 1
ATOM 2261 N N . ARG A 1 324 ? 7.171 2.720 50.097 1.00 56.89 424 ARG A N 1
ATOM 2262 C CA . ARG A 1 324 ? 7.842 1.580 49.484 1.00 61.49 424 ARG A CA 1
ATOM 2263 C C . ARG A 1 324 ? 7.859 1.694 47.964 1.00 61.36 424 ARG A C 1
ATOM 2264 O O . ARG A 1 324 ? 8.884 1.429 47.327 1.00 59.59 424 ARG A O 1
ATOM 2272 N N . SER A 1 325 ? 6.741 2.110 47.365 1.00 61.68 425 SER A N 1
ATOM 2273 C CA . SER A 1 325 ? 6.701 2.245 45.912 1.00 62.98 425 SER A CA 1
ATOM 2274 C C . SER A 1 325 ? 7.658 3.335 45.440 1.00 57.96 425 SER A C 1
ATOM 2275 O O . SER A 1 325 ? 8.381 3.160 44.452 1.00 56.95 425 SER A O 1
ATOM 2278 N N . VAL A 1 326 ? 7.694 4.458 46.150 1.00 56.03 426 VAL A N 1
ATOM 2279 C CA . VAL A 1 326 ? 8.594 5.544 45.780 1.00 55.66 426 VAL A CA 1
ATOM 2280 C C . VAL A 1 326 ? 10.048 5.107 45.913 1.00 55.21 426 VAL A C 1
ATOM 2281 O O . VAL A 1 326 ? 10.872 5.348 45.022 1.00 53.67 426 VAL A O 1
ATOM 2285 N N . VAL A 1 327 ? 10.384 4.480 47.039 1.00 51.20 427 VAL A N 1
ATOM 2286 C CA . VAL A 1 327 ? 11.751 4.025 47.268 1.00 52.88 427 VAL A CA 1
ATOM 2287 C C . VAL A 1 327 ? 12.158 3.002 46.211 1.00 52.80 427 VAL A C 1
ATOM 2288 O O . VAL A 1 327 ? 13.299 3.001 45.733 1.00 48.84 427 VAL A O 1
ATOM 2292 N N . HIS A 1 328 ? 11.239 2.108 45.839 1.00 50.28 428 HIS A N 1
ATOM 2293 C CA . HIS A 1 328 ? 11.571 1.097 44.843 1.00 55.35 4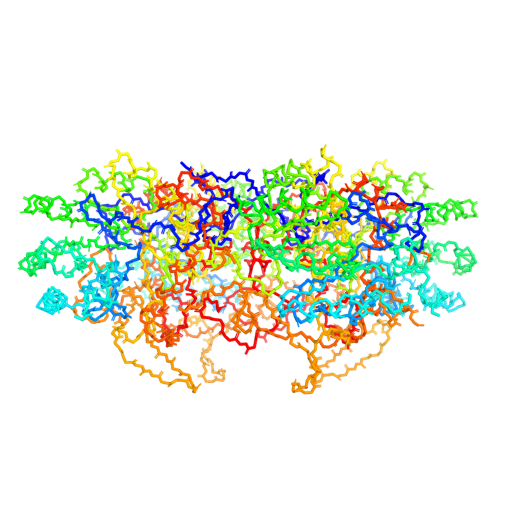28 HIS A CA 1
ATOM 2294 C C . HIS A 1 328 ? 12.018 1.742 43.536 1.00 55.09 428 HIS A C 1
ATOM 2295 O O . HIS A 1 328 ? 12.984 1.287 42.914 1.00 53.41 428 HIS A O 1
ATOM 2302 N N . GLN A 1 329 ? 11.340 2.818 43.116 1.00 55.30 429 GLN A N 1
ATOM 2303 C CA . GLN A 1 329 ? 11.724 3.493 41.876 1.00 55.24 429 GLN A CA 1
ATOM 2304 C C . GLN A 1 329 ? 13.040 4.242 42.044 1.00 52.03 429 GLN A C 1
ATOM 2305 O O . GLN A 1 329 ? 13.910 4.183 41.166 1.00 50.58 429 GLN A O 1
ATOM 2311 N N . LEU A 1 330 ? 13.205 4.942 43.166 1.00 51.37 430 LEU A N 1
ATOM 2312 C CA . LEU A 1 330 ? 14.463 5.634 43.447 1.00 51.74 430 LEU A CA 1
ATOM 2313 C C . LEU A 1 330 ? 15.643 4.670 43.416 1.00 51.08 430 LEU A C 1
ATOM 2314 O O . LEU A 1 330 ? 16.659 4.925 42.755 1.00 52.36 430 LEU A O 1
ATOM 2319 N N . LEU A 1 331 ? 15.519 3.547 44.108 1.00 48.69 431 LEU A N 1
ATOM 2320 C CA . LEU A 1 331 ? 16.633 2.610 44.174 1.00 49.60 431 LEU A CA 1
ATOM 2321 C C . LEU A 1 331 ? 16.873 1.918 42.839 1.00 47.92 431 LEU A C 1
ATOM 2322 O O . LEU A 1 331 ? 18.019 1.583 42.517 1.00 49.99 431 LEU A O 1
ATOM 2327 N N . GLY A 1 332 ? 15.817 1.700 42.048 1.00 44.82 432 GLY A N 1
ATOM 2328 C CA . GLY A 1 332 ? 16.007 1.124 40.727 1.00 46.05 432 GLY A CA 1
ATOM 2329 C C . GLY A 1 332 ? 16.761 2.056 39.801 1.00 47.70 432 GLY A C 1
ATOM 2330 O O . GLY A 1 332 ? 17.541 1.607 38.956 1.00 47.23 432 GLY A O 1
ATOM 2331 N N . GLY A 1 333 ? 16.550 3.363 39.946 1.00 50.21 433 GLY A N 1
ATOM 2332 C CA . GLY A 1 333 ? 17.342 4.310 39.178 1.00 50.67 433 GLY A CA 1
ATOM 2333 C C . GLY A 1 333 ? 18.803 4.294 39.590 1.00 52.41 433 GLY A C 1
ATOM 2334 O O . GLY A 1 333 ? 19.697 4.367 38.742 1.00 52.70 433 GLY A O 1
ATOM 2335 N N . LEU A 1 334 ? 19.067 4.191 40.897 1.00 48.01 434 LEU A N 1
ATOM 2336 C CA . LEU A 1 334 ? 20.447 4.071 41.359 1.00 47.47 434 LEU A CA 1
ATOM 2337 C C . LEU A 1 334 ? 21.099 2.789 40.838 1.00 46.54 434 LEU A C 1
ATOM 2338 O O . LEU A 1 334 ? 22.256 2.807 40.407 1.00 43.52 434 LEU A O 1
ATOM 2343 N N . ARG A 1 335 ? 20.385 1.663 40.898 1.00 46.54 435 ARG A N 1
ATOM 2344 C CA . ARG A 1 335 ? 20.946 0.409 40.395 1.00 50.33 435 ARG A CA 1
ATOM 2345 C C . ARG A 1 335 ? 21.235 0.492 38.905 1.00 50.51 435 ARG A C 1
ATOM 2346 O O . ARG A 1 335 ? 22.279 0.023 38.440 1.00 51.65 435 ARG A O 1
ATOM 2354 N N . SER A 1 336 ? 20.300 1.052 38.139 1.00 45.64 436 SER A N 1
ATOM 2355 C CA . SER A 1 336 ? 20.531 1.232 36.712 1.00 52.01 436 SER A CA 1
ATOM 2356 C C . SER A 1 336 ? 21.769 2.083 36.471 1.00 52.22 436 SER A C 1
ATOM 2357 O O . SER A 1 336 ? 22.582 1.771 35.594 1.00 48.91 436 SER A O 1
ATOM 2360 N N . SER A 1 337 ? 21.950 3.133 37.280 1.00 45.62 437 SER A N 1
ATOM 2361 C CA . SER A 1 337 ? 23.114 4.004 37.135 1.00 46.45 437 SER A CA 1
ATOM 2362 C C . SER A 1 337 ? 24.411 3.235 37.354 1.00 47.73 437 SER A C 1
ATOM 2363 O O . SER A 1 337 ? 25.363 3.363 36.574 1.00 46.38 437 SER A O 1
ATOM 2366 N N . MET A 1 338 ? 24.462 2.433 38.424 1.00 44.88 438 MET A N 1
ATOM 2367 C CA . MET A 1 338 ? 25.667 1.676 38.744 1.00 46.45 438 MET A CA 1
ATOM 2368 C C . MET A 1 338 ? 25.961 0.624 37.684 1.00 50.12 438 MET A C 1
ATOM 2369 O O . MET A 1 338 ? 27.130 0.365 37.368 1.00 53.30 438 MET A O 1
ATOM 2374 N N . GLY A 1 339 ? 24.917 -0.001 37.127 1.00 48.71 439 GLY A N 1
ATOM 2375 C CA . GLY A 1 339 ? 25.125 -0.910 36.010 1.00 49.21 439 GLY A CA 1
ATOM 2376 C C . GLY A 1 339 ? 25.686 -0.212 34.786 1.00 49.30 439 GLY A C 1
ATOM 2377 O O . GLY A 1 339 ? 26.545 -0.760 34.089 1.00 51.86 439 GLY A O 1
ATOM 2378 N N . TYR A 1 340 ? 25.206 1.009 34.503 1.00 48.27 440 TYR A N 1
ATOM 2379 C CA . TYR A 1 340 ? 25.736 1.776 33.373 1.00 49.85 440 TYR A CA 1
ATOM 2380 C C . TYR A 1 340 ? 27.209 2.096 33.561 1.00 50.45 440 TYR A C 1
ATOM 2381 O O . TYR A 1 340 ? 27.959 2.207 32.583 1.00 49.55 440 TYR A O 1
ATOM 2390 N N . VAL A 1 341 ? 27.631 2.274 34.808 1.00 50.00 441 VAL A N 1
ATOM 2391 C CA . VAL A 1 341 ? 29.002 2.664 35.102 1.00 50.42 441 VAL A CA 1
ATOM 2392 C C . VAL A 1 341 ? 29.882 1.432 35.273 1.00 51.43 441 VAL A C 1
ATOM 2393 O O . VAL A 1 341 ? 31.111 1.533 35.172 1.00 56.18 441 VAL A O 1
ATOM 2397 N N . GLY A 1 342 ? 29.283 0.265 35.477 1.00 46.03 442 GLY A N 1
ATOM 2398 C CA . GLY A 1 342 ? 30.031 -0.951 35.731 1.00 51.74 442 GLY A CA 1
ATOM 2399 C C . GLY A 1 342 ? 30.373 -1.199 37.184 1.00 50.52 442 GLY A C 1
ATOM 2400 O O . GLY A 1 342 ? 31.253 -2.020 37.464 1.00 51.67 442 GLY A O 1
ATOM 2401 N N . ALA A 1 343 ? 29.698 -0.534 38.116 1.00 48.72 443 ALA A N 1
ATOM 2402 C CA . ALA A 1 343 ? 30.072 -0.572 39.528 1.00 47.66 443 ALA A CA 1
ATOM 2403 C C . ALA A 1 343 ? 29.380 -1.707 40.275 1.00 48.16 443 ALA A C 1
ATOM 2404 O O . ALA A 1 343 ? 28.150 -1.820 40.251 1.00 48.59 443 ALA A O 1
ATOM 2406 N N . LYS A 1 344 ? 30.169 -2.519 40.972 1.00 48.05 444 LYS A N 1
ATOM 2407 C CA . LYS A 1 344 ? 29.590 -3.587 41.784 1.00 50.01 444 LYS A CA 1
ATOM 2408 C C . LYS A 1 344 ? 29.016 -3.086 43.111 1.00 47.96 444 LYS A C 1
ATOM 2409 O O . LYS A 1 344 ? 28.142 -3.751 43.677 1.00 50.48 444 LYS A O 1
ATOM 2415 N N . ASP A 1 345 ? 29.469 -1.942 43.618 1.00 48.44 445 ASP A N 1
ATOM 2416 C CA . ASP A 1 345 ? 28.944 -1.414 44.878 1.00 49.82 445 ASP A CA 1
ATOM 2417 C C . ASP A 1 345 ? 29.220 0.089 44.925 1.00 50.82 445 ASP A C 1
ATOM 2418 O O . ASP A 1 345 ? 29.708 0.677 43.955 1.00 50.21 445 ASP A O 1
ATOM 2423 N N . ILE A 1 346 ? 28.861 0.715 46.054 1.00 48.21 446 ILE A N 1
ATOM 2424 C CA . ILE A 1 346 ? 28.879 2.177 46.136 1.00 49.44 446 ILE A CA 1
ATOM 2425 C C . ILE A 1 346 ? 30.306 2.700 46.065 1.00 46.94 446 ILE A C 1
ATOM 2426 O O . ILE A 1 346 ? 30.602 3.646 45.326 1.00 50.06 446 ILE A O 1
ATOM 2431 N N . GLU A 1 347 ? 31.208 2.101 46.842 1.00 47.22 447 GLU A N 1
ATOM 2432 C CA . GLU A 1 347 ? 32.603 2.523 46.812 1.00 49.97 447 GLU A CA 1
ATOM 2433 C C . GLU A 1 347 ? 33.190 2.394 45.411 1.00 48.22 447 GLU A C 1
ATOM 2434 O O . GLU A 1 347 ? 33.906 3.289 44.947 1.00 47.58 447 GLU A O 1
ATOM 2440 N N . ASP A 1 348 ? 32.873 1.293 44.709 1.00 45.83 448 ASP A N 1
ATOM 2441 C CA . ASP A 1 348 ? 33.345 1.103 43.340 1.00 47.93 448 ASP A CA 1
ATOM 2442 C C . ASP A 1 348 ? 32.715 2.126 42.392 1.00 48.96 448 ASP A C 1
ATOM 2443 O O . ASP A 1 348 ? 33.376 2.638 41.484 1.00 47.83 448 ASP A O 1
ATOM 2448 N N . PHE A 1 349 ? 31.431 2.419 42.594 1.00 50.40 449 PHE A N 1
ATOM 2449 C CA . PHE A 1 349 ? 30.736 3.470 41.861 1.00 45.47 449 PHE A CA 1
ATOM 2450 C C . PHE A 1 349 ? 31.476 4.799 41.972 1.00 44.21 449 PHE A C 1
ATOM 2451 O O . PHE A 1 349 ? 31.687 5.498 40.970 1.00 45.03 449 PHE A O 1
ATOM 2459 N N . GLN A 1 350 ? 31.896 5.149 43.186 1.00 47.18 450 GLN A N 1
ATOM 2460 C CA . GLN A 1 350 ? 32.613 6.401 43.409 1.00 48.70 450 GLN A CA 1
ATOM 2461 C C . GLN A 1 350 ? 34.012 6.377 42.798 1.00 48.79 450 GLN A C 1
ATOM 2462 O O . GLN A 1 350 ? 34.502 7.418 42.340 1.00 46.12 450 GLN A O 1
ATOM 2468 N N . LYS A 1 351 ? 34.669 5.210 42.773 1.00 49.13 451 LYS A N 1
ATOM 2469 C CA . LYS A 1 351 ? 35.987 5.127 42.149 1.00 52.16 451 LYS A CA 1
ATOM 2470 C C . LYS A 1 351 ? 35.892 5.228 40.632 1.00 49.69 451 LYS A C 1
ATOM 2471 O O . LYS A 1 351 ? 36.770 5.818 39.988 1.00 47.71 451 LYS A O 1
ATOM 2477 N N . ARG A 1 352 ? 34.839 4.656 40.040 1.00 48.97 452 ARG A N 1
ATOM 2478 C CA . ARG A 1 352 ? 34.733 4.644 38.587 1.00 48.93 452 ARG A CA 1
ATOM 2479 C C . ARG A 1 352 ? 34.150 5.931 38.023 1.00 46.99 452 ARG A C 1
ATOM 2480 O O . ARG A 1 352 ? 34.405 6.248 36.861 1.00 47.26 452 ARG A O 1
ATOM 2488 N N . ALA A 1 353 ? 33.379 6.666 38.820 1.00 44.62 453 ALA A N 1
ATOM 2489 C CA . ALA A 1 353 ? 32.535 7.755 38.325 1.00 45.17 453 ALA A CA 1
ATOM 2490 C C . ALA A 1 353 ? 33.320 8.779 37.511 1.00 47.78 453 ALA A C 1
ATOM 2491 O O . ALA A 1 353 ? 34.353 9.289 37.953 1.00 49.99 453 ALA A O 1
ATOM 2493 N N . GLU A 1 354 ? 32.822 9.080 36.312 1.00 47.68 454 GLU A N 1
ATOM 2494 C CA . GLU A 1 354 ? 33.352 10.172 35.497 1.00 50.89 454 GLU A CA 1
ATOM 2495 C C . GLU A 1 354 ? 32.188 10.984 34.956 1.00 50.23 454 GLU A C 1
ATOM 2496 O O . GLU A 1 354 ? 31.247 10.422 34.390 1.00 51.83 454 GLU A O 1
ATOM 2502 N N . PHE A 1 355 ? 32.261 12.298 35.127 1.00 50.25 455 PHE A N 1
ATOM 2503 C CA . PHE A 1 355 ? 31.179 13.200 34.784 1.00 47.78 455 PHE A CA 1
ATOM 2504 C C . PHE A 1 355 ? 31.516 13.972 33.512 1.00 50.83 455 PHE A C 1
ATOM 2505 O O . PHE A 1 355 ? 32.688 14.145 33.160 1.00 51.33 455 PHE A O 1
ATOM 2513 N N . VAL A 1 356 ? 30.473 14.418 32.811 1.00 49.32 456 VAL A N 1
ATOM 2514 C CA . VAL A 1 356 ? 30.587 15.480 31.817 1.00 48.68 456 VAL A CA 1
ATOM 2515 C C . VAL A 1 356 ? 29.722 16.638 32.292 1.00 43.52 456 VAL A C 1
ATOM 2516 O O . VAL A 1 356 ? 28.667 16.428 32.904 1.00 44.63 456 VAL A O 1
ATOM 2520 N N . GLU A 1 357 ? 30.189 17.854 32.044 1.00 44.24 457 GLU A N 1
ATOM 2521 C CA . GLU A 1 357 ? 29.346 19.028 32.200 1.00 44.24 457 GLU A CA 1
ATOM 2522 C C . GLU A 1 357 ? 28.562 19.227 30.911 1.00 45.80 457 GLU A C 1
ATOM 2523 O O . GLU A 1 357 ? 29.093 19.026 29.814 1.00 47.73 457 GLU A O 1
ATOM 2529 N N . ILE A 1 358 ? 27.282 19.570 31.047 1.00 45.65 458 ILE A N 1
ATOM 2530 C CA . ILE A 1 358 ? 26.389 19.722 29.906 1.00 49.22 458 ILE A CA 1
ATOM 2531 C C . ILE A 1 358 ? 25.849 21.149 29.906 1.00 53.22 458 ILE A C 1
ATOM 2532 O O . ILE A 1 358 ? 26.060 21.921 30.848 1.00 43.32 458 ILE A O 1
ATOM 2537 N N . THR A 1 359 ? 25.179 21.498 28.810 1.00 49.73 459 THR A N 1
ATOM 2538 C CA . THR A 1 359 ? 24.521 22.786 28.648 1.00 51.56 459 THR A CA 1
ATOM 2539 C C . THR A 1 359 ? 23.024 22.630 28.883 1.00 49.83 459 THR A C 1
ATOM 2540 O O . THR A 1 359 ? 22.506 21.521 29.025 1.00 48.42 459 THR A O 1
ATOM 2544 N N . THR A 1 360 ? 22.322 23.765 28.906 1.00 54.79 460 THR A N 1
ATOM 2545 C CA . THR A 1 360 ? 20.867 23.707 29.022 1.00 59.42 460 THR A CA 1
ATOM 2546 C C . THR A 1 360 ? 20.253 22.979 27.823 1.00 56.30 460 THR A C 1
ATOM 2547 O O . THR A 1 360 ? 19.289 22.220 27.976 1.00 55.46 460 THR A O 1
ATOM 2551 N N . ALA A 1 361 ? 20.823 23.161 26.627 1.00 53.26 461 ALA A N 1
ATOM 2552 C CA . ALA A 1 361 ? 20.389 22.358 25.485 1.00 53.74 461 ALA A CA 1
ATOM 2553 C C . ALA A 1 361 ? 20.557 20.866 25.765 1.00 53.80 461 ALA A C 1
ATOM 2554 O O . ALA A 1 361 ? 19.654 20.068 25.480 1.00 52.96 461 ALA A O 1
ATOM 2556 N N . GLY A 1 362 ? 21.702 20.467 26.329 1.00 52.62 462 GLY A N 1
ATOM 2557 C CA . GLY A 1 362 ? 21.882 19.070 26.690 1.00 49.29 462 GLY A CA 1
ATOM 2558 C C . GLY A 1 362 ? 20.915 18.616 27.769 1.00 52.20 462 GLY A C 1
ATOM 2559 O O . GLY A 1 362 ? 20.488 17.453 27.778 1.00 54.97 462 GLY A O 1
ATOM 2560 N N . LEU A 1 363 ? 20.556 19.522 28.691 1.00 51.37 463 LEU A N 1
ATOM 2561 C CA . LEU A 1 363 ? 19.534 19.214 29.690 1.00 52.09 463 LEU A CA 1
ATOM 2562 C C . LEU A 1 363 ? 18.180 19.010 29.026 1.00 53.23 463 LEU A C 1
ATOM 2563 O O . LEU A 1 363 ? 17.449 18.067 29.362 1.00 53.08 463 LEU A O 1
ATOM 2568 N N . LYS A 1 364 ? 17.821 19.903 28.093 1.00 50.35 464 LYS A N 1
ATOM 2569 C CA . LYS A 1 364 ? 16.581 19.733 27.341 1.00 56.29 464 LYS A CA 1
ATOM 2570 C C . LYS A 1 364 ? 16.567 18.389 26.629 1.00 52.60 464 LYS A C 1
ATOM 2571 O O . LYS A 1 364 ? 15.555 17.677 26.640 1.00 53.90 464 LYS A O 1
ATOM 2577 N N . GLU A 1 365 ? 17.692 18.026 26.015 1.00 51.01 465 GLU A N 1
ATOM 2578 C CA . GLU A 1 365 ? 17.793 16.750 25.314 1.00 52.67 465 GLU A CA 1
ATOM 2579 C C . GLU A 1 365 ? 17.612 15.575 26.268 1.00 51.19 465 GLU A C 1
ATOM 2580 O O . GLU A 1 365 ? 17.072 14.534 25.880 1.00 52.53 465 GLU A O 1
ATOM 2586 N N . SER A 1 366 ? 18.038 15.731 27.522 1.00 54.14 466 SER A N 1
ATOM 2587 C CA . SER A 1 366 ? 18.005 14.613 28.460 1.00 57.79 466 SER A CA 1
ATOM 2588 C C . SER A 1 366 ? 16.580 14.308 28.910 1.00 58.17 466 SER A C 1
ATOM 2589 O O . SER A 1 366 ? 16.187 13.138 29.008 1.00 55.35 466 SER A O 1
ATOM 2592 N N . HIS A 1 367 ? 15.801 15.346 29.197 1.00 58.39 467 HIS A N 1
ATOM 2593 C CA . HIS A 1 367 ? 14.400 15.180 29.544 1.00 61.52 467 HIS A CA 1
ATOM 2594 C C . HIS A 1 367 ? 13.611 14.671 28.339 1.00 62.59 467 HIS A C 1
ATOM 2595 O O . HIS A 1 367 ? 14.136 14.525 27.234 1.00 61.82 467 HIS A O 1
ATOM 2602 N N . VAL A 1 368 ? 12.330 14.386 28.571 1.00 62.17 468 VAL A N 1
ATOM 2603 C CA . VAL A 1 368 ? 11.421 14.078 27.473 1.00 61.91 468 VAL A CA 1
ATOM 2604 C C . VAL A 1 368 ? 11.179 15.345 26.663 1.00 64.99 468 VAL A C 1
ATOM 2605 O O . VAL A 1 368 ? 10.907 16.415 27.225 1.00 67.63 468 VAL A O 1
ATOM 2609 N N . HIS A 1 369 ? 11.290 15.239 25.337 1.00 62.64 469 HIS A N 1
ATOM 2610 C CA . HIS A 1 369 ? 11.134 16.394 24.459 1.00 65.07 469 HIS A CA 1
ATOM 2611 C C . HIS A 1 369 ? 10.437 15.979 23.171 1.00 68.71 469 HIS A C 1
ATOM 2612 O O . HIS A 1 369 ? 10.563 14.838 22.721 1.00 65.51 469 HIS A O 1
ATOM 2619 N N . ASP A 1 370 ? 9.691 16.925 22.590 1.00 74.97 470 ASP A N 1
ATOM 2620 C CA . ASP A 1 370 ? 9.066 16.782 21.272 1.00 83.44 470 ASP A CA 1
ATOM 2621 C C . ASP A 1 370 ? 8.044 15.650 21.228 1.00 87.66 470 ASP A C 1
ATOM 2622 O O . ASP A 1 370 ? 7.733 15.130 20.151 1.00 89.53 470 ASP A O 1
ATOM 2627 N N . VAL A 1 371 ? 7.538 15.252 22.394 1.00 87.85 471 VAL A N 1
ATOM 2628 C CA . VAL A 1 371 ? 6.476 14.263 22.538 1.00 88.83 471 VAL A CA 1
ATOM 2629 C C . VAL A 1 371 ? 5.605 14.709 23.702 1.00 84.95 471 VAL A C 1
ATOM 2630 O O . VAL A 1 371 ? 6.120 15.103 24.752 1.00 83.52 471 VAL A O 1
ATOM 2634 N N . THR A 1 372 ? 4.290 14.657 23.527 1.00 84.19 472 THR A N 1
ATOM 2635 C CA . THR A 1 372 ? 3.376 14.932 24.630 1.00 83.39 472 THR A CA 1
ATOM 2636 C C . THR A 1 372 ? 3.092 13.628 25.371 1.00 79.41 472 THR A C 1
ATOM 2637 O O . THR A 1 372 ? 2.606 12.659 24.777 1.00 81.57 472 THR A O 1
ATOM 2641 N N . ILE A 1 373 ? 3.410 13.606 26.663 1.00 74.43 473 ILE A N 1
ATOM 2642 C CA . ILE A 1 373 ? 3.239 12.405 27.470 1.00 74.21 473 ILE A CA 1
ATOM 2643 C C . ILE A 1 373 ? 1.755 12.183 27.735 1.00 78.00 473 ILE A C 1
ATOM 2644 O O . ILE A 1 373 ? 1.023 13.122 28.076 1.00 79.35 473 ILE A O 1
ATOM 2649 N N . THR A 1 374 ? 1.295 10.938 27.547 1.00 80.14 474 THR A N 1
ATOM 2650 C CA . THR A 1 374 ? -0.102 10.573 27.759 1.00 84.86 474 THR A CA 1
ATOM 2651 C C . THR A 1 374 ? -0.323 9.587 28.898 1.00 86.26 474 THR A C 1
ATOM 2652 O O . THR A 1 374 ? -1.450 9.495 29.395 1.00 88.24 474 THR A O 1
ATOM 2656 N N . HIS A 1 375 ? 0.694 8.832 29.297 1.00 87.30 475 HIS A N 1
ATOM 2657 C CA . HIS A 1 375 ? 0.626 7.947 30.450 1.00 92.66 475 HIS A CA 1
ATOM 2658 C C . HIS A 1 375 ? 1.746 8.330 31.406 1.00 92.58 475 HIS A C 1
ATOM 2659 O O . HIS A 1 375 ? 2.873 8.604 30.978 1.00 88.40 475 HIS A O 1
ATOM 2666 N N . GLU A 1 376 ? 1.433 8.363 32.700 1.00 97.10 476 GLU A N 1
ATOM 2667 C CA . GLU A 1 376 ? 2.396 8.817 33.694 1.00 98.49 476 GLU A CA 1
ATOM 2668 C C . GLU A 1 376 ? 3.358 7.689 34.050 1.00 89.93 476 GLU A C 1
ATOM 2669 O O . GLU A 1 376 ? 2.935 6.588 34.416 1.00 91.44 476 GLU A O 1
ATOM 2675 N N . ALA A 1 377 ? 4.654 7.966 33.930 1.00 81.68 477 ALA A N 1
ATOM 2676 C CA . ALA A 1 377 ? 5.661 6.999 34.334 1.00 77.78 477 ALA A CA 1
ATOM 2677 C C . ALA A 1 377 ? 5.804 6.999 35.856 1.00 78.62 477 ALA A C 1
ATOM 2678 O O . ALA A 1 377 ? 5.705 8.056 36.489 1.00 78.19 477 ALA A O 1
ATOM 2680 N N . PRO A 1 378 ? 6.034 5.834 36.471 1.00 78.28 478 PRO A N 1
ATOM 2681 C CA . PRO A 1 378 ? 6.154 5.790 37.937 1.00 77.62 478 PRO A CA 1
ATOM 2682 C C . PRO A 1 378 ? 7.393 6.498 38.470 1.00 71.67 478 PRO A C 1
ATOM 2683 O O . PRO A 1 378 ? 7.487 6.714 39.687 1.00 70.25 478 PRO A O 1
ATOM 2687 N N . ASN A 1 379 ? 8.335 6.881 37.604 1.00 66.37 479 ASN A N 1
ATOM 2688 C CA . ASN A 1 379 ? 9.598 7.462 38.045 1.00 61.98 479 ASN A CA 1
ATOM 2689 C C . ASN A 1 379 ? 9.948 8.733 37.278 1.00 62.86 479 ASN A C 1
ATOM 2690 O O . ASN A 1 379 ? 11.104 9.174 37.323 1.00 60.27 479 ASN A O 1
ATOM 2695 N N . TYR A 1 380 ? 8.981 9.332 36.579 1.00 66.70 480 TYR A N 1
ATOM 2696 C CA . TYR A 1 380 ? 9.247 10.531 35.793 1.00 68.50 480 TYR A CA 1
ATOM 2697 C C . TYR A 1 380 ? 8.008 11.415 35.725 1.00 75.50 480 TYR A C 1
ATOM 2698 O O . TYR A 1 380 ? 6.915 10.946 35.393 1.00 76.81 480 TYR A O 1
ATOM 2707 N N . LYS A 1 381 ? 8.203 12.695 36.033 1.00 83.57 481 LYS A N 1
ATOM 2708 C CA . LYS A 1 381 ? 7.170 13.719 35.990 1.00 97.32 481 LYS A CA 1
ATOM 2709 C C . LYS A 1 381 ? 7.819 15.014 35.522 1.00 105.33 481 LYS A C 1
ATOM 2710 O O . LYS A 1 381 ? 8.973 15.293 35.862 1.00 104.25 481 LYS A O 1
ATOM 2716 N N . VAL A 1 382 ? 7.094 15.788 34.719 1.00 112.43 482 VAL A N 1
ATOM 2717 C CA . VAL A 1 382 ? 7.632 17.037 34.184 1.00 116.16 482 VAL A CA 1
ATOM 2718 C C . VAL A 1 382 ? 7.308 18.207 35.109 1.00 119.50 482 VAL A C 1
ATOM 2719 O O . VAL A 1 382 ? 6.159 18.397 35.513 1.00 123.23 482 VAL A O 1
ATOM 2723 N N . ALA B 1 3 ? 38.595 43.226 15.380 1.00 113.05 0 ALA B N 1
ATOM 2724 C CA . ALA B 1 3 ? 37.687 42.468 16.236 1.00 110.95 0 ALA B CA 1
ATOM 2725 C C . ALA B 1 3 ? 37.031 43.354 17.298 1.00 109.73 0 ALA B C 1
ATOM 2726 O O . ALA B 1 3 ? 37.577 44.386 17.700 1.00 109.24 0 ALA B O 1
ATOM 2728 N N . MET B 1 4 ? 35.851 42.941 17.752 1.00 107.76 1 MET B N 1
ATOM 2729 C CA . MET B 1 4 ? 35.114 43.717 18.735 1.00 104.33 1 MET B CA 1
ATOM 2730 C C . MET B 1 4 ? 35.802 43.659 20.093 1.00 102.31 1 MET B C 1
ATOM 2731 O O . MET B 1 4 ? 36.375 42.638 20.486 1.00 104.14 1 MET B O 1
ATOM 2736 N N . LYS B 1 5 ? 35.744 44.774 20.813 1.00 96.71 2 LYS B N 1
ATOM 2737 C CA . LYS B 1 5 ? 36.353 44.849 22.135 1.00 94.31 2 LYS B CA 1
ATOM 2738 C C . LYS B 1 5 ? 35.288 44.474 23.158 1.00 87.92 2 LYS B C 1
ATOM 2739 O O . LYS B 1 5 ? 34.412 45.276 23.488 1.00 84.29 2 LYS B O 1
ATOM 2745 N N . ILE B 1 6 ? 35.340 43.225 23.614 1.00 86.16 3 ILE B N 1
ATOM 2746 C CA . ILE B 1 6 ? 34.650 42.779 24.819 1.00 82.92 3 ILE B CA 1
ATOM 2747 C C . ILE B 1 6 ? 35.663 42.862 25.951 1.00 83.63 3 ILE B C 1
ATOM 2748 O O . ILE B 1 6 ? 36.696 42.179 25.921 1.00 82.30 3 ILE B O 1
ATOM 2753 N N . VAL B 1 7 ? 35.386 43.718 26.936 1.00 84.74 4 VAL B N 1
ATOM 2754 C CA . VAL B 1 7 ? 36.361 43.971 27.990 1.00 88.61 4 VAL B CA 1
ATOM 2755 C C . VAL B 1 7 ? 36.176 43.055 29.196 1.00 87.46 4 VAL B C 1
ATOM 2756 O O . VAL B 1 7 ? 37.133 42.853 29.960 1.00 85.91 4 VAL B O 1
ATOM 2760 N N . LYS B 1 8 ? 34.986 42.486 29.383 1.00 87.34 5 LYS B N 1
ATOM 2761 C CA . LYS B 1 8 ? 34.748 41.551 30.474 1.00 82.66 5 LYS B CA 1
ATOM 2762 C C . LYS B 1 8 ? 33.471 40.772 30.185 1.00 75.45 5 LYS B C 1
ATOM 2763 O O . LYS B 1 8 ? 32.677 41.136 29.314 1.00 71.33 5 LYS B O 1
ATOM 2769 N N . ARG B 1 9 ? 33.300 39.676 30.929 1.00 70.17 6 ARG B N 1
ATOM 2770 C CA . ARG B 1 9 ? 32.036 38.954 31.015 1.00 66.67 6 ARG B CA 1
ATOM 2771 C C . ARG B 1 9 ? 31.373 39.374 32.321 1.00 61.46 6 ARG B C 1
ATOM 2772 O O . ARG B 1 9 ? 31.841 39.016 33.404 1.00 63.55 6 ARG B O 1
ATOM 2780 N N . ALA B 1 10 ? 30.293 40.134 32.223 1.00 54.71 7 ALA B N 1
ATOM 2781 C CA . ALA B 1 10 ? 29.735 40.815 33.384 1.00 50.18 7 ALA B CA 1
ATOM 2782 C C . ALA B 1 10 ? 28.595 40.014 34.010 1.00 48.50 7 ALA B C 1
ATOM 2783 O O . ALA B 1 10 ? 27.769 39.423 33.304 1.00 48.22 7 ALA B O 1
ATOM 2785 N N . LEU B 1 11 ? 28.561 40.008 35.339 1.00 46.33 8 LEU B N 1
ATOM 2786 C CA . LEU B 1 11 ? 27.621 39.232 36.141 1.00 49.53 8 LEU B CA 1
ATOM 2787 C C . LEU B 1 11 ? 26.617 40.141 36.835 1.00 47.78 8 LEU B C 1
ATOM 2788 O O . LEU B 1 11 ? 26.919 41.296 37.149 1.00 47.45 8 LEU B O 1
ATOM 2793 N N . THR B 1 12 ? 25.426 39.617 37.107 1.00 42.41 9 THR B N 1
ATOM 2794 C CA . THR B 1 12 ? 24.545 40.352 38.004 1.00 41.77 9 THR B CA 1
ATOM 2795 C C . THR B 1 12 ? 24.098 39.434 39.155 1.00 41.36 9 THR B C 1
ATOM 2796 O O . THR B 1 12 ? 24.632 38.334 39.336 1.00 42.44 9 THR B O 1
ATOM 2800 N N . PHE B 1 13 ? 23.116 39.908 39.935 1.00 38.93 10 PHE B N 1
ATOM 2801 C CA . PHE B 1 13 ? 22.778 39.277 41.217 1.00 42.54 10 PHE B CA 1
ATOM 2802 C C . PHE B 1 13 ? 22.539 37.771 41.074 1.00 45.71 10 PHE B C 1
ATOM 2803 O O . PHE B 1 13 ? 23.117 36.960 41.815 1.00 44.30 10 PHE B O 1
ATOM 2811 N N A GLU B 1 14 ? 21.672 37.378 40.130 0.49 46.48 11 GLU B N 1
ATOM 2812 N N B GLU B 1 14 ? 21.714 37.389 40.104 0.51 46.51 11 GLU B N 1
ATOM 2813 C CA A GLU B 1 14 ? 21.294 35.974 39.974 0.49 47.39 11 GLU B CA 1
ATOM 2814 C CA B GLU B 1 14 ? 21.291 36.008 39.946 0.51 47.36 11 GLU B CA 1
ATOM 2815 C C A GLU B 1 14 ? 22.464 35.084 39.574 0.49 46.55 11 GLU B C 1
ATOM 2816 C C B GLU B 1 14 ? 22.425 35.097 39.497 0.51 46.52 11 GLU B C 1
ATOM 2817 O O A GLU B 1 14 ? 22.354 33.857 39.692 0.49 45.75 11 GLU B O 1
ATOM 2818 O O B GLU B 1 14 ? 22.257 33.873 39.523 0.51 45.99 11 GLU B O 1
ATOM 2829 N N . ASP B 1 15 ? 23.579 35.660 39.119 1.00 45.55 12 ASP B N 1
ATOM 2830 C CA . ASP B 1 15 ? 24.719 34.858 38.684 1.00 47.46 12 ASP B CA 1
ATOM 2831 C C . ASP B 1 15 ? 25.586 34.349 39.829 1.00 42.68 12 ASP B C 1
ATOM 2832 O O . ASP B 1 15 ? 26.427 33.474 39.587 1.00 42.03 12 ASP B O 1
ATOM 2837 N N . VAL B 1 16 ? 25.414 34.859 41.059 1.00 40.46 13 VAL B N 1
ATOM 2838 C CA . VAL B 1 16 ? 26.362 34.611 42.137 1.00 41.27 13 VAL B CA 1
ATOM 2839 C C . VAL B 1 16 ? 25.626 34.310 43.444 1.00 44.28 13 VAL B C 1
ATOM 2840 O O . VAL B 1 16 ? 24.476 34.704 43.650 1.00 44.16 13 VAL B O 1
ATOM 2844 N N . LEU B 1 17 ? 26.310 33.576 44.322 1.00 44.53 14 LEU B N 1
ATOM 2845 C CA . LEU B 1 17 ? 25.877 33.358 45.698 1.00 42.67 14 LEU B CA 1
ATOM 2846 C C . LEU B 1 17 ? 27.046 33.598 46.640 1.00 44.55 14 LEU B C 1
ATOM 2847 O O . LEU B 1 17 ? 28.211 33.385 46.283 1.00 43.70 14 LEU B O 1
ATOM 2852 N N . LEU B 1 18 ? 26.720 34.020 47.864 1.00 42.42 15 LEU B N 1
ATOM 2853 C CA . LEU B 1 18 ? 27.716 34.125 48.919 1.00 44.04 15 LEU B CA 1
ATOM 2854 C C . LEU B 1 18 ? 27.976 32.756 49.528 1.00 41.25 15 LEU B C 1
ATOM 2855 O O . LEU B 1 18 ? 27.041 31.983 49.768 1.00 40.38 15 LEU B O 1
ATOM 2860 N N . ARG B 1 19 ? 29.258 32.459 49.782 1.00 38.27 16 ARG B N 1
ATOM 2861 C CA . ARG B 1 19 ? 29.579 31.235 50.506 1.00 42.87 16 ARG B CA 1
ATOM 2862 C C . ARG B 1 19 ? 29.316 31.436 51.996 1.00 42.80 16 ARG B C 1
ATOM 2863 O O . ARG B 1 19 ? 29.577 32.516 52.528 1.00 40.43 16 ARG B O 1
ATOM 2871 N N . PRO B 1 20 ? 28.815 30.421 52.698 1.00 42.40 17 PRO B N 1
ATOM 2872 C CA . PRO B 1 20 ? 28.763 30.519 54.168 1.00 43.31 17 PRO B CA 1
ATOM 2873 C C . PRO B 1 20 ? 30.170 30.489 54.746 1.00 44.85 17 PRO B C 1
ATOM 2874 O O . PRO B 1 20 ? 31.084 29.888 54.175 1.00 46.80 17 PRO B O 1
ATOM 2878 N N . GLY B 1 21 ? 30.348 31.164 55.889 1.00 41.51 18 GLY B N 1
ATOM 2879 C CA . GLY B 1 21 ? 31.612 31.153 56.594 1.00 42.63 18 GLY B CA 1
ATOM 2880 C C . GLY B 1 21 ? 31.400 30.837 58.068 1.00 48.71 18 GLY B C 1
ATOM 2881 O O . GLY B 1 21 ? 30.268 30.831 58.561 1.00 49.90 18 GLY B O 1
ATOM 2882 N N . TYR B 1 22 ? 32.506 30.576 58.768 1.00 47.66 19 TYR B N 1
ATOM 2883 C CA . TYR B 1 22 ? 32.433 30.296 60.206 1.00 49.08 19 TYR B CA 1
ATOM 2884 C C . TYR B 1 22 ? 31.879 31.503 60.953 1.00 51.12 19 TYR B C 1
ATOM 2885 O O . TYR B 1 22 ? 32.330 32.634 60.744 1.00 51.74 19 TYR B O 1
ATOM 2894 N N . SER B 1 23 ? 30.907 31.267 61.832 1.00 48.69 20 SER B N 1
ATOM 2895 C CA . SER B 1 23 ? 30.129 32.359 62.408 1.00 52.57 20 SER B CA 1
ATOM 2896 C C . SER B 1 23 ? 30.026 32.228 63.920 1.00 52.37 20 SER B C 1
ATOM 2897 O O . SER B 1 23 ? 29.686 31.158 64.437 1.00 49.74 20 SER B O 1
ATOM 2900 N N . GLU B 1 24 ? 30.316 33.321 64.627 1.00 56.72 21 GLU B N 1
ATOM 2901 C CA . GLU B 1 24 ? 30.086 33.392 66.065 1.00 59.37 21 GLU B CA 1
ATOM 2902 C C . GLU B 1 24 ? 29.071 34.473 66.413 1.00 61.64 21 GLU B C 1
ATOM 2903 O O . GLU B 1 24 ? 28.963 34.854 67.585 1.00 64.95 21 GLU B O 1
ATOM 2909 N N . VAL B 1 25 ? 28.328 34.966 65.427 1.00 57.29 22 VAL B N 1
ATOM 2910 C CA . VAL B 1 25 ? 27.380 36.061 65.592 1.00 61.49 22 VAL B CA 1
ATOM 2911 C C . VAL B 1 25 ? 26.000 35.589 65.160 1.00 63.94 22 VAL B C 1
ATOM 2912 O O . VAL B 1 25 ? 25.863 34.831 64.192 1.00 67.01 22 VAL B O 1
ATOM 2916 N N . LEU B 1 26 ? 25.003 36.049 65.846 1.00 62.90 23 LEU B N 1
ATOM 2917 C CA . LEU B 1 26 ? 23.619 35.789 65.485 1.00 63.13 23 LEU B CA 1
ATOM 2918 C C . LEU B 1 26 ? 23.076 36.928 64.627 1.00 63.57 23 LEU B C 1
ATOM 2919 O O . LEU B 1 26 ? 23.447 38.088 64.826 1.00 62.01 23 LEU B O 1
ATOM 2924 N N . PRO B 1 27 ? 22.200 36.621 63.664 1.00 63.16 24 PRO B N 1
ATOM 2925 C CA . PRO B 1 27 ? 21.606 37.689 62.842 1.00 61.89 24 PRO B CA 1
ATOM 2926 C C . PRO B 1 27 ? 21.052 38.846 63.656 1.00 59.80 24 PRO B C 1
ATOM 2927 O O . PRO B 1 27 ? 21.164 40.002 63.230 1.00 56.47 24 PRO B O 1
ATOM 2931 N N . LYS B 1 28 ? 20.481 38.576 64.830 1.00 60.93 25 LYS B N 1
ATOM 2932 C CA . LYS B 1 28 ? 19.829 39.636 65.584 1.00 61.67 25 LYS B CA 1
ATOM 2933 C C . LYS B 1 28 ? 20.824 40.592 66.238 1.00 62.75 25 LYS B C 1
ATOM 2934 O O . LYS B 1 28 ? 20.429 41.701 66.613 1.00 65.23 25 LYS B O 1
ATOM 2940 N N . GLU B 1 29 ? 22.104 40.223 66.337 1.00 60.23 26 GLU B N 1
ATOM 2941 C CA . GLU B 1 29 ? 23.103 41.087 66.955 1.00 63.86 26 GLU B CA 1
ATOM 2942 C C . GLU B 1 29 ? 24.091 41.721 65.975 1.00 59.37 26 GLU B C 1
ATOM 2943 O O . GLU B 1 29 ? 24.974 42.463 66.413 1.00 61.52 26 GLU B O 1
ATOM 2949 N N . VAL B 1 30 ? 23.997 41.460 64.671 1.00 54.29 27 VAL B N 1
ATOM 2950 C CA . VAL B 1 30 ? 24.897 42.162 63.762 1.00 54.46 27 VAL B CA 1
ATOM 2951 C C . VAL B 1 30 ? 24.465 43.626 63.659 1.00 54.94 27 VAL B C 1
ATOM 2952 O O . VAL B 1 30 ? 23.306 43.977 63.904 1.00 53.81 27 VAL B O 1
ATOM 2956 N N . LYS B 1 31 ? 25.414 44.492 63.308 1.00 54.02 28 LYS B N 1
ATOM 2957 C CA . LYS B 1 31 ? 25.167 45.920 63.148 1.00 54.24 28 LYS B CA 1
ATOM 2958 C C . LYS B 1 31 ? 25.094 46.240 61.660 1.00 50.99 28 LYS B C 1
ATOM 2959 O O . LYS B 1 31 ? 25.898 45.728 60.875 1.00 48.46 28 LYS B O 1
ATOM 2965 N N . ILE B 1 32 ? 24.112 47.062 61.270 1.00 51.44 29 ILE B N 1
ATOM 2966 C CA . ILE B 1 32 ? 23.857 47.342 59.859 1.00 51.07 29 ILE B CA 1
ATOM 2967 C C . ILE B 1 32 ? 23.921 48.843 59.549 1.00 49.90 29 ILE B C 1
ATOM 2968 O O . ILE B 1 32 ? 23.418 49.283 58.504 1.00 46.99 29 ILE B O 1
ATOM 2973 N N A HIS B 1 33 ? 24.528 49.636 60.437 0.57 48.89 30 HIS B N 1
ATOM 2974 N N B HIS B 1 33 ? 24.504 49.642 60.449 0.43 48.89 30 HIS B N 1
ATOM 2975 C CA A HIS B 1 33 ? 24.846 51.022 60.109 0.57 47.85 30 HIS B CA 1
ATOM 2976 C CA B HIS B 1 33 ? 24.851 51.020 60.111 0.43 47.97 30 HIS B CA 1
ATOM 2977 C C A HIS B 1 33 ? 25.827 51.077 58.942 0.57 48.90 30 HIS B C 1
ATOM 2978 C C B HIS B 1 33 ? 25.761 51.039 58.886 0.43 48.75 30 HIS B C 1
ATOM 2979 O O A HIS B 1 33 ? 26.636 50.165 58.737 0.57 48.46 30 HIS B O 1
ATOM 2980 O O B HIS B 1 33 ? 26.463 50.065 58.589 0.43 48.21 30 HIS B O 1
ATOM 2993 N N . THR B 1 34 ? 25.748 52.161 58.168 1.00 47.18 31 THR B N 1
ATOM 2994 C CA . THR B 1 34 ? 26.603 52.319 57.003 1.00 48.20 31 THR B CA 1
ATOM 2995 C C . THR B 1 34 ? 26.706 53.805 56.666 1.00 52.08 31 THR B C 1
ATOM 2996 O O . THR B 1 34 ? 26.129 54.660 57.346 1.00 56.82 31 THR B O 1
ATOM 3000 N N . LYS B 1 35 ? 27.476 54.113 55.627 1.00 47.56 32 LYS B N 1
ATOM 3001 C CA . LYS B 1 35 ? 27.639 55.485 55.160 1.00 48.50 32 LYS B CA 1
ATOM 3002 C C . LYS B 1 35 ? 26.785 55.711 53.926 1.00 47.90 32 LYS B C 1
ATOM 3003 O O . LYS B 1 35 ? 26.793 54.893 52.998 1.00 46.88 32 LYS B O 1
ATOM 3009 N N . LEU B 1 36 ? 26.023 56.799 53.938 1.00 45.90 33 LEU B N 1
ATOM 3010 C CA . LEU B 1 36 ? 25.361 57.275 52.729 1.00 46.55 33 LEU B CA 1
ATOM 3011 C C . LEU B 1 36 ? 26.327 58.071 51.863 1.00 46.70 33 LEU B C 1
ATOM 3012 O O . LEU B 1 36 ? 26.431 57.838 50.651 1.00 44.94 33 LEU B O 1
ATOM 3017 N N . THR B 1 37 ? 27.010 59.040 52.475 1.00 47.34 34 THR B N 1
ATOM 3018 C CA . THR B 1 37 ? 28.030 59.872 51.851 1.00 48.62 34 THR B CA 1
ATOM 3019 C C . THR B 1 37 ? 29.257 59.849 52.739 1.00 50.56 34 THR B C 1
ATOM 3020 O O . THR B 1 37 ? 29.274 59.197 53.790 1.00 54.38 34 THR B O 1
ATOM 3024 N N . LYS B 1 38 ? 30.273 60.617 52.336 1.00 51.50 35 LYS B N 1
ATOM 3025 C CA . LYS B 1 38 ? 31.440 60.792 53.193 1.00 57.81 35 LYS B CA 1
ATOM 3026 C C . LYS B 1 38 ? 31.050 61.314 54.572 1.00 57.90 35 LYS B C 1
ATOM 3027 O O . LYS B 1 38 ? 31.693 60.966 55.565 1.00 59.79 35 LYS B O 1
ATOM 3033 N N . ASN B 1 39 ? 29.988 62.124 54.659 1.00 58.73 36 ASN B N 1
ATOM 3034 C CA . ASN B 1 39 ? 29.643 62.831 55.888 1.00 58.83 36 ASN B CA 1
ATOM 3035 C C . ASN B 1 39 ? 28.294 62.456 56.491 1.00 58.57 36 ASN B C 1
ATOM 3036 O O . ASN B 1 39 ? 27.915 63.035 57.514 1.00 61.17 36 ASN B O 1
ATOM 3041 N N . ILE B 1 40 ? 27.547 61.530 55.903 1.00 55.29 37 ILE B N 1
ATOM 3042 C CA . ILE B 1 40 ? 26.211 61.204 56.392 1.00 53.76 37 ILE B CA 1
ATOM 3043 C C . ILE B 1 40 ? 26.144 59.704 56.620 1.00 52.56 37 ILE B C 1
ATOM 3044 O O . ILE B 1 40 ? 26.425 58.916 55.703 1.00 47.62 37 ILE B O 1
ATOM 3049 N N . THR B 1 41 ? 25.801 59.307 57.844 1.00 49.10 38 THR B N 1
ATOM 3050 C CA . THR B 1 41 ? 25.618 57.899 58.153 1.00 56.75 38 THR B CA 1
ATOM 3051 C C . THR B 1 41 ? 24.152 57.502 58.025 1.00 59.09 38 THR B C 1
ATOM 3052 O O . THR B 1 41 ? 23.247 58.336 58.092 1.00 61.88 38 THR B O 1
ATOM 3056 N N . LEU B 1 42 ? 23.934 56.208 57.823 1.00 51.60 39 LEU B N 1
ATOM 3057 C CA . LEU B 1 42 ? 22.616 55.602 57.891 1.00 50.98 39 LEU B CA 1
ATOM 3058 C C . LEU B 1 42 ? 22.623 54.571 59.009 1.00 50.58 39 LEU B C 1
ATOM 3059 O O . LEU B 1 42 ? 23.662 53.982 59.318 1.00 47.70 39 LEU B O 1
ATOM 3064 N N . ASN B 1 43 ? 21.461 54.344 59.614 1.00 48.57 40 ASN B N 1
ATOM 3065 C CA . ASN B 1 43 ? 21.377 53.284 60.608 1.00 49.89 40 ASN B CA 1
ATOM 3066 C C . ASN B 1 43 ? 20.949 51.954 60.001 1.00 50.38 40 ASN B C 1
ATOM 3067 O O . ASN B 1 43 ? 21.067 50.917 60.668 1.00 49.53 40 ASN B O 1
ATOM 3072 N N . MET B 1 44 ? 20.465 51.961 58.759 1.00 50.89 41 MET B N 1
ATOM 3073 C CA . MET B 1 44 ? 20.264 50.757 57.965 1.00 50.48 41 MET B CA 1
ATOM 3074 C C . MET B 1 44 ? 20.485 51.148 56.509 1.00 47.82 41 MET B C 1
ATOM 3075 O O . MET B 1 44 ? 20.336 52.327 56.162 1.00 48.20 41 MET B O 1
ATOM 3080 N N . PRO B 1 45 ? 20.882 50.208 55.641 1.00 46.95 42 PRO B N 1
ATOM 3081 C CA . PRO B 1 45 ? 21.446 50.626 54.347 1.00 46.15 42 PRO B CA 1
ATOM 3082 C C . PRO B 1 45 ? 20.464 50.839 53.201 1.00 46.42 42 PRO B C 1
ATOM 3083 O O . PRO B 1 45 ? 20.889 50.761 52.043 1.00 45.18 42 PRO B O 1
ATOM 3087 N N . LEU B 1 46 ? 19.188 51.124 53.456 1.00 45.80 43 LEU B N 1
ATOM 3088 C CA . LEU B 1 46 ? 18.194 51.222 52.384 1.00 47.49 43 LEU B CA 1
ATOM 3089 C C . LEU B 1 46 ? 17.767 52.667 52.111 1.00 48.13 43 LEU B C 1
ATOM 3090 O O . LEU B 1 46 ? 17.485 53.430 53.044 1.00 46.54 43 LEU B O 1
ATOM 3095 N N . ILE B 1 47 ? 17.688 53.015 50.821 1.00 44.81 44 ILE B N 1
ATOM 3096 C CA . ILE B 1 47 ? 17.194 54.299 50.327 1.00 46.28 44 ILE B CA 1
ATOM 3097 C C . ILE B 1 47 ? 16.022 54.044 49.383 1.00 46.87 44 ILE B C 1
ATOM 3098 O O . ILE B 1 47 ? 16.126 53.211 48.470 1.00 49.20 44 ILE B O 1
ATOM 3103 N N . SER B 1 48 ? 14.932 54.788 49.564 1.00 44.97 45 SER B N 1
ATOM 3104 C CA . SER B 1 48 ? 13.811 54.703 48.633 1.00 45.62 45 SER B CA 1
ATOM 3105 C C . SER B 1 48 ? 14.071 55.597 47.414 1.00 47.66 45 SER B C 1
ATOM 3106 O O . SER B 1 48 ? 14.588 56.718 47.544 1.00 48.48 45 SER B O 1
ATOM 3109 N N . ALA B 1 49 ? 13.729 55.081 46.222 1.00 43.03 46 ALA B N 1
ATOM 3110 C CA . ALA B 1 49 ? 14.102 55.710 44.958 1.00 44.41 46 ALA B CA 1
ATOM 3111 C C . ALA B 1 49 ? 13.408 57.052 44.730 1.00 46.80 46 ALA B C 1
ATOM 3112 O O . ALA B 1 49 ? 12.281 57.279 45.175 1.00 49.18 46 ALA B O 1
ATOM 3114 N N . ALA B 1 50 ? 14.078 57.923 43.960 1.00 44.33 47 ALA B N 1
ATOM 3115 C CA . ALA B 1 50 ? 13.559 59.249 43.618 1.00 46.88 47 ALA B CA 1
ATOM 3116 C C . ALA B 1 50 ? 12.600 59.141 42.428 1.00 49.68 47 ALA B C 1
ATOM 3117 O O . ALA B 1 50 ? 12.855 59.615 41.312 1.00 48.48 47 ALA B O 1
ATOM 3119 N N . MET B 1 51 ? 11.459 58.507 42.689 1.00 49.73 48 MET B N 1
ATOM 3120 C CA . MET B 1 51 ? 10.462 58.258 41.659 1.00 51.28 48 MET B CA 1
ATOM 3121 C C . MET B 1 51 ? 9.101 58.746 42.132 1.00 53.31 48 MET B C 1
ATOM 3122 O O . MET B 1 51 ? 8.777 58.668 43.320 1.00 56.23 48 MET B O 1
ATOM 3127 N N . ASP B 1 52 ? 8.293 59.231 41.191 1.00 54.38 49 ASP B N 1
ATOM 3128 C CA . ASP B 1 52 ? 7.020 59.826 41.581 1.00 58.13 49 ASP B CA 1
ATOM 3129 C C . ASP B 1 52 ? 5.951 58.787 41.906 1.00 57.01 49 ASP B C 1
ATOM 3130 O O . ASP B 1 52 ? 4.818 59.163 42.229 1.00 55.41 49 ASP B O 1
ATOM 3135 N N . THR B 1 53 ? 6.285 57.501 41.858 1.00 53.85 50 THR B N 1
ATOM 3136 C CA . THR B 1 53 ? 5.435 56.458 42.420 1.00 56.22 50 THR B CA 1
ATOM 3137 C C . THR B 1 53 ? 6.074 55.801 43.638 1.00 55.20 50 THR B C 1
ATOM 3138 O O . THR B 1 53 ? 5.550 54.802 44.135 1.00 57.70 50 THR B O 1
ATOM 3142 N N . VAL B 1 54 ? 7.198 56.329 44.125 1.00 52.69 51 VAL B N 1
ATOM 3143 C CA . VAL B 1 54 ? 7.852 55.746 45.291 1.00 50.96 51 VAL B CA 1
ATOM 3144 C C . VAL B 1 54 ? 7.934 56.741 46.447 1.00 52.42 51 VAL B C 1
ATOM 3145 O O . VAL B 1 54 ? 7.391 56.484 47.526 1.00 53.16 51 VAL B O 1
ATOM 3149 N N . THR B 1 55 ? 8.618 57.873 46.254 1.00 53.12 52 THR B N 1
ATOM 3150 C CA . THR B 1 55 ? 9.017 58.714 47.383 1.00 52.61 52 THR B CA 1
ATOM 3151 C C . THR B 1 55 ? 8.496 60.142 47.253 1.00 53.12 52 THR B C 1
ATOM 3152 O O . THR B 1 55 ? 8.956 60.911 46.400 1.00 53.37 52 THR B O 1
ATOM 3156 N N . GLU B 1 56 ? 7.548 60.494 48.119 1.00 54.04 53 GLU B N 1
ATOM 3157 C CA . GLU B 1 56 ? 7.343 61.871 48.548 1.00 54.13 53 GLU B CA 1
ATOM 3158 C C . GLU B 1 56 ? 7.444 61.882 50.075 1.00 57.56 53 GLU B C 1
ATOM 3159 O O . GLU B 1 56 ? 8.054 60.966 50.647 1.00 53.95 53 GLU B O 1
ATOM 3165 N N . HIS B 1 57 ? 6.879 62.892 50.752 1.00 57.84 54 HIS B N 1
ATOM 3166 C CA . HIS B 1 57 ? 7.247 63.110 52.153 1.00 57.76 54 HIS B CA 1
ATOM 3167 C C . HIS B 1 57 ? 6.905 61.910 53.036 1.00 58.29 54 HIS B C 1
ATOM 3168 O O . HIS B 1 57 ? 7.698 61.541 53.912 1.00 57.12 54 HIS B O 1
ATOM 3175 N N . ARG B 1 58 ? 5.754 61.269 52.812 1.00 56.52 55 ARG B N 1
ATOM 3176 C CA . ARG B 1 58 ? 5.343 60.207 53.729 1.00 61.15 55 ARG B CA 1
ATOM 3177 C C . ARG B 1 58 ? 6.297 59.021 53.670 1.00 60.38 55 ARG B C 1
ATOM 3178 O O . ARG B 1 58 ? 6.654 58.451 54.712 1.00 57.38 55 ARG B O 1
ATOM 3186 N N . ALA B 1 59 ? 6.720 58.630 52.459 1.00 55.88 56 ALA B N 1
ATOM 3187 C CA . ALA B 1 59 ? 7.675 57.535 52.337 1.00 55.09 56 ALA B CA 1
ATOM 3188 C C . ALA B 1 59 ? 9.039 57.943 52.874 1.00 53.70 56 ALA B C 1
ATOM 3189 O O . ALA B 1 59 ? 9.708 57.152 53.549 1.00 54.27 56 ALA B O 1
ATOM 3191 N N . ALA B 1 60 ? 9.476 59.171 52.569 1.00 52.36 57 ALA B N 1
ATOM 3192 C CA . ALA B 1 60 ? 10.764 59.645 53.070 1.00 52.57 57 ALA B CA 1
ATOM 3193 C C . ALA B 1 60 ? 10.769 59.717 54.594 1.00 53.84 57 ALA B C 1
ATOM 3194 O O . ALA B 1 60 ? 11.782 59.397 55.233 1.00 52.14 57 ALA B O 1
ATOM 3196 N N . ILE B 1 61 ? 9.642 60.110 55.193 1.00 50.91 58 ILE B N 1
ATOM 3197 C CA . ILE B 1 61 ? 9.554 60.141 56.656 1.00 57.14 58 ILE B CA 1
ATOM 3198 C C . ILE B 1 61 ? 9.738 58.739 57.231 1.00 58.44 58 ILE B C 1
ATOM 3199 O O . ILE B 1 61 ? 10.529 58.527 58.159 1.00 59.15 58 ILE B O 1
ATOM 3204 N N . MET B 1 62 ? 9.021 57.757 56.681 1.00 57.62 59 MET B N 1
ATOM 3205 C CA . MET B 1 62 ? 9.116 56.406 57.220 1.00 57.61 59 MET B CA 1
ATOM 3206 C C . MET B 1 62 ? 10.490 55.800 56.961 1.00 55.98 59 MET B C 1
ATOM 3207 O O . MET B 1 62 ? 11.017 55.069 57.808 1.00 55.02 59 MET B O 1
ATOM 3212 N N . MET B 1 63 ? 11.093 56.090 55.803 1.00 54.03 60 MET B N 1
ATOM 3213 C CA . MET B 1 63 ? 12.431 55.570 55.532 1.00 52.40 60 MET B CA 1
ATOM 3214 C C . MET B 1 63 ? 13.451 56.126 56.526 1.00 55.76 60 MET B C 1
ATOM 3215 O O . MET B 1 63 ? 14.303 55.385 57.034 1.00 55.13 60 MET B O 1
ATOM 3220 N N . ALA B 1 64 ? 13.371 57.426 56.830 1.00 52.50 61 ALA B N 1
ATOM 3221 C CA . ALA B 1 64 ? 14.271 58.009 57.823 1.00 52.86 61 ALA B CA 1
ATOM 3222 C C . ALA B 1 64 ? 13.974 57.488 59.231 1.00 53.76 61 ALA B C 1
ATOM 3223 O O . ALA B 1 64 ? 14.899 57.262 60.021 1.00 56.92 61 ALA B O 1
ATOM 3225 N N . ARG B 1 65 ? 12.694 57.287 59.569 1.00 53.38 62 ARG B N 1
ATOM 3226 C CA . ARG B 1 65 ? 12.358 56.793 60.905 1.00 58.08 62 ARG B CA 1
ATOM 3227 C C . ARG B 1 65 ? 12.927 55.403 61.143 1.00 57.92 62 ARG B C 1
ATOM 3228 O O . ARG B 1 65 ? 13.286 55.057 62.275 1.00 57.72 62 ARG B O 1
ATOM 3236 N N . LEU B 1 66 ? 12.963 54.578 60.102 1.00 55.35 63 LEU B N 1
ATOM 3237 C CA . LEU B 1 66 ? 13.507 53.231 60.192 1.00 56.62 63 LEU B CA 1
ATOM 3238 C C . LEU B 1 66 ? 15.022 53.202 60.058 1.00 54.29 63 LEU B C 1
ATOM 3239 O O . LEU B 1 66 ? 15.605 52.117 60.097 1.00 52.69 63 LEU B O 1
ATOM 3244 N N . GLY B 1 67 ? 15.669 54.362 59.895 1.00 54.18 64 GLY B N 1
ATOM 3245 C CA . GLY B 1 67 ? 17.112 54.458 59.844 1.00 52.08 64 GLY B CA 1
ATOM 3246 C C . GLY B 1 67 ? 17.708 54.693 58.472 1.00 50.09 64 GLY B C 1
ATOM 3247 O O . GLY B 1 67 ? 18.928 54.871 58.374 1.00 48.83 64 GLY B O 1
ATOM 3248 N N . GLY B 1 68 ? 16.909 54.654 57.414 1.00 51.74 65 GLY B N 1
ATOM 3249 C CA . GLY B 1 68 ? 17.412 54.828 56.055 1.00 47.07 65 GLY B CA 1
ATOM 3250 C C . GLY B 1 68 ? 17.190 56.239 55.557 1.00 52.99 65 GLY B C 1
ATOM 3251 O O . GLY B 1 68 ? 17.309 57.213 56.313 1.00 52.67 65 GLY B O 1
ATOM 3252 N N . LEU B 1 69 ? 16.839 56.352 54.277 1.00 52.57 66 LEU B N 1
ATOM 3253 C CA . LEU B 1 69 ? 16.627 57.654 53.665 1.00 52.38 66 LEU B CA 1
ATOM 3254 C C . LEU B 1 69 ? 15.625 57.534 52.530 1.00 51.46 66 LEU B C 1
ATOM 3255 O O . LEU B 1 69 ? 15.586 56.523 51.815 1.00 48.54 66 LEU B O 1
ATOM 3260 N N . GLY B 1 70 ? 14.821 58.583 52.367 1.00 47.53 67 GLY B N 1
ATOM 3261 C CA . GLY B 1 70 ? 14.049 58.802 51.157 1.00 45.95 67 GLY B CA 1
ATOM 3262 C C . GLY B 1 70 ? 14.626 59.966 50.366 1.00 48.64 67 GLY B C 1
ATOM 3263 O O . GLY B 1 70 ? 15.127 60.940 50.942 1.00 51.75 67 GLY B O 1
ATOM 3264 N N . VAL B 1 71 ? 14.571 59.858 49.041 1.00 46.83 68 VAL B N 1
ATOM 3265 C CA . VAL B 1 71 ? 14.940 60.949 48.136 1.00 47.43 68 VAL B CA 1
ATOM 3266 C C . VAL B 1 71 ? 13.669 61.427 47.442 1.00 48.49 68 VAL B C 1
ATOM 3267 O O . VAL B 1 71 ? 13.096 60.713 46.608 1.00 49.82 68 VAL B O 1
ATOM 3271 N N . ILE B 1 72 ? 13.232 62.642 47.777 1.00 47.12 69 ILE B N 1
ATOM 3272 C CA . ILE B 1 72 ? 12.097 63.239 47.081 1.00 51.39 69 ILE B CA 1
ATOM 3273 C C . ILE B 1 72 ? 12.415 63.349 45.596 1.00 51.91 69 ILE B C 1
ATOM 3274 O O . ILE B 1 72 ? 13.488 63.833 45.211 1.00 53.39 69 ILE B O 1
ATOM 3279 N N . HIS B 1 73 ? 11.482 62.895 44.750 1.00 47.80 70 HIS B N 1
ATOM 3280 C CA . HIS B 1 73 ? 11.692 62.952 43.310 1.00 48.71 70 HIS B CA 1
ATOM 3281 C C . HIS B 1 73 ? 11.584 64.394 42.822 1.00 49.01 70 HIS B C 1
ATOM 3282 O O . HIS B 1 73 ? 11.087 65.275 43.530 1.00 51.04 70 HIS B O 1
ATOM 3289 N N . LYS B 1 74 ? 12.063 64.639 41.595 1.00 48.21 71 LYS B N 1
ATOM 3290 C CA . LYS B 1 74 ? 12.097 65.993 41.043 1.00 49.27 71 LYS B CA 1
ATOM 3291 C C . LYS B 1 74 ? 11.017 66.245 40.007 1.00 55.76 71 LYS B C 1
ATOM 3292 O O . LYS B 1 74 ? 11.040 67.289 39.348 1.00 58.58 71 LYS B O 1
ATOM 3298 N N . ASN B 1 75 ? 10.075 65.318 39.836 1.00 54.52 72 ASN B N 1
ATOM 3299 C CA . ASN B 1 75 ? 8.998 65.492 38.865 1.00 57.00 72 ASN B CA 1
ATOM 3300 C C . ASN B 1 75 ? 7.883 66.350 39.467 1.00 59.25 72 ASN B C 1
ATOM 3301 O O . ASN B 1 75 ? 6.717 65.965 39.535 1.00 63.73 72 ASN B O 1
ATOM 3306 N N . MET B 1 76 ? 8.280 67.535 39.924 1.00 58.25 73 MET B N 1
ATOM 3307 C CA . MET B 1 76 ? 7.375 68.533 40.476 1.00 60.69 73 MET B CA 1
ATOM 3308 C C . MET B 1 76 ? 8.102 69.867 40.429 1.00 61.83 73 MET B C 1
ATOM 3309 O O . MET B 1 76 ? 9.333 69.914 40.330 1.00 61.99 73 MET B O 1
ATOM 3314 N N . ASP B 1 77 ? 7.335 70.951 40.505 1.00 62.67 74 ASP B N 1
ATOM 3315 C CA . ASP B 1 77 ? 7.957 72.264 40.501 1.00 66.27 74 ASP B CA 1
ATOM 3316 C C . ASP B 1 77 ? 8.724 72.487 41.807 1.00 62.52 74 ASP B C 1
ATOM 3317 O O . ASP B 1 77 ? 8.595 71.736 42.776 1.00 57.40 74 ASP B O 1
ATOM 3322 N N . ILE B 1 78 ? 9.548 73.537 41.814 1.00 63.53 75 ILE B N 1
ATOM 3323 C CA . ILE B 1 78 ? 10.484 73.740 42.915 1.00 63.33 75 ILE B CA 1
ATOM 3324 C C . ILE B 1 78 ? 9.737 73.988 44.221 1.00 65.10 75 ILE B C 1
ATOM 3325 O O . ILE B 1 78 ? 10.113 73.455 45.276 1.00 64.77 75 ILE B O 1
ATOM 3330 N N . ALA B 1 79 ? 8.657 74.779 44.166 1.00 61.91 76 ALA B N 1
ATOM 3331 C CA . ALA B 1 79 ? 7.830 75.039 45.341 1.00 62.83 76 ALA B CA 1
ATOM 3332 C C . ALA B 1 79 ? 7.372 73.750 46.014 1.00 65.74 76 ALA B C 1
ATOM 3333 O O . ALA B 1 79 ? 7.477 73.605 47.239 1.00 68.56 76 ALA B O 1
ATOM 3335 N N . SER B 1 80 ? 6.869 72.796 45.222 1.00 63.90 77 SER B N 1
ATOM 3336 C CA . SER B 1 80 ? 6.328 71.557 45.779 1.00 60.28 77 SER B CA 1
ATOM 3337 C C . SER B 1 80 ? 7.420 70.681 46.368 1.00 57.82 77 SER B C 1
ATOM 3338 O O . SER B 1 80 ? 7.215 70.043 47.408 1.00 56.46 77 SER B O 1
ATOM 3341 N N . GLN B 1 81 ? 8.580 70.610 45.713 1.00 58.83 78 GLN B N 1
ATOM 3342 C CA . GLN B 1 81 ? 9.661 69.807 46.277 1.00 54.99 78 GLN B CA 1
ATOM 3343 C C . GLN B 1 81 ? 10.166 70.410 47.576 1.00 52.89 78 GLN B C 1
ATOM 3344 O O . GLN B 1 81 ? 10.492 69.677 48.514 1.00 55.66 78 GLN B O 1
ATOM 3350 N N . VAL B 1 82 ? 10.243 71.745 47.643 1.00 57.67 79 VAL B N 1
ATOM 3351 C CA . VAL B 1 82 ? 10.567 72.428 48.893 1.00 58.54 79 VAL B CA 1
ATOM 3352 C C . VAL B 1 82 ? 9.582 72.022 49.985 1.00 59.83 79 VAL B C 1
ATOM 3353 O O . VAL B 1 82 ? 9.972 71.662 51.103 1.00 58.22 79 VAL B O 1
ATOM 3357 N N . ARG B 1 83 ? 8.284 72.088 49.670 1.00 62.19 80 ARG B N 1
ATOM 3358 C CA . ARG B 1 83 ? 7.254 71.719 50.635 1.00 65.60 80 ARG B CA 1
ATOM 3359 C C . ARG B 1 83 ? 7.391 70.260 51.055 1.00 63.89 80 ARG B C 1
ATOM 3360 O O . ARG B 1 83 ? 7.180 69.921 52.226 1.00 63.55 80 ARG B O 1
ATOM 3368 N N . GLU B 1 84 ? 7.763 69.383 50.119 1.00 59.19 81 GLU B N 1
ATOM 3369 C CA . GLU B 1 84 ? 7.966 67.984 50.477 1.00 61.64 81 GLU B CA 1
ATOM 3370 C C . GLU B 1 84 ? 9.159 67.817 51.412 1.00 61.06 81 GLU B C 1
ATOM 3371 O O . GLU B 1 84 ? 9.087 67.050 52.380 1.00 59.36 81 GLU B O 1
ATOM 3377 N N . VAL B 1 85 ? 10.261 68.529 51.150 1.00 60.66 82 VAL B N 1
ATOM 3378 C CA . VAL B 1 85 ? 11.424 68.446 52.032 1.00 59.13 82 VAL B CA 1
ATOM 3379 C C . VAL B 1 85 ? 11.084 68.987 53.415 1.00 59.58 82 VAL B C 1
ATOM 3380 O O . VAL B 1 85 ? 11.454 68.396 54.438 1.00 59.58 82 VAL B O 1
ATOM 3384 N N . LYS B 1 86 ? 10.372 70.114 53.470 1.00 59.56 83 LYS B N 1
ATOM 3385 C CA . LYS B 1 86 ? 10.010 70.704 54.755 1.00 64.43 83 LYS B CA 1
ATOM 3386 C C . LYS B 1 86 ? 9.111 69.775 55.566 1.00 66.29 83 LYS B C 1
ATOM 3387 O O . LYS B 1 86 ? 9.234 69.698 56.796 1.00 65.59 83 LYS B O 1
ATOM 3393 N N . ARG B 1 87 ? 8.187 69.076 54.898 1.00 67.20 84 ARG B N 1
ATOM 3394 C CA . ARG B 1 87 ? 7.312 68.148 55.605 1.00 66.28 84 ARG B CA 1
ATOM 3395 C C . ARG B 1 87 ? 8.111 67.038 56.273 1.00 62.04 84 ARG B C 1
ATOM 3396 O O . ARG B 1 87 ? 7.759 66.589 57.368 1.00 61.87 84 ARG B O 1
ATOM 3404 N N . VAL B 1 88 ? 9.199 66.598 55.651 1.00 62.33 85 VAL B N 1
ATOM 3405 C CA . VAL B 1 88 ? 10.053 65.616 56.306 1.00 60.66 85 VAL B CA 1
ATOM 3406 C C . VAL B 1 88 ? 10.843 66.272 57.432 1.00 62.45 85 VAL B C 1
ATOM 3407 O O . VAL B 1 88 ? 10.920 65.739 58.545 1.00 60.56 85 VAL B O 1
ATOM 3411 N N . LYS B 1 89 ? 11.431 67.442 57.163 1.00 61.56 86 LYS B N 1
ATOM 3412 C CA . LYS B 1 89 ? 12.280 68.094 58.158 1.00 64.31 86 LYS B CA 1
ATOM 3413 C C . LYS B 1 89 ? 11.500 68.433 59.423 1.00 66.17 86 LYS B C 1
ATOM 3414 O O . LYS B 1 89 ? 12.026 68.308 60.535 1.00 67.31 86 LYS B O 1
ATOM 3420 N N . LYS B 1 90 ? 10.246 68.850 59.277 1.00 72.48 87 LYS B N 1
ATOM 3421 C CA . LYS B 1 90 ? 9.427 69.271 60.405 1.00 73.87 87 LYS B CA 1
ATOM 3422 C C . LYS B 1 90 ? 8.590 68.139 60.984 1.00 74.22 87 LYS B C 1
ATOM 3423 O O . LYS B 1 90 ? 7.741 68.394 61.841 1.00 77.99 87 LYS B O 1
ATOM 3429 N N . SER B 1 91 ? 8.798 66.905 60.525 1.00 72.80 88 SER B N 1
ATOM 3430 C CA . SER B 1 91 ? 8.056 65.767 61.059 1.00 78.93 88 SER B CA 1
ATOM 3431 C C . SER B 1 91 ? 8.306 65.600 62.554 1.00 89.85 88 SER B C 1
ATOM 3432 O O . SER B 1 91 ? 7.364 65.385 63.330 1.00 94.94 88 SER B O 1
ATOM 3435 N N . GLU B 1 92 ? 9.564 65.712 62.977 1.00 97.09 89 GLU B N 1
ATOM 3436 C CA . GLU B 1 92 ? 9.925 65.698 64.395 1.00 110.07 89 GLU B CA 1
ATOM 3437 C C . GLU B 1 92 ? 11.335 66.253 64.617 1.00 111.59 89 GLU B C 1
ATOM 3438 O O . GLU B 1 92 ? 11.721 67.267 64.028 1.00 111.47 89 GLU B O 1
ATOM 3444 N N . LYS B 1 101 ? 7.250 58.724 70.007 1.00 134.91 201 LYS B N 1
ATOM 3445 C CA . LYS B 1 101 ? 7.753 58.241 68.725 1.00 130.94 201 LYS B CA 1
ATOM 3446 C C . LYS B 1 101 ? 9.199 57.765 68.828 1.00 128.38 201 LYS B C 1
ATOM 3447 O O . LYS B 1 101 ? 9.641 56.929 68.039 1.00 122.52 201 LYS B O 1
ATOM 3453 N N . ARG B 1 102 ? 9.939 58.302 69.802 1.00 134.29 202 ARG B N 1
ATOM 3454 C CA . ARG B 1 102 ? 11.362 57.989 69.884 1.00 130.07 202 ARG B CA 1
ATOM 3455 C C . ARG B 1 102 ? 11.587 56.551 70.336 1.00 123.48 202 ARG B C 1
ATOM 3456 O O . ARG B 1 102 ? 12.513 55.883 69.861 1.00 120.43 202 ARG B O 1
ATOM 3464 N N . LYS B 1 103 ? 10.751 56.053 71.246 1.00 117.20 203 LYS B N 1
ATOM 3465 C CA . LYS B 1 103 ? 10.810 54.642 71.599 1.00 106.94 203 LYS B CA 1
ATOM 3466 C C . LYS B 1 103 ? 10.146 53.763 70.546 1.00 99.17 203 LYS B C 1
ATOM 3467 O O . LYS B 1 103 ? 10.429 52.561 70.489 1.00 96.46 203 LYS B O 1
ATOM 3473 N N . GLU B 1 104 ? 9.289 54.343 69.701 1.00 96.46 204 GLU B N 1
ATOM 3474 C CA . GLU B 1 104 ? 8.654 53.596 68.621 1.00 93.91 204 GLU B CA 1
ATOM 3475 C C . GLU B 1 104 ? 9.571 53.454 67.409 1.00 84.60 204 GLU B C 1
ATOM 3476 O O . GLU B 1 104 ? 9.493 52.453 66.686 1.00 81.22 204 GLU B O 1
ATOM 3482 N N . TYR B 1 105 ? 10.443 54.433 67.177 1.00 79.66 205 TYR B N 1
ATOM 3483 C CA . TYR B 1 105 ? 11.391 54.422 66.062 1.00 73.01 205 TYR B CA 1
ATOM 3484 C C . TYR B 1 105 ? 12.780 54.752 66.597 1.00 70.90 205 TYR B C 1
ATOM 3485 O O . TYR B 1 105 ? 13.301 55.852 66.379 1.00 70.20 205 TYR B O 1
ATOM 3494 N N . PRO B 1 106 ? 13.414 53.809 67.303 1.00 70.79 206 PRO B N 1
ATOM 3495 C CA . PRO B 1 106 ? 14.676 54.127 67.985 1.00 71.79 206 PRO B CA 1
ATOM 3496 C C . PRO B 1 106 ? 15.884 54.204 67.068 1.00 69.48 206 PRO B C 1
ATOM 3497 O O . PRO B 1 106 ? 16.939 54.681 67.508 1.00 70.50 206 PRO B O 1
ATOM 3501 N N . ASP B 1 107 ? 15.773 53.762 65.817 1.00 66.96 207 ASP B N 1
ATOM 3502 C CA . ASP B 1 107 ? 16.874 53.836 64.873 1.00 64.69 207 ASP B CA 1
ATOM 3503 C C . ASP B 1 107 ? 16.719 54.991 63.903 1.00 61.90 207 ASP B C 1
ATOM 3504 O O . ASP B 1 107 ? 17.325 54.962 62.827 1.00 56.63 207 ASP B O 1
ATOM 3509 N N . ALA B 1 108 ? 15.908 55.991 64.247 1.00 60.48 208 ALA B N 1
ATOM 3510 C CA . ALA B 1 108 ? 15.612 57.065 63.308 1.00 59.48 208 ALA B CA 1
ATOM 3511 C C . ALA B 1 108 ? 16.891 57.770 62.885 1.00 57.40 208 ALA B C 1
ATOM 3512 O O . ALA B 1 108 ? 17.808 57.960 63.687 1.00 55.60 208 ALA B O 1
ATOM 3514 N N . ASN B 1 109 ? 16.957 58.118 61.598 1.00 55.85 209 ASN B N 1
ATOM 3515 C CA . ASN B 1 109 ? 18.133 58.735 60.989 1.00 56.44 209 ASN B CA 1
ATOM 3516 C C . ASN B 1 109 ? 17.935 60.244 61.033 1.00 55.71 209 ASN B C 1
ATOM 3517 O O . ASN B 1 109 ? 17.174 60.805 60.239 1.00 55.92 209 ASN B O 1
ATOM 3522 N N . LYS B 1 110 ? 18.627 60.909 61.950 1.00 55.52 210 LYS B N 1
ATOM 3523 C CA . LYS B 1 110 ? 18.382 62.316 62.225 1.00 59.14 210 LYS B CA 1
ATOM 3524 C C . LYS B 1 110 ? 19.642 63.150 62.031 1.00 59.94 210 LYS B C 1
ATOM 3525 O O . LYS B 1 110 ? 20.765 62.665 62.210 1.00 56.65 210 LYS B O 1
ATOM 3531 N N . ASP B 1 111 ? 19.439 64.427 61.710 1.00 59.31 211 ASP B N 1
ATOM 3532 C CA . ASP B 1 111 ? 20.533 65.380 61.585 1.00 58.96 211 ASP B CA 1
ATOM 3533 C C . ASP B 1 111 ? 20.949 65.893 62.972 1.00 62.56 211 ASP B C 1
ATOM 3534 O O . ASP B 1 111 ? 20.529 65.378 64.013 1.00 63.10 211 ASP B O 1
ATOM 3539 N N . ASN B 1 112 ? 21.786 66.934 62.994 1.00 64.34 212 ASN B N 1
ATOM 3540 C CA . ASN B 1 112 ? 22.371 67.418 64.240 1.00 70.39 212 ASN B CA 1
ATOM 3541 C C . ASN B 1 112 ? 21.334 68.014 65.172 1.00 71.34 212 ASN B C 1
ATOM 3542 O O . ASN B 1 112 ? 21.572 68.095 66.381 1.00 74.48 212 ASN B O 1
ATOM 3547 N N . PHE B 1 113 ? 20.195 68.435 64.639 1.00 69.25 213 PHE B N 1
ATOM 3548 C CA . PHE B 1 113 ? 19.149 69.056 65.430 1.00 69.97 213 PHE B CA 1
ATOM 3549 C C . PHE B 1 113 ? 18.027 68.086 65.780 1.00 70.04 213 PHE B C 1
ATOM 3550 O O . PHE B 1 113 ? 16.978 68.517 66.260 1.00 74.45 213 PHE B O 1
ATOM 3558 N N . GLY B 1 114 ? 18.225 66.787 65.553 1.00 67.98 214 GLY B N 1
ATOM 3559 C CA . GLY B 1 114 ? 17.186 65.818 65.823 1.00 66.15 214 GLY B CA 1
ATOM 3560 C C . GLY B 1 114 ? 16.077 65.756 64.801 1.00 63.66 214 GLY B C 1
ATOM 3561 O O . GLY B 1 114 ? 15.011 65.219 65.103 1.00 66.54 214 GLY B O 1
ATOM 3562 N N . ARG B 1 115 ? 16.287 66.294 63.600 1.00 60.19 215 ARG B N 1
ATOM 3563 C CA . ARG B 1 115 ? 15.288 66.250 62.540 1.00 60.26 215 ARG B CA 1
ATOM 3564 C C . ARG B 1 115 ? 15.595 65.093 61.596 1.00 57.22 215 ARG B C 1
ATOM 3565 O O . ARG B 1 115 ? 16.762 64.793 61.331 1.00 60.36 215 ARG B O 1
ATOM 3573 N N . LEU B 1 116 ? 14.546 64.449 61.087 1.00 55.48 216 LEU B N 1
ATOM 3574 C CA . LEU B 1 116 ? 14.742 63.348 60.148 1.00 57.21 216 LEU B CA 1
ATOM 3575 C C . LEU B 1 116 ? 15.522 63.822 58.923 1.00 58.52 216 LEU B C 1
ATOM 3576 O O . LEU B 1 116 ? 15.239 64.886 58.363 1.00 58.84 216 LEU B O 1
ATOM 3581 N N . ARG B 1 117 ? 16.518 63.032 58.518 1.00 58.89 217 ARG B N 1
ATOM 3582 C CA . ARG B 1 117 ? 17.253 63.297 57.290 1.00 60.24 217 ARG B CA 1
ATOM 3583 C C . ARG B 1 117 ? 16.375 63.052 56.069 1.00 59.44 217 ARG B C 1
ATOM 3584 O O . ARG B 1 117 ? 15.492 62.189 56.079 1.00 55.82 217 ARG B O 1
ATOM 3592 N N . VAL B 1 118 ? 16.641 63.808 54.999 1.00 49.27 218 VAL B N 1
ATOM 3593 C CA . VAL B 1 118 ? 15.938 63.623 53.735 1.00 50.17 218 VAL B CA 1
ATOM 3594 C C . VAL B 1 118 ? 16.865 64.014 52.589 1.00 50.66 218 VAL B C 1
ATOM 3595 O O . VAL B 1 118 ? 17.715 64.897 52.729 1.00 48.35 218 VAL B O 1
ATOM 3599 N N . GLY B 1 119 ? 16.714 63.326 51.450 1.00 52.01 219 GLY B N 1
ATOM 3600 C CA . GLY B 1 119 ? 17.379 63.726 50.221 1.00 49.40 219 GLY B CA 1
ATOM 3601 C C . GLY B 1 119 ? 16.409 64.275 49.190 1.00 48.80 219 GLY B C 1
ATOM 3602 O O . GLY B 1 119 ? 15.202 64.035 49.287 1.00 47.83 219 GLY B O 1
ATOM 3603 N N . ALA B 1 120 ? 16.901 65.018 48.201 1.00 49.14 220 ALA B N 1
ATOM 3604 C CA . ALA B 1 120 ? 16.051 65.459 47.101 1.00 51.04 220 ALA B CA 1
ATOM 3605 C C . ALA B 1 120 ? 16.812 65.378 45.783 1.00 51.61 220 ALA B C 1
ATOM 3606 O O . ALA B 1 120 ? 18.010 65.679 45.729 1.00 50.41 220 ALA B O 1
ATOM 3608 N N . ALA B 1 121 ? 16.113 64.960 44.726 1.00 50.41 221 ALA B N 1
ATOM 3609 C CA . ALA B 1 121 ? 16.729 64.849 43.410 1.00 50.84 221 ALA B CA 1
ATOM 3610 C C . ALA B 1 121 ? 16.729 66.190 42.689 1.00 50.94 221 ALA B C 1
ATOM 3611 O O . ALA B 1 121 ? 15.830 67.017 42.855 1.00 51.39 221 ALA B O 1
ATOM 3613 N N . ILE B 1 122 ? 17.770 66.393 41.880 1.00 50.54 222 ILE B N 1
ATOM 3614 C CA . ILE B 1 122 ? 17.895 67.526 40.975 1.00 47.42 222 ILE B CA 1
ATOM 3615 C C . ILE B 1 122 ? 18.484 67.004 39.673 1.00 48.60 222 ILE B C 1
ATOM 3616 O O . ILE B 1 122 ? 19.101 65.939 39.631 1.00 48.19 222 ILE B O 1
ATOM 3621 N N . GLY B 1 123 ? 18.338 67.800 38.613 1.00 48.81 223 GLY B N 1
ATOM 3622 C CA . GLY B 1 123 ? 18.929 67.506 37.330 1.00 51.01 223 GLY B CA 1
ATOM 3623 C C . GLY B 1 123 ? 20.032 68.491 36.974 1.00 53.48 223 GLY B C 1
ATOM 3624 O O . GLY B 1 123 ? 20.356 69.416 37.722 1.00 48.38 223 GLY B O 1
ATOM 3625 N N . VAL B 1 124 ? 20.615 68.254 35.793 1.00 54.86 224 VAL B N 1
ATOM 3626 C CA . VAL B 1 124 ? 21.693 69.099 35.288 1.00 54.11 224 VAL B CA 1
ATOM 3627 C C . VAL B 1 124 ? 21.215 70.532 35.211 1.00 54.34 224 VAL B C 1
ATOM 3628 O O . VAL B 1 124 ? 20.118 70.809 34.714 1.00 57.25 224 VAL B O 1
ATOM 3632 N N . GLY B 1 125 ? 22.035 71.453 35.713 1.00 54.21 225 GLY B N 1
ATOM 3633 C CA . GLY B 1 125 ? 21.784 72.869 35.533 1.00 56.04 225 GLY B CA 1
ATOM 3634 C C . GLY B 1 125 ? 20.734 73.492 36.430 1.00 61.92 225 GLY B C 1
ATOM 3635 O O . GLY B 1 125 ? 20.509 74.703 36.332 1.00 66.96 225 GLY B O 1
ATOM 3636 N N . GLN B 1 126 ? 20.098 72.731 37.318 1.00 60.45 226 GLN B N 1
ATOM 3637 C CA . GLN B 1 126 ? 18.967 73.254 38.089 1.00 59.16 226 GLN B CA 1
ATOM 3638 C C . GLN B 1 126 ? 19.437 73.972 39.358 1.00 58.49 226 GLN B C 1
ATOM 3639 O O . GLN B 1 126 ? 19.105 73.587 40.480 1.00 57.03 226 GLN B O 1
ATOM 3645 N N . MET B 1 127 ? 20.216 75.043 39.179 1.00 57.57 227 MET B N 1
ATOM 3646 C CA . MET B 1 127 ? 20.790 75.688 40.357 1.00 59.63 227 MET B CA 1
ATOM 3647 C C . MET B 1 127 ? 19.724 76.402 41.185 1.00 59.62 227 MET B C 1
ATOM 3648 O O . MET B 1 127 ? 19.830 76.436 42.418 1.00 60.73 227 MET B O 1
ATOM 3653 N N . ASP B 1 128 ? 18.684 76.948 40.540 1.00 58.80 228 ASP B N 1
ATOM 3654 C CA . ASP B 1 128 ? 17.569 77.523 41.294 1.00 57.70 228 ASP B CA 1
ATOM 3655 C C . ASP B 1 128 ? 16.944 76.488 42.222 1.00 56.30 228 ASP B C 1
ATOM 3656 O O . ASP B 1 128 ? 16.673 76.774 43.396 1.00 54.83 228 ASP B O 1
ATOM 3661 N N . ARG B 1 129 ? 16.720 75.273 41.713 1.00 54.52 229 ARG B N 1
ATOM 3662 C CA . ARG B 1 129 ? 16.166 74.214 42.544 1.00 55.27 229 ARG B CA 1
ATOM 3663 C C . ARG B 1 129 ? 17.097 73.894 43.713 1.00 54.94 229 ARG B C 1
ATOM 3664 O O . ARG B 1 129 ? 16.644 73.767 44.858 1.00 52.57 229 ARG B O 1
ATOM 3672 N N . VAL B 1 130 ? 18.408 73.805 43.452 1.00 53.99 230 VAL B N 1
ATOM 3673 C CA . VAL B 1 130 ? 19.365 73.541 44.526 1.00 53.91 230 VAL B CA 1
ATOM 3674 C C . VAL B 1 130 ? 19.274 74.612 45.608 1.00 53.79 230 VAL B C 1
ATOM 3675 O O . VAL B 1 130 ? 19.212 74.299 46.805 1.00 52.48 230 VAL B O 1
ATOM 3679 N N . ASP B 1 131 ? 19.273 75.890 45.204 1.00 54.50 231 ASP B N 1
ATOM 3680 C CA . ASP B 1 131 ? 19.189 76.989 46.168 1.00 56.89 231 ASP B CA 1
ATOM 3681 C C . ASP B 1 131 ? 18.014 76.801 47.116 1.00 57.59 231 ASP B C 1
ATOM 3682 O O . ASP B 1 131 ? 18.152 76.922 48.342 1.00 58.09 231 ASP B O 1
ATOM 3687 N N . ALA B 1 132 ? 16.836 76.536 46.551 1.00 56.97 232 ALA B N 1
ATOM 3688 C CA . ALA B 1 132 ? 15.624 76.452 47.354 1.00 57.58 232 ALA B CA 1
ATOM 3689 C C . ALA B 1 132 ? 15.644 75.216 48.247 1.00 56.13 232 ALA B C 1
ATOM 3690 O O . ALA B 1 132 ? 15.211 75.276 49.405 1.00 52.11 232 ALA B O 1
ATOM 3692 N N . LEU B 1 133 ? 16.154 74.089 47.734 1.00 54.68 233 LEU B N 1
ATOM 3693 C CA . LEU B 1 133 ? 16.274 72.897 48.572 1.00 54.44 233 LEU B CA 1
ATOM 3694 C C . LEU B 1 133 ? 17.261 73.126 49.715 1.00 52.65 233 LEU B C 1
ATOM 3695 O O . LEU B 1 133 ? 17.021 72.694 50.846 1.00 49.24 233 LEU B O 1
ATOM 3700 N N . VAL B 1 134 ? 18.372 73.814 49.442 1.00 55.78 234 VAL B N 1
ATOM 3701 C CA . VAL B 1 134 ? 19.321 74.145 50.504 1.00 58.89 234 VAL B CA 1
ATOM 3702 C C . VAL B 1 134 ? 18.646 74.997 51.571 1.00 57.53 234 VAL B C 1
ATOM 3703 O O . VAL B 1 134 ? 18.759 74.724 52.774 1.00 55.20 234 VAL B O 1
ATOM 3707 N N . GLU B 1 135 ? 17.922 76.032 51.146 1.00 60.02 235 GLU B N 1
ATOM 3708 C CA . GLU B 1 135 ? 17.221 76.886 52.099 1.00 64.12 235 GLU B CA 1
ATOM 3709 C C . GLU B 1 135 ? 16.194 76.094 52.907 1.00 63.31 235 GLU B C 1
ATOM 3710 O O . GLU B 1 135 ? 15.908 76.441 54.059 1.00 58.46 235 GLU B O 1
ATOM 3716 N N . ALA B 1 136 ? 15.646 75.020 52.335 1.00 61.42 236 ALA B N 1
ATOM 3717 C CA . ALA B 1 136 ? 14.684 74.202 53.061 1.00 61.68 236 ALA B CA 1
ATOM 3718 C C . ALA B 1 136 ? 15.345 73.201 54.004 1.00 59.73 236 ALA B C 1
ATOM 3719 O O . ALA B 1 136 ? 14.633 72.448 54.674 1.00 55.65 236 ALA B O 1
ATOM 3721 N N . GLY B 1 137 ? 16.673 73.179 54.082 1.00 59.95 237 GLY B N 1
ATOM 3722 C CA . GLY B 1 137 ? 17.352 72.280 54.993 1.00 57.92 237 GLY B CA 1
ATOM 3723 C C . GLY B 1 137 ? 17.531 70.861 54.499 1.00 56.11 237 GLY B C 1
ATOM 3724 O O . GLY B 1 137 ? 17.662 69.945 55.318 1.00 57.34 237 GLY B O 1
ATOM 3725 N N . VAL B 1 138 ? 17.538 70.644 53.182 1.00 54.39 238 VAL B N 1
ATOM 3726 C CA . VAL B 1 138 ? 17.780 69.303 52.663 1.00 50.59 238 VAL B CA 1
ATOM 3727 C C . VAL B 1 138 ? 19.150 68.826 53.136 1.00 48.36 238 VAL B C 1
ATOM 3728 O O . VAL B 1 138 ? 20.100 69.608 53.252 1.00 51.75 238 VAL B O 1
ATOM 3732 N N . ASP B 1 139 ? 19.248 67.535 53.454 1.00 48.70 239 ASP B N 1
ATOM 3733 C CA . ASP B 1 139 ? 20.496 66.995 53.989 1.00 49.80 239 ASP B CA 1
ATOM 3734 C C . ASP B 1 139 ? 21.484 66.611 52.894 1.00 49.43 239 ASP B C 1
ATOM 3735 O O . ASP B 1 139 ? 22.707 66.664 53.108 1.00 46.14 239 ASP B O 1
ATOM 3740 N N . VAL B 1 140 ? 20.977 66.220 51.731 1.00 48.09 240 VAL B N 1
ATOM 3741 C CA . VAL B 1 140 ? 21.799 65.718 50.636 1.00 48.84 240 VAL B CA 1
ATOM 3742 C C . VAL B 1 140 ? 21.034 65.934 49.342 1.00 48.84 240 VAL B C 1
ATOM 3743 O O . VAL B 1 140 ? 19.817 65.726 49.272 1.00 49.19 240 VAL B O 1
ATOM 3747 N N . VAL B 1 141 ? 21.746 66.385 48.323 1.00 46.99 241 VAL B N 1
ATOM 3748 C CA . VAL B 1 141 ? 21.183 66.571 46.997 1.00 43.05 241 VAL B CA 1
ATOM 3749 C C . VAL B 1 141 ? 21.623 65.401 46.130 1.00 42.93 241 VAL B C 1
ATOM 3750 O O . VAL B 1 141 ? 22.784 64.974 46.197 1.00 42.56 241 VAL B O 1
ATOM 3754 N N . VAL B 1 142 ? 20.684 64.841 45.364 1.00 43.37 242 VAL B N 1
ATOM 3755 C CA . VAL B 1 142 ? 20.950 63.678 44.518 1.00 43.62 242 VAL B CA 1
ATOM 3756 C C . VAL B 1 142 ? 20.891 64.165 43.080 1.00 44.96 242 VAL B C 1
ATOM 3757 O O . VAL B 1 142 ? 19.809 64.337 42.512 1.00 45.78 242 VAL B O 1
ATOM 3761 N N . LEU B 1 143 ? 22.061 64.418 42.502 1.00 46.53 243 LEU B N 1
ATOM 3762 C CA . LEU B 1 143 ? 22.169 64.841 41.113 1.00 46.65 243 LEU B CA 1
ATOM 3763 C C . LEU B 1 143 ? 21.941 63.617 40.229 1.00 48.23 243 LEU B C 1
ATOM 3764 O O . LEU B 1 143 ? 22.790 62.724 40.161 1.00 44.16 243 LEU B O 1
ATOM 3769 N N . ASP B 1 144 ? 20.778 63.556 39.581 1.00 53.12 244 ASP B N 1
ATOM 3770 C CA . ASP B 1 144 ? 20.331 62.369 38.869 1.00 54.95 244 ASP B CA 1
ATOM 3771 C C . ASP B 1 144 ? 20.303 62.636 37.372 1.00 52.14 244 ASP B C 1
ATOM 3772 O O . ASP B 1 144 ? 19.708 63.621 36.915 1.00 50.48 244 ASP B O 1
ATOM 3777 N N . SER B 1 145 ? 20.949 61.752 36.621 1.00 48.86 245 SER B N 1
ATOM 3778 C CA . SER B 1 145 ? 20.932 61.766 35.170 1.00 49.98 245 SER B CA 1
ATOM 3779 C C . SER B 1 145 ? 20.930 60.326 34.694 1.00 48.88 245 SER B C 1
ATOM 3780 O O . SER B 1 145 ? 21.425 59.435 35.388 1.00 51.19 245 SER B O 1
ATOM 3783 N N . ALA B 1 146 ? 20.319 60.102 33.525 1.00 49.13 246 ALA B N 1
ATOM 3784 C CA . ALA B 1 146 ? 20.428 58.803 32.871 1.00 50.94 246 ALA B CA 1
ATOM 3785 C C . ALA B 1 146 ? 21.882 58.436 32.634 1.00 50.30 246 ALA B C 1
ATOM 3786 O O . ALA B 1 146 ? 22.235 57.252 32.626 1.00 51.03 246 ALA B O 1
ATOM 3788 N N . HIS B 1 147 ? 22.739 59.443 32.449 1.00 49.27 247 HIS B N 1
ATOM 3789 C CA . HIS B 1 147 ? 24.149 59.233 32.129 1.00 51.28 247 HIS B CA 1
ATOM 3790 C C . HIS B 1 147 ? 24.961 60.200 32.993 1.00 47.37 247 HIS B C 1
ATOM 3791 O O . HIS B 1 147 ? 25.219 61.344 32.602 1.00 45.11 247 HIS B O 1
ATOM 3798 N N . GLY B 1 148 ? 25.352 59.736 34.181 1.00 45.10 248 GLY B N 1
ATOM 3799 C CA . GLY B 1 148 ? 26.120 60.581 35.084 1.00 46.44 248 GLY B CA 1
ATOM 3800 C C . GLY B 1 148 ? 27.530 60.865 34.604 1.00 48.89 248 GLY B C 1
ATOM 3801 O O . GLY B 1 148 ? 28.138 61.850 35.038 1.00 42.07 248 GLY B O 1
ATOM 3802 N N . HIS B 1 149 ? 28.064 60.031 33.710 1.00 49.31 249 HIS B N 1
ATOM 3803 C CA . HIS B 1 149 ? 29.432 60.218 33.220 1.00 49.83 249 HIS B CA 1
ATOM 3804 C C . HIS B 1 149 ? 29.407 61.185 32.037 1.00 48.16 249 HIS B C 1
ATOM 3805 O O . HIS B 1 149 ? 29.683 60.828 30.893 1.00 45.66 249 HIS B O 1
ATOM 3812 N N . SER B 1 150 ? 29.063 62.441 32.338 1.00 50.53 250 SER B N 1
ATOM 3813 C CA . SER B 1 150 ? 28.849 63.441 31.303 1.00 47.99 250 SER B CA 1
ATOM 3814 C C . SER B 1 150 ? 29.355 64.810 31.751 1.00 48.29 250 SER B C 1
ATOM 3815 O O . SER B 1 150 ? 29.389 65.133 32.945 1.00 44.48 250 SER B O 1
ATOM 3818 N N . LYS B 1 151 ? 29.744 65.613 30.763 1.00 47.83 251 LYS B N 1
ATOM 3819 C CA . LYS B 1 151 ? 30.186 66.979 31.032 1.00 49.41 251 LYS B CA 1
ATOM 3820 C C . LYS B 1 151 ? 29.134 67.765 31.805 1.00 47.27 251 LYS B C 1
ATOM 3821 O O . LYS B 1 151 ? 29.464 68.505 32.738 1.00 47.59 251 LYS B O 1
ATOM 3827 N N . GLY B 1 152 ? 27.864 67.624 31.423 1.00 45.49 252 GLY B N 1
ATOM 3828 C CA . GLY B 1 152 ? 26.820 68.382 32.082 1.00 46.75 252 GLY B CA 1
ATOM 3829 C C . GLY B 1 152 ? 26.717 68.048 33.554 1.00 45.34 252 GLY B C 1
ATOM 3830 O O . GLY B 1 152 ? 26.569 68.941 34.392 1.00 46.63 252 GLY B O 1
ATOM 3831 N N . ILE B 1 153 ? 26.823 66.758 33.891 1.00 43.60 253 ILE B N 1
ATOM 3832 C CA . ILE B 1 153 ? 26.813 66.349 35.294 1.00 48.05 253 ILE B CA 1
ATOM 3833 C C . ILE B 1 153 ? 28.050 66.871 36.021 1.00 46.46 253 ILE B C 1
ATOM 3834 O O . ILE B 1 153 ? 27.957 67.427 37.123 1.00 45.26 253 ILE B O 1
ATOM 3839 N N . ILE B 1 154 ? 29.229 66.696 35.420 1.00 47.28 254 ILE B N 1
ATOM 3840 C CA . ILE B 1 154 ? 30.463 67.092 36.097 1.00 49.61 254 ILE B CA 1
ATOM 3841 C C . ILE B 1 154 ? 30.490 68.606 36.327 1.00 48.75 254 ILE B C 1
ATOM 3842 O O . ILE B 1 154 ? 30.886 69.074 37.399 1.00 51.17 254 ILE B O 1
ATOM 3847 N N . ASP B 1 155 ? 30.053 69.387 35.333 1.00 47.06 255 ASP B N 1
ATOM 3848 C CA . ASP B 1 155 ? 29.991 70.838 35.488 1.00 50.27 255 ASP B CA 1
ATOM 3849 C C . ASP B 1 155 ? 28.988 71.242 36.566 1.00 48.79 255 ASP B C 1
ATOM 3850 O O . ASP B 1 155 ? 29.180 72.256 37.246 1.00 48.36 255 ASP B O 1
ATOM 3855 N N . THR B 1 156 ? 27.904 70.484 36.712 1.00 49.46 256 THR B N 1
ATOM 3856 C CA . THR B 1 156 ? 26.932 70.790 37.753 1.00 48.65 256 THR B CA 1
ATOM 3857 C C . THR B 1 156 ? 27.497 70.450 39.126 1.00 47.48 256 THR B C 1
ATOM 3858 O O . THR B 1 156 ? 27.299 71.202 40.091 1.00 44.93 256 THR B O 1
ATOM 3862 N N . VAL B 1 157 ? 28.247 69.350 39.219 1.00 48.03 257 VAL B N 1
ATOM 3863 C CA . VAL B 1 157 ? 28.922 69.023 40.471 1.00 48.23 257 VAL B CA 1
ATOM 3864 C C . VAL B 1 157 ? 29.817 70.179 40.907 1.00 48.66 257 VAL B C 1
ATOM 3865 O O . VAL B 1 157 ? 29.778 70.617 42.067 1.00 45.78 257 VAL B O 1
ATOM 3869 N N A LYS B 1 158 ? 30.633 70.698 39.982 0.47 46.47 258 LYS B N 1
ATOM 3870 N N B LYS B 1 158 ? 30.617 70.710 39.981 0.53 46.42 258 LYS B N 1
ATOM 3871 C CA A LYS B 1 158 ? 31.604 71.722 40.359 0.47 46.34 258 LYS B CA 1
ATOM 3872 C CA B LYS B 1 158 ? 31.597 71.716 40.376 0.53 46.28 258 LYS B CA 1
ATOM 3873 C C A LYS B 1 158 ? 30.913 73.018 40.764 0.47 46.96 258 LYS B C 1
ATOM 3874 C C B LYS B 1 158 ? 30.922 73.028 40.756 0.53 47.00 258 LYS B C 1
ATOM 3875 O O A LYS B 1 158 ? 31.356 73.694 41.703 0.47 46.60 258 LYS B O 1
ATOM 3876 O O B LYS B 1 158 ? 31.379 73.721 41.675 0.53 46.54 258 LYS B O 1
ATOM 3887 N N . ALA B 1 159 ? 29.820 73.373 40.081 1.00 46.13 259 ALA B N 1
ATOM 3888 C CA . ALA B 1 159 ? 29.123 74.619 40.398 1.00 50.58 259 ALA B CA 1
ATOM 3889 C C . ALA B 1 159 ? 28.386 74.533 41.730 1.00 50.77 259 ALA B C 1
ATOM 3890 O O . ALA B 1 159 ? 28.268 75.541 42.443 1.00 47.18 259 ALA B O 1
ATOM 3892 N N . ILE B 1 160 ? 27.876 73.354 42.080 1.00 48.26 260 ILE B N 1
ATOM 3893 C CA . ILE B 1 160 ? 27.224 73.197 43.375 1.00 48.49 260 ILE B CA 1
ATOM 3894 C C . ILE B 1 160 ? 28.256 73.261 44.496 1.00 48.76 260 ILE B C 1
ATOM 3895 O O . ILE B 1 160 ? 28.086 73.998 45.478 1.00 48.58 260 ILE B O 1
ATOM 3900 N N . LYS B 1 161 ? 29.348 72.493 44.364 1.00 45.40 261 LYS B N 1
ATOM 3901 C CA . LYS B 1 161 ? 30.405 72.535 45.375 1.00 46.96 261 LYS B CA 1
ATOM 3902 C C . LYS B 1 161 ? 31.013 73.929 45.506 1.00 50.17 261 LYS B C 1
ATOM 3903 O O . LYS B 1 161 ? 31.401 74.336 46.612 1.00 51.40 261 LYS B O 1
ATOM 3909 N N . ALA B 1 162 ? 31.111 74.671 44.396 1.00 47.01 262 ALA B N 1
ATOM 3910 C CA . ALA B 1 162 ? 31.619 76.039 44.462 1.00 50.33 262 ALA B CA 1
ATOM 3911 C C . ALA B 1 162 ? 30.684 76.944 45.257 1.00 53.21 262 ALA B C 1
ATOM 3912 O O . ALA B 1 162 ? 31.137 77.838 45.985 1.00 52.39 262 ALA B O 1
ATOM 3914 N N . LYS B 1 163 ? 29.378 76.738 45.129 1.00 50.00 263 LYS B N 1
ATOM 3915 C CA . LYS B 1 163 ? 28.425 77.589 45.829 1.00 52.31 263 LYS B CA 1
ATOM 3916 C C . LYS B 1 163 ? 28.115 77.089 47.234 1.00 49.53 263 LYS B C 1
ATOM 3917 O O . LYS B 1 163 ? 27.859 77.903 48.125 1.00 46.03 263 LYS B O 1
ATOM 3923 N N . TYR B 1 164 ? 28.125 75.768 47.443 1.00 45.74 264 TYR B N 1
ATOM 3924 C CA . TYR B 1 164 ? 27.745 75.145 48.709 1.00 47.42 264 TYR B CA 1
ATOM 3925 C C . TYR B 1 164 ? 28.784 74.095 49.072 1.00 45.33 264 TYR B C 1
ATOM 3926 O O . TYR B 1 164 ? 28.536 72.890 48.948 1.00 44.61 264 TYR B O 1
ATOM 3935 N N . PRO B 1 165 ? 29.968 74.521 49.511 1.00 47.15 265 PRO B N 1
ATOM 3936 C CA . PRO B 1 165 ? 31.058 73.555 49.742 1.00 47.75 265 PRO B CA 1
ATOM 3937 C C . PRO B 1 165 ? 30.721 72.465 50.752 1.00 52.08 265 PRO B C 1
ATOM 3938 O O . PRO B 1 165 ? 31.299 71.374 50.673 1.00 51.11 265 PRO B O 1
ATOM 3942 N N . ASN B 1 166 ? 29.805 72.708 51.686 1.00 51.25 266 ASN B N 1
ATOM 3943 C CA . ASN B 1 166 ? 29.459 71.711 52.688 1.00 52.80 266 ASN B CA 1
ATOM 3944 C C . ASN B 1 166 ? 28.178 70.944 52.373 1.00 54.89 266 ASN B C 1
ATOM 3945 O O . ASN B 1 166 ? 27.742 70.136 53.196 1.00 56.27 266 ASN B O 1
ATOM 3950 N N . LEU B 1 167 ? 27.567 71.163 51.209 1.00 52.66 267 LEU B N 1
ATOM 3951 C CA . LEU B 1 167 ? 26.370 70.419 50.832 1.00 51.09 267 LEU B CA 1
ATOM 3952 C C . LEU B 1 167 ? 26.767 69.039 50.322 1.00 49.63 267 LEU B C 1
ATOM 3953 O O . LEU B 1 167 ? 27.473 68.932 49.313 1.00 46.15 267 LEU B O 1
ATOM 3958 N N . ASP B 1 168 ? 26.323 67.982 51.015 1.00 46.30 268 ASP B N 1
ATOM 3959 C CA . ASP B 1 168 ? 26.593 66.629 50.544 1.00 46.34 268 ASP B CA 1
ATOM 3960 C C . ASP B 1 168 ? 25.866 66.356 49.238 1.00 46.64 268 ASP B C 1
ATOM 3961 O O . ASP B 1 168 ? 24.674 66.651 49.089 1.00 47.43 268 ASP B O 1
ATOM 3966 N N . LEU B 1 169 ? 26.573 65.721 48.310 1.00 43.71 269 LEU B N 1
ATOM 3967 C CA . LEU B 1 169 ? 26.115 65.597 46.938 1.00 44.76 269 LEU B CA 1
ATOM 3968 C C . LEU B 1 169 ? 26.303 64.159 46.482 1.00 45.44 269 LEU B C 1
ATOM 3969 O O . LEU B 1 169 ? 27.423 63.631 46.514 1.00 41.61 269 LEU B O 1
ATOM 3974 N N . ILE B 1 170 ? 25.210 63.525 46.076 1.00 47.00 270 ILE B N 1
ATOM 3975 C CA . ILE B 1 170 ? 25.260 62.234 45.398 1.00 43.08 270 ILE B CA 1
ATOM 3976 C C . ILE B 1 170 ? 25.140 62.498 43.906 1.00 43.41 270 ILE B C 1
ATOM 3977 O O . ILE B 1 170 ? 24.385 63.388 43.487 1.00 45.26 270 ILE B O 1
ATOM 3982 N N . ALA B 1 171 ? 25.898 61.755 43.096 1.00 40.25 271 ALA B N 1
ATOM 3983 C CA . ALA B 1 171 ? 25.802 61.918 41.656 1.00 43.23 271 ALA B CA 1
ATOM 3984 C C . ALA B 1 171 ? 25.783 60.550 40.982 1.00 45.42 271 ALA B C 1
ATOM 3985 O O . ALA B 1 171 ? 26.486 59.620 41.407 1.00 43.63 271 ALA B O 1
ATOM 3987 N N . GLY B 1 172 ? 24.936 60.441 39.962 1.00 45.73 272 GLY B N 1
ATOM 3988 C CA . GLY B 1 172 ? 24.796 59.243 39.163 1.00 48.21 272 GLY B CA 1
ATOM 3989 C C . GLY B 1 172 ? 23.856 59.521 38.010 1.00 48.66 272 GLY B C 1
ATOM 3990 O O . GLY B 1 172 ? 23.430 60.662 37.792 1.00 48.09 272 GLY B O 1
ATOM 3991 N N . ASN B 1 173 ? 23.524 58.471 37.264 1.00 46.44 273 ASN B N 1
ATOM 3992 C CA . ASN B 1 173 ? 23.995 57.113 37.495 1.00 45.67 273 ASN B CA 1
ATOM 3993 C C . ASN B 1 173 ? 25.176 56.738 36.592 1.00 45.23 273 ASN B C 1
ATOM 3994 O O . ASN B 1 173 ? 25.326 57.263 35.478 1.00 42.41 273 ASN B O 1
ATOM 3999 N N . ILE B 1 174 ? 26.026 55.848 37.106 1.00 42.17 274 ILE B N 1
ATOM 4000 C CA . ILE B 1 174 ? 27.231 55.406 36.423 1.00 43.71 274 ILE B CA 1
ATOM 4001 C C . ILE B 1 174 ? 27.279 53.879 36.437 1.00 45.03 274 ILE B C 1
ATOM 4002 O O . ILE B 1 174 ? 26.527 53.213 37.153 1.00 43.37 274 ILE B O 1
ATOM 4007 N N . ALA B 1 175 ? 28.194 53.319 35.637 1.00 46.45 275 ALA B N 1
ATOM 4008 C CA . ALA B 1 175 ? 28.415 51.879 35.695 1.00 41.27 275 ALA B CA 1
ATOM 4009 C C . ALA B 1 175 ? 29.863 51.478 35.439 1.00 43.28 275 ALA B C 1
ATOM 4010 O O . ALA B 1 175 ? 30.124 50.280 35.236 1.00 41.90 275 ALA B O 1
ATOM 4012 N N . THR B 1 176 ? 30.818 52.414 35.466 1.00 42.12 276 THR B N 1
ATOM 4013 C CA . THR B 1 176 ? 32.195 52.070 35.126 1.00 42.67 276 THR B CA 1
ATOM 4014 C C . THR B 1 176 ? 33.151 52.719 36.113 1.00 41.15 276 THR B C 1
ATOM 4015 O O . THR B 1 176 ? 32.841 53.740 36.739 1.00 43.94 276 THR B O 1
ATOM 4019 N N . ALA B 1 177 ? 34.346 52.134 36.206 1.00 38.48 277 ALA B N 1
ATOM 4020 C CA . ALA B 1 177 ? 35.386 52.715 37.050 1.00 43.77 277 ALA B CA 1
ATOM 4021 C C . ALA B 1 177 ? 35.803 54.094 36.551 1.00 46.10 277 ALA B C 1
ATOM 4022 O O . ALA B 1 177 ? 36.065 54.993 37.355 1.00 48.71 277 ALA B O 1
ATOM 4024 N N . ALA B 1 178 ? 35.887 54.278 35.223 1.00 42.98 278 ALA B N 1
ATOM 4025 C CA . ALA B 1 178 ? 36.242 55.591 34.687 1.00 41.96 278 ALA B CA 1
ATOM 4026 C C . ALA B 1 178 ? 35.233 56.659 35.114 1.00 41.29 278 ALA B C 1
ATOM 4027 O O . ALA B 1 178 ? 35.607 57.794 35.446 1.00 42.36 278 ALA B O 1
ATOM 4029 N N . ALA B 1 179 ? 33.944 56.323 35.090 1.00 40.87 279 ALA B N 1
ATOM 4030 C CA . ALA B 1 179 ? 32.924 57.269 35.534 1.00 40.28 279 ALA B CA 1
ATOM 4031 C C . ALA B 1 179 ? 33.050 57.556 37.027 1.00 42.35 279 ALA B C 1
ATOM 4032 O O . ALA B 1 179 ? 32.929 58.711 37.459 1.00 41.86 279 ALA B O 1
ATOM 4034 N N . ALA B 1 180 ? 33.274 56.516 37.829 1.00 44.85 280 ALA B N 1
ATOM 4035 C CA . ALA B 1 180 ? 33.465 56.718 39.259 1.00 48.63 280 ALA B CA 1
ATOM 4036 C C . ALA B 1 180 ? 34.650 57.638 39.519 1.00 49.54 280 ALA B C 1
ATOM 4037 O O . ALA B 1 180 ? 34.575 58.542 40.361 1.00 44.91 280 ALA B O 1
ATOM 4039 N N . LYS B 1 181 ? 35.745 57.438 38.778 1.00 48.35 281 LYS B N 1
ATOM 4040 C CA . LYS B 1 181 ? 36.920 58.284 38.962 1.00 48.61 281 LYS B CA 1
ATOM 4041 C C . LYS B 1 181 ? 36.604 59.741 38.629 1.00 46.58 281 LYS B C 1
ATOM 4042 O O . LYS B 1 181 ? 36.967 60.652 39.382 1.00 46.68 281 LYS B O 1
ATOM 4048 N N . ALA B 1 182 ? 35.912 59.979 37.512 1.00 46.11 282 ALA B N 1
ATOM 4049 C CA . ALA B 1 182 ? 35.625 61.354 37.107 1.00 49.57 282 ALA B CA 1
ATOM 4050 C C . ALA B 1 182 ? 34.729 62.067 38.120 1.00 47.92 282 ALA B C 1
ATOM 4051 O O . ALA B 1 182 ? 34.976 63.229 38.455 1.00 47.22 282 ALA B O 1
ATOM 4053 N N . LEU B 1 183 ? 33.676 61.397 38.609 1.00 45.37 283 LEU B N 1
ATOM 4054 C CA . LEU B 1 183 ? 32.806 62.038 39.600 1.00 46.17 283 LEU B CA 1
ATOM 4055 C C . LEU B 1 183 ? 33.545 62.274 40.913 1.00 45.14 283 LEU B C 1
ATOM 4056 O O . LEU B 1 183 ? 33.393 63.334 41.537 1.00 47.13 283 LEU B O 1
ATOM 4061 N N . CYS B 1 184 ? 34.354 61.306 41.354 1.00 40.59 284 CYS B N 1
ATOM 4062 C CA . CYS B 1 184 ? 35.078 61.511 42.606 1.00 43.84 284 CYS B CA 1
ATOM 4063 C C . CYS B 1 184 ? 36.080 62.640 42.474 1.00 45.64 284 CYS B C 1
ATOM 4064 O O . CYS B 1 184 ? 36.311 63.395 43.437 1.00 43.00 284 CYS B O 1
ATOM 4067 N N . GLU B 1 185 ? 36.697 62.757 41.301 1.00 42.78 285 GLU B N 1
ATOM 4068 C CA . GLU B 1 185 ? 37.676 63.810 41.113 1.00 46.07 285 GLU B CA 1
ATOM 4069 C C . GLU B 1 185 ? 37.013 65.174 41.084 1.00 46.35 285 GLU B C 1
ATOM 4070 O O . GLU B 1 185 ? 37.660 66.167 41.416 1.00 45.14 285 GLU B O 1
ATOM 4076 N N . ALA B 1 186 ? 35.728 65.234 40.739 1.00 44.55 286 ALA B N 1
ATOM 4077 C CA . ALA B 1 186 ? 35.004 66.492 40.783 1.00 44.70 286 ALA B CA 1
ATOM 4078 C C . ALA B 1 186 ? 34.517 66.845 42.186 1.00 46.84 286 ALA B C 1
ATOM 4079 O O . ALA B 1 186 ? 34.001 67.946 42.378 1.00 45.96 286 ALA B O 1
ATOM 4081 N N . GLY B 1 187 ? 34.650 65.944 43.154 1.00 47.21 287 GLY B N 1
ATOM 4082 C CA . GLY B 1 187 ? 34.304 66.229 44.528 1.00 49.45 287 GLY B CA 1
ATOM 4083 C C . GLY B 1 187 ? 32.963 65.720 45.020 1.00 50.12 287 GLY B C 1
ATOM 4084 O O . GLY B 1 187 ? 32.462 66.247 46.024 1.00 50.67 287 GLY B O 1
ATOM 4085 N N . VAL B 1 188 ? 32.365 64.712 44.365 1.00 44.88 288 VAL B N 1
ATOM 4086 C CA . VAL B 1 188 ? 31.091 64.189 44.868 1.00 46.54 288 VAL B CA 1
ATOM 4087 C C . VAL B 1 188 ? 31.312 63.496 46.208 1.00 48.45 288 VAL B C 1
ATOM 4088 O O . VAL B 1 188 ? 32.420 63.056 46.547 1.00 47.74 288 VAL B O 1
ATOM 4092 N N . ASP B 1 189 ? 30.230 63.381 46.980 1.00 45.10 289 ASP B N 1
ATOM 4093 C CA . ASP B 1 189 ? 30.313 62.704 48.274 1.00 47.47 289 ASP B CA 1
ATOM 4094 C C . ASP B 1 189 ? 29.835 61.260 48.230 1.00 46.19 289 ASP B C 1
ATOM 4095 O O . ASP B 1 189 ? 30.035 60.534 49.209 1.00 46.16 289 ASP B O 1
ATOM 4100 N N . ALA B 1 190 ? 29.201 60.844 47.130 1.00 45.98 290 ALA B N 1
ATOM 4101 C CA . ALA B 1 190 ? 28.888 59.448 46.832 1.00 44.90 290 ALA B CA 1
ATOM 4102 C C . ALA B 1 190 ? 28.566 59.355 45.350 1.00 44.69 290 ALA B C 1
ATOM 4103 O O . ALA B 1 190 ? 28.174 60.341 44.723 1.00 45.37 290 ALA B O 1
ATOM 4105 N N . VAL B 1 191 ? 28.732 58.157 44.794 1.00 43.47 291 VAL B N 1
ATOM 4106 C CA . VAL B 1 191 ? 28.317 57.871 43.429 1.00 42.10 291 VAL B CA 1
ATOM 4107 C C . VAL B 1 191 ? 27.209 56.831 43.476 1.00 43.16 291 VAL B C 1
ATOM 4108 O O . VAL B 1 191 ? 27.212 55.930 44.329 1.00 45.64 291 VAL B O 1
ATOM 4112 N N . LYS B 1 192 ? 26.250 56.968 42.570 1.00 42.00 292 LYS B N 1
ATOM 4113 C CA . LYS B 1 192 ? 25.114 56.061 42.487 1.00 42.96 292 LYS B CA 1
ATOM 4114 C C . LYS B 1 192 ? 25.282 55.213 41.227 1.00 42.50 292 LYS B C 1
ATOM 4115 O O . LYS B 1 192 ? 25.379 55.749 40.116 1.00 39.67 292 LYS B O 1
ATOM 4121 N N . VAL B 1 193 ? 25.343 53.896 41.413 1.00 42.38 293 VAL B N 1
ATOM 4122 C CA . VAL B 1 193 ? 25.690 52.954 40.357 1.00 40.88 293 VAL B CA 1
ATOM 4123 C C . VAL B 1 193 ? 24.436 52.242 39.869 1.00 41.08 293 VAL B C 1
ATOM 4124 O O . VAL B 1 193 ? 23.676 51.675 40.668 1.00 39.32 293 VAL B O 1
ATOM 4128 N N . GLY B 1 194 ? 24.240 52.237 38.549 1.00 39.72 294 GLY B N 1
ATOM 4129 C CA . GLY B 1 194 ? 23.158 51.470 37.952 1.00 40.92 294 GLY B CA 1
ATOM 4130 C C . GLY B 1 194 ? 22.741 52.026 36.608 1.00 42.22 294 GLY B C 1
ATOM 4131 O O . GLY B 1 194 ? 22.051 53.051 36.539 1.00 41.80 294 GLY B O 1
ATOM 4132 N N . ILE B 1 195 ? 23.167 51.379 35.526 1.00 41.49 295 ILE B N 1
ATOM 4133 C CA . ILE B 1 195 ? 22.722 51.744 34.175 1.00 42.15 295 ILE B CA 1
ATOM 4134 C C . ILE B 1 195 ? 21.924 50.568 33.632 1.00 43.05 295 ILE B C 1
ATOM 4135 O O . ILE B 1 195 ? 22.499 49.542 33.239 1.00 45.41 295 ILE B O 1
ATOM 4140 N N . GLY B 1 196 ? 20.590 50.692 33.642 1.00 46.09 296 GLY B N 1
ATOM 4141 C CA . GLY B 1 196 ? 19.730 49.674 33.078 1.00 48.66 296 GLY B CA 1
ATOM 4142 C C . GLY B 1 196 ? 19.030 48.646 33.969 1.00 50.05 296 GLY B C 1
ATOM 4143 O O . GLY B 1 196 ? 18.033 48.058 33.534 1.00 49.65 296 GLY B O 1
ATOM 4144 N N . PRO B 1 197 ? 19.510 48.365 35.197 1.00 49.53 297 PRO B N 1
ATOM 4145 C CA . PRO B 1 197 ? 18.966 47.195 35.917 1.00 50.57 297 PRO B CA 1
ATOM 4146 C C . PRO B 1 197 ? 17.558 47.389 36.459 1.00 54.52 297 PRO B C 1
ATOM 4147 O O . PRO B 1 197 ? 16.906 46.387 36.775 1.00 56.81 297 PRO B O 1
ATOM 4151 N N . GLY B 1 198 ? 17.084 48.628 36.616 1.00 52.72 298 GLY B N 1
ATOM 4152 C CA . GLY B 1 198 ? 15.782 48.880 37.215 1.00 54.48 298 GLY B CA 1
ATOM 4153 C C . GLY B 1 198 ? 14.640 48.055 36.641 1.00 54.01 298 GLY B C 1
ATOM 4154 O O . GLY B 1 198 ? 14.588 47.797 35.432 1.00 55.54 298 GLY B O 1
ATOM 4155 N N . SER B 1 199 ? 13.719 47.635 37.514 1.00 52.94 299 SER B N 1
ATOM 4156 C CA . SER B 1 199 ? 12.606 46.779 37.100 1.00 53.55 299 SER B CA 1
ATOM 4157 C C . SER B 1 199 ? 11.811 47.387 35.941 1.00 53.45 299 SER B C 1
ATOM 4158 O O . SER B 1 199 ? 11.384 46.670 35.024 1.00 56.02 299 SER B O 1
ATOM 4161 N N . ILE B 1 200 ? 11.579 48.705 35.979 1.00 52.88 300 ILE B N 1
ATOM 4162 C CA . ILE B 1 200 ? 10.770 49.381 34.969 1.00 55.76 300 ILE B CA 1
ATOM 4163 C C . ILE B 1 200 ? 11.604 49.958 33.827 1.00 54.29 300 ILE B C 1
ATOM 4164 O O . ILE B 1 200 ? 11.055 50.641 32.949 1.00 50.73 300 ILE B O 1
ATOM 4169 N N . CYS B 1 201 ? 12.908 49.701 33.817 1.00 53.05 301 CYS B N 1
ATOM 4170 C CA . CYS B 1 201 ? 13.852 50.379 32.940 1.00 57.15 301 CYS B CA 1
ATOM 4171 C C . CYS B 1 201 ? 14.045 49.617 31.628 1.00 57.51 301 CYS B C 1
ATOM 4172 O O . CYS B 1 201 ? 14.174 48.388 31.619 1.00 56.77 301 CYS B O 1
ATOM 4175 N N . THR B 1 202 ? 14.079 50.352 30.515 1.00 56.72 302 THR B N 1
ATOM 4176 C CA . THR B 1 202 ? 14.335 49.744 29.210 1.00 54.86 302 THR B CA 1
ATOM 4177 C C . THR B 1 202 ? 15.592 50.294 28.545 1.00 53.80 302 THR B C 1
ATOM 4178 O O . THR B 1 202 ? 15.842 49.979 27.376 1.00 53.01 302 THR B O 1
ATOM 4182 N N . THR B 1 203 ? 16.390 51.086 29.269 1.00 54.84 303 THR B N 1
ATOM 4183 C CA . THR B 1 203 ? 17.615 51.670 28.720 1.00 54.59 303 THR B CA 1
ATOM 4184 C C . THR B 1 203 ? 18.452 50.647 27.956 1.00 53.70 303 THR B C 1
ATOM 4185 O O . THR B 1 203 ? 18.964 50.931 26.868 1.00 49.01 303 THR B O 1
ATOM 4189 N N . ARG B 1 204 ? 18.615 49.448 28.520 1.00 52.97 304 ARG B N 1
ATOM 4190 C CA . ARG B 1 204 ? 19.498 48.487 27.878 1.00 50.64 304 ARG B CA 1
ATOM 4191 C C . ARG B 1 204 ? 18.893 47.960 26.593 1.00 50.11 304 ARG B C 1
ATOM 4192 O O . ARG B 1 204 ? 19.627 47.628 25.654 1.00 55.19 304 ARG B O 1
ATOM 4200 N N . ILE B 1 205 ? 17.566 47.905 26.514 1.00 46.85 305 ILE B N 1
ATOM 4201 C CA . ILE B 1 205 ? 16.911 47.402 25.311 1.00 47.14 305 ILE B CA 1
ATOM 4202 C C . ILE B 1 205 ? 16.804 48.485 24.248 1.00 49.70 305 ILE B C 1
ATOM 4203 O O . ILE B 1 205 ? 16.974 48.220 23.055 1.00 48.71 305 ILE B O 1
ATOM 4208 N N . VAL B 1 206 ? 16.492 49.707 24.681 1.00 46.46 306 VAL B N 1
ATOM 4209 C CA . VAL B 1 206 ? 16.286 50.803 23.747 1.00 49.30 306 VAL B CA 1
ATOM 4210 C C . VAL B 1 206 ? 17.618 51.263 23.176 1.00 46.49 306 VAL B C 1
ATOM 4211 O O . VAL B 1 206 ? 17.733 51.536 21.971 1.00 48.36 306 VAL B O 1
ATOM 4215 N N . SER B 1 207 ? 18.654 51.332 24.024 1.00 46.83 307 SER B N 1
ATOM 4216 C CA . SER B 1 207 ? 19.927 51.912 23.625 1.00 49.83 307 SER B CA 1
ATOM 4217 C C . SER B 1 207 ? 21.055 50.901 23.475 1.00 48.23 307 SER B C 1
ATOM 4218 O O . SER B 1 207 ? 22.082 51.239 22.873 1.00 47.09 307 SER B O 1
ATOM 4221 N N . GLY B 1 208 ? 20.899 49.678 23.978 1.00 47.60 308 GLY B N 1
ATOM 4222 C CA . GLY B 1 208 ? 21.964 48.698 23.883 1.00 46.43 308 GLY B CA 1
ATOM 4223 C C . GLY B 1 208 ? 23.075 48.891 24.896 1.00 48.58 308 GLY B C 1
ATOM 4224 O O . GLY B 1 208 ? 24.107 48.208 24.805 1.00 45.51 308 GLY B O 1
ATOM 4225 N N . VAL B 1 209 ? 22.880 49.783 25.874 1.00 43.43 309 VAL B N 1
ATOM 4226 C CA . VAL B 1 209 ? 23.921 50.249 26.773 1.00 42.39 309 VAL B CA 1
ATOM 4227 C C . VAL B 1 209 ? 23.593 49.816 28.199 1.00 48.24 309 VAL B C 1
ATOM 4228 O O . VAL B 1 209 ? 22.446 49.943 28.649 1.00 48.53 309 VAL B O 1
ATOM 4232 N N . GLY B 1 210 ? 24.602 49.330 28.913 1.00 44.46 310 GLY B N 1
ATOM 4233 C CA . GLY B 1 210 ? 24.451 49.010 30.322 1.00 47.17 310 GLY B CA 1
ATOM 4234 C C . GLY B 1 210 ? 25.501 48.020 30.769 1.00 45.42 310 GLY B C 1
ATOM 4235 O O . GLY B 1 210 ? 26.231 47.428 29.964 1.00 44.86 310 GLY B O 1
ATOM 4236 N N . VAL B 1 211 ? 25.568 47.833 32.087 1.00 45.16 311 VAL B N 1
ATOM 4237 C CA . VAL B 1 211 ? 26.502 46.899 32.693 1.00 42.30 311 VAL B CA 1
ATOM 4238 C C . VAL B 1 211 ? 25.760 46.089 33.754 1.00 42.49 311 VAL B C 1
ATOM 4239 O O . VAL B 1 211 ? 25.182 46.678 34.673 1.00 44.21 311 VAL B O 1
ATOM 4243 N N . PRO B 1 212 ? 25.724 44.761 33.653 1.00 40.57 312 PRO B N 1
ATOM 4244 C CA . PRO B 1 212 ? 25.101 43.937 34.703 1.00 41.12 312 PRO B CA 1
ATOM 4245 C C . PRO B 1 212 ? 25.531 44.359 36.103 1.00 44.35 312 PRO B C 1
ATOM 4246 O O . PRO B 1 212 ? 26.714 44.603 36.375 1.00 46.05 312 PRO B O 1
ATOM 4250 N N . GLN B 1 213 ? 24.547 44.443 37.005 1.00 44.82 313 GLN B N 1
ATOM 4251 C CA . GLN B 1 213 ? 24.670 45.332 38.158 1.00 41.67 313 GLN B CA 1
ATOM 4252 C C . GLN B 1 213 ? 25.735 44.860 39.154 1.00 46.17 313 GLN B C 1
ATOM 4253 O O . GLN B 1 213 ? 26.425 45.688 39.763 1.00 45.54 313 GLN B O 1
ATOM 4259 N N . ILE B 1 214 ? 25.902 43.548 39.343 1.00 44.11 314 ILE B N 1
ATOM 4260 C CA . ILE B 1 214 ? 26.901 43.096 40.313 1.00 43.58 314 ILE B CA 1
ATOM 4261 C C . ILE B 1 214 ? 28.298 43.507 39.865 1.00 40.91 314 ILE B C 1
ATOM 4262 O O . ILE B 1 214 ? 29.116 43.971 40.670 1.00 42.79 314 ILE B O 1
ATOM 4267 N N . SER B 1 215 ? 28.608 43.305 38.576 1.00 40.66 315 SER B N 1
ATOM 4268 C CA . SER B 1 215 ? 29.912 43.705 38.055 1.00 40.98 315 SER B CA 1
ATOM 4269 C C . SER B 1 215 ? 30.064 45.218 38.063 1.00 39.39 315 SER B C 1
ATOM 4270 O O . SER B 1 215 ? 31.171 45.731 38.268 1.00 38.87 315 SER B O 1
ATOM 4273 N N . ALA B 1 216 ? 28.976 45.952 37.793 1.00 40.92 316 ALA B N 1
ATOM 4274 C CA . ALA B 1 216 ? 29.065 47.412 37.815 1.00 42.37 316 ALA B CA 1
ATOM 4275 C C . ALA B 1 216 ? 29.412 47.926 39.210 1.00 41.12 316 ALA B C 1
ATOM 4276 O O . ALA B 1 216 ? 30.261 48.815 39.356 1.00 40.46 316 ALA B O 1
ATOM 4278 N N . ILE B 1 217 ? 28.778 47.369 40.251 1.00 42.24 317 ILE B N 1
ATOM 4279 C CA . ILE B 1 217 ? 29.096 47.772 41.625 1.00 41.19 317 ILE B CA 1
ATOM 4280 C C . 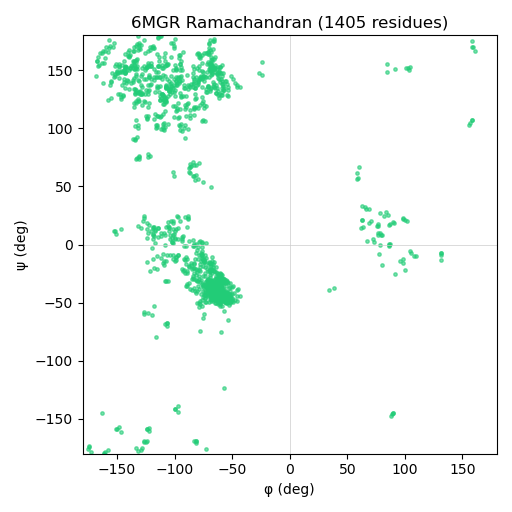ILE B 1 217 ? 30.555 47.470 41.930 1.00 41.61 317 ILE B C 1
ATOM 4281 O O . ILE B 1 217 ? 31.300 48.333 42.404 1.00 42.49 317 ILE B O 1
ATOM 4286 N N . ASP B 1 218 ? 30.988 46.241 41.626 1.00 42.18 318 ASP B N 1
ATOM 4287 C CA . ASP B 1 218 ? 32.344 45.815 41.954 1.00 42.40 318 ASP B CA 1
ATOM 4288 C C . ASP B 1 218 ? 33.376 46.751 41.339 1.00 44.74 318 ASP B C 1
ATOM 4289 O O . ASP B 1 218 ? 34.327 47.176 42.003 1.00 45.17 318 ASP B O 1
ATOM 4294 N N . GLU B 1 219 ? 33.212 47.054 40.048 1.00 42.22 319 GLU B N 1
ATOM 4295 C CA . GLU B 1 219 ? 34.141 47.926 39.353 1.00 42.71 319 GLU B CA 1
ATOM 4296 C C . GLU B 1 219 ? 34.118 49.330 39.947 1.00 39.85 319 GLU B C 1
ATOM 4297 O O . GLU B 1 219 ? 35.170 49.938 40.174 1.00 38.39 319 GLU B O 1
ATOM 4303 N N . CYS B 1 220 ? 32.932 49.858 40.220 1.00 39.63 320 CYS B N 1
ATOM 4304 C CA . CYS B 1 220 ? 32.859 51.237 40.699 1.00 43.18 320 CYS B CA 1
ATOM 4305 C C . CYS B 1 220 ? 33.333 51.365 42.139 1.00 45.97 320 CYS B C 1
ATOM 4306 O O . CYS B 1 220 ? 33.948 52.382 42.504 1.00 43.51 320 CYS B O 1
ATOM 4309 N N . VAL B 1 221 ? 33.058 50.351 42.976 1.00 44.61 321 VAL B N 1
ATOM 4310 C CA . VAL B 1 221 ? 33.501 50.397 44.370 1.00 43.76 321 VAL B CA 1
ATOM 4311 C C . VAL B 1 221 ? 35.023 50.396 44.442 1.00 45.36 321 VAL B C 1
ATOM 4312 O O . VAL B 1 221 ? 35.622 51.136 45.237 1.00 42.41 321 VAL B O 1
ATOM 4316 N N . GLU B 1 222 ? 35.669 49.566 43.609 1.00 46.10 322 GLU B N 1
ATOM 4317 C CA . GLU B 1 222 ? 37.127 49.497 43.594 1.00 46.75 322 GLU B CA 1
ATOM 4318 C C . GLU B 1 222 ? 37.734 50.852 43.261 1.00 45.33 322 GLU B C 1
ATOM 4319 O O . GLU B 1 222 ? 38.774 51.230 43.812 1.00 50.01 322 GLU B O 1
ATOM 4325 N N . GLU B 1 223 ? 37.094 51.603 42.370 1.00 41.10 323 GLU B N 1
ATOM 4326 C CA . GLU B 1 223 ? 37.601 52.933 42.033 1.00 45.09 323 GLU B CA 1
ATOM 4327 C C . GLU B 1 223 ? 37.247 53.955 43.117 1.00 42.92 323 GLU B C 1
ATOM 4328 O O . GLU B 1 223 ? 38.120 54.685 43.597 1.00 44.69 323 GLU B O 1
ATOM 4334 N N . ALA B 1 224 ? 35.976 53.992 43.536 1.00 42.21 324 ALA B N 1
ATOM 4335 C CA . ALA B 1 224 ? 35.519 55.004 44.495 1.00 42.97 324 ALA B CA 1
ATOM 4336 C C . ALA B 1 224 ? 36.208 54.865 45.843 1.00 43.94 324 ALA B C 1
ATOM 4337 O O . ALA B 1 224 ? 36.473 55.876 46.518 1.00 43.11 324 ALA B O 1
ATOM 4339 N N . ASN B 1 225 ? 36.496 53.620 46.259 1.00 43.88 325 ASN B N 1
ATOM 4340 C CA . ASN B 1 225 ? 37.211 53.380 47.507 1.00 48.39 325 ASN B CA 1
ATOM 4341 C C . ASN B 1 225 ? 38.518 54.150 47.573 1.00 49.24 325 ASN B C 1
ATOM 4342 O O . ASN B 1 225 ? 38.935 54.562 48.658 1.00 52.31 325 ASN B O 1
ATOM 4347 N N . LYS B 1 226 ? 39.176 54.353 46.432 1.00 46.51 326 LYS B N 1
ATOM 4348 C CA . LYS B 1 226 ? 40.425 55.111 46.421 1.00 47.60 326 LYS B CA 1
ATOM 4349 C C . LYS B 1 226 ? 40.211 56.536 46.907 1.00 48.07 326 LYS B C 1
ATOM 4350 O O . LYS B 1 226 ? 41.147 57.168 47.413 1.00 48.00 326 LYS B O 1
ATOM 4356 N N . PHE B 1 227 ? 38.997 57.060 46.753 1.00 47.43 327 PHE B N 1
ATOM 4357 C CA . PHE B 1 227 ? 38.672 58.413 47.185 1.00 48.59 327 PHE B CA 1
ATOM 4358 C C . PHE B 1 227 ? 37.916 58.432 48.505 1.00 45.91 327 PHE B C 1
ATOM 4359 O O . PHE B 1 227 ? 37.544 59.514 48.975 1.00 46.90 327 PHE B O 1
ATOM 4367 N N . GLY B 1 228 ? 37.669 57.269 49.101 1.00 43.16 328 GLY B N 1
ATOM 4368 C CA . GLY B 1 228 ? 36.875 57.214 50.313 1.00 47.55 328 GLY B CA 1
ATOM 4369 C C . GLY B 1 228 ? 35.425 57.552 50.071 1.00 44.03 328 GLY B C 1
ATOM 4370 O O . GLY B 1 228 ? 34.771 58.111 50.948 1.00 45.31 328 GLY B O 1
ATOM 4371 N N . VAL B 1 229 ? 34.908 57.246 48.891 1.00 42.88 329 VAL B N 1
ATOM 4372 C CA . VAL B 1 229 ? 33.594 57.709 48.450 1.00 44.95 329 VAL B CA 1
ATOM 4373 C C . VAL B 1 229 ? 32.646 56.511 48.411 1.00 46.31 329 VAL B C 1
ATOM 4374 O O . VAL B 1 229 ? 32.892 55.554 47.654 1.00 46.65 329 VAL B O 1
ATOM 4378 N N . PRO B 1 230 ? 31.543 56.542 49.161 1.00 46.23 330 PRO B N 1
ATOM 4379 C CA . PRO B 1 230 ? 30.610 55.405 49.178 1.00 46.52 330 PRO B CA 1
ATOM 4380 C C . PRO B 1 230 ? 29.901 55.227 47.849 1.00 46.32 330 PRO B C 1
ATOM 4381 O O . PRO B 1 230 ? 29.702 56.179 47.094 1.00 42.15 330 PRO B O 1
ATOM 4385 N N . VAL B 1 231 ? 29.494 53.985 47.578 1.00 43.72 331 VAL B N 1
ATOM 4386 C CA . VAL B 1 231 ? 28.753 53.645 46.369 1.00 39.30 331 VAL B CA 1
ATOM 4387 C C . VAL B 1 231 ? 27.326 53.274 46.756 1.00 40.32 331 VAL B C 1
ATOM 4388 O O . VAL B 1 231 ? 27.113 52.458 47.662 1.00 42.90 331 VAL B O 1
ATOM 4392 N N . ILE B 1 232 ? 26.353 53.886 46.087 1.00 41.15 332 ILE B N 1
ATOM 4393 C CA . ILE B 1 232 ? 24.947 53.515 46.208 1.00 41.46 332 ILE B CA 1
ATOM 4394 C C . ILE B 1 232 ? 24.585 52.590 45.049 1.00 47.05 332 ILE B C 1
ATOM 4395 O O . ILE B 1 232 ? 24.712 52.965 43.868 1.00 43.12 332 ILE B O 1
ATOM 4400 N N . ALA B 1 233 ? 24.117 51.386 45.389 1.00 46.26 333 ALA B N 1
ATOM 4401 C CA . ALA B 1 233 ? 23.703 50.396 44.400 1.00 47.04 333 ALA B CA 1
ATOM 4402 C C . ALA B 1 233 ? 22.219 50.598 44.094 1.00 44.72 333 ALA B C 1
ATOM 4403 O O . ALA B 1 233 ? 21.364 50.312 44.935 1.00 42.79 333 ALA B O 1
ATOM 4405 N N . ASP B 1 234 ? 21.912 51.064 42.878 1.00 46.07 334 ASP B N 1
ATOM 4406 C CA . ASP B 1 234 ? 20.587 51.578 42.521 1.00 44.92 334 ASP B CA 1
ATOM 4407 C C . ASP B 1 234 ? 19.962 50.725 41.418 1.00 44.89 334 ASP B C 1
ATOM 4408 O O . ASP B 1 234 ? 20.376 50.796 40.249 1.00 41.88 334 ASP B O 1
ATOM 4413 N N . GLY B 1 235 ? 18.950 49.950 41.776 1.00 43.54 335 GLY B N 1
ATOM 4414 C CA . GLY B 1 235 ? 18.117 49.287 40.791 1.00 42.90 335 GLY B CA 1
ATOM 4415 C C . GLY B 1 235 ? 18.418 47.801 40.668 1.00 42.41 335 GLY B C 1
ATOM 4416 O O . GLY B 1 235 ? 19.531 47.335 40.945 1.00 43.35 335 GLY B O 1
ATOM 4417 N N . GLY B 1 236 ? 17.405 47.038 40.256 1.00 39.90 336 GLY B N 1
ATOM 4418 C CA . GLY B 1 236 ? 17.575 45.606 40.037 1.00 42.17 336 GLY B CA 1
ATOM 4419 C C . GLY B 1 236 ? 17.394 44.741 41.265 1.00 46.66 336 GLY B C 1
ATOM 4420 O O . GLY B 1 236 ? 17.495 43.503 41.159 1.00 46.42 336 GLY B O 1
ATOM 4421 N N . ILE B 1 237 ? 17.124 45.338 42.425 1.00 40.49 337 ILE B N 1
ATOM 4422 C CA . ILE B 1 237 ? 16.911 44.557 43.642 1.00 42.05 337 ILE B CA 1
ATOM 4423 C C . ILE B 1 237 ? 15.544 43.890 43.574 1.00 46.17 337 ILE B C 1
ATOM 4424 O O . ILE B 1 237 ? 14.509 44.562 43.491 1.00 47.55 337 ILE B O 1
ATOM 4429 N N . LYS B 1 238 ? 15.531 42.560 43.626 1.00 48.91 338 LYS B N 1
ATOM 4430 C CA . LYS B 1 238 ? 14.297 41.788 43.597 1.00 50.77 338 LYS B CA 1
ATOM 4431 C C . LYS B 1 238 ? 13.952 41.165 44.941 1.00 48.95 338 LYS B C 1
ATOM 4432 O O . LYS B 1 238 ? 12.768 41.025 45.264 1.00 49.20 338 LYS B O 1
ATOM 4438 N N . TYR B 1 239 ? 14.962 40.810 45.730 1.00 47.22 339 TYR B N 1
ATOM 4439 C CA . TYR B 1 239 ? 14.788 40.061 46.965 1.00 49.45 339 TYR B CA 1
ATOM 4440 C C . TYR B 1 239 ? 15.784 40.580 47.980 1.00 47.18 339 TYR B C 1
ATOM 4441 O O . TYR B 1 239 ? 16.769 41.228 47.625 1.00 45.62 339 TYR B O 1
ATOM 4450 N N . SER B 1 240 ? 15.542 40.239 49.253 1.00 46.09 340 SER B N 1
ATOM 4451 C CA . SER B 1 240 ? 16.445 40.680 50.308 1.00 43.67 340 SER B CA 1
ATOM 4452 C C . SER B 1 240 ? 17.864 40.173 50.075 1.00 42.41 340 SER B C 1
ATOM 4453 O O . SER B 1 240 ? 18.831 40.882 50.379 1.00 42.50 340 SER B O 1
ATOM 4456 N N . GLY B 1 241 ? 18.008 38.967 49.504 1.00 42.94 341 GLY B N 1
ATOM 4457 C CA . GLY B 1 241 ? 19.332 38.447 49.196 1.00 42.98 341 GLY B CA 1
ATOM 4458 C C . GLY B 1 241 ? 20.111 39.286 48.197 1.00 46.30 341 GLY B C 1
ATOM 4459 O O . GLY B 1 241 ? 21.349 39.264 48.198 1.00 45.54 341 GLY B O 1
ATOM 4460 N N . ASP B 1 242 ? 19.406 40.021 47.319 1.00 43.69 342 ASP B N 1
ATOM 4461 C CA . ASP B 1 242 ? 20.085 40.916 46.377 1.00 46.05 342 ASP B CA 1
ATOM 4462 C C . ASP B 1 242 ? 20.726 42.091 47.104 1.00 46.09 342 ASP B C 1
ATOM 4463 O O . ASP B 1 242 ? 21.809 42.548 46.721 1.00 47.35 342 ASP B O 1
ATOM 4468 N N . ILE B 1 243 ? 20.037 42.616 48.125 1.00 43.88 343 ILE B N 1
ATOM 4469 C CA . ILE B 1 243 ? 20.611 43.619 49.019 1.00 41.11 343 ILE B CA 1
ATOM 4470 C C . ILE B 1 243 ? 21.894 43.092 49.656 1.00 44.15 343 ILE B C 1
ATOM 4471 O O . ILE B 1 243 ? 22.933 43.770 49.666 1.00 40.50 343 ILE B O 1
ATOM 4476 N N . ALA B 1 244 ? 21.839 41.868 50.203 1.00 43.02 344 ALA B N 1
ATOM 4477 C CA . ALA B 1 244 ? 23.026 41.272 50.815 1.00 44.49 344 ALA B CA 1
ATOM 4478 C C . ALA B 1 244 ? 24.187 41.182 49.818 1.00 44.68 344 ALA B C 1
ATOM 4479 O O . ALA B 1 244 ? 25.321 41.580 50.120 1.00 44.25 344 ALA B O 1
ATOM 4481 N N . LYS B 1 245 ? 23.924 40.668 48.618 1.00 46.12 345 LYS B N 1
ATOM 4482 C CA . LYS B 1 245 ? 24.989 40.573 47.618 1.00 44.28 345 LYS B CA 1
ATOM 4483 C C . LYS B 1 245 ? 25.549 41.951 47.250 1.00 44.54 345 LYS B C 1
ATOM 4484 O O . LYS B 1 245 ? 26.774 42.131 47.161 1.00 40.61 345 LYS B O 1
ATOM 4490 N N . ALA B 1 246 ? 24.671 42.931 47.017 1.00 42.17 346 ALA B N 1
ATOM 4491 C CA . ALA B 1 246 ? 25.126 44.267 46.629 1.00 43.87 346 ALA B CA 1
ATOM 4492 C C . ALA B 1 246 ? 26.038 44.871 47.695 1.00 41.57 346 ALA B C 1
ATOM 4493 O O . ALA B 1 246 ? 27.113 45.393 47.383 1.00 40.71 346 ALA B O 1
ATOM 4495 N N . LEU B 1 247 ? 25.626 44.800 48.966 1.00 42.20 347 LEU B N 1
ATOM 4496 C CA . LEU B 1 247 ? 26.484 45.302 50.032 1.00 42.45 347 LEU B CA 1
ATOM 4497 C C . LEU B 1 247 ? 27.752 44.461 50.168 1.00 43.32 347 LEU B C 1
ATOM 4498 O O . LEU B 1 247 ? 28.850 45.008 50.329 1.00 45.34 347 LEU B O 1
ATOM 4503 N N . ALA B 1 248 ? 27.636 43.134 50.088 1.00 41.94 348 ALA B N 1
ATOM 4504 C CA . ALA B 1 248 ? 28.822 42.305 50.280 1.00 42.36 348 ALA B CA 1
ATOM 4505 C C . ALA B 1 248 ? 29.862 42.585 49.201 1.00 44.58 348 ALA B C 1
ATOM 4506 O O . ALA B 1 248 ? 31.076 42.583 49.467 1.00 43.07 348 ALA B O 1
ATOM 4508 N N . VAL B 1 249 ? 29.411 42.842 47.974 1.00 41.93 349 VAL B N 1
ATOM 4509 C CA . VAL B 1 249 ? 30.370 43.098 46.911 1.00 45.68 349 VAL B CA 1
ATOM 4510 C C . VAL B 1 249 ? 30.999 44.480 47.047 1.00 47.66 349 VAL B C 1
ATOM 4511 O O . VAL B 1 249 ? 31.981 44.774 46.360 1.00 50.43 349 VAL B O 1
ATOM 4515 N N . GLY B 1 250 ? 30.489 45.324 47.952 1.00 45.14 350 GLY B N 1
ATOM 4516 C CA . GLY B 1 250 ? 31.191 46.542 48.322 1.00 42.78 350 GLY B CA 1
ATOM 4517 C C . GLY B 1 250 ? 30.384 47.824 48.327 1.00 44.37 350 GLY B C 1
ATOM 4518 O O . GLY B 1 250 ? 30.896 48.868 48.746 1.00 46.33 350 GLY B O 1
ATOM 4519 N N . ALA B 1 251 ? 29.135 47.779 47.861 1.00 41.18 351 ALA B N 1
ATOM 4520 C CA . ALA B 1 251 ? 28.270 48.946 47.982 1.00 37.74 351 ALA B CA 1
ATOM 4521 C C . ALA B 1 251 ? 28.025 49.306 49.449 1.00 42.80 351 ALA B C 1
ATOM 4522 O O . ALA B 1 251 ? 27.953 48.441 50.330 1.00 45.23 351 ALA B O 1
ATOM 4524 N N . SER B 1 252 ? 27.908 50.614 49.715 1.00 42.71 352 SER B N 1
ATOM 4525 C CA . SER B 1 252 ? 27.625 51.071 51.066 1.00 40.84 352 SER B CA 1
ATOM 4526 C C . SER B 1 252 ? 26.140 51.165 51.350 1.00 43.73 352 SER B C 1
ATOM 4527 O O . SER B 1 252 ? 25.741 51.109 52.525 1.00 42.21 352 SER B O 1
ATOM 4530 N N . SER B 1 253 ? 25.317 51.292 50.312 1.00 43.76 353 SER B N 1
ATOM 4531 C CA . SER B 1 253 ? 23.880 51.423 50.500 1.00 47.02 353 SER B CA 1
ATOM 4532 C C . SER B 1 253 ? 23.182 50.980 49.224 1.00 48.70 353 SER B C 1
ATOM 4533 O O . SER B 1 253 ? 23.809 50.780 48.175 1.00 45.02 353 SER B O 1
ATOM 4536 N N . VAL B 1 254 ? 21.863 50.827 49.327 1.00 45.91 354 VAL B N 1
ATOM 4537 C CA . VAL B 1 254 ? 21.067 50.259 48.251 1.00 47.30 354 VAL B CA 1
ATOM 4538 C C . VAL B 1 254 ? 19.836 51.134 48.043 1.00 46.31 354 VAL B C 1
ATOM 4539 O O . VAL B 1 254 ? 19.160 51.512 49.008 1.00 47.32 354 VAL B O 1
ATOM 4543 N N . MET B 1 255 ? 19.574 51.492 46.791 1.00 40.98 355 MET B N 1
ATOM 4544 C CA . MET B 1 255 ? 18.380 52.247 46.437 1.00 44.47 355 MET B CA 1
ATOM 4545 C C . MET B 1 255 ? 17.372 51.307 45.791 1.00 44.82 355 MET B C 1
ATOM 4546 O O . MET B 1 255 ? 17.725 50.505 44.912 1.00 47.40 355 MET B O 1
ATOM 4551 N N . ILE B 1 256 ? 16.122 51.406 46.223 1.00 43.70 356 ILE B N 1
ATOM 4552 C CA . ILE B 1 256 ? 15.100 50.430 45.863 1.00 48.23 356 ILE B CA 1
ATOM 4553 C C . ILE B 1 256 ? 13.862 51.158 45.371 1.00 48.35 356 ILE B C 1
ATOM 4554 O O . ILE B 1 256 ? 13.367 52.070 46.047 1.00 46.78 356 ILE B O 1
ATOM 4559 N N . GLY B 1 257 ? 13.337 50.725 44.221 1.00 48.56 357 GLY B N 1
ATOM 4560 C CA . GLY B 1 257 ? 12.088 51.261 43.715 1.00 49.67 357 GLY B CA 1
ATOM 4561 C C . GLY B 1 257 ? 10.904 50.310 43.804 1.00 50.81 357 GLY B C 1
ATOM 4562 O O . GLY B 1 257 ? 9.978 50.553 44.582 1.00 54.18 357 GLY B O 1
ATOM 4563 N N . SER B 1 258 ? 10.916 49.223 43.019 1.00 49.37 358 SER B N 1
ATOM 4564 C CA . SER B 1 258 ? 9.695 48.438 42.849 1.00 48.24 358 SER B CA 1
ATOM 4565 C C . SER B 1 258 ? 9.231 47.818 44.163 1.00 46.52 358 SER B C 1
ATOM 4566 O O . SER B 1 258 ? 8.021 47.687 44.387 1.00 48.10 358 SER B O 1
ATOM 4569 N N . LEU B 1 259 ? 10.166 47.462 45.052 1.00 44.64 359 LEU B N 1
ATOM 4570 C CA . LEU B 1 259 ? 9.787 46.815 46.309 1.00 50.37 359 LEU B CA 1
ATOM 4571 C C . LEU B 1 259 ? 9.086 47.771 47.270 1.00 52.75 359 LEU B C 1
ATOM 4572 O O . LEU B 1 259 ? 8.429 47.315 48.213 1.00 54.42 359 LEU B O 1
ATOM 4577 N N . LEU B 1 260 ? 9.203 49.080 47.059 1.00 52.11 360 LEU B N 1
ATOM 4578 C CA . LEU B 1 260 ? 8.563 50.048 47.934 1.00 52.80 360 LEU B CA 1
ATOM 4579 C C . LEU B 1 260 ? 7.368 50.733 47.292 1.00 54.95 360 LEU B C 1
ATOM 4580 O O . LEU B 1 260 ? 6.575 51.356 48.006 1.00 54.43 360 LEU B O 1
ATOM 4585 N N . ALA B 1 261 ? 7.208 50.608 45.972 1.00 56.13 361 ALA B N 1
ATOM 4586 C CA . ALA B 1 261 ? 6.100 51.235 45.261 1.00 56.53 361 ALA B CA 1
ATOM 4587 C C . ALA B 1 261 ? 4.738 50.686 45.673 1.00 59.10 361 ALA B C 1
ATOM 4588 O O . ALA B 1 261 ? 3.728 51.375 45.492 1.00 61.55 361 ALA B O 1
ATOM 4590 N N . GLY B 1 262 ? 4.675 49.462 46.194 1.00 61.38 362 GLY B N 1
ATOM 4591 C CA . GLY B 1 262 ? 3.386 48.888 46.535 1.00 61.42 362 GLY B CA 1
ATOM 4592 C C . GLY B 1 262 ? 2.911 49.185 47.946 1.00 59.79 362 GLY B C 1
ATOM 4593 O O . GLY B 1 262 ? 1.971 48.552 48.438 1.00 57.84 362 GLY B O 1
ATOM 4594 N N . THR B 1 263 ? 3.535 50.152 48.604 1.00 58.62 363 THR B N 1
ATOM 4595 C CA . THR B 1 263 ? 3.298 50.382 50.019 1.00 59.17 363 THR B CA 1
ATOM 4596 C C . THR B 1 263 ? 2.261 51.470 50.247 1.00 60.71 363 THR B C 1
ATOM 4597 O O . THR B 1 263 ? 1.980 52.295 49.373 1.00 59.48 363 THR B O 1
ATOM 4601 N N . ASP B 1 264 ? 1.701 51.454 51.461 1.00 60.74 364 ASP B N 1
ATOM 4602 C CA . ASP B 1 264 ? 0.823 52.524 51.918 1.00 62.77 364 ASP B CA 1
ATOM 4603 C C . ASP B 1 264 ? 1.431 53.897 51.671 1.00 61.60 364 ASP B C 1
ATOM 4604 O O . ASP B 1 264 ? 0.731 54.831 51.262 1.00 63.06 364 ASP B O 1
ATOM 4609 N N . GLU B 1 265 ? 2.731 54.042 51.932 1.00 57.89 365 GLU B N 1
ATOM 4610 C CA . GLU B 1 265 ? 3.319 55.372 52.027 1.00 60.78 365 GLU B CA 1
ATOM 4611 C C . GLU B 1 265 ? 3.716 55.951 50.677 1.00 59.52 365 GLU B C 1
ATOM 4612 O O . GLU B 1 265 ? 3.882 57.173 50.573 1.00 59.84 365 GLU B O 1
ATOM 4618 N N . SER B 1 266 ? 3.889 55.117 49.651 1.00 54.34 366 SER B N 1
ATOM 4619 C CA . SER B 1 266 ? 4.240 55.642 48.343 1.00 54.67 366 SER B CA 1
ATOM 4620 C C . SER B 1 266 ? 3.083 56.481 47.801 1.00 58.71 366 SER B C 1
ATOM 4621 O O . SER B 1 266 ? 1.922 56.255 48.155 1.00 60.41 366 SER B O 1
ATOM 4624 N N . PRO B 1 267 ? 3.373 57.478 46.963 1.00 62.25 367 PRO B N 1
ATOM 4625 C CA . PRO B 1 267 ? 2.293 58.306 46.423 1.00 69.03 367 PRO B CA 1
ATOM 4626 C C . PRO B 1 267 ? 1.348 57.462 45.586 1.00 76.19 367 PRO B C 1
ATOM 4627 O O . PRO B 1 267 ? 1.727 56.432 45.023 1.00 76.04 367 PRO B O 1
ATOM 4631 N N . GLY B 1 268 ? 0.109 57.899 45.516 1.00 83.91 368 GLY B N 1
ATOM 4632 C CA . GLY B 1 268 ? -0.798 57.193 44.639 1.00 87.68 368 GLY B CA 1
ATOM 4633 C C . GLY B 1 268 ? -1.855 56.438 45.413 1.00 89.22 368 GLY B C 1
ATOM 4634 O O . GLY B 1 268 ? -1.647 55.995 46.554 1.00 91.17 368 GLY B O 1
ATOM 4635 N N A GLU B 1 269 ? -3.019 56.285 44.783 0.58 88.27 369 GLU B N 1
ATOM 4636 N N B GLU B 1 269 ? -3.022 56.279 44.798 0.42 88.28 369 GLU B N 1
ATOM 4637 C CA A GLU B 1 269 ? -4.138 55.577 45.375 0.58 87.47 369 GLU B CA 1
ATOM 4638 C CA B GLU B 1 269 ? -4.122 55.600 45.461 0.42 87.42 369 GLU B CA 1
ATOM 4639 C C A GLU B 1 269 ? -4.004 54.081 45.137 0.58 84.96 369 GLU B C 1
ATOM 4640 C C B GLU B 1 269 ? -4.129 54.118 45.113 0.42 85.26 369 GLU B C 1
ATOM 4641 O O A GLU B 1 269 ? -3.505 53.642 44.096 0.58 84.13 369 GLU B O 1
ATOM 4642 O O B GLU B 1 269 ? -3.829 53.728 43.981 0.42 84.97 369 GLU B O 1
ATOM 4653 N N . LEU B 1 270 ? -4.451 53.298 46.110 1.00 84.57 370 LEU B N 1
ATOM 4654 C CA . LEU B 1 270 ? -4.672 51.885 45.868 1.00 85.31 370 LEU B CA 1
ATOM 4655 C C . LEU B 1 270 ? -5.842 51.724 44.909 1.00 86.67 370 LEU B C 1
ATOM 4656 O O . LEU B 1 270 ? -6.843 52.439 45.000 1.00 89.40 370 LEU B O 1
ATOM 4661 N N . PHE B 1 271 ? -5.708 50.800 43.968 1.00 85.31 371 PHE B N 1
ATOM 4662 C CA . PHE B 1 271 ? -6.816 50.451 43.099 1.00 88.25 371 PHE B CA 1
ATOM 4663 C C . PHE B 1 271 ? -6.910 48.936 43.008 1.00 90.51 371 PHE B C 1
ATOM 4664 O O . PHE B 1 271 ? -5.926 48.214 43.197 1.00 87.46 371 PHE B O 1
ATOM 4672 N N . THR B 1 272 ? -8.121 48.463 42.736 1.00 95.34 372 THR B N 1
ATOM 4673 C CA . THR B 1 272 ? -8.414 47.040 42.662 1.00 98.29 372 THR B CA 1
ATOM 4674 C C . THR B 1 272 ? -8.557 46.628 41.205 1.00 104.01 372 THR B C 1
ATOM 4675 O O . THR B 1 272 ? -9.221 47.316 40.422 1.00 106.96 372 THR B O 1
ATOM 4679 N N . TYR B 1 273 ? -7.920 45.516 40.847 1.00 106.28 373 TYR B N 1
ATOM 4680 C CA . TYR B 1 273 ? -7.974 44.958 39.498 1.00 111.13 373 TYR B CA 1
ATOM 4681 C C . TYR B 1 273 ? -8.224 43.458 39.631 1.00 110.09 373 TYR B C 1
ATOM 4682 O O . TYR B 1 273 ? -7.307 42.696 39.954 1.00 108.52 373 TYR B O 1
ATOM 4691 N N . GLN B 1 274 ? -9.470 43.047 39.399 1.00 112.04 374 GLN B N 1
ATOM 4692 C CA . GLN B 1 274 ? -9.861 41.639 39.403 1.00 111.16 374 GLN B CA 1
ATOM 4693 C C . GLN B 1 274 ? -9.561 40.986 40.754 1.00 101.55 374 GLN B C 1
ATOM 4694 O O . GLN B 1 274 ? -8.831 39.998 40.857 1.00 98.85 374 GLN B O 1
ATOM 4700 N N . GLY B 1 275 ? -10.143 41.568 41.801 1.00 98.40 375 GLY B N 1
ATOM 4701 C CA . GLY B 1 275 ? -10.059 41.007 43.131 1.00 96.33 375 GLY B CA 1
ATOM 4702 C C . GLY B 1 275 ? -8.756 41.228 43.863 1.00 92.28 375 GLY B C 1
ATOM 4703 O O . GLY B 1 275 ? -8.677 40.904 45.055 1.00 90.17 375 GLY B O 1
ATOM 4704 N N . ARG B 1 276 ? -7.728 41.754 43.206 1.00 93.10 376 ARG B N 1
ATOM 4705 C CA . ARG B 1 276 ? -6.461 42.056 43.858 1.00 93.57 376 ARG B CA 1
ATOM 4706 C C . ARG B 1 276 ? -6.235 43.564 43.888 1.00 90.29 376 ARG B C 1
ATOM 4707 O O . ARG B 1 276 ? -6.807 44.316 43.094 1.00 90.94 376 ARG B O 1
ATOM 4715 N N . GLN B 1 277 ? -5.388 44.004 44.815 1.00 85.56 377 GLN B N 1
ATOM 4716 C CA . GLN B 1 277 ? -5.077 45.417 44.982 1.00 83.00 377 GLN B CA 1
ATOM 4717 C C . GLN B 1 277 ? -3.691 45.738 44.438 1.00 77.73 377 GLN B C 1
ATOM 4718 O O . GLN B 1 277 ? -2.741 44.970 44.626 1.00 73.82 377 GLN B O 1
ATOM 4724 N N . TYR B 1 278 ? -3.576 46.893 43.787 1.00 75.10 378 TYR B N 1
ATOM 4725 C CA . TYR B 1 278 ? -2.323 47.305 43.175 1.00 72.37 378 TYR B CA 1
ATOM 4726 C C . TYR B 1 278 ? -2.094 48.793 43.408 1.00 69.22 378 TYR B C 1
ATOM 4727 O O . TYR B 1 278 ? -2.984 49.533 43.836 1.00 67.25 378 TYR B O 1
ATOM 4736 N N . LYS B 1 279 ? -0.867 49.216 43.128 1.00 67.88 379 LYS B N 1
ATOM 4737 C CA . LYS B 1 279 ? -0.533 50.619 42.964 1.00 69.13 379 LYS B CA 1
ATOM 4738 C C . LYS B 1 279 ? 0.299 50.754 41.698 1.00 70.48 379 LYS B C 1
ATOM 4739 O O . LYS B 1 279 ? 0.969 49.811 41.265 1.00 67.97 379 LYS B O 1
ATOM 4745 N N . SER B 1 280 ? 0.234 51.932 41.095 1.00 70.30 380 SER B N 1
ATOM 4746 C CA . SER B 1 280 ? 1.008 52.173 39.893 1.00 70.54 380 SER B CA 1
ATOM 4747 C C . SER B 1 280 ? 2.490 52.291 40.229 1.00 66.38 380 SER B C 1
ATOM 4748 O O . SER B 1 280 ? 2.880 52.718 41.321 1.00 64.74 380 SER B O 1
ATOM 4751 N N . TYR B 1 281 ? 3.318 51.867 39.283 1.00 61.99 381 TYR B N 1
ATOM 4752 C CA . TYR B 1 281 ? 4.762 52.022 39.379 1.00 60.00 381 TYR B CA 1
ATOM 4753 C C . TYR B 1 281 ? 5.254 52.228 37.962 1.00 61.85 381 TYR B C 1
ATOM 4754 O O . TYR B 1 281 ? 4.956 51.414 37.084 1.00 61.03 381 TYR B O 1
ATOM 4763 N N . ARG B 1 282 ? 5.977 53.320 37.729 1.00 61.52 382 ARG B N 1
ATOM 4764 C CA . ARG B 1 282 ? 6.388 53.663 36.378 1.00 61.41 382 ARG B CA 1
ATOM 4765 C C . ARG B 1 282 ? 7.793 54.235 36.392 1.00 59.40 382 ARG B C 1
ATOM 4766 O O . ARG B 1 282 ? 8.216 54.875 37.360 1.00 56.50 382 ARG B O 1
ATOM 4774 N N . GLY B 1 283 ? 8.512 53.993 35.297 1.00 59.10 383 GLY B N 1
ATOM 4775 C CA . GLY B 1 283 ? 9.795 54.636 35.117 1.00 56.46 383 GLY B CA 1
ATOM 4776 C C . GLY B 1 283 ? 9.653 56.144 35.033 1.00 56.33 383 GLY B C 1
ATOM 4777 O O . GLY B 1 283 ? 8.654 56.682 34.542 1.00 56.12 383 GLY B O 1
ATOM 4778 N N . MET B 1 284 ? 10.666 56.833 35.542 1.00 55.50 384 MET B N 1
ATOM 4779 C CA . MET B 1 284 ? 10.721 58.277 35.395 1.00 59.75 384 MET B CA 1
ATOM 4780 C C . MET B 1 284 ? 11.134 58.688 33.990 1.00 59.64 384 MET B C 1
ATOM 4781 O O . MET B 1 284 ? 11.070 59.877 33.666 1.00 57.42 384 MET B O 1
ATOM 4786 N N . GLY B 1 285 ? 11.539 57.728 33.155 1.00 61.12 385 GLY B N 1
ATOM 4787 C CA . GLY B 1 285 ? 11.759 57.971 31.743 1.00 66.12 385 GLY B CA 1
ATOM 4788 C C . GLY B 1 285 ? 10.659 57.397 30.869 1.00 67.21 385 GLY B C 1
ATOM 4789 O O . GLY B 1 285 ? 10.835 57.260 29.657 1.00 64.93 385 GLY B O 1
ATOM 4790 N N . SER B 1 286 ? 9.527 57.043 31.478 1.00 68.62 386 SER B N 1
ATOM 4791 C CA . SER B 1 286 ? 8.349 56.601 30.742 1.00 68.48 386 SER B CA 1
ATOM 4792 C C . SER B 1 286 ? 7.585 57.808 30.196 1.00 72.11 386 SER B C 1
ATOM 4793 O O . SER B 1 286 ? 7.792 58.947 30.625 1.00 71.02 386 SER B O 1
ATOM 4796 N N . LEU B 1 287 ? 6.693 57.548 29.232 1.00 74.17 387 LEU B N 1
ATOM 4797 C CA . LEU B 1 287 ? 5.841 58.612 28.704 1.00 78.68 387 LEU B CA 1
ATOM 4798 C C . LEU B 1 287 ? 5.092 59.318 29.826 1.00 77.10 387 LEU B C 1
ATOM 4799 O O . LEU B 1 287 ? 5.341 60.498 30.082 1.00 78.27 387 LEU B O 1
ATOM 4804 N N . GLY B 1 288 ? 4.202 58.596 30.509 1.00 74.83 388 GLY B N 1
ATOM 4805 C CA . GLY B 1 288 ? 3.401 59.144 31.593 1.00 76.80 388 GLY B CA 1
ATOM 4806 C C . GLY B 1 288 ? 4.147 60.041 32.562 1.00 76.35 388 GLY B C 1
ATOM 4807 O O . GLY B 1 288 ? 3.657 61.116 32.927 1.00 79.87 388 GLY B O 1
ATOM 4808 N N . ALA B 1 289 ? 5.345 59.618 32.972 1.00 72.53 389 ALA B N 1
ATOM 4809 C CA . ALA B 1 289 ? 6.150 60.445 33.864 1.00 71.01 389 ALA B CA 1
ATOM 4810 C C . ALA B 1 289 ? 6.694 61.670 33.139 1.00 74.59 389 ALA B C 1
ATOM 4811 O O . ALA B 1 289 ? 6.708 62.772 33.700 1.00 74.15 389 ALA B O 1
ATOM 4813 N N . MET B 1 290 ? 7.124 61.509 31.882 1.00 76.62 390 MET B N 1
ATOM 4814 C CA . MET B 1 290 ? 7.729 62.628 31.166 1.00 79.20 390 MET B CA 1
ATOM 4815 C C . MET B 1 290 ? 6.694 63.646 30.704 1.00 84.60 390 MET B C 1
ATOM 4816 O O . MET B 1 290 ? 7.026 64.824 30.538 1.00 86.20 390 MET B O 1
ATOM 4821 N N . GLN B 1 291 ? 5.452 63.224 30.483 1.00 90.38 391 GLN B N 1
ATOM 4822 C CA . GLN B 1 291 ? 4.422 64.144 29.993 1.00 100.41 391 GLN B CA 1
ATOM 4823 C C . GLN B 1 291 ? 3.864 64.992 31.131 1.00 102.32 391 GLN B C 1
ATOM 4824 O O . GLN B 1 291 ? 3.934 66.221 31.087 1.00 104.47 391 GLN B O 1
ATOM 4830 N N . TYR B 1 298 ? 17.551 66.685 30.414 1.00 107.78 398 TYR B N 1
ATOM 4831 C CA . TYR B 1 298 ? 18.817 67.111 29.822 1.00 109.92 398 TYR B CA 1
ATOM 4832 C C . TYR B 1 298 ? 19.286 66.144 28.733 1.00 111.05 398 TYR B C 1
ATOM 4833 O O . TYR B 1 298 ? 19.198 66.441 27.541 1.00 110.41 398 TYR B O 1
ATOM 4842 N N . PHE B 1 299 ? 19.787 64.984 29.169 1.00 111.74 399 PHE B N 1
ATOM 4843 C CA . PHE B 1 299 ? 20.280 63.970 28.241 1.00 112.69 399 PHE B CA 1
ATOM 4844 C C . PHE B 1 299 ? 19.154 63.439 27.356 1.00 115.11 399 PHE B C 1
ATOM 4845 O O . PHE B 1 299 ? 19.303 63.339 26.132 1.00 117.38 399 PHE B O 1
ATOM 4853 N N . GLN B 1 300 ? 18.016 63.100 27.958 1.00 115.64 400 GLN B N 1
ATOM 4854 C CA . GLN B 1 300 ? 16.871 62.574 27.219 1.00 116.45 400 GLN B CA 1
ATOM 4855 C C . GLN B 1 300 ? 16.221 63.660 26.364 1.00 117.77 400 GLN B C 1
ATOM 4856 O O . GLN B 1 300 ? 15.860 63.425 25.210 1.00 119.60 400 GLN B O 1
ATOM 4862 N N . LYS B 1 307 ? 8.332 63.754 19.002 1.00 104.28 407 LYS B N 1
ATOM 4863 C CA . LYS B 1 307 ? 7.679 62.881 19.973 1.00 102.78 407 LYS B CA 1
ATOM 4864 C C . LYS B 1 307 ? 8.727 62.134 20.821 1.00 96.23 407 LYS B C 1
ATOM 4865 O O . LYS B 1 307 ? 9.815 61.809 20.345 1.00 95.77 407 LYS B O 1
ATOM 4871 N N . LEU B 1 308 ? 8.384 61.864 22.078 1.00 91.15 408 LEU B N 1
ATOM 4872 C CA . LEU B 1 308 ? 9.357 61.351 23.036 1.00 87.39 408 LEU B CA 1
ATOM 4873 C C . LEU B 1 308 ? 9.720 59.894 22.760 1.00 82.40 408 LEU B C 1
ATOM 4874 O O . LEU B 1 308 ? 8.875 59.087 22.362 1.00 81.14 408 LEU B O 1
ATOM 4879 N N . VAL B 1 309 ? 10.989 59.562 22.991 1.00 78.53 409 VAL B N 1
ATOM 4880 C CA . VAL B 1 309 ? 11.480 58.186 22.938 1.00 73.70 409 VAL B CA 1
ATOM 4881 C C . VAL B 1 309 ? 11.792 57.763 24.369 1.00 74.34 409 VAL B C 1
ATOM 4882 O O . VAL B 1 309 ? 12.813 58.180 24.938 1.00 73.40 409 VAL B O 1
ATOM 4886 N N . PRO B 1 310 ? 10.946 56.949 24.985 1.00 71.59 410 PRO B N 1
ATOM 4887 C CA . PRO B 1 310 ? 11.079 56.676 26.419 1.00 70.97 410 PRO B CA 1
ATOM 4888 C C . PRO B 1 310 ? 12.173 55.656 26.716 1.00 67.68 410 PRO B C 1
ATOM 4889 O O . PRO B 1 310 ? 12.655 54.928 25.845 1.00 62.89 410 PRO B O 1
ATOM 4893 N N . GLU B 1 311 ? 12.557 55.619 27.996 1.00 67.66 411 GLU B N 1
ATOM 4894 C CA . GLU B 1 311 ? 13.529 54.657 28.502 1.00 67.34 411 GLU B CA 1
ATOM 4895 C C . GLU B 1 311 ? 12.948 53.850 29.654 1.00 63.02 411 GLU B C 1
ATOM 4896 O O . GLU B 1 311 ? 13.703 53.225 30.418 1.00 59.36 411 GLU B O 1
ATOM 4902 N N . GLY B 1 312 ? 11.622 53.841 29.781 1.00 62.51 412 GLY B N 1
ATOM 4903 C CA . GLY B 1 312 ? 10.948 53.153 30.868 1.00 61.89 412 GLY B CA 1
ATOM 4904 C C . GLY B 1 312 ? 9.505 52.890 30.499 1.00 63.00 412 GLY B C 1
ATOM 4905 O O . GLY B 1 312 ? 8.993 53.390 29.496 1.00 63.95 412 GLY B O 1
ATOM 4906 N N . ILE B 1 313 ? 8.842 52.089 31.329 1.00 65.15 413 ILE B N 1
ATOM 4907 C CA . ILE B 1 313 ? 7.465 51.695 31.079 1.00 66.37 413 ILE B CA 1
ATOM 4908 C C . ILE B 1 313 ? 6.598 52.133 32.261 1.00 66.88 413 ILE B C 1
ATOM 4909 O O . ILE B 1 313 ? 7.095 52.521 33.321 1.00 63.48 413 ILE B O 1
ATOM 4914 N N . GLU B 1 314 ? 5.286 52.076 32.051 1.00 68.38 414 GLU B N 1
ATOM 4915 C CA . GLU B 1 314 ? 4.292 52.369 33.074 1.00 70.13 414 GLU B CA 1
ATOM 4916 C C . GLU B 1 314 ? 3.606 51.065 33.451 1.00 71.41 414 GLU B C 1
ATOM 4917 O O . GLU B 1 314 ? 3.077 50.368 32.578 1.00 74.63 414 GLU B O 1
ATOM 4923 N N . GLY B 1 315 ? 3.623 50.729 34.739 1.00 67.66 415 GLY B N 1
ATOM 4924 C CA . GLY B 1 315 ? 3.032 49.474 35.156 1.00 66.73 415 GLY B CA 1
ATOM 4925 C C . GLY B 1 315 ? 2.386 49.499 36.525 1.00 64.74 415 GLY B C 1
ATOM 4926 O O . GLY B 1 315 ? 2.063 50.567 37.051 1.00 65.29 415 GLY B O 1
ATOM 4927 N N . ARG B 1 316 ? 2.184 48.322 37.113 1.00 64.83 416 ARG B N 1
ATOM 4928 C CA . ARG B 1 316 ? 1.622 48.220 38.452 1.00 65.81 416 ARG B CA 1
ATOM 4929 C C . ARG B 1 316 ? 2.368 47.143 39.225 1.00 64.74 416 ARG B C 1
ATOM 4930 O O . ARG B 1 316 ? 2.911 46.200 38.640 1.00 65.26 416 ARG B O 1
ATOM 4938 N N . VAL B 1 317 ? 2.401 47.303 40.545 1.00 62.57 417 VAL B N 1
ATOM 4939 C CA . VAL B 1 317 ? 2.951 46.291 41.448 1.00 61.70 417 VAL B CA 1
ATOM 4940 C C . VAL B 1 317 ? 1.880 45.925 42.472 1.00 60.92 417 VAL B C 1
ATOM 4941 O O . VAL B 1 317 ? 0.999 46.749 42.772 1.00 58.44 417 VAL B O 1
ATOM 4945 N N . PRO B 1 318 ? 1.906 44.709 43.022 1.00 60.42 418 PRO B N 1
ATOM 4946 C CA . PRO B 1 318 ? 0.930 44.352 44.061 1.00 60.91 418 PRO B CA 1
ATOM 4947 C C . PRO B 1 318 ? 1.050 45.255 45.281 1.00 62.21 418 PRO B C 1
ATOM 4948 O O . PRO B 1 318 ? 2.116 45.800 45.585 1.00 58.58 418 PRO B O 1
ATOM 4952 N N . TYR B 1 319 ? -0.066 45.413 45.983 1.00 65.40 419 TYR B N 1
ATOM 4953 C CA . TYR B 1 319 ? -0.067 46.115 47.260 1.00 66.43 419 TYR B CA 1
ATOM 4954 C C . TYR B 1 319 ? 0.519 45.216 48.344 1.00 64.56 419 TYR B C 1
ATOM 4955 O O . TYR B 1 319 ? 0.081 44.075 48.518 1.00 64.43 419 TYR B O 1
ATOM 4964 N N . VAL B 1 320 ? 1.521 45.723 49.065 1.00 63.40 420 VAL B N 1
ATOM 4965 C CA . VAL B 1 320 ? 2.272 44.911 50.012 1.00 66.32 420 VAL B CA 1
ATOM 4966 C C . VAL B 1 320 ? 2.143 45.412 51.449 1.00 68.99 420 VAL B C 1
ATOM 4967 O O . VAL B 1 320 ? 2.820 44.899 52.341 1.00 67.89 420 VAL B O 1
ATOM 4971 N N . GLY B 1 321 ? 1.281 46.393 51.701 1.00 69.29 421 GLY B N 1
ATOM 4972 C CA . GLY B 1 321 ? 1.138 46.911 53.050 1.00 69.66 421 GLY B CA 1
ATOM 4973 C C . GLY B 1 321 ? 2.075 48.063 53.354 1.00 68.00 421 GLY B C 1
ATOM 4974 O O . GLY B 1 321 ? 2.375 48.871 52.473 1.00 66.63 421 GLY B O 1
ATOM 4975 N N . SER B 1 322 ? 2.560 48.142 54.588 1.00 66.53 422 SER B N 1
ATOM 4976 C CA . SER B 1 322 ? 3.360 49.281 55.016 1.00 65.01 422 SER B CA 1
ATOM 4977 C C . SER B 1 322 ? 4.821 49.116 54.624 1.00 61.54 422 SER B C 1
ATOM 4978 O O . SER B 1 322 ? 5.329 48.001 54.485 1.00 61.14 422 SER B O 1
ATOM 4981 N N . ILE B 1 323 ? 5.498 50.256 54.453 1.00 63.28 423 ILE B N 1
ATOM 4982 C CA . ILE B 1 323 ? 6.946 50.261 54.253 1.00 60.26 423 ILE B CA 1
ATOM 4983 C C . ILE B 1 323 ? 7.644 49.534 55.397 1.00 58.51 423 ILE B C 1
ATOM 4984 O O . ILE B 1 323 ? 8.590 48.766 55.183 1.00 59.21 423 ILE B O 1
ATOM 4989 N N . ARG B 1 324 ? 7.192 49.768 56.628 1.00 56.53 424 ARG B N 1
ATOM 4990 C CA . ARG B 1 324 ? 7.830 49.143 57.780 1.00 60.98 424 ARG B CA 1
ATOM 4991 C C . ARG B 1 324 ? 7.852 47.623 57.642 1.00 59.92 424 ARG B C 1
ATOM 4992 O O . ARG B 1 324 ? 8.885 46.984 57.878 1.00 57.10 424 ARG B O 1
ATOM 5000 N N . SER B 1 325 ? 6.729 47.030 57.223 1.00 58.91 425 SER B N 1
ATOM 5001 C CA . SER B 1 325 ? 6.678 45.581 57.057 1.00 58.59 425 SER B CA 1
ATOM 5002 C C . SER B 1 325 ? 7.620 45.110 55.948 1.00 57.46 425 SER B C 1
ATOM 5003 O O . SER B 1 325 ? 8.273 44.069 56.081 1.00 58.11 425 SER B O 1
ATOM 5006 N N . VAL B 1 326 ? 7.720 45.864 54.854 1.00 55.54 426 VAL B N 1
ATOM 5007 C CA . VAL B 1 326 ? 8.635 45.485 53.778 1.00 53.98 426 VAL B CA 1
ATOM 5008 C C . VAL B 1 326 ? 10.082 45.593 54.247 1.00 53.88 426 VAL B C 1
ATOM 5009 O O . VAL B 1 326 ? 10.890 44.680 54.048 1.00 52.55 426 VAL B O 1
ATOM 5013 N N . VAL B 1 327 ? 10.427 46.719 54.868 1.00 53.29 427 VAL B N 1
ATOM 5014 C CA . VAL B 1 327 ? 11.791 46.943 55.335 1.00 53.02 427 VAL B CA 1
ATOM 5015 C C . VAL B 1 327 ? 12.187 45.886 56.359 1.00 53.20 427 VAL B C 1
ATOM 5016 O O . VAL B 1 327 ? 13.323 45.394 56.358 1.00 53.02 427 VAL B O 1
ATOM 5020 N N . HIS B 1 328 ? 11.261 45.518 57.250 1.00 50.80 428 HIS B N 1
ATOM 5021 C CA . HIS B 1 328 ? 11.571 44.491 58.239 1.00 56.21 428 HIS B CA 1
ATOM 5022 C C . HIS B 1 328 ? 12.008 43.190 57.566 1.00 56.09 428 HIS B C 1
ATOM 5023 O O . HIS B 1 328 ? 12.993 42.569 57.979 1.00 54.02 428 HIS B O 1
ATOM 5030 N N . GLN B 1 329 ? 11.298 42.769 56.514 1.00 57.28 429 GLN B N 1
ATOM 5031 C CA . GLN B 1 329 ? 11.679 41.530 55.832 1.00 55.85 429 GLN B CA 1
ATOM 5032 C C . GLN B 1 329 ? 12.995 41.687 55.083 1.00 53.20 429 GLN B C 1
ATOM 5033 O O . GLN B 1 329 ? 13.826 40.772 55.085 1.00 52.58 429 GLN B O 1
ATOM 5039 N N . LEU B 1 330 ? 13.210 42.840 54.444 1.00 51.84 430 LEU B N 1
ATOM 5040 C CA . LEU B 1 330 ? 14.448 43.053 53.699 1.00 50.08 430 LEU B CA 1
ATOM 5041 C C . LEU B 1 330 ? 15.652 43.048 54.636 1.00 51.17 430 LEU B C 1
ATOM 5042 O O . LEU B 1 330 ? 16.669 42.393 54.369 1.00 50.90 430 LEU B O 1
ATOM 5047 N N . LEU B 1 331 ? 15.547 43.762 55.753 1.00 48.05 431 LEU B N 1
ATOM 5048 C CA . LEU B 1 331 ? 16.665 43.817 56.683 1.00 48.55 431 LEU B CA 1
ATOM 5049 C C . LEU B 1 331 ? 16.863 42.485 57.402 1.00 48.37 431 LEU B C 1
ATOM 5050 O O . LEU B 1 331 ? 17.995 42.138 57.761 1.00 50.12 431 LEU B O 1
ATOM 5055 N N . GLY B 1 332 ? 15.791 41.716 57.599 1.00 45.43 432 GLY B N 1
ATOM 5056 C CA . GLY B 1 332 ? 15.956 40.384 58.167 1.00 46.98 432 GLY B CA 1
ATOM 5057 C C . GLY B 1 332 ? 16.759 39.462 57.259 1.00 48.90 432 GLY B C 1
ATOM 5058 O O . GLY B 1 332 ? 17.570 38.655 57.729 1.00 46.86 432 GLY B O 1
ATOM 5059 N N . GLY B 1 333 ? 16.549 39.564 55.947 1.00 49.17 433 GLY B N 1
ATOM 5060 C CA . GLY B 1 333 ? 17.371 38.791 55.024 1.00 44.64 433 GLY B CA 1
ATOM 5061 C C . GLY B 1 333 ? 18.831 39.205 55.076 1.00 47.17 433 GLY B C 1
ATOM 5062 O O . GLY B 1 333 ? 19.731 38.357 55.075 1.00 48.08 433 GLY B O 1
ATOM 5063 N N . LEU B 1 334 ? 19.083 40.516 55.145 1.00 43.88 434 LEU B N 1
ATOM 5064 C CA . LEU B 1 334 ? 20.451 41.015 55.265 1.00 46.10 434 LEU B CA 1
ATOM 5065 C C . LEU B 1 334 ? 21.126 40.496 56.537 1.00 48.12 434 LEU B C 1
ATOM 5066 O O . LEU B 1 334 ? 22.266 40.014 56.495 1.00 47.56 434 LEU B O 1
ATOM 5071 N N . ARG B 1 335 ? 20.444 40.614 57.684 1.00 47.38 435 ARG B N 1
ATOM 5072 C CA . ARG B 1 335 ? 20.992 40.099 58.937 1.00 50.00 435 ARG B CA 1
ATOM 5073 C C . ARG B 1 335 ? 21.274 38.607 58.840 1.00 53.81 435 ARG B C 1
ATOM 5074 O O . ARG B 1 335 ? 22.330 38.132 59.283 1.00 49.90 435 ARG B O 1
ATOM 5082 N N . SER B 1 336 ? 20.331 37.854 58.277 1.00 44.52 436 SER B N 1
ATOM 5083 C CA . SER B 1 336 ? 20.540 36.428 58.076 1.00 51.67 436 SER B CA 1
ATOM 5084 C C . SER B 1 336 ? 21.787 36.170 57.239 1.00 55.64 436 SER B C 1
ATOM 5085 O O . SER B 1 336 ? 22.609 35.310 57.584 1.00 45.32 436 SER B O 1
ATOM 5088 N N . SER B 1 337 ? 21.948 36.924 56.137 1.00 48.45 437 SER B N 1
ATOM 5089 C CA . SER B 1 337 ? 23.135 36.792 55.299 1.00 47.05 437 SER B CA 1
ATOM 5090 C C . SER B 1 337 ? 24.407 37.040 56.101 1.00 48.35 437 SER B C 1
ATOM 5091 O O . SER B 1 337 ? 25.382 36.285 56.000 1.00 44.25 437 SER B O 1
ATOM 5094 N N . MET B 1 338 ? 24.431 38.126 56.873 1.00 43.46 438 MET B N 1
ATOM 5095 C CA . MET B 1 338 ? 25.637 38.444 57.621 1.00 50.94 438 MET B CA 1
ATOM 5096 C C . MET B 1 338 ? 25.933 37.369 58.659 1.00 49.22 438 MET B C 1
ATOM 5097 O O . MET B 1 338 ? 27.103 37.048 58.895 1.00 53.35 438 MET B O 1
ATOM 5102 N N . GLY B 1 339 ? 24.890 36.761 59.233 1.00 47.40 439 GLY B N 1
ATOM 5103 C CA . GLY B 1 339 ? 25.100 35.648 60.156 1.00 47.23 439 GLY B CA 1
ATOM 5104 C C . GLY B 1 339 ? 25.662 34.420 59.467 1.00 48.77 439 GLY B C 1
ATOM 5105 O O . GLY B 1 339 ? 26.515 33.723 60.022 1.00 52.15 439 GLY B O 1
ATOM 5106 N N . TYR B 1 340 ? 25.197 34.139 58.242 1.00 47.65 440 TYR B N 1
ATOM 5107 C CA . TYR B 1 340 ? 25.749 33.027 57.470 1.00 47.21 440 TYR B CA 1
ATOM 5108 C C . TYR B 1 340 ? 27.223 33.234 57.183 1.00 47.17 440 TYR B C 1
ATOM 5109 O O . TYR B 1 340 ? 27.986 32.269 57.098 1.00 48.17 440 TYR B O 1
ATOM 5118 N N . VAL B 1 341 ? 27.629 34.490 56.989 1.00 48.07 441 VAL B N 1
ATOM 5119 C CA . VAL B 1 341 ? 29.000 34.801 56.617 1.00 48.85 441 VAL B CA 1
ATOM 5120 C C . VAL B 1 341 ? 29.882 34.965 57.848 1.00 50.69 441 VAL B C 1
ATOM 5121 O O . VAL B 1 341 ? 31.108 34.837 57.747 1.00 50.74 441 VAL B O 1
ATOM 5125 N N . GLY B 1 342 ? 29.283 35.194 59.017 1.00 47.16 442 GLY B N 1
ATOM 5126 C CA . GLY B 1 342 ? 30.027 35.385 60.246 1.00 50.96 442 GLY B CA 1
ATOM 5127 C C . GLY B 1 342 ? 30.397 36.822 60.525 1.00 52.21 442 GLY B C 1
ATOM 5128 O O . GLY B 1 342 ? 31.312 37.069 61.320 1.00 55.76 442 GLY B O 1
ATOM 5129 N N . ALA B 1 343 ? 29.713 37.775 59.906 1.00 47.85 443 ALA B N 1
ATOM 5130 C CA . ALA B 1 343 ? 30.111 39.180 59.940 1.00 50.92 443 ALA B CA 1
ATOM 5131 C C . ALA B 1 343 ? 29.383 39.964 61.028 1.00 51.15 443 ALA B C 1
ATOM 5132 O O . ALA B 1 343 ? 28.148 39.954 61.090 1.00 52.53 443 ALA B O 1
ATOM 5134 N N . LYS B 1 344 ? 30.146 40.704 61.833 1.00 50.83 444 LYS B N 1
ATOM 5135 C CA . LYS B 1 344 ? 29.538 41.497 62.897 1.00 52.85 444 LYS B CA 1
ATOM 5136 C C . LYS B 1 344 ? 28.923 42.800 62.397 1.00 51.67 444 LYS B C 1
ATOM 5137 O O . LYS B 1 344 ? 28.038 43.333 63.075 1.00 54.33 444 LYS B O 1
ATOM 5143 N N . ASP B 1 345 ? 29.353 43.313 61.242 1.00 49.18 445 ASP B N 1
ATOM 5144 C CA . ASP B 1 345 ? 28.865 44.595 60.732 1.00 51.44 445 ASP B CA 1
ATOM 5145 C C . ASP B 1 345 ? 29.165 44.662 59.229 1.00 49.91 445 ASP B C 1
ATOM 5146 O O . ASP B 1 345 ? 29.706 43.714 58.650 1.00 50.38 445 ASP B O 1
ATOM 5151 N N . ILE B 1 346 ? 28.793 45.785 58.588 1.00 49.90 446 ILE B N 1
ATOM 5152 C CA . ILE B 1 346 ? 28.850 45.865 57.116 1.00 48.58 446 ILE B CA 1
ATOM 5153 C C . ILE B 1 346 ? 30.289 45.769 56.617 1.00 50.58 446 ILE B C 1
ATOM 5154 O O . ILE B 1 346 ? 30.590 45.035 55.666 1.00 50.42 446 ILE B O 1
ATOM 5159 N N . GLU B 1 347 ? 31.191 46.541 57.219 1.00 52.72 447 GLU B N 1
ATOM 5160 C CA . GLU B 1 347 ? 32.588 46.507 56.790 1.00 53.02 447 GLU B CA 1
ATOM 5161 C C . GLU B 1 347 ? 33.173 45.097 56.898 1.00 46.13 447 GLU B C 1
ATOM 5162 O O . GLU B 1 347 ? 33.874 44.638 55.990 1.00 46.60 447 GLU B O 1
ATOM 5168 N N . ASP B 1 348 ? 32.886 44.396 58.010 1.00 43.98 448 ASP B N 1
ATOM 5169 C CA . ASP B 1 348 ? 33.343 43.022 58.197 1.00 45.95 448 ASP B CA 1
ATOM 5170 C C . ASP B 1 348 ? 32.741 42.084 57.146 1.00 47.94 448 ASP B C 1
ATOM 5171 O O . ASP B 1 348 ? 33.419 41.188 56.639 1.00 47.86 448 ASP B O 1
ATOM 5176 N N . PHE B 1 349 ? 31.454 42.274 56.841 1.00 48.97 449 PHE B N 1
ATOM 5177 C CA . PHE B 1 349 ? 30.751 41.535 55.800 1.00 43.19 449 PHE B CA 1
ATOM 5178 C C . PHE B 1 349 ? 31.483 41.640 54.467 1.00 46.33 449 PHE B C 1
ATOM 5179 O O . PHE B 1 349 ? 31.700 40.634 53.773 1.00 45.59 449 PHE B O 1
ATOM 5187 N N . GLN B 1 350 ? 31.899 42.857 54.110 1.00 45.03 450 GLN B N 1
ATOM 5188 C CA . GLN B 1 350 ? 32.591 43.073 52.850 1.00 49.10 450 GLN B CA 1
ATOM 5189 C C . GLN B 1 350 ? 33.986 42.472 52.871 1.00 49.27 450 GLN B C 1
ATOM 5190 O O . GLN B 1 350 ? 34.455 41.984 51.836 1.00 46.59 450 GLN B O 1
ATOM 5196 N N . LYS B 1 351 ? 34.651 42.463 54.034 1.00 48.47 451 LYS B N 1
ATOM 5197 C CA . LYS B 1 351 ? 35.966 41.832 54.104 1.00 51.23 451 LYS B CA 1
ATOM 5198 C C . LYS B 1 351 ? 35.868 40.308 54.034 1.00 47.58 451 LYS B C 1
ATOM 5199 O O . LYS B 1 351 ? 36.740 39.656 53.447 1.00 46.86 451 LYS B O 1
ATOM 5205 N N . ARG B 1 352 ? 34.829 39.717 54.636 1.00 44.75 452 ARG B N 1
ATOM 5206 C CA . ARG B 1 352 ? 34.711 38.258 54.656 1.00 44.95 452 ARG B CA 1
ATOM 5207 C C . ARG B 1 352 ? 34.125 37.673 53.367 1.00 48.82 452 ARG B C 1
ATOM 5208 O O . ARG B 1 352 ? 34.346 36.487 53.086 1.00 50.91 452 ARG B O 1
ATOM 5216 N N . ALA B 1 353 ? 33.410 38.481 52.588 1.00 44.74 453 ALA B N 1
ATOM 5217 C CA . ALA B 1 353 ? 32.541 37.982 51.526 1.00 47.95 453 ALA B CA 1
ATOM 5218 C C . ALA B 1 353 ? 33.309 37.179 50.480 1.00 45.24 453 ALA B C 1
ATOM 5219 O O . ALA B 1 353 ? 34.327 37.635 49.947 1.00 49.65 453 ALA B O 1
ATOM 5221 N N . GLU B 1 354 ? 32.814 35.977 50.191 1.00 45.39 454 GLU B N 1
ATOM 5222 C CA . GLU B 1 354 ? 33.324 35.146 49.099 1.00 50.93 454 GLU B CA 1
ATOM 5223 C C . GLU B 1 354 ? 32.148 34.663 48.269 1.00 50.29 454 GLU B C 1
ATOM 5224 O O . GLU B 1 354 ? 31.162 34.162 48.820 1.00 48.67 454 GLU B O 1
ATOM 5230 N N . PHE B 1 355 ? 32.250 34.810 46.954 1.00 50.77 455 PHE B N 1
ATOM 5231 C CA . PHE B 1 355 ? 31.168 34.459 46.052 1.00 50.61 455 PHE B CA 1
ATOM 5232 C C . PHE B 1 355 ? 31.509 33.192 45.275 1.00 51.55 455 PHE B C 1
ATOM 5233 O O . PHE B 1 355 ? 32.681 32.850 45.096 1.00 50.91 455 PHE B O 1
ATOM 5241 N N . VAL B 1 356 ? 30.470 32.477 44.846 1.00 49.91 456 VAL B N 1
ATOM 5242 C CA . VAL B 1 356 ? 30.577 31.494 43.771 1.00 48.78 456 VAL B CA 1
ATOM 5243 C C . VAL B 1 356 ? 29.683 31.961 42.639 1.00 47.81 456 VAL B C 1
ATOM 5244 O O . VAL B 1 356 ? 28.595 32.504 42.878 1.00 44.99 456 VAL B O 1
ATOM 5248 N N . GLU B 1 357 ? 30.163 31.769 41.411 1.00 46.22 457 GLU B N 1
ATOM 5249 C CA . GLU B 1 357 ? 29.318 31.896 40.244 1.00 46.37 457 GLU B CA 1
ATOM 5250 C C . GLU B 1 357 ? 28.524 30.613 40.083 1.00 46.21 457 GLU B C 1
ATOM 5251 O O . GLU B 1 357 ? 29.050 29.509 40.281 1.00 44.94 457 GLU B O 1
ATOM 5257 N N . ILE B 1 358 ? 27.240 30.757 39.766 1.00 43.78 458 ILE B N 1
ATOM 5258 C CA . ILE B 1 358 ? 26.360 29.606 39.620 1.00 45.84 458 ILE B CA 1
ATOM 5259 C C . ILE B 1 358 ? 25.822 29.576 38.189 1.00 49.02 458 ILE B C 1
ATOM 5260 O O . ILE B 1 358 ? 26.042 30.498 37.387 1.00 45.37 458 ILE B O 1
ATOM 5265 N N . THR B 1 359 ? 25.150 28.475 37.865 1.00 46.90 459 THR B N 1
ATOM 5266 C CA . THR B 1 359 ? 24.518 28.296 36.571 1.00 51.28 459 THR B CA 1
ATOM 5267 C C . THR B 1 359 ? 23.018 28.512 36.690 1.00 52.86 459 THR B C 1
ATOM 5268 O O . THR B 1 359 ? 22.468 28.671 37.783 1.00 51.98 459 THR B O 1
ATOM 5272 N N . THR B 1 360 ? 22.360 28.498 35.531 1.00 55.28 460 THR B N 1
ATOM 5273 C CA . THR B 1 360 ? 20.901 28.511 35.480 1.00 58.76 460 THR B CA 1
ATOM 5274 C C . THR B 1 360 ? 20.309 27.380 36.321 1.00 54.28 460 THR B C 1
ATOM 5275 O O . THR B 1 360 ? 19.379 27.590 37.109 1.00 52.78 460 THR B O 1
ATOM 5279 N N . ALA B 1 361 ? 20.838 26.167 36.161 1.00 47.57 461 ALA B N 1
ATOM 5280 C CA . ALA B 1 361 ? 20.378 25.068 37.001 1.00 51.05 461 ALA B CA 1
ATOM 5281 C C . ALA B 1 361 ? 20.552 25.401 38.479 1.00 54.35 461 ALA B C 1
ATOM 5282 O O . ALA B 1 361 ? 19.660 25.129 39.292 1.00 55.07 461 ALA B O 1
ATOM 5284 N N . GLY B 1 362 ? 21.691 26.003 38.843 1.00 54.68 462 GLY B N 1
ATOM 5285 C CA . GLY B 1 362 ? 21.917 26.347 40.241 1.00 54.34 462 GLY B CA 1
ATOM 5286 C C . GLY B 1 362 ? 20.936 27.392 40.740 1.00 54.80 462 GLY B C 1
ATOM 5287 O O . GLY B 1 362 ? 20.481 27.337 41.889 1.00 55.78 462 GLY B O 1
ATOM 5288 N N . LEU B 1 363 ? 20.593 28.356 39.879 1.00 53.23 463 LEU B N 1
ATOM 5289 C CA . LEU B 1 363 ? 19.562 29.331 40.218 1.00 54.17 463 LEU B CA 1
ATOM 5290 C C . LEU B 1 363 ? 18.202 28.662 40.384 1.00 56.75 463 LEU B C 1
ATOM 5291 O O . LEU B 1 363 ? 17.487 28.940 41.356 1.00 58.22 463 LEU B O 1
ATOM 5296 N N . LYS B 1 364 ? 17.826 27.784 39.445 1.00 52.90 464 LYS B N 1
ATOM 5297 C CA . LYS B 1 364 ? 16.584 27.030 39.593 1.00 56.22 464 LYS B CA 1
ATOM 5298 C C . LYS B 1 364 ? 16.549 26.304 40.933 1.00 51.69 464 LYS B C 1
ATOM 5299 O O . LYS B 1 364 ? 15.546 26.347 41.657 1.00 51.74 464 LYS B O 1
ATOM 5305 N N . GLU B 1 365 ? 17.652 25.635 41.273 1.00 47.53 465 GLU B N 1
ATOM 5306 C CA . GLU B 1 365 ? 17.754 24.918 42.537 1.00 50.92 465 GLU B CA 1
ATOM 5307 C C . GLU B 1 365 ? 17.621 25.867 43.729 1.00 52.32 465 GLU B C 1
ATOM 5308 O O . GLU B 1 365 ? 17.109 25.472 44.786 1.00 52.44 465 GLU B O 1
ATOM 5314 N N . SER B 1 366 ? 18.057 27.120 43.567 1.00 52.15 466 SER B N 1
ATOM 5315 C CA . SER B 1 366 ? 18.050 28.072 44.679 1.00 56.87 466 SER B CA 1
ATOM 5316 C C . SER B 1 366 ? 16.637 28.535 44.998 1.00 58.23 466 SER B C 1
ATOM 5317 O O . SER B 1 366 ? 16.258 28.639 46.171 1.00 57.54 466 SER B O 1
ATOM 5320 N N . HIS B 1 367 ? 15.858 28.842 43.966 1.00 55.30 467 HIS B N 1
ATOM 5321 C CA . HIS B 1 367 ? 14.457 29.182 44.131 1.00 58.31 467 HIS B CA 1
ATOM 5322 C C . HIS B 1 367 ? 13.668 27.978 44.645 1.00 56.48 467 HIS B C 1
ATOM 5323 O O . HIS B 1 367 ? 14.200 26.882 44.849 1.00 55.87 467 HIS B O 1
ATOM 5330 N N . VAL B 1 368 ? 12.378 28.212 44.890 1.00 55.62 468 VAL B N 1
ATOM 5331 C CA . VAL B 1 368 ? 11.455 27.137 45.228 1.00 58.87 468 VAL B CA 1
ATOM 5332 C C . VAL B 1 368 ? 11.179 26.322 43.971 1.00 63.69 468 VAL B C 1
ATOM 5333 O O . VAL B 1 368 ? 10.885 26.884 42.909 1.00 67.44 468 VAL B O 1
ATOM 5337 N N . HIS B 1 369 ? 11.288 24.993 44.073 1.00 63.34 469 HIS B N 1
ATOM 5338 C CA . HIS B 1 369 ? 11.146 24.130 42.904 1.00 64.67 469 HIS B CA 1
ATOM 5339 C C . HIS B 1 369 ? 10.428 22.840 43.276 1.00 67.66 469 HIS B C 1
ATOM 5340 O O . HIS B 1 369 ? 10.559 22.339 44.394 1.00 65.11 469 HIS B O 1
ATOM 5347 N N . ASP B 1 370 ? 9.660 22.314 42.316 1.00 72.85 470 ASP B N 1
ATOM 5348 C CA . ASP B 1 370 ? 8.994 21.013 42.407 1.00 79.40 470 ASP B CA 1
ATOM 5349 C C . ASP B 1 370 ? 7.970 20.947 43.539 1.00 83.28 470 ASP B C 1
ATOM 5350 O O . ASP B 1 370 ? 7.607 19.856 43.989 1.00 87.21 470 ASP B O 1
ATOM 5355 N N . VAL B 1 371 ? 7.492 22.098 44.006 1.00 81.39 471 VAL B N 1
ATOM 5356 C CA . VAL B 1 371 ? 6.434 22.173 45.007 1.00 81.66 471 VAL B CA 1
ATOM 5357 C C . VAL B 1 371 ? 5.502 23.313 44.624 1.00 79.59 471 VAL B C 1
ATOM 5358 O O . VAL B 1 371 ? 5.960 24.405 44.274 1.00 77.71 471 VAL B O 1
ATOM 5362 N N . THR B 1 372 ? 4.202 23.060 44.678 1.00 81.72 472 THR B N 1
ATOM 5363 C CA . THR B 1 372 ? 3.217 24.112 44.459 1.00 82.98 472 THR B CA 1
ATOM 5364 C C . THR B 1 372 ? 3.015 24.881 45.762 1.00 80.05 472 THR B C 1
ATOM 5365 O O . THR B 1 372 ? 2.568 24.309 46.761 1.00 83.13 472 THR B O 1
ATOM 5369 N N . ILE B 1 373 ? 3.358 26.169 45.759 1.00 74.39 473 ILE B N 1
ATOM 5370 C CA . ILE B 1 373 ? 3.182 26.991 46.949 1.00 75.51 473 ILE B CA 1
ATOM 5371 C C . ILE B 1 373 ? 1.696 27.239 47.176 1.00 81.73 473 ILE B C 1
ATOM 5372 O O . ILE B 1 373 ? 0.939 27.499 46.228 1.00 84.25 473 ILE B O 1
ATOM 5377 N N . THR B 1 374 ? 1.259 27.120 48.436 1.00 84.38 474 THR B N 1
ATOM 5378 C CA . THR B 1 374 ? -0.138 27.334 48.796 1.00 89.30 474 THR B CA 1
ATOM 5379 C C . THR B 1 374 ? -0.348 28.469 49.784 1.00 89.66 474 THR B C 1
ATOM 5380 O O . THR B 1 374 ? -1.497 28.872 49.995 1.00 94.04 474 THR B O 1
ATOM 5384 N N . HIS B 1 375 ? 0.710 28.976 50.408 1.00 87.17 475 HIS B N 1
ATOM 5385 C CA . HIS B 1 375 ? 0.633 30.115 51.310 1.00 92.76 475 HIS B CA 1
ATOM 5386 C C . HIS B 1 375 ? 1.641 31.157 50.853 1.00 91.69 475 HIS B C 1
ATOM 5387 O O . HIS B 1 375 ? 2.736 30.812 50.400 1.00 83.79 475 HIS B O 1
ATOM 5394 N N . GLU B 1 376 ? 1.268 32.430 50.969 1.00 99.18 476 GLU B N 1
ATOM 5395 C CA . GLU B 1 376 ? 2.133 33.519 50.533 1.00 100.24 476 GLU B CA 1
ATOM 5396 C C . GLU B 1 376 ? 3.148 33.846 51.623 1.00 97.02 476 GLU B C 1
ATOM 5397 O O . GLU B 1 376 ? 2.774 34.263 52.725 1.00 99.78 476 GLU B O 1
ATOM 5403 N N . ALA B 1 377 ? 4.431 33.660 51.316 1.00 89.05 477 ALA B N 1
ATOM 5404 C CA . ALA B 1 377 ? 5.496 34.014 52.247 1.00 85.14 477 ALA B CA 1
ATOM 5405 C C . ALA B 1 377 ? 5.723 35.526 52.235 1.00 87.52 477 ALA B C 1
ATOM 5406 O O . ALA B 1 377 ? 5.615 36.161 51.182 1.00 88.07 477 ALA B O 1
ATOM 5408 N N . PRO B 1 378 ? 6.047 36.129 53.385 1.00 88.28 478 PRO B N 1
ATOM 5409 C CA . PRO B 1 378 ? 6.191 37.595 53.427 1.00 87.43 478 PRO B CA 1
ATOM 5410 C C . PRO B 1 378 ? 7.385 38.120 52.646 1.00 79.22 478 PRO B C 1
ATOM 5411 O O . PRO B 1 378 ? 7.406 39.310 52.306 1.00 78.84 478 PRO B O 1
ATOM 5415 N N . ASN B 1 379 ? 8.376 37.280 52.351 1.00 71.57 479 ASN B N 1
ATOM 5416 C CA . ASN B 1 379 ? 9.627 37.744 51.766 1.00 68.43 479 ASN B CA 1
ATOM 5417 C C . ASN B 1 379 ? 9.984 36.982 50.494 1.00 65.37 479 ASN B C 1
ATOM 5418 O O . ASN B 1 379 ? 11.155 36.968 50.097 1.00 60.62 479 ASN B O 1
ATOM 5423 N N . TYR B 1 380 ? 9.007 36.346 49.850 1.00 69.75 480 TYR B N 1
ATOM 5424 C CA . TYR B 1 380 ? 9.297 35.526 48.682 1.00 73.00 480 TYR B CA 1
ATOM 5425 C C . TYR B 1 380 ? 8.062 35.416 47.800 1.00 84.50 480 TYR B C 1
ATOM 5426 O O . TYR B 1 380 ? 6.995 35.017 48.275 1.00 86.90 480 TYR B O 1
ATOM 5435 N N . LYS B 1 381 ? 8.218 35.760 46.522 1.00 98.65 481 LYS B N 1
ATOM 5436 C CA . LYS B 1 381 ? 7.213 35.508 45.488 1.00 106.61 481 LYS B CA 1
ATOM 5437 C C . LYS B 1 381 ? 7.843 35.667 44.105 1.00 108.96 481 LYS B C 1
ATOM 5438 O O . LYS B 1 381 ? 7.770 34.765 43.267 1.00 110.79 481 LYS B O 1
ATOM 5444 N N . ALA C 1 3 ? 38.686 14.841 15.536 1.00 120.15 0 ALA C N 1
ATOM 5445 C CA . ALA C 1 3 ? 37.675 15.565 16.301 1.00 117.85 0 ALA C CA 1
ATOM 5446 C C . ALA C 1 3 ? 36.981 16.633 15.452 1.00 116.37 0 ALA C C 1
ATOM 5447 O O . ALA C 1 3 ? 37.382 16.905 14.316 1.00 116.21 0 ALA C O 1
ATOM 5449 N N . MET C 1 4 ? 35.933 17.233 16.012 1.00 115.24 1 MET C N 1
ATOM 5450 C CA . MET C 1 4 ? 35.179 18.262 15.313 1.00 112.01 1 MET C CA 1
ATOM 5451 C C . MET C 1 4 ? 35.864 19.614 15.465 1.00 110.00 1 MET C C 1
ATOM 5452 O O . MET C 1 4 ? 36.419 19.934 16.522 1.00 111.25 1 MET C O 1
ATOM 5457 N N . LYS C 1 5 ? 35.825 20.406 14.398 1.00 105.45 2 LYS C N 1
ATOM 5458 C CA . LYS C 1 5 ? 36.475 21.713 14.369 1.00 103.05 2 LYS C CA 1
ATOM 5459 C C . LYS C 1 5 ? 35.440 22.769 14.741 1.00 97.88 2 LYS C C 1
ATOM 5460 O O . LYS C 1 5 ? 34.630 23.185 13.908 1.00 96.36 2 LYS C O 1
ATOM 5466 N N . ILE C 1 6 ? 35.449 23.178 16.006 1.00 94.71 3 ILE C N 1
ATOM 5467 C CA . ILE C 1 6 ? 34.779 24.401 16.432 1.00 88.42 3 ILE C CA 1
ATOM 5468 C C . ILE C 1 6 ? 35.796 25.525 16.324 1.00 87.94 3 ILE C C 1
ATOM 5469 O O . ILE C 1 6 ? 36.856 25.478 16.960 1.00 88.07 3 ILE C O 1
ATOM 5474 N N . VAL C 1 7 ? 35.484 26.528 15.508 1.00 89.04 4 VAL C N 1
ATOM 5475 C CA . VAL C 1 7 ? 36.423 27.618 15.278 1.00 92.02 4 VAL C CA 1
ATOM 5476 C C . VAL C 1 7 ? 36.217 28.799 16.226 1.00 92.70 4 VAL C C 1
ATOM 5477 O O . VAL C 1 7 ? 37.163 29.570 16.448 1.00 93.61 4 VAL C O 1
ATOM 5481 N N . LYS C 1 8 ? 35.023 28.957 16.801 1.00 92.13 5 LYS C N 1
ATOM 5482 C CA . LYS C 1 8 ? 34.785 30.029 17.762 1.00 88.70 5 LYS C CA 1
ATOM 5483 C C . LYS C 1 8 ? 33.491 29.763 18.523 1.00 80.88 5 LYS C C 1
ATOM 5484 O O . LYS C 1 8 ? 32.674 28.923 18.130 1.00 78.73 5 LYS C O 1
ATOM 5490 N N . ARG C 1 9 ? 33.329 30.484 19.633 1.00 73.95 6 ARG C N 1
ATOM 5491 C CA . ARG C 1 9 ? 32.045 30.629 20.306 1.00 68.19 6 ARG C CA 1
ATOM 5492 C C . ARG C 1 9 ? 31.431 31.954 19.867 1.00 64.08 6 ARG C C 1
ATOM 5493 O O . ARG C 1 9 ? 31.979 33.022 20.159 1.00 67.62 6 ARG C O 1
ATOM 5501 N N . ALA C 1 10 ? 30.303 31.895 19.174 1.00 56.94 7 ALA C N 1
ATOM 5502 C CA . ALA C 1 10 ? 29.765 33.083 18.526 1.00 51.99 7 ALA C CA 1
ATOM 5503 C C . ALA C 1 10 ? 28.591 33.661 19.304 1.00 48.78 7 ALA C C 1
ATOM 5504 O O . ALA C 1 10 ? 27.775 32.932 19.880 1.00 47.60 7 ALA C O 1
ATOM 5506 N N . LEU C 1 11 ? 28.509 34.988 19.284 1.00 45.47 8 LEU C N 1
ATOM 5507 C CA . LEU C 1 11 ? 27.556 35.755 20.070 1.00 49.45 8 LEU C CA 1
ATOM 5508 C C . LEU C 1 11 ? 26.568 36.467 19.162 1.00 45.67 8 LEU C C 1
ATOM 5509 O O . LEU C 1 11 ? 26.866 36.769 17.997 1.00 47.76 8 LEU C O 1
ATOM 5514 N N . THR C 1 12 ? 25.381 36.739 19.691 1.00 40.52 9 THR C N 1
ATOM 5515 C CA . THR C 1 12 ? 24.502 37.659 18.984 1.00 42.81 9 THR C CA 1
ATOM 5516 C C . THR C 1 12 ? 24.061 38.793 19.923 1.00 41.29 9 THR C C 1
ATOM 5517 O O . THR C 1 12 ? 24.616 38.967 21.016 1.00 46.70 9 THR C O 1
ATOM 5521 N N . PHE C 1 13 ? 23.072 39.580 19.473 1.00 40.44 10 PHE C N 1
ATOM 5522 C CA . PHE C 1 13 ? 22.768 40.867 20.104 1.00 39.24 10 PHE C CA 1
ATOM 5523 C C . PHE C 1 13 ? 22.510 40.718 21.608 1.00 45.69 10 PHE C C 1
ATOM 5524 O O . PHE C 1 13 ? 23.080 41.455 22.430 1.00 46.42 10 PHE C O 1
ATOM 5532 N N A GLU C 1 14 ? 21.645 39.773 21.990 0.54 47.23 11 GLU C N 1
ATOM 5533 N N B GLU C 1 14 ? 21.677 39.744 21.980 0.46 47.31 11 GLU C N 1
ATOM 5534 C CA A GLU C 1 14 ? 21.281 39.635 23.395 0.54 48.54 11 GLU C CA 1
ATOM 5535 C CA B GLU C 1 14 ? 21.270 39.573 23.368 0.46 48.49 11 GLU C CA 1
ATOM 5536 C C A GLU C 1 14 ? 22.445 39.194 24.271 0.54 46.72 11 GLU C C 1
ATOM 5537 C C B GLU C 1 14 ? 22.432 39.172 24.263 0.46 46.75 11 GLU C C 1
ATOM 5538 O O A GLU C 1 14 ? 22.339 39.290 25.496 0.54 45.37 11 GLU C O 1
ATOM 5539 O O B GLU C 1 14 ? 22.315 39.267 25.487 0.46 45.48 11 GLU C O 1
ATOM 5550 N N . ASP C 1 15 ? 23.548 38.728 23.681 1.00 45.38 12 ASP C N 1
ATOM 5551 C CA . ASP C 1 15 ? 24.706 38.311 24.466 1.00 48.31 12 ASP C CA 1
ATOM 5552 C C . ASP C 1 15 ? 25.556 39.471 24.970 1.00 43.03 12 ASP C C 1
ATOM 5553 O O . ASP C 1 15 ? 26.411 39.255 25.841 1.00 41.88 12 ASP C O 1
ATOM 5558 N N . VAL C 1 16 ? 25.376 40.680 24.432 1.00 40.91 13 VAL C N 1
ATOM 5559 C CA . VAL C 1 16 ? 26.311 41.772 24.681 1.00 44.12 13 VAL C CA 1
ATOM 5560 C C . VAL C 1 16 ? 25.580 43.075 25.001 1.00 45.24 13 VAL C C 1
ATOM 5561 O O . VAL C 1 16 ? 24.421 43.283 24.630 1.00 43.39 13 VAL C O 1
ATOM 5565 N N . LEU C 1 17 ? 26.299 43.968 25.689 1.00 46.33 14 LEU C N 1
ATOM 5566 C CA . LEU C 1 17 ? 25.852 45.336 25.939 1.00 44.71 14 LEU C CA 1
ATOM 5567 C C . LEU C 1 17 ? 27.014 46.287 25.688 1.00 44.31 14 LEU C C 1
ATOM 5568 O O . LEU C 1 17 ? 28.184 45.922 25.865 1.00 45.01 14 LEU C O 1
ATOM 5573 N N . LEU C 1 18 ? 26.683 47.519 25.292 1.00 41.90 15 LEU C N 1
ATOM 5574 C CA . LEU C 1 18 ? 27.683 48.576 25.200 1.00 44.03 15 LEU C CA 1
ATOM 5575 C C . LEU C 1 18 ? 27.910 49.198 26.575 1.00 41.02 15 LEU C C 1
ATOM 5576 O O . LEU C 1 18 ? 26.955 49.514 27.284 1.00 39.20 15 LEU C O 1
ATOM 5581 N N . ARG C 1 19 ? 29.177 49.394 26.929 1.00 41.97 16 ARG C N 1
ATOM 5582 C CA . ARG C 1 19 ? 29.516 50.157 28.117 1.00 46.38 16 ARG C CA 1
ATOM 5583 C C . ARG C 1 19 ? 29.292 51.649 27.872 1.00 43.82 16 ARG C C 1
ATOM 5584 O O . ARG C 1 19 ? 29.620 52.163 26.795 1.00 39.81 16 ARG C O 1
ATOM 5592 N N . PRO C 1 20 ? 28.775 52.380 28.853 1.00 45.27 17 PRO C N 1
ATOM 5593 C CA . PRO C 1 20 ? 28.768 53.846 28.729 1.00 42.26 17 PRO C CA 1
ATOM 5594 C C . PRO C 1 20 ? 30.187 54.400 28.801 1.00 45.21 17 PRO C C 1
ATOM 5595 O O . PRO C 1 20 ? 31.070 53.824 29.446 1.00 47.43 17 PRO C O 1
ATOM 5599 N N . GLY C 1 21 ? 30.407 55.525 28.116 1.00 42.87 18 GLY C N 1
ATOM 5600 C CA . GLY C 1 21 ? 31.656 56.254 28.197 1.00 47.70 18 GLY C CA 1
ATOM 5601 C C . GLY C 1 21 ? 31.428 57.722 28.543 1.00 51.71 18 GLY C C 1
ATOM 5602 O O . GLY C 1 21 ? 30.290 58.186 28.667 1.00 53.60 18 GLY C O 1
ATOM 5603 N N . TYR C 1 22 ? 32.534 58.443 28.725 1.00 52.10 19 TYR C N 1
ATOM 5604 C CA . TYR C 1 22 ? 32.434 59.877 28.993 1.00 55.63 19 TYR C CA 1
ATOM 5605 C C . TYR C 1 22 ? 31.840 60.590 27.784 1.00 53.93 19 TYR C C 1
ATOM 5606 O O . TYR C 1 22 ? 32.220 60.316 26.640 1.00 52.04 19 TYR C O 1
ATOM 5615 N N . SER C 1 23 ? 30.894 61.490 28.028 1.00 52.98 20 SER C N 1
ATOM 5616 C CA . SER C 1 23 ? 30.109 62.063 26.942 1.00 54.77 20 SER C CA 1
ATOM 5617 C C . SER C 1 23 ? 29.995 63.574 27.084 1.00 55.80 20 SER C C 1
ATOM 5618 O O . SER C 1 23 ? 29.701 64.081 28.173 1.00 53.51 20 SER C O 1
ATOM 5621 N N . GLU C 1 24 ? 30.210 64.284 25.977 1.00 54.09 21 GLU C N 1
ATOM 5622 C CA . GLU C 1 24 ? 29.989 65.723 25.908 1.00 59.85 21 GLU C CA 1
ATOM 5623 C C . GLU C 1 24 ? 28.963 66.087 24.842 1.00 62.81 21 GLU C C 1
ATOM 5624 O O . GLU C 1 24 ? 28.837 67.268 24.501 1.00 66.40 21 GLU C O 1
ATOM 5630 N N . VAL C 1 25 ? 28.237 65.108 24.304 1.00 57.92 22 VAL C N 1
ATOM 5631 C CA . VAL C 1 25 ? 27.323 65.309 23.186 1.00 60.73 22 VAL C CA 1
ATOM 5632 C C . VAL C 1 25 ? 25.929 64.870 23.606 1.00 64.38 22 VAL C C 1
ATOM 5633 O O . VAL C 1 25 ? 25.766 63.896 24.352 1.00 67.23 22 VAL C O 1
ATOM 5637 N N . LEU C 1 26 ? 24.957 65.562 23.135 1.00 62.10 23 LEU C N 1
ATOM 5638 C CA . LEU C 1 26 ? 23.591 65.176 23.448 1.00 61.30 23 LEU C CA 1
ATOM 5639 C C . LEU C 1 26 ? 23.017 64.316 22.328 1.00 61.04 23 LEU C C 1
ATOM 5640 O O . LEU C 1 26 ? 23.312 64.549 21.154 1.00 58.68 23 LEU C O 1
ATOM 5645 N N . PRO C 1 27 ? 22.190 63.323 22.679 1.00 59.93 24 PRO C N 1
ATOM 5646 C CA . PRO C 1 27 ? 21.577 62.473 21.643 1.00 56.91 24 PRO C CA 1
ATOM 5647 C C . PRO C 1 27 ? 21.014 63.260 20.469 1.00 56.82 24 PRO C C 1
ATOM 5648 O O . PRO C 1 27 ? 21.173 62.847 19.315 1.00 52.43 24 PRO C O 1
ATOM 5652 N N . LYS C 1 28 ? 20.391 64.405 20.736 1.00 58.35 25 LYS C N 1
ATOM 5653 C CA . LYS C 1 28 ? 19.803 65.208 19.676 1.00 63.41 25 LYS C CA 1
ATOM 5654 C C . LYS C 1 28 ? 20.850 65.851 18.776 1.00 62.75 25 LYS C C 1
ATOM 5655 O O . LYS C 1 28 ? 20.506 66.296 17.680 1.00 65.76 25 LYS C O 1
ATOM 5661 N N . GLU C 1 29 ? 22.113 65.895 19.202 1.00 61.36 26 GLU C N 1
ATOM 5662 C CA . GLU C 1 29 ? 23.176 66.547 18.449 1.00 62.86 26 GLU C CA 1
ATOM 5663 C C . GLU C 1 29 ? 24.047 65.581 17.649 1.00 58.56 26 GLU C C 1
ATOM 5664 O O . GLU C 1 29 ? 24.811 66.027 16.790 1.00 59.17 26 GLU C O 1
ATOM 5670 N N . VAL C 1 30 ? 23.980 64.281 17.911 1.00 53.15 27 VAL C N 1
ATOM 5671 C CA . VAL C 1 30 ? 24.858 63.371 17.193 1.00 54.17 27 VAL C CA 1
ATOM 5672 C C . VAL C 1 30 ? 24.417 63.277 15.729 1.00 54.39 27 VAL C C 1
ATOM 5673 O O . VAL C 1 30 ? 23.260 63.545 15.380 1.00 53.52 27 VAL C O 1
ATOM 5677 N N . LYS C 1 31 ? 25.360 62.928 14.861 1.00 49.69 28 LYS C N 1
ATOM 5678 C CA . LYS C 1 31 ? 25.115 62.813 13.428 1.00 50.78 28 LYS C CA 1
ATOM 5679 C C . LYS C 1 31 ? 25.044 61.331 13.085 1.00 47.87 28 LYS C C 1
ATOM 5680 O O . LYS C 1 31 ? 25.892 60.556 13.535 1.00 48.57 28 LYS C O 1
ATOM 5686 N N . ILE C 1 32 ? 24.017 60.933 12.324 1.00 47.94 29 ILE C N 1
ATOM 5687 C CA . ILE C 1 32 ? 23.782 59.525 12.017 1.00 47.37 29 ILE C CA 1
ATOM 5688 C C . ILE C 1 32 ? 23.834 59.236 10.507 1.00 47.00 29 ILE C C 1
ATOM 5689 O O . ILE C 1 32 ? 23.282 58.225 10.051 1.00 44.85 29 ILE C O 1
ATOM 5694 N N A HIS C 1 33 ? 24.508 60.086 9.730 0.58 46.55 30 HIS C N 1
ATOM 5695 N N B HIS C 1 33 ? 24.480 60.101 9.722 0.42 46.63 30 HIS C N 1
ATOM 5696 C CA A HIS C 1 33 ? 24.791 59.759 8.336 0.58 46.18 30 HIS C CA 1
ATOM 5697 C CA B HIS C 1 33 ? 24.784 59.756 8.337 0.42 46.40 30 HIS C CA 1
ATOM 5698 C C A HIS C 1 33 ? 25.778 58.597 8.248 0.58 47.53 30 HIS C C 1
ATOM 5699 C C B HIS C 1 33 ? 25.706 58.538 8.291 0.42 47.30 30 HIS C C 1
ATOM 5700 O O A HIS C 1 33 ? 26.616 58.396 9.132 0.58 47.49 30 HIS C O 1
ATOM 5701 O O B HIS C 1 33 ? 26.432 58.242 9.243 0.42 47.44 30 HIS C O 1
ATOM 5714 N N . THR C 1 34 ? 25.686 57.832 7.159 1.00 46.56 31 THR C N 1
ATOM 5715 C CA . THR C 1 34 ? 26.539 56.660 7.004 1.00 46.47 31 THR C CA 1
ATOM 5716 C C . THR C 1 34 ? 26.655 56.292 5.525 1.00 50.88 31 THR C C 1
ATOM 5717 O O . THR C 1 34 ? 25.979 56.862 4.670 1.00 54.87 31 THR C O 1
ATOM 5721 N N . LYS C 1 35 ? 27.530 55.330 5.234 1.00 50.62 32 LYS C N 1
ATOM 5722 C CA . LYS C 1 35 ? 27.714 54.835 3.873 1.00 52.53 32 LYS C CA 1
ATOM 5723 C C . LYS C 1 35 ? 26.844 53.604 3.637 1.00 50.61 32 LYS C C 1
ATOM 5724 O O . LYS C 1 35 ? 26.876 52.647 4.419 1.00 47.97 32 LYS C O 1
ATOM 5730 N N . LEU C 1 36 ? 26.053 53.646 2.572 1.00 44.82 33 LEU C N 1
ATOM 5731 C CA . LEU C 1 36 ? 25.361 52.457 2.079 1.00 45.93 33 LEU C CA 1
ATOM 5732 C C . LEU C 1 36 ? 26.309 51.577 1.282 1.00 45.59 33 LEU C C 1
ATOM 5733 O O . LEU C 1 36 ? 26.435 50.376 1.550 1.00 42.69 33 LEU C O 1
ATOM 5738 N N . THR C 1 37 ? 26.965 52.166 0.281 1.00 44.81 34 THR C N 1
ATOM 5739 C CA . THR C 1 37 ? 27.992 51.486 -0.493 1.00 49.75 34 THR C CA 1
ATOM 5740 C C . THR C 1 37 ? 29.229 52.363 -0.516 1.00 53.86 34 THR C C 1
ATOM 5741 O O . THR C 1 37 ? 29.251 53.424 0.118 1.00 53.43 34 THR C O 1
ATOM 5745 N N . LYS C 1 38 ? 30.243 51.936 -1.273 1.00 54.81 35 LYS C N 1
ATOM 5746 C CA . LYS C 1 38 ? 31.426 52.766 -1.473 1.00 60.32 35 LYS C CA 1
ATOM 5747 C C . LYS C 1 38 ? 31.055 54.169 -1.942 1.00 62.05 35 LYS C C 1
ATOM 5748 O O . LYS C 1 38 ? 31.690 55.146 -1.535 1.00 58.53 35 LYS C O 1
ATOM 5754 N N . ASN C 1 39 ? 30.015 54.293 -2.772 1.00 62.21 36 ASN C N 1
ATOM 5755 C CA . ASN C 1 39 ? 29.691 55.558 -3.411 1.00 60.72 36 ASN C CA 1
ATOM 5756 C C . ASN C 1 39 ? 28.323 56.128 -3.058 1.00 57.71 36 ASN C C 1
ATOM 5757 O O . ASN C 1 39 ? 27.935 57.135 -3.651 1.00 61.02 36 ASN C O 1
ATOM 5762 N N . ILE C 1 40 ? 27.561 55.525 -2.152 1.00 48.64 37 ILE C N 1
ATOM 5763 C CA . ILE C 1 40 ? 26.236 56.044 -1.822 1.00 50.25 37 ILE C CA 1
ATOM 5764 C C . ILE C 1 40 ? 26.151 56.254 -0.317 1.00 49.57 37 ILE C C 1
ATOM 5765 O O . ILE C 1 40 ? 26.343 55.306 0.461 1.00 47.40 37 ILE C O 1
ATOM 5770 N N . THR C 1 41 ? 25.853 57.484 0.090 1.00 45.47 38 THR C N 1
ATOM 5771 C CA . THR C 1 41 ? 25.652 57.797 1.495 1.00 55.16 38 THR C CA 1
ATOM 5772 C C . THR C 1 41 ? 24.171 57.728 1.842 1.00 58.31 38 THR C C 1
ATOM 5773 O O . THR C 1 41 ? 23.304 57.906 0.986 1.00 62.85 38 THR C O 1
ATOM 5777 N N . LEU C 1 42 ? 23.894 57.435 3.104 1.00 51.28 39 LEU C N 1
ATOM 5778 C CA . LEU C 1 42 ? 22.563 57.557 3.672 1.00 51.15 39 LEU C CA 1
ATOM 5779 C C . LEU C 1 42 ? 22.599 58.649 4.728 1.00 48.71 39 LEU C C 1
ATOM 5780 O O . LEU C 1 42 ? 23.650 58.932 5.311 1.00 42.90 39 LEU C O 1
ATOM 5785 N N . ASN C 1 43 ? 21.454 59.276 4.965 1.00 48.40 40 ASN C N 1
ATOM 5786 C CA . ASN C 1 43 ? 21.388 60.262 6.030 1.00 47.46 40 ASN C CA 1
ATOM 5787 C C . ASN C 1 43 ? 20.969 59.640 7.353 1.00 46.89 40 ASN C C 1
ATOM 5788 O O . ASN C 1 43 ? 21.123 60.277 8.398 1.00 46.68 40 ASN C O 1
ATOM 5793 N N . MET C 1 44 ? 20.461 58.413 7.328 1.00 50.16 41 MET C N 1
ATOM 5794 C CA . MET C 1 44 ? 20.254 57.613 8.526 1.00 48.90 41 MET C CA 1
ATOM 5795 C C . MET C 1 44 ? 20.447 56.154 8.135 1.00 49.63 41 MET C C 1
ATOM 5796 O O . MET C 1 44 ? 20.331 55.804 6.955 1.00 51.03 41 MET C O 1
ATOM 5801 N N . PRO C 1 45 ? 20.796 55.288 9.087 1.00 48.07 42 PRO C N 1
ATOM 5802 C CA . PRO C 1 45 ? 21.395 53.999 8.700 1.00 45.98 42 PRO C CA 1
ATOM 5803 C C . PRO C 1 45 ? 20.435 52.835 8.490 1.00 42.42 42 PRO C C 1
ATOM 5804 O O . PRO C 1 45 ? 20.874 51.686 8.568 1.00 42.22 42 PRO C O 1
ATOM 5808 N N . LEU C 1 46 ? 19.161 53.079 8.197 1.00 46.68 43 LEU C N 1
ATOM 5809 C CA . LEU C 1 46 ? 18.163 52.013 8.113 1.00 46.06 43 LEU C CA 1
ATOM 5810 C C . LEU C 1 46 ? 17.747 51.719 6.666 1.00 48.06 43 LEU C C 1
ATOM 5811 O O . LEU C 1 46 ? 17.486 52.638 5.886 1.00 45.10 43 LEU C O 1
ATOM 5816 N N . ILE C 1 47 ? 17.666 50.427 6.328 1.00 49.11 44 ILE C N 1
ATOM 5817 C CA . ILE C 1 47 ? 17.187 49.936 5.034 1.00 48.07 44 ILE C CA 1
ATOM 5818 C C . ILE C 1 47 ? 16.013 48.995 5.280 1.00 48.63 44 ILE C C 1
ATOM 5819 O O . ILE C 1 47 ? 16.117 48.076 6.103 1.00 44.38 44 ILE C O 1
ATOM 5824 N N . SER C 1 48 ? 14.920 49.180 4.536 1.00 48.74 45 SER C N 1
ATOM 5825 C CA . SER C 1 48 ? 13.804 48.244 4.625 1.00 47.09 45 SER C CA 1
ATOM 5826 C C . SER C 1 48 ? 14.053 47.020 3.739 1.00 47.59 45 SER C C 1
ATOM 5827 O O . SER C 1 48 ? 14.578 47.129 2.617 1.00 45.09 45 SER C O 1
ATOM 5830 N N . ALA C 1 49 ? 13.674 45.850 4.264 1.00 42.11 46 ALA C N 1
ATOM 5831 C CA . ALA C 1 49 ? 14.045 44.566 3.683 1.00 43.49 46 ALA C CA 1
ATOM 5832 C C . ALA C 1 49 ? 13.389 44.338 2.324 1.00 45.98 46 ALA C C 1
ATOM 5833 O O . ALA C 1 49 ? 12.254 44.757 2.076 1.00 49.56 46 ALA C O 1
ATOM 5835 N N . ALA C 1 50 ? 14.110 43.628 1.446 1.00 44.80 47 ALA C N 1
ATOM 5836 C CA . ALA C 1 50 ? 13.606 43.271 0.114 1.00 47.20 47 ALA C CA 1
ATOM 5837 C C . ALA C 1 50 ? 12.646 42.082 0.210 1.00 47.57 47 ALA C C 1
ATOM 5838 O O . ALA C 1 50 ? 12.921 40.969 -0.246 1.00 48.17 47 ALA C O 1
ATOM 5840 N N . MET C 1 51 ? 11.476 42.341 0.795 1.00 47.99 48 MET C N 1
ATOM 5841 C CA . MET C 1 51 ? 10.490 41.296 1.055 1.00 48.52 48 MET C CA 1
ATOM 5842 C C . MET C 1 51 ? 9.110 41.756 0.612 1.00 50.70 48 MET C C 1
ATOM 5843 O O . MET C 1 51 ? 8.766 42.932 0.763 1.00 49.58 48 MET C O 1
ATOM 5848 N N . ASP C 1 52 ? 8.306 40.819 0.101 1.00 54.20 49 ASP C N 1
ATOM 5849 C CA . ASP C 1 52 ? 7.035 41.205 -0.502 1.00 58.59 49 ASP C CA 1
ATOM 5850 C C . ASP C 1 52 ? 5.963 41.545 0.523 1.00 57.09 49 ASP C C 1
ATOM 5851 O O . ASP C 1 52 ? 4.837 41.872 0.128 1.00 57.13 49 ASP C O 1
ATOM 5856 N N . THR C 1 53 ? 6.286 41.502 1.816 1.00 55.98 50 THR C N 1
ATOM 5857 C CA . THR C 1 53 ? 5.414 42.048 2.851 1.00 58.45 50 THR C CA 1
ATOM 5858 C C . THR C 1 53 ? 6.054 43.243 3.561 1.00 58.70 50 THR C C 1
ATOM 5859 O O . THR C 1 53 ? 5.577 43.658 4.627 1.00 61.52 50 THR C O 1
ATOM 5863 N N . VAL C 1 54 ? 7.126 43.808 2.994 1.00 55.00 51 VAL C N 1
ATOM 5864 C CA . VAL C 1 54 ? 7.811 44.947 3.607 1.00 51.95 51 VAL C CA 1
ATOM 5865 C C . VAL C 1 54 ? 7.938 46.107 2.615 1.00 54.43 51 VAL C C 1
ATOM 5866 O O . VAL C 1 54 ? 7.423 47.204 2.868 1.00 53.93 51 VAL C O 1
ATOM 5870 N N . THR C 1 55 ? 8.607 45.892 1.478 1.00 53.83 52 THR C N 1
ATOM 5871 C CA . THR C 1 55 ? 9.017 47.003 0.616 1.00 52.42 52 THR C CA 1
ATOM 5872 C C . THR C 1 55 ? 8.489 46.853 -0.806 1.00 52.63 52 THR C C 1
ATOM 5873 O O . THR C 1 55 ? 8.969 46.006 -1.574 1.00 53.41 52 THR C O 1
ATOM 5877 N N . GLU C 1 56 ? 7.514 47.696 -1.152 1.00 51.89 53 GLU C N 1
ATOM 5878 C CA . GLU C 1 56 ? 7.291 48.127 -2.528 1.00 55.50 53 GLU C CA 1
ATOM 5879 C C . GLU C 1 56 ? 7.394 49.652 -2.544 1.00 58.39 53 GLU C C 1
ATOM 5880 O O . GLU C 1 56 ? 7.977 50.230 -1.617 1.00 55.16 53 GLU C O 1
ATOM 5886 N N . HIS C 1 57 ? 6.845 50.326 -3.563 1.00 60.02 54 HIS C N 1
ATOM 5887 C CA . HIS C 1 57 ? 7.236 51.720 -3.787 1.00 57.89 54 HIS C CA 1
ATOM 5888 C C . HIS C 1 57 ? 6.894 52.615 -2.596 1.00 59.36 54 HIS C C 1
ATOM 5889 O O . HIS C 1 57 ? 7.667 53.521 -2.257 1.00 60.99 54 HIS C O 1
ATOM 5896 N N . ARG C 1 58 ? 5.769 52.363 -1.922 1.00 57.61 55 ARG C N 1
ATOM 5897 C CA . ARG C 1 58 ? 5.346 53.293 -0.877 1.00 61.43 55 ARG C CA 1
ATOM 5898 C C . ARG C 1 58 ? 6.258 53.227 0.348 1.00 59.67 55 ARG C C 1
ATOM 5899 O O . ARG C 1 58 ? 6.569 54.266 0.947 1.00 59.28 55 ARG C O 1
ATOM 5907 N N . ALA C 1 59 ? 6.697 52.025 0.746 1.00 55.63 56 ALA C N 1
ATOM 5908 C CA . ALA C 1 59 ? 7.649 51.947 1.855 1.00 55.36 56 ALA C CA 1
ATOM 5909 C C . ALA C 1 59 ? 9.002 52.502 1.437 1.00 53.97 56 ALA C C 1
ATOM 5910 O O . ALA C 1 59 ? 9.664 53.190 2.223 1.00 54.53 56 ALA C O 1
ATOM 5912 N N . ALA C 1 60 ? 9.427 52.205 0.201 1.00 49.74 57 ALA C N 1
ATOM 5913 C CA . ALA C 1 60 ? 10.696 52.724 -0.303 1.00 50.85 57 ALA C CA 1
ATOM 5914 C C . ALA C 1 60 ? 10.689 54.247 -0.352 1.00 51.23 57 ALA C C 1
ATOM 5915 O O . ALA C 1 60 ? 11.698 54.889 -0.038 1.00 50.51 57 ALA C O 1
ATOM 5917 N N . ILE C 1 61 ? 9.564 54.845 -0.749 1.00 52.36 58 ILE C N 1
ATOM 5918 C CA . ILE C 1 61 ? 9.477 56.304 -0.780 1.00 53.91 58 ILE C CA 1
ATOM 5919 C C . ILE C 1 61 ? 9.676 56.876 0.622 1.00 56.63 58 ILE C C 1
ATOM 5920 O O . ILE C 1 61 ? 10.458 57.813 0.824 1.00 57.46 58 ILE C O 1
ATOM 5925 N N . MET C 1 62 ? 8.975 56.317 1.614 1.00 54.77 59 MET C N 1
ATOM 5926 C CA . MET C 1 62 ? 9.090 56.860 2.963 1.00 56.14 59 MET C CA 1
ATOM 5927 C C . MET C 1 62 ? 10.477 56.618 3.546 1.00 53.10 59 MET C C 1
ATOM 5928 O O . MET C 1 62 ? 11.021 57.488 4.237 1.00 52.62 59 MET C O 1
ATOM 5933 N N . MET C 1 63 ? 11.063 55.446 3.294 1.00 53.55 60 MET C N 1
ATOM 5934 C CA . MET C 1 63 ? 12.389 55.171 3.844 1.00 51.14 60 MET C CA 1
ATOM 5935 C C . MET C 1 63 ? 13.414 56.162 3.300 1.00 53.43 60 MET C C 1
ATOM 5936 O O . MET C 1 63 ? 14.242 56.685 4.056 1.00 52.72 60 MET C O 1
ATOM 5941 N N . ALA C 1 64 ? 13.353 56.456 1.992 1.00 49.06 61 ALA C N 1
ATOM 5942 C CA . ALA C 1 64 ? 14.259 57.446 1.411 1.00 48.16 61 ALA C CA 1
ATOM 5943 C C . ALA C 1 64 ? 13.955 58.856 1.912 1.00 50.21 61 ALA C C 1
ATOM 5944 O O . ALA C 1 64 ? 14.881 59.635 2.170 1.00 52.11 61 ALA C O 1
ATOM 5946 N N . ARG C 1 65 ? 12.670 59.211 2.044 1.00 50.90 62 ARG C N 1
ATOM 5947 C CA . ARG C 1 65 ? 12.324 60.543 2.545 1.00 53.32 62 ARG C CA 1
ATOM 5948 C C . ARG C 1 65 ? 12.874 60.785 3.946 1.00 55.21 62 ARG C C 1
ATOM 5949 O O . ARG C 1 65 ? 13.186 61.931 4.300 1.00 53.05 62 ARG C O 1
ATOM 5957 N N . LEU C 1 66 ? 12.964 59.739 4.764 1.00 50.18 63 LEU C N 1
ATOM 5958 C CA . LEU C 1 66 ? 13.496 59.864 6.113 1.00 55.96 63 LEU C CA 1
ATOM 5959 C C . LEU C 1 66 ? 15.009 59.713 6.160 1.00 56.14 63 LEU C C 1
ATOM 5960 O O . LEU C 1 66 ? 15.584 59.737 7.255 1.00 54.01 63 LEU C O 1
ATOM 5965 N N . GLY C 1 67 ? 15.661 59.549 5.002 1.00 54.26 64 GLY C N 1
ATOM 5966 C CA . GLY C 1 67 ? 17.106 59.519 4.907 1.00 51.01 64 GLY C CA 1
ATOM 5967 C C . GLY C 1 67 ? 17.715 58.153 4.697 1.00 51.88 64 GLY C C 1
ATOM 5968 O O . GLY C 1 67 ? 18.941 58.067 4.529 1.00 50.52 64 GLY C O 1
ATOM 5969 N N . GLY C 1 68 ? 16.924 57.088 4.729 1.00 51.71 65 GLY C N 1
ATOM 5970 C CA . GLY C 1 68 ? 17.413 55.730 4.549 1.00 48.17 65 GLY C CA 1
ATOM 5971 C C . GLY C 1 68 ? 17.182 55.224 3.140 1.00 51.73 65 GLY C C 1
ATOM 5972 O O . GLY C 1 68 ? 17.322 55.966 2.162 1.00 50.72 65 GLY C O 1
ATOM 5973 N N . LEU C 1 69 ? 16.820 53.944 3.028 1.00 50.54 66 LEU C N 1
ATOM 5974 C CA . LEU C 1 69 ? 16.596 53.332 1.722 1.00 51.74 66 LEU C CA 1
ATOM 5975 C C . LEU C 1 69 ? 15.603 52.185 1.842 1.00 51.19 66 LEU C C 1
ATOM 5976 O O . LEU C 1 69 ? 15.602 51.450 2.836 1.00 47.25 66 LEU C O 1
ATOM 5981 N N . GLY C 1 70 ? 14.774 52.027 0.813 1.00 50.24 67 GLY C N 1
ATOM 5982 C CA . GLY C 1 70 ? 14.005 50.804 0.598 1.00 50.44 67 GLY C CA 1
ATOM 5983 C C . GLY C 1 70 ? 14.584 50.019 -0.568 1.00 50.85 67 GLY C C 1
ATOM 5984 O O . GLY C 1 70 ? 15.050 50.611 -1.553 1.00 50.65 67 GLY C O 1
ATOM 5985 N N . VAL C 1 71 ? 14.581 48.687 -0.449 1.00 47.37 68 VAL C N 1
ATOM 5986 C CA . VAL C 1 71 ? 14.930 47.794 -1.559 1.00 47.04 68 VAL C CA 1
ATOM 5987 C C . VAL C 1 71 ? 13.656 47.115 -2.041 1.00 46.76 68 VAL C C 1
ATOM 5988 O O . VAL C 1 71 ? 13.057 46.317 -1.306 1.00 45.38 68 VAL C O 1
ATOM 5992 N N . ILE C 1 72 ? 13.253 47.409 -3.281 1.00 47.81 69 ILE C N 1
ATOM 5993 C CA . ILE C 1 72 ? 12.096 46.733 -3.865 1.00 50.30 69 ILE C CA 1
ATOM 5994 C C . ILE C 1 72 ? 12.398 45.251 -3.996 1.00 52.15 69 ILE C C 1
ATOM 5995 O O . ILE C 1 72 ? 13.442 44.859 -4.537 1.00 53.47 69 ILE C O 1
ATOM 6000 N N . HIS C 1 73 ? 11.477 44.417 -3.516 1.00 51.81 70 HIS C N 1
ATOM 6001 C CA . HIS C 1 73 ? 11.669 42.979 -3.608 1.00 51.64 70 HIS C CA 1
ATOM 6002 C C . HIS C 1 73 ? 11.524 42.512 -5.062 1.00 52.63 70 HIS C C 1
ATOM 6003 O O . HIS C 1 73 ? 11.017 43.230 -5.935 1.00 54.45 70 HIS C O 1
ATOM 6010 N N . LYS C 1 74 ? 11.970 41.279 -5.317 1.00 51.42 71 LYS C N 1
ATOM 6011 C CA . LYS C 1 74 ? 12.036 40.730 -6.667 1.00 53.56 71 LYS C CA 1
ATOM 6012 C C . LYS C 1 74 ? 10.999 39.643 -6.938 1.00 56.20 71 LYS C C 1
ATOM 6013 O O . LYS C 1 74 ? 11.070 38.987 -7.982 1.00 59.53 71 LYS C O 1
ATOM 6019 N N . ASN C 1 75 ? 10.054 39.418 -6.022 1.00 55.10 72 ASN C N 1
ATOM 6020 C CA . ASN C 1 75 ? 8.984 38.439 -6.225 1.00 59.62 72 ASN C CA 1
ATOM 6021 C C . ASN C 1 75 ? 7.866 39.052 -7.075 1.00 61.30 72 ASN C C 1
ATOM 6022 O O . ASN C 1 75 ? 6.708 39.168 -6.673 1.00 63.47 72 ASN C O 1
ATOM 6027 N N . MET C 1 76 ? 8.248 39.457 -8.283 1.00 61.08 73 MET C N 1
ATOM 6028 C CA . MET C 1 76 ? 7.357 40.082 -9.252 1.00 61.69 73 MET C CA 1
ATOM 6029 C C . MET C 1 76 ? 8.084 40.105 -10.586 1.00 61.72 73 MET C C 1
ATOM 6030 O O . MET C 1 76 ? 9.316 40.046 -10.636 1.00 62.14 73 MET C O 1
ATOM 6035 N N . ASP C 1 77 ? 7.316 40.202 -11.665 1.00 62.05 74 ASP C N 1
ATOM 6036 C CA . ASP C 1 77 ? 7.953 40.196 -12.969 1.00 64.01 74 ASP C CA 1
ATOM 6037 C C . ASP C 1 77 ? 8.711 41.510 -13.184 1.00 61.83 74 ASP C C 1
ATOM 6038 O O . ASP C 1 77 ? 8.571 42.478 -12.421 1.00 57.38 74 ASP C O 1
ATOM 6043 N N . ILE C 1 78 ? 9.569 41.512 -14.207 1.00 61.28 75 ILE C N 1
ATOM 6044 C CA . ILE C 1 78 ? 10.481 42.634 -14.422 1.00 61.65 75 ILE C CA 1
ATOM 6045 C C . ILE C 1 78 ? 9.697 43.918 -14.651 1.00 63.04 75 ILE C C 1
ATOM 6046 O O . ILE C 1 78 ? 10.025 44.974 -14.090 1.00 61.30 75 ILE C O 1
ATOM 6051 N N . ALA C 1 79 ? 8.649 43.840 -15.481 1.00 62.21 76 ALA C N 1
ATOM 6052 C CA . ALA C 1 79 ? 7.776 44.984 -15.727 1.00 65.42 76 ALA C CA 1
ATOM 6053 C C . ALA C 1 79 ? 7.322 45.633 -14.423 1.00 66.73 76 ALA C C 1
ATOM 6054 O O . ALA C 1 79 ? 7.451 46.850 -14.245 1.00 67.74 76 ALA C O 1
ATOM 6056 N N . SER C 1 80 ? 6.823 44.825 -13.481 1.00 65.64 77 SER C N 1
ATOM 6057 C CA . SER C 1 80 ? 6.318 45.368 -12.219 1.00 61.45 77 SER C CA 1
ATOM 6058 C C . SER C 1 80 ? 7.425 45.998 -11.387 1.00 58.56 77 SER C C 1
ATOM 6059 O O . SER C 1 80 ? 7.244 47.090 -10.831 1.00 58.10 77 SER C O 1
ATOM 6062 N N . GLN C 1 81 ? 8.571 45.325 -11.261 1.00 54.87 78 GLN C N 1
ATOM 6063 C CA . GLN C 1 81 ? 9.640 45.897 -10.451 1.00 53.72 78 GLN C CA 1
ATOM 6064 C C . GLN C 1 81 ? 10.127 47.210 -11.040 1.00 54.64 78 GLN C C 1
ATOM 6065 O O . GLN C 1 81 ? 10.447 48.148 -10.300 1.00 53.75 78 GLN C O 1
ATOM 6071 N N . VAL C 1 82 ? 10.178 47.295 -12.372 1.00 57.42 79 VAL C N 1
ATOM 6072 C CA . VAL C 1 82 ? 10.516 48.549 -13.041 1.00 58.53 79 VAL C CA 1
ATOM 6073 C C . VAL C 1 82 ? 9.535 49.651 -12.643 1.00 60.30 79 VAL C C 1
ATOM 6074 O O . VAL C 1 82 ? 9.939 50.778 -12.330 1.00 58.55 79 VAL C O 1
ATOM 6078 N N . ARG C 1 83 ? 8.230 49.344 -12.650 1.00 62.05 80 ARG C N 1
ATOM 6079 C CA . ARG C 1 83 ? 7.235 50.352 -12.284 1.00 64.13 80 ARG C CA 1
ATOM 6080 C C . ARG C 1 83 ? 7.410 50.803 -10.838 1.00 61.56 80 ARG C C 1
ATOM 6081 O O . ARG C 1 83 ? 7.234 51.987 -10.521 1.00 59.46 80 ARG C O 1
ATOM 6089 N N . GLU C 1 84 ? 7.750 49.872 -9.945 1.00 60.86 81 GLU C N 1
ATOM 6090 C CA . GLU C 1 84 ? 7.968 50.239 -8.550 1.00 60.37 81 GLU C CA 1
ATOM 6091 C C . GLU C 1 84 ? 9.160 51.179 -8.411 1.00 57.60 81 GLU C C 1
ATOM 6092 O O . GLU C 1 84 ? 9.074 52.212 -7.735 1.00 55.59 81 GLU C O 1
ATOM 6098 N N . VAL C 1 85 ? 10.276 50.850 -9.070 1.00 58.78 82 VAL C N 1
ATOM 6099 C CA . VAL C 1 85 ? 11.452 51.720 -9.041 1.00 59.59 82 VAL C CA 1
ATOM 6100 C C . VAL C 1 85 ? 11.115 53.097 -9.602 1.00 59.68 82 VAL C C 1
ATOM 6101 O O . VAL C 1 85 ? 11.481 54.128 -9.022 1.00 59.85 82 VAL C O 1
ATOM 6105 N N . LYS C 1 86 ? 10.404 53.136 -10.732 1.00 61.13 83 LYS C N 1
ATOM 6106 C CA . LYS C 1 86 ? 10.041 54.415 -11.336 1.00 61.98 83 LYS C CA 1
ATOM 6107 C C . LYS C 1 86 ? 9.096 55.218 -10.444 1.00 62.10 83 LYS C C 1
ATOM 6108 O O . LYS C 1 86 ? 9.179 56.454 -10.408 1.00 60.29 83 LYS C O 1
ATOM 6114 N N . ARG C 1 87 ? 8.189 54.547 -9.730 1.00 62.81 84 ARG C N 1
ATOM 6115 C CA . ARG C 1 87 ? 7.315 55.266 -8.807 1.00 65.20 84 ARG C CA 1
ATOM 6116 C C . ARG C 1 87 ? 8.120 55.961 -7.717 1.00 63.93 84 ARG C C 1
ATOM 6117 O O . ARG C 1 87 ? 7.799 57.085 -7.319 1.00 67.03 84 ARG C O 1
ATOM 6125 N N . VAL C 1 88 ? 9.177 55.314 -7.229 1.00 59.49 85 VAL C N 1
ATOM 6126 C CA . VAL C 1 88 ? 10.044 55.959 -6.249 1.00 60.98 85 VAL C CA 1
ATOM 6127 C C . VAL C 1 88 ? 10.823 57.099 -6.895 1.00 64.83 85 VAL C C 1
ATOM 6128 O O . VAL C 1 88 ? 10.909 58.202 -6.342 1.00 66.67 85 VAL C O 1
ATOM 6132 N N . LYS C 1 89 ? 11.409 56.848 -8.071 1.00 64.05 86 LYS C N 1
ATOM 6133 C CA . LYS C 1 89 ? 12.233 57.867 -8.719 1.00 65.56 86 LYS C CA 1
ATOM 6134 C C . LYS C 1 89 ? 11.427 59.115 -9.059 1.00 67.36 86 LYS C C 1
ATOM 6135 O O . LYS C 1 89 ? 11.955 60.230 -8.999 1.00 71.12 86 LYS C O 1
ATOM 6141 N N . LYS C 1 90 ? 10.159 58.955 -9.410 1.00 67.01 87 LYS C N 1
ATOM 6142 C CA . LYS C 1 90 ? 9.333 60.070 -9.849 1.00 70.45 87 LYS C CA 1
ATOM 6143 C C . LYS C 1 90 ? 8.531 60.690 -8.712 1.00 72.44 87 LYS C C 1
ATOM 6144 O O . LYS C 1 90 ? 7.687 61.556 -8.967 1.00 76.40 87 LYS C O 1
ATOM 6150 N N . SER C 1 91 ? 8.767 60.258 -7.475 1.00 74.01 88 SER C N 1
ATOM 6151 C CA . SER C 1 91 ? 8.026 60.783 -6.332 1.00 79.91 88 SER C CA 1
ATOM 6152 C C . SER C 1 91 ? 8.200 62.294 -6.199 1.00 90.38 88 SER C C 1
ATOM 6153 O O . SER C 1 91 ? 7.230 63.018 -5.936 1.00 93.19 88 SER C O 1
ATOM 6156 N N . GLU C 1 92 ? 9.423 62.788 -6.382 1.00 98.86 89 GLU C N 1
ATOM 6157 C CA . GLU C 1 92 ? 9.690 64.229 -6.383 1.00 110.51 89 GLU C CA 1
ATOM 6158 C C . GLU C 1 92 ? 10.550 64.662 -7.578 1.00 115.40 89 GLU C C 1
ATOM 6159 O O . GLU C 1 92 ? 11.615 64.093 -7.840 1.00 114.30 89 GLU C O 1
ATOM 6165 N N . LYS C 1 100 ? 6.900 72.141 -0.060 1.00 126.70 200 LYS C N 1
ATOM 6166 C CA . LYS C 1 100 ? 6.357 71.692 1.219 1.00 126.75 200 LYS C CA 1
ATOM 6167 C C . LYS C 1 100 ? 7.071 70.434 1.702 1.00 124.30 200 LYS C C 1
ATOM 6168 O O . LYS C 1 100 ? 7.342 70.280 2.896 1.00 123.37 200 LYS C O 1
ATOM 6174 N N . LYS C 1 101 ? 7.379 69.538 0.760 1.00 122.98 201 LYS C N 1
ATOM 6175 C CA . LYS C 1 101 ? 8.030 68.279 1.112 1.00 118.42 201 LYS C CA 1
ATOM 6176 C C . LYS C 1 101 ? 9.462 68.495 1.593 1.00 118.90 201 LYS C C 1
ATOM 6177 O O . LYS C 1 101 ? 9.945 67.743 2.447 1.00 113.54 201 LYS C O 1
ATOM 6183 N N . ARG C 1 102 ? 10.152 69.517 1.073 1.00 126.13 202 ARG C N 1
ATOM 6184 C CA . ARG C 1 102 ? 11.530 69.759 1.488 1.00 125.53 202 ARG C CA 1
ATOM 6185 C C . ARG C 1 102 ? 11.594 70.304 2.907 1.00 122.56 202 ARG C C 1
ATOM 6186 O O . ARG C 1 102 ? 12.550 70.022 3.638 1.00 121.10 202 ARG C O 1
ATOM 6194 N N . LYS C 1 103 ? 10.592 71.085 3.309 1.00 120.31 203 LYS C N 1
ATOM 6195 C CA . LYS C 1 103 ? 10.479 71.490 4.702 1.00 113.57 203 LYS C CA 1
ATOM 6196 C C . LYS C 1 103 ? 10.012 70.331 5.571 1.00 107.18 203 LYS C C 1
ATOM 6197 O O . LYS C 1 103 ? 10.345 70.272 6.761 1.00 103.44 203 LYS C O 1
ATOM 6203 N N . GLU C 1 104 ? 9.268 69.392 4.983 1.00 105.41 204 GLU C N 1
ATOM 6204 C CA . GLU C 1 104 ? 8.663 68.307 5.744 1.00 106.05 204 GLU C CA 1
ATOM 6205 C C . GLU C 1 104 ? 9.630 67.143 5.942 1.00 96.48 204 GLU C C 1
ATOM 6206 O O . GLU C 1 104 ? 9.664 66.539 7.021 1.00 94.87 204 GLU C O 1
ATOM 6212 N N . TYR C 1 105 ? 10.423 66.815 4.917 1.00 89.86 205 TYR C N 1
ATOM 6213 C CA . TYR C 1 105 ? 11.398 65.726 4.967 1.00 82.22 205 TYR C CA 1
ATOM 6214 C C . TYR C 1 105 ? 12.773 66.303 4.646 1.00 77.82 205 TYR C C 1
ATOM 6215 O O . TYR C 1 105 ? 13.284 66.137 3.528 1.00 74.84 205 TYR C O 1
ATOM 6224 N N . PRO C 1 106 ? 13.409 66.980 5.607 1.00 77.93 206 PRO C N 1
ATOM 6225 C CA . PRO C 1 106 ? 14.665 67.681 5.312 1.00 75.64 206 PRO C CA 1
ATOM 6226 C C . PRO C 1 106 ? 15.868 66.765 5.191 1.00 70.60 206 PRO C C 1
ATOM 6227 O O . PRO C 1 106 ? 16.929 67.218 4.741 1.00 71.18 206 PRO C O 1
ATOM 6231 N N . ASP C 1 107 ? 15.742 65.500 5.577 1.00 64.56 207 ASP C N 1
ATOM 6232 C CA . ASP C 1 107 ? 16.841 64.552 5.492 1.00 65.00 207 ASP C CA 1
ATOM 6233 C C . ASP C 1 107 ? 16.665 63.567 4.349 1.00 59.59 207 ASP C C 1
ATOM 6234 O O . ASP C 1 107 ? 17.294 62.502 4.363 1.00 55.53 207 ASP C O 1
ATOM 6239 N N . ALA C 1 108 ? 15.822 63.898 3.369 1.00 59.63 208 ALA C N 1
ATOM 6240 C CA . ALA C 1 108 ? 15.534 62.979 2.273 1.00 55.79 208 ALA C CA 1
ATOM 6241 C C . ALA C 1 108 ? 16.821 62.544 1.588 1.00 55.47 208 ALA C C 1
ATOM 6242 O O . ALA C 1 108 ? 17.757 63.330 1.429 1.00 57.45 208 ALA C O 1
ATOM 6244 N N . ASN C 1 109 ? 16.879 61.267 1.223 1.00 54.69 209 ASN C N 1
ATOM 6245 C CA . ASN C 1 109 ? 18.062 60.656 0.619 1.00 55.48 209 ASN C CA 1
ATOM 6246 C C . ASN C 1 109 ? 17.888 60.693 -0.899 1.00 57.35 209 ASN C C 1
ATOM 6247 O O . ASN C 1 109 ? 17.157 59.879 -1.469 1.00 59.41 209 ASN C O 1
ATOM 6252 N N . LYS C 1 110 ? 18.562 61.635 -1.552 1.00 56.94 210 LYS C N 1
ATOM 6253 C CA . LYS C 1 110 ? 18.332 61.913 -2.959 1.00 58.07 210 LYS C CA 1
ATOM 6254 C C . LYS C 1 110 ? 19.611 61.721 -3.771 1.00 58.37 210 LYS C C 1
ATOM 6255 O O . LYS C 1 110 ? 20.725 61.848 -3.250 1.00 57.14 210 LYS C O 1
ATOM 6261 N N . ASP C 1 111 ? 19.431 61.416 -5.063 1.00 55.77 211 ASP C N 1
ATOM 6262 C CA . ASP C 1 111 ? 20.531 61.296 -6.017 1.00 57.43 211 ASP C CA 1
ATOM 6263 C C . ASP C 1 111 ? 20.937 62.687 -6.513 1.00 60.62 211 ASP C C 1
ATOM 6264 O O . ASP C 1 111 ? 20.500 63.714 -5.987 1.00 62.99 211 ASP C O 1
ATOM 6269 N N . ASN C 1 112 ? 21.776 62.736 -7.551 1.00 62.06 212 ASN C N 1
ATOM 6270 C CA . ASN C 1 112 ? 22.307 64.011 -8.033 1.00 67.86 212 ASN C CA 1
ATOM 6271 C C . ASN C 1 112 ? 21.250 64.890 -8.676 1.00 69.36 212 ASN C C 1
ATOM 6272 O O . ASN C 1 112 ? 21.492 66.088 -8.863 1.00 70.67 212 ASN C O 1
ATOM 6277 N N . PHE C 1 113 ? 20.096 64.333 -9.022 1.00 69.69 213 PHE C N 1
ATOM 6278 C CA . PHE C 1 113 ? 19.032 65.086 -9.664 1.00 71.85 213 PHE C CA 1
ATOM 6279 C C . PHE C 1 113 ? 17.888 65.412 -8.714 1.00 69.72 213 PHE C C 1
ATOM 6280 O O . PHE C 1 113 ? 16.808 65.792 -9.171 1.00 68.52 213 PHE C O 1
ATOM 6288 N N . GLY C 1 114 ? 18.092 65.261 -7.407 1.00 70.21 214 GLY C N 1
ATOM 6289 C CA . GLY C 1 114 ? 17.042 65.552 -6.454 1.00 69.57 214 GLY C CA 1
ATOM 6290 C C . GLY C 1 114 ? 15.956 64.510 -6.369 1.00 67.54 214 GLY C C 1
ATOM 6291 O O . GLY C 1 114 ? 14.883 64.795 -5.829 1.00 71.11 214 GLY C O 1
ATOM 6292 N N . ARG C 1 115 ? 16.196 63.313 -6.893 1.00 62.53 215 ARG C N 1
ATOM 6293 C CA . ARG C 1 115 ? 15.226 62.227 -6.863 1.00 61.55 215 ARG C CA 1
ATOM 6294 C C . ARG C 1 115 ? 15.536 61.299 -5.698 1.00 55.72 215 ARG C C 1
ATOM 6295 O O . ARG C 1 115 ? 16.703 61.067 -5.377 1.00 53.02 215 ARG C O 1
ATOM 6303 N N . LEU C 1 116 ? 14.487 60.783 -5.058 1.00 55.65 216 LEU C N 1
ATOM 6304 C CA . LEU C 1 116 ? 14.668 59.813 -3.987 1.00 56.35 216 LEU C CA 1
ATOM 6305 C C . LEU C 1 116 ? 15.431 58.599 -4.504 1.00 56.79 216 LEU C C 1
ATOM 6306 O O . LEU C 1 116 ? 15.182 58.116 -5.615 1.00 55.55 216 LEU C O 1
ATOM 6311 N N . ARG C 1 117 ? 16.371 58.116 -3.693 1.00 54.94 217 ARG C N 1
ATOM 6312 C CA . ARG C 1 117 ? 17.122 56.916 -4.027 1.00 57.76 217 ARG C CA 1
ATOM 6313 C C . ARG C 1 117 ? 16.314 55.667 -3.694 1.00 55.91 217 ARG C C 1
ATOM 6314 O O . ARG C 1 117 ? 15.468 55.671 -2.795 1.00 54.33 217 ARG C O 1
ATOM 6322 N N . VAL C 1 118 ? 16.581 54.595 -4.441 1.00 51.67 218 VAL C N 1
ATOM 6323 C CA . VAL C 1 118 ? 15.896 53.324 -4.251 1.00 52.44 218 VAL C CA 1
ATOM 6324 C C . VAL C 1 118 ? 16.824 52.196 -4.684 1.00 50.72 218 VAL C C 1
ATOM 6325 O O . VAL C 1 118 ? 17.631 52.348 -5.609 1.00 47.56 218 VAL C O 1
ATOM 6329 N N . GLY C 1 119 ? 16.711 51.059 -3.996 1.00 48.74 219 GLY C N 1
ATOM 6330 C CA . GLY C 1 119 ? 17.373 49.837 -4.390 1.00 48.23 219 GLY C CA 1
ATOM 6331 C C . GLY C 1 119 ? 16.357 48.837 -4.919 1.00 48.43 219 GLY C C 1
ATOM 6332 O O . GLY C 1 119 ? 15.150 48.989 -4.743 1.00 52.10 219 GLY C O 1
ATOM 6333 N N . ALA C 1 120 ? 16.870 47.811 -5.599 1.00 48.00 220 ALA C N 1
ATOM 6334 C CA . ALA C 1 120 ? 16.020 46.733 -6.087 1.00 46.31 220 ALA C CA 1
ATOM 6335 C C . ALA C 1 120 ? 16.793 45.425 -6.035 1.00 46.61 220 ALA C C 1
ATOM 6336 O O . ALA C 1 120 ? 17.977 45.378 -6.388 1.00 45.68 220 ALA C O 1
ATOM 6338 N N . ALA C 1 121 ? 16.115 44.371 -5.585 1.00 47.02 221 ALA C N 1
ATOM 6339 C CA . ALA C 1 121 ? 16.724 43.053 -5.464 1.00 46.82 221 ALA C CA 1
ATOM 6340 C C . ALA C 1 121 ? 16.732 42.328 -6.800 1.00 48.80 221 ALA C C 1
ATOM 6341 O O . ALA C 1 121 ? 15.788 42.433 -7.583 1.00 50.99 221 ALA C O 1
ATOM 6343 N N . ILE C 1 122 ? 17.799 41.570 -7.043 1.00 49.62 222 ILE C N 1
ATOM 6344 C CA . ILE C 1 122 ? 17.890 40.641 -8.162 1.00 49.84 222 ILE C CA 1
ATOM 6345 C C . ILE C 1 122 ? 18.383 39.302 -7.627 1.00 49.56 222 ILE C C 1
ATOM 6346 O O . ILE C 1 122 ? 18.864 39.196 -6.503 1.00 50.24 222 ILE C O 1
ATOM 6351 N N . GLY C 1 123 ? 18.281 38.275 -8.469 1.00 50.28 223 GLY C N 1
ATOM 6352 C CA . GLY C 1 123 ? 18.828 36.973 -8.176 1.00 52.06 223 GLY C CA 1
ATOM 6353 C C . GLY C 1 123 ? 19.948 36.617 -9.141 1.00 55.57 223 GLY C C 1
ATOM 6354 O O . GLY C 1 123 ? 20.294 37.371 -10.052 1.00 49.64 223 GLY C O 1
ATOM 6355 N N . VAL C 1 124 ? 20.521 35.432 -8.902 1.00 58.62 224 VAL C N 1
ATOM 6356 C CA . VAL C 1 124 ? 21.612 34.927 -9.731 1.00 58.67 224 VAL C CA 1
ATOM 6357 C C . VAL C 1 124 ? 21.159 34.830 -11.173 1.00 59.99 224 VAL C C 1
ATOM 6358 O O . VAL C 1 124 ? 20.069 34.323 -11.466 1.00 59.67 224 VAL C O 1
ATOM 6362 N N . GLY C 1 125 ? 21.993 35.335 -12.083 1.00 62.34 225 GLY C N 1
ATOM 6363 C CA . GLY C 1 125 ? 21.773 35.155 -13.506 1.00 62.91 225 GLY C CA 1
ATOM 6364 C C . GLY C 1 125 ? 20.604 35.914 -14.094 1.00 64.70 225 GLY C C 1
ATOM 6365 O O . GLY C 1 125 ? 20.115 35.545 -15.159 1.00 71.12 225 GLY C O 1
ATOM 6366 N N . GLN C 1 126 ? 20.133 36.966 -13.438 1.00 63.73 226 GLN C N 1
ATOM 6367 C CA . GLN C 1 126 ? 18.998 37.732 -13.952 1.00 62.87 226 GLN C CA 1
ATOM 6368 C C . GLN C 1 126 ? 19.477 39.020 -14.627 1.00 60.08 226 GLN C C 1
ATOM 6369 O O . GLN C 1 126 ? 19.181 40.134 -14.188 1.00 57.60 226 GLN C O 1
ATOM 6375 N N . MET C 1 127 ? 20.252 38.868 -15.700 1.00 58.27 227 MET C N 1
ATOM 6376 C CA . MET C 1 127 ? 20.811 40.063 -16.320 1.00 60.90 227 MET C CA 1
ATOM 6377 C C . MET C 1 127 ? 19.733 40.890 -17.015 1.00 59.79 227 MET C C 1
ATOM 6378 O O . MET C 1 127 ? 19.822 42.125 -17.026 1.00 56.29 227 MET C O 1
ATOM 6383 N N . ASP C 1 128 ? 18.705 40.239 -17.580 1.00 59.39 228 ASP C N 1
ATOM 6384 C CA . ASP C 1 128 ? 17.584 40.984 -18.155 1.00 58.00 228 ASP C CA 1
ATOM 6385 C C . ASP C 1 128 ? 16.936 41.897 -17.118 1.00 57.00 228 ASP C C 1
ATOM 6386 O O . ASP C 1 128 ? 16.608 43.052 -17.413 1.00 58.64 228 ASP C O 1
ATOM 6391 N N . ARG C 1 129 ? 16.750 41.400 -15.894 1.00 51.62 229 ARG C N 1
ATOM 6392 C CA . ARG C 1 129 ? 16.145 42.234 -14.864 1.00 50.40 229 ARG C CA 1
ATOM 6393 C C . ARG C 1 129 ? 17.067 43.396 -14.491 1.00 50.85 229 ARG C C 1
ATOM 6394 O O . ARG C 1 129 ? 16.608 44.534 -14.337 1.00 49.31 229 ARG C O 1
ATOM 6402 N N . VAL C 1 130 ? 18.376 43.139 -14.378 1.00 52.68 230 VAL C N 1
ATOM 6403 C CA . VAL C 1 130 ? 19.336 44.220 -14.147 1.00 55.20 230 VAL C CA 1
ATOM 6404 C C . VAL C 1 130 ? 19.234 45.276 -15.247 1.00 56.81 230 VAL C C 1
ATOM 6405 O O . VAL C 1 130 ? 19.179 46.483 -14.970 1.00 54.98 230 VAL C O 1
ATOM 6409 N N . ASP C 1 131 ? 19.220 44.838 -16.509 1.00 57.25 231 ASP C N 1
ATOM 6410 C CA . ASP C 1 131 ? 19.144 45.775 -17.629 1.00 58.50 231 ASP C CA 1
ATOM 6411 C C . ASP C 1 131 ? 17.986 46.747 -17.455 1.00 58.81 231 ASP C C 1
ATOM 6412 O O . ASP C 1 131 ? 18.132 47.959 -17.663 1.00 59.54 231 ASP C O 1
ATOM 6417 N N . ALA C 1 132 ? 16.816 46.224 -17.089 1.00 55.32 232 ALA C N 1
ATOM 6418 C CA . ALA C 1 132 ? 15.625 47.060 -17.062 1.00 58.01 232 ALA C CA 1
ATOM 6419 C C . ALA C 1 132 ? 15.597 47.948 -15.824 1.00 56.99 232 ALA C C 1
ATOM 6420 O O . ALA C 1 132 ? 15.115 49.084 -15.896 1.00 55.17 232 ALA C O 1
ATOM 6422 N N . LEU C 1 133 ? 16.151 47.473 -14.702 1.00 52.49 233 LEU C N 1
ATOM 6423 C CA . LEU C 1 133 ? 16.251 48.314 -13.512 1.00 52.32 233 LEU C CA 1
ATOM 6424 C C . LEU C 1 133 ? 17.223 49.467 -13.738 1.00 51.29 233 LEU C C 1
ATOM 6425 O O . LEU C 1 133 ? 16.955 50.603 -13.332 1.00 52.39 233 LEU C O 1
ATOM 6430 N N . VAL C 1 134 ? 18.345 49.201 -14.406 1.00 51.56 234 VAL C N 1
ATOM 6431 C CA . VAL C 1 134 ? 19.293 50.266 -14.716 1.00 59.10 234 VAL C CA 1
ATOM 6432 C C . VAL C 1 134 ? 18.631 51.320 -15.602 1.00 62.09 234 VAL C C 1
ATOM 6433 O O . VAL C 1 134 ? 18.721 52.523 -15.333 1.00 59.82 234 VAL C O 1
ATOM 6437 N N . GLU C 1 135 ? 17.936 50.879 -16.657 1.00 64.75 235 GLU C N 1
ATOM 6438 C CA . GLU C 1 135 ? 17.219 51.806 -17.532 1.00 69.47 235 GLU C CA 1
ATOM 6439 C C . GLU C 1 135 ? 16.179 52.618 -16.765 1.00 65.47 235 GLU C C 1
ATOM 6440 O O . GLU C 1 135 ? 15.937 53.789 -17.093 1.00 61.18 235 GLU C O 1
ATOM 6446 N N . ALA C 1 136 ? 15.563 52.021 -15.739 1.00 60.41 236 ALA C N 1
ATOM 6447 C CA . ALA C 1 136 ? 14.609 52.719 -14.885 1.00 58.80 236 ALA C CA 1
ATOM 6448 C C . ALA C 1 136 ? 15.268 53.666 -13.891 1.00 57.07 236 ALA C C 1
ATOM 6449 O O . ALA C 1 136 ? 14.555 54.361 -13.162 1.00 56.50 236 ALA C O 1
ATOM 6451 N N . GLY C 1 137 ? 16.597 53.685 -13.817 1.00 57.39 237 GLY C N 1
ATOM 6452 C CA . GLY C 1 137 ? 17.293 54.580 -12.916 1.00 56.11 237 GLY C CA 1
ATOM 6453 C C . GLY C 1 137 ? 17.435 54.105 -11.489 1.00 54.41 237 GLY C C 1
ATOM 6454 O O . GLY C 1 137 ? 17.520 54.936 -10.582 1.00 54.56 237 GLY C O 1
ATOM 6455 N N . VAL C 1 138 ? 17.468 52.790 -11.257 1.00 53.66 238 VAL C N 1
ATOM 6456 C CA . VAL C 1 138 ? 17.709 52.285 -9.912 1.00 49.35 238 VAL C CA 1
ATOM 6457 C C . VAL C 1 138 ? 19.081 52.756 -9.439 1.00 48.50 238 VAL C C 1
ATOM 6458 O O . VAL C 1 138 ? 20.029 52.859 -10.223 1.00 49.61 238 VAL C O 1
ATOM 6462 N N . ASP C 1 139 ? 19.184 53.092 -8.153 1.00 49.08 239 ASP C N 1
ATOM 6463 C CA . ASP C 1 139 ? 20.434 53.625 -7.622 1.00 48.49 239 ASP C CA 1
ATOM 6464 C C . ASP C 1 139 ? 21.417 52.536 -7.237 1.00 51.17 239 ASP C C 1
ATOM 6465 O O . ASP C 1 139 ? 22.634 52.760 -7.296 1.00 51.89 239 ASP C O 1
ATOM 6470 N N . VAL C 1 140 ? 20.914 51.368 -6.848 1.00 50.39 240 VAL C N 1
ATOM 6471 C CA . VAL C 1 140 ? 21.751 50.278 -6.362 1.00 47.86 240 VAL C CA 1
ATOM 6472 C C . VAL C 1 140 ? 20.991 48.985 -6.591 1.00 47.75 240 VAL C C 1
ATOM 6473 O O . VAL C 1 140 ? 19.763 48.930 -6.459 1.00 49.22 240 VAL C O 1
ATOM 6477 N N . VAL C 1 141 ? 21.722 47.958 -6.997 1.00 45.24 241 VAL C N 1
ATOM 6478 C CA . VAL C 1 141 ? 21.164 46.632 -7.181 1.00 46.10 241 VAL C CA 1
ATOM 6479 C C . VAL C 1 141 ? 21.617 45.773 -6.008 1.00 45.59 241 VAL C C 1
ATOM 6480 O O . VAL C 1 141 ? 22.786 45.831 -5.590 1.00 40.60 241 VAL C O 1
ATOM 6484 N N . VAL C 1 142 ? 20.676 45.027 -5.440 1.00 42.71 242 VAL C N 1
ATOM 6485 C CA . VAL C 1 142 ? 20.938 44.149 -4.310 1.00 41.31 242 VAL C CA 1
ATOM 6486 C C . VAL C 1 142 ? 20.867 42.723 -4.833 1.00 42.68 242 VAL C C 1
ATOM 6487 O O . VAL C 1 142 ? 19.785 42.173 -5.057 1.00 45.71 242 VAL C O 1
ATOM 6491 N N . LEU C 1 143 ? 22.028 42.127 -5.070 1.00 45.11 243 LEU C N 1
ATOM 6492 C CA . LEU C 1 143 ? 22.098 40.734 -5.501 1.00 47.27 243 LEU C CA 1
ATOM 6493 C C . LEU C 1 143 ? 21.971 39.877 -4.244 1.00 50.42 243 LEU C C 1
ATOM 6494 O O . LEU C 1 143 ? 22.902 39.781 -3.444 1.00 47.58 243 LEU C O 1
ATOM 6499 N N A ASP C 1 144 ? 20.806 39.286 -4.001 0.26 54.94 244 ASP C N 1
ATOM 6500 N N B ASP C 1 144 ? 20.815 39.241 -4.095 0.74 54.69 244 ASP C N 1
ATOM 6501 C CA A ASP C 1 144 ? 20.619 38.524 -2.772 0.26 56.74 244 ASP C CA 1
ATOM 6502 C CA B ASP C 1 144 ? 20.486 38.468 -2.910 0.74 56.62 244 ASP C CA 1
ATOM 6503 C C A ASP C 1 144 ? 20.363 37.055 -3.072 0.26 55.66 244 ASP C C 1
ATOM 6504 C C B ASP C 1 144 ? 20.458 36.987 -3.240 0.74 56.16 244 ASP C C 1
ATOM 6505 O O A ASP C 1 144 ? 19.496 36.712 -3.884 0.26 56.53 244 ASP C O 1
ATOM 6506 O O B ASP C 1 144 ? 19.838 36.573 -4.229 0.74 55.28 244 ASP C O 1
ATOM 6515 N N . SER C 1 145 ? 21.142 36.203 -2.413 1.00 51.32 245 SER C N 1
ATOM 6516 C CA . SER C 1 145 ? 20.988 34.765 -2.414 1.00 50.78 245 SER C CA 1
ATOM 6517 C C . SER C 1 145 ? 20.943 34.317 -0.964 1.00 45.45 245 SER C C 1
ATOM 6518 O O . SER C 1 145 ? 21.421 35.019 -0.064 1.00 48.30 245 SER C O 1
ATOM 6521 N N . ALA C 1 146 ? 20.336 33.149 -0.748 1.00 48.25 246 ALA C N 1
ATOM 6522 C CA . ALA C 1 146 ? 20.458 32.478 0.537 1.00 50.66 246 ALA C CA 1
ATOM 6523 C C . ALA C 1 146 ? 21.918 32.225 0.875 1.00 51.29 246 ALA C C 1
ATOM 6524 O O . ALA C 1 146 ? 22.292 32.205 2.052 1.00 46.78 246 ALA C O 1
ATOM 6526 N N . HIS C 1 147 ? 22.763 32.050 -0.147 1.00 50.85 247 HIS C N 1
ATOM 6527 C CA . HIS C 1 147 ? 24.181 31.746 0.042 1.00 51.10 247 HIS C CA 1
ATOM 6528 C C . HIS C 1 147 ? 24.998 32.632 -0.899 1.00 48.55 247 HIS C C 1
ATOM 6529 O O . HIS C 1 147 ? 25.273 32.247 -2.042 1.00 43.77 247 HIS C O 1
ATOM 6536 N N . GLY C 1 148 ? 25.388 33.814 -0.417 1.00 45.59 248 GLY C N 1
ATOM 6537 C CA . GLY C 1 148 ? 26.170 34.723 -1.247 1.00 47.93 248 GLY C CA 1
ATOM 6538 C C . GLY C 1 148 ? 27.579 34.238 -1.545 1.00 48.02 248 GLY C C 1
ATOM 6539 O O . GLY C 1 148 ? 28.185 34.676 -2.532 1.00 46.97 248 GLY C O 1
ATOM 6540 N N . HIS C 1 149 ? 28.108 33.327 -0.730 1.00 47.73 249 HIS C N 1
ATOM 6541 C CA . HIS C 1 149 ? 29.475 32.831 -0.910 1.00 47.94 249 HIS C CA 1
ATOM 6542 C C . HIS C 1 149 ? 29.464 31.643 -1.873 1.00 46.97 249 HIS C C 1
ATOM 6543 O O . HIS C 1 149 ? 29.781 30.509 -1.512 1.00 45.18 249 HIS C O 1
ATOM 6550 N N . SER C 1 150 ? 29.098 31.935 -3.123 1.00 47.14 250 SER C N 1
ATOM 6551 C CA . SER C 1 150 ? 28.918 30.901 -4.132 1.00 45.20 250 SER C CA 1
ATOM 6552 C C . SER C 1 150 ? 29.397 31.383 -5.498 1.00 47.13 250 SER C C 1
ATOM 6553 O O . SER C 1 150 ? 29.398 32.585 -5.800 1.00 44.63 250 SER C O 1
ATOM 6556 N N . LYS C 1 151 ? 29.792 30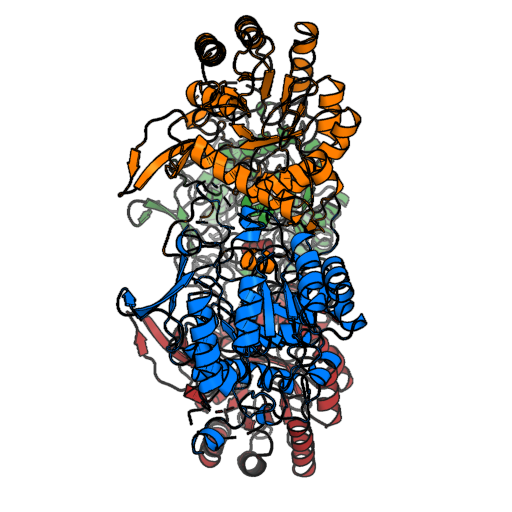.415 -6.325 1.00 47.73 251 LYS C N 1
ATOM 6557 C CA . LYS C 1 151 ? 30.245 30.717 -7.682 1.00 47.54 251 LYS C CA 1
ATOM 6558 C C . LYS C 1 151 ? 29.179 31.467 -8.469 1.00 47.60 251 LYS C C 1
ATOM 6559 O O . LYS C 1 151 ? 29.489 32.418 -9.195 1.00 51.38 251 LYS C O 1
ATOM 6565 N N . GLY C 1 152 ? 27.914 31.068 -8.321 1.00 47.10 252 GLY C N 1
ATOM 6566 C CA . GLY C 1 152 ? 26.853 31.720 -9.070 1.00 48.36 252 GLY C CA 1
ATOM 6567 C C . GLY C 1 152 ? 26.747 33.197 -8.750 1.00 49.06 252 GLY C C 1
ATOM 6568 O O . GLY C 1 152 ? 26.623 34.038 -9.647 1.00 48.79 252 GLY C O 1
ATOM 6569 N N . ILE C 1 153 ? 26.798 33.532 -7.463 1.00 46.56 253 ILE C N 1
ATOM 6570 C CA . ILE C 1 153 ? 26.758 34.931 -7.050 1.00 46.00 253 ILE C CA 1
ATOM 6571 C C . ILE C 1 153 ? 27.991 35.673 -7.554 1.00 44.82 253 ILE C C 1
ATOM 6572 O O . ILE C 1 153 ? 27.897 36.784 -8.084 1.00 45.08 253 ILE C O 1
ATOM 6577 N N . ILE C 1 154 ? 29.170 35.082 -7.367 1.00 43.77 254 ILE C N 1
ATOM 6578 C CA . ILE C 1 154 ? 30.398 35.762 -7.764 1.00 46.76 254 ILE C CA 1
ATOM 6579 C C . ILE C 1 154 ? 30.454 35.941 -9.284 1.00 47.59 254 ILE C C 1
ATOM 6580 O O . ILE C 1 154 ? 30.855 37.002 -9.780 1.00 49.00 254 ILE C O 1
ATOM 6585 N N . ASP C 1 155 ? 30.021 34.928 -10.052 1.00 44.96 255 ASP C N 1
ATOM 6586 C CA . ASP C 1 155 ? 29.954 35.095 -11.500 1.00 48.91 255 ASP C CA 1
ATOM 6587 C C . ASP C 1 155 ? 28.977 36.201 -11.887 1.00 50.77 255 ASP C C 1
ATOM 6588 O O . ASP C 1 155 ? 29.195 36.905 -12.884 1.00 48.59 255 ASP C O 1
ATOM 6593 N N . THR C 1 156 ? 27.905 36.380 -11.113 1.00 51.37 256 THR C N 1
ATOM 6594 C CA . THR C 1 156 ? 26.945 37.429 -11.437 1.00 50.77 256 THR C CA 1
ATOM 6595 C C . THR C 1 156 ? 27.508 38.803 -11.103 1.00 52.06 256 THR C C 1
ATOM 6596 O O . THR C 1 156 ? 27.313 39.765 -11.864 1.00 48.84 256 THR C O 1
ATOM 6600 N N . VAL C 1 157 ? 28.224 38.909 -9.983 1.00 50.06 257 VAL C N 1
ATOM 6601 C CA . VAL C 1 157 ? 28.923 40.151 -9.665 1.00 49.08 257 VAL C CA 1
ATOM 6602 C C . VAL C 1 157 ? 29.803 40.574 -10.839 1.00 49.66 257 VAL C C 1
ATOM 6603 O O . VAL C 1 157 ? 29.781 41.732 -11.280 1.00 47.30 257 VAL C O 1
ATOM 6607 N N . LYS C 1 158 ? 30.597 39.632 -11.357 1.00 46.01 258 LYS C N 1
ATOM 6608 C CA . LYS C 1 158 ? 31.573 39.986 -12.378 1.00 48.98 258 LYS C CA 1
ATOM 6609 C C . LYS C 1 158 ? 30.885 40.409 -13.664 1.00 49.43 258 LYS C C 1
ATOM 6610 O O . LYS C 1 158 ? 31.310 41.380 -14.306 1.00 47.23 258 LYS C O 1
ATOM 6616 N N . ALA C 1 159 ? 29.798 39.719 -14.033 1.00 49.76 259 ALA C N 1
ATOM 6617 C CA . ALA C 1 159 ? 29.094 40.047 -15.270 1.00 52.32 259 ALA C CA 1
ATOM 6618 C C . ALA C 1 159 ? 28.385 41.393 -15.174 1.00 51.75 259 ALA C C 1
ATOM 6619 O O . ALA C 1 159 ? 28.308 42.129 -16.166 1.00 50.29 259 ALA C O 1
ATOM 6621 N N . ILE C 1 160 ? 27.848 41.732 -14.002 1.00 51.60 260 ILE C N 1
ATOM 6622 C CA . ILE C 1 160 ? 27.196 43.030 -13.843 1.00 51.43 260 ILE C CA 1
ATOM 6623 C C . ILE C 1 160 ? 28.225 44.156 -13.917 1.00 52.42 260 ILE C C 1
ATOM 6624 O O . ILE C 1 160 ? 28.018 45.160 -14.611 1.00 51.78 260 ILE C O 1
ATOM 6629 N N . LYS C 1 161 ? 29.356 44.000 -13.215 1.00 47.46 261 LYS C N 1
ATOM 6630 C CA . LYS C 1 161 ? 30.397 45.030 -13.228 1.00 45.82 261 LYS C CA 1
ATOM 6631 C C . LYS C 1 161 ? 31.019 45.201 -14.611 1.00 49.17 261 LYS C C 1
ATOM 6632 O O . LYS C 1 161 ? 31.409 46.314 -14.989 1.00 51.66 261 LYS C O 1
ATOM 6638 N N . ALA C 1 162 ? 31.151 44.107 -15.371 1.00 45.07 262 ALA C N 1
ATOM 6639 C CA . ALA C 1 162 ? 31.688 44.217 -16.721 1.00 49.82 262 ALA C CA 1
ATOM 6640 C C . ALA C 1 162 ? 30.726 44.953 -17.642 1.00 52.42 262 ALA C C 1
ATOM 6641 O O . ALA C 1 162 ? 31.162 45.623 -18.593 1.00 51.45 262 ALA C O 1
ATOM 6643 N N . LYS C 1 163 ? 29.424 44.842 -17.387 1.00 50.21 263 LYS C N 1
ATOM 6644 C CA . LYS C 1 163 ? 28.446 45.511 -18.239 1.00 52.72 263 LYS C CA 1
ATOM 6645 C C . LYS C 1 163 ? 28.124 46.914 -17.742 1.00 52.28 263 LYS C C 1
ATOM 6646 O O . LYS C 1 163 ? 27.909 47.827 -18.553 1.00 48.44 263 LYS C O 1
ATOM 6652 N N . TYR C 1 164 ? 28.099 47.091 -16.419 1.00 48.61 264 TYR C N 1
ATOM 6653 C CA . TYR C 1 164 ? 27.730 48.350 -15.771 1.00 50.88 264 TYR C CA 1
ATOM 6654 C C . TYR C 1 164 ? 28.774 48.707 -14.725 1.00 47.94 264 TYR C C 1
ATOM 6655 O O . TYR C 1 164 ? 28.535 48.584 -13.519 1.00 47.72 264 TYR C O 1
ATOM 6664 N N . PRO C 1 165 ? 29.945 49.180 -15.152 1.00 50.29 265 PRO C N 1
ATOM 6665 C CA . PRO C 1 165 ? 31.030 49.414 -14.178 1.00 49.21 265 PRO C CA 1
ATOM 6666 C C . PRO C 1 165 ? 30.677 50.424 -13.095 1.00 51.68 265 PRO C C 1
ATOM 6667 O O . PRO C 1 165 ? 31.231 50.344 -11.991 1.00 54.52 265 PRO C O 1
ATOM 6671 N N . ASN C 1 166 ? 29.753 51.347 -13.353 1.00 49.05 266 ASN C N 1
ATOM 6672 C CA . ASN C 1 166 ? 29.397 52.374 -12.382 1.00 52.75 266 ASN C CA 1
ATOM 6673 C C . ASN C 1 166 ? 28.104 52.076 -11.622 1.00 53.57 266 ASN C C 1
ATOM 6674 O O . ASN C 1 166 ? 27.611 52.949 -10.904 1.00 54.91 266 ASN C O 1
ATOM 6679 N N . LEU C 1 167 ? 27.538 50.882 -11.769 1.00 51.69 267 LEU C N 1
ATOM 6680 C CA . LEU C 1 167 ? 26.357 50.508 -11.003 1.00 51.04 267 LEU C CA 1
ATOM 6681 C C . LEU C 1 167 ? 26.787 50.002 -9.628 1.00 49.16 267 LEU C C 1
ATOM 6682 O O . LEU C 1 167 ? 27.544 49.029 -9.532 1.00 44.92 267 LEU C O 1
ATOM 6687 N N . ASP C 1 168 ? 26.344 50.689 -8.566 1.00 43.75 268 ASP C N 1
ATOM 6688 C CA . ASP C 1 168 ? 26.592 50.216 -7.213 1.00 48.46 268 ASP C CA 1
ATOM 6689 C C . ASP C 1 168 ? 25.898 48.886 -6.988 1.00 46.95 268 ASP C C 1
ATOM 6690 O O . ASP C 1 168 ? 24.718 48.721 -7.311 1.00 44.84 268 ASP C O 1
ATOM 6695 N N . LEU C 1 169 ? 26.623 47.951 -6.395 1.00 44.64 269 LEU C N 1
ATOM 6696 C CA . LEU C 1 169 ? 26.156 46.581 -6.266 1.00 49.31 269 LEU C CA 1
ATOM 6697 C C . LEU C 1 169 ? 26.330 46.130 -4.819 1.00 46.16 269 LEU C C 1
ATOM 6698 O O . LEU C 1 169 ? 27.435 46.197 -4.267 1.00 42.99 269 LEU C O 1
ATOM 6703 N N . ILE C 1 170 ? 25.235 45.697 -4.210 1.00 44.82 270 ILE C N 1
ATOM 6704 C CA . ILE C 1 170 ? 25.246 45.008 -2.926 1.00 43.85 270 ILE C CA 1
ATOM 6705 C C . ILE C 1 170 ? 25.091 43.522 -3.193 1.00 43.34 270 ILE C C 1
ATOM 6706 O O . ILE C 1 170 ? 24.253 43.112 -4.013 1.00 45.79 270 ILE C O 1
ATOM 6711 N N . ALA C 1 171 ? 25.903 42.701 -2.520 1.00 39.16 271 ALA C N 1
ATOM 6712 C CA . ALA C 1 171 ? 25.788 41.253 -2.646 1.00 41.23 271 ALA C CA 1
ATOM 6713 C C . ALA C 1 171 ? 25.754 40.595 -1.268 1.00 44.75 271 ALA C C 1
ATOM 6714 O O . ALA C 1 171 ? 26.475 41.002 -0.343 1.00 43.90 271 ALA C O 1
ATOM 6716 N N . GLY C 1 172 ? 24.912 39.572 -1.147 1.00 46.07 272 GLY C N 1
ATOM 6717 C CA . GLY C 1 172 ? 24.724 38.837 0.092 1.00 46.04 272 GLY C CA 1
ATOM 6718 C C . GLY C 1 172 ? 23.848 37.633 -0.178 1.00 47.59 272 GLY C C 1
ATOM 6719 O O . GLY C 1 172 ? 23.428 37.389 -1.310 1.00 47.55 272 GLY C O 1
ATOM 6720 N N . ASN C 1 173 ? 23.561 36.873 0.876 1.00 47.97 273 ASN C N 1
ATOM 6721 C CA . ASN C 1 173 ? 24.007 37.153 2.228 1.00 47.51 273 ASN C CA 1
ATOM 6722 C C . ASN C 1 173 ? 25.204 36.281 2.606 1.00 44.80 273 ASN C C 1
ATOM 6723 O O . ASN C 1 173 ? 25.355 35.166 2.107 1.00 46.66 273 ASN C O 1
ATOM 6728 N N . ILE C 1 174 ? 26.058 36.804 3.483 1.00 39.00 274 ILE C N 1
ATOM 6729 C CA . ILE C 1 174 ? 27.254 36.113 3.932 1.00 42.08 274 ILE C CA 1
ATOM 6730 C C . ILE C 1 174 ? 27.280 36.128 5.458 1.00 44.83 274 ILE C C 1
ATOM 6731 O O . ILE C 1 174 ? 26.482 36.799 6.111 1.00 43.28 274 ILE C O 1
ATOM 6736 N N . ALA C 1 175 ? 28.229 35.376 6.019 1.00 45.37 275 ALA C N 1
ATOM 6737 C CA . ALA C 1 175 ? 28.426 35.396 7.463 1.00 45.75 275 ALA C CA 1
ATOM 6738 C C . ALA C 1 175 ? 29.860 35.073 7.862 1.00 46.87 275 ALA C C 1
ATOM 6739 O O . ALA C 1 175 ? 30.101 34.840 9.057 1.00 41.71 275 ALA C O 1
ATOM 6741 N N . THR C 1 176 ? 30.818 35.049 6.927 1.00 42.39 276 THR C N 1
ATOM 6742 C CA . THR C 1 176 ? 32.197 34.727 7.267 1.00 42.63 276 THR C CA 1
ATOM 6743 C C . THR C 1 176 ? 33.139 35.734 6.630 1.00 44.82 276 THR C C 1
ATOM 6744 O O . THR C 1 176 ? 32.805 36.390 5.633 1.00 44.49 276 THR C O 1
ATOM 6748 N N . ALA C 1 177 ? 34.346 35.811 7.197 1.00 42.10 277 ALA C N 1
ATOM 6749 C CA . ALA C 1 177 ? 35.378 36.676 6.631 1.00 46.62 277 ALA C CA 1
ATOM 6750 C C . ALA C 1 177 ? 35.777 36.225 5.230 1.00 44.86 277 ALA C C 1
ATOM 6751 O O . ALA C 1 177 ? 36.009 37.060 4.346 1.00 43.07 277 ALA C O 1
ATOM 6753 N N . ALA C 1 178 ? 35.871 34.907 5.009 1.00 42.99 278 ALA C N 1
ATOM 6754 C CA . ALA C 1 178 ? 36.237 34.400 3.688 1.00 44.17 278 ALA C CA 1
ATOM 6755 C C . ALA C 1 178 ? 35.204 34.790 2.641 1.00 43.81 278 ALA C C 1
ATOM 6756 O O . ALA C 1 178 ? 35.551 35.115 1.498 1.00 45.58 278 ALA C O 1
ATOM 6758 N N . ALA C 1 179 ? 33.927 34.745 3.003 1.00 45.95 279 ALA C N 1
ATOM 6759 C CA . ALA C 1 179 ? 32.894 35.189 2.081 1.00 45.54 279 ALA C CA 1
ATOM 6760 C C . ALA C 1 179 ? 33.029 36.676 1.774 1.00 45.45 279 ALA C C 1
ATOM 6761 O O . ALA C 1 179 ? 32.916 37.083 0.611 1.00 43.88 279 ALA C O 1
ATOM 6763 N N . ALA C 1 180 ? 33.256 37.507 2.802 1.00 43.65 280 ALA C N 1
ATOM 6764 C CA . ALA C 1 180 ? 33.423 38.937 2.550 1.00 45.65 280 ALA C CA 1
ATOM 6765 C C . ALA C 1 180 ? 34.607 39.191 1.631 1.00 46.42 280 ALA C C 1
ATOM 6766 O O . ALA C 1 180 ? 34.546 40.052 0.744 1.00 46.35 280 ALA C O 1
ATOM 6768 N N . LYS C 1 181 ? 35.698 38.447 1.829 1.00 47.29 281 LYS C N 1
ATOM 6769 C CA . LYS C 1 181 ? 36.871 38.644 0.990 1.00 49.97 281 LYS C CA 1
ATOM 6770 C C . LYS C 1 181 ? 36.560 38.296 -0.462 1.00 45.63 281 LYS C C 1
ATOM 6771 O O . LYS C 1 181 ? 36.910 39.049 -1.371 1.00 42.47 281 LYS C O 1
ATOM 6777 N N . ALA C 1 182 ? 35.871 37.180 -0.693 1.00 45.14 282 ALA C N 1
ATOM 6778 C CA . ALA C 1 182 ? 35.559 36.765 -2.056 1.00 47.62 282 ALA C CA 1
ATOM 6779 C C . ALA C 1 182 ? 34.664 37.783 -2.766 1.00 47.90 282 ALA C C 1
ATOM 6780 O O . ALA C 1 182 ? 34.902 38.115 -3.934 1.00 47.66 282 ALA C O 1
ATOM 6782 N N . LEU C 1 183 ? 33.637 38.302 -2.079 1.00 43.08 283 LEU C N 1
ATOM 6783 C CA . LEU C 1 183 ? 32.777 39.303 -2.713 1.00 44.96 283 LEU C CA 1
ATOM 6784 C C . LEU C 1 183 ? 33.530 40.601 -2.958 1.00 48.70 283 LEU C C 1
ATOM 6785 O O . LEU C 1 183 ? 33.389 41.222 -4.022 1.00 47.65 283 LEU C O 1
ATOM 6790 N N . CYS C 1 184 ? 34.316 41.039 -1.976 1.00 46.70 284 CYS C N 1
ATOM 6791 C CA . CYS C 1 184 ? 35.077 42.267 -2.150 1.00 45.52 284 CYS C CA 1
ATOM 6792 C C . CYS C 1 184 ? 36.072 42.129 -3.286 1.00 46.05 284 CYS C C 1
ATOM 6793 O O . CYS C 1 184 ? 36.287 43.074 -4.058 1.00 43.46 284 CYS C O 1
ATOM 6796 N N . GLU C 1 185 ? 36.691 40.954 -3.409 1.00 43.30 285 GLU C N 1
ATOM 6797 C CA . GLU C 1 185 ? 37.655 40.775 -4.481 1.00 46.33 285 GLU C CA 1
ATOM 6798 C C . GLU C 1 185 ? 36.965 40.749 -5.831 1.00 47.84 285 GLU C C 1
ATOM 6799 O O . GLU C 1 185 ? 37.568 41.134 -6.837 1.00 47.95 285 GLU C O 1
ATOM 6805 N N . ALA C 1 186 ? 35.694 40.357 -5.863 1.00 44.95 286 ALA C N 1
ATOM 6806 C CA . ALA C 1 186 ? 34.934 40.395 -7.099 1.00 47.89 286 ALA C CA 1
ATOM 6807 C C . ALA C 1 186 ? 34.485 41.803 -7.465 1.00 48.51 286 ALA C C 1
ATOM 6808 O O . ALA C 1 186 ? 33.960 41.993 -8.560 1.00 44.88 286 ALA C O 1
ATOM 6810 N N . GLY C 1 187 ? 34.658 42.776 -6.576 1.00 45.84 287 GLY C N 1
ATOM 6811 C CA . GLY C 1 187 ? 34.345 44.159 -6.853 1.00 44.85 287 GLY C CA 1
ATOM 6812 C C . GLY C 1 187 ? 33.005 44.653 -6.342 1.00 48.30 287 GLY C C 1
ATOM 6813 O O . GLY C 1 187 ? 32.490 45.633 -6.893 1.00 48.32 287 GLY C O 1
ATOM 6814 N N . VAL C 1 188 ? 32.416 44.014 -5.315 1.00 44.65 288 VAL C N 1
ATOM 6815 C CA . VAL C 1 188 ? 31.131 44.509 -4.818 1.00 44.21 288 VAL C CA 1
ATOM 6816 C C . VAL C 1 188 ? 31.325 45.865 -4.147 1.00 46.04 288 VAL C C 1
ATOM 6817 O O . VAL C 1 188 ? 32.426 46.240 -3.727 1.00 43.70 288 VAL C O 1
ATOM 6821 N N . ASP C 1 189 ? 30.232 46.621 -4.046 1.00 44.03 289 ASP C N 1
ATOM 6822 C CA . ASP C 1 189 ? 30.294 47.926 -3.392 1.00 43.81 289 ASP C CA 1
ATOM 6823 C C . ASP C 1 189 ? 29.815 47.882 -1.950 1.00 41.44 289 ASP C C 1
ATOM 6824 O O . ASP C 1 189 ? 30.036 48.846 -1.213 1.00 43.28 289 ASP C O 1
ATOM 6829 N N . ALA C 1 190 ? 29.166 46.794 -1.542 1.00 42.41 290 ALA C N 1
ATOM 6830 C CA . ALA C 1 190 ? 28.855 46.529 -0.141 1.00 42.46 290 ALA C CA 1
ATOM 6831 C C . ALA C 1 190 ? 28.559 45.041 -0.039 1.00 44.17 290 ALA C C 1
ATOM 6832 O O . ALA C 1 190 ? 28.244 44.388 -1.038 1.00 42.36 290 ALA C O 1
ATOM 6834 N N . VAL C 1 191 ? 28.726 44.497 1.159 1.00 42.42 291 VAL C N 1
ATOM 6835 C CA . VAL C 1 191 ? 28.330 43.124 1.425 1.00 40.53 291 VAL C CA 1
ATOM 6836 C C . VAL C 1 191 ? 27.196 43.161 2.436 1.00 44.28 291 VAL C C 1
ATOM 6837 O O . VAL C 1 191 ? 27.137 44.044 3.305 1.00 45.63 291 VAL C O 1
ATOM 6841 N N . LYS C 1 192 ? 26.293 42.189 2.330 1.00 43.58 292 LYS C N 1
ATOM 6842 C CA . LYS C 1 192 ? 25.165 42.085 3.245 1.00 45.24 292 LYS C CA 1
ATOM 6843 C C . LYS C 1 192 ? 25.334 40.828 4.098 1.00 45.56 292 LYS C C 1
ATOM 6844 O O . LYS C 1 192 ? 25.484 39.713 3.567 1.00 39.75 292 LYS C O 1
ATOM 6850 N N . VAL C 1 193 ? 25.311 41.018 5.417 1.00 41.51 293 VAL C N 1
ATOM 6851 C CA . VAL C 1 193 ? 25.649 39.980 6.380 1.00 44.44 293 VAL C CA 1
ATOM 6852 C C . VAL C 1 193 ? 24.395 39.519 7.103 1.00 46.66 293 VAL C C 1
ATOM 6853 O O . VAL C 1 193 ? 23.673 40.331 7.704 1.00 42.52 293 VAL C O 1
ATOM 6857 N N . GLY C 1 194 ? 24.172 38.205 7.086 1.00 42.95 294 GLY C N 1
ATOM 6858 C CA . GLY C 1 194 ? 23.142 37.587 7.898 1.00 41.58 294 GLY C CA 1
ATOM 6859 C C . GLY C 1 194 ? 22.754 36.247 7.315 1.00 43.72 294 GLY C C 1
ATOM 6860 O O . GLY C 1 194 ? 22.110 36.192 6.262 1.00 43.82 294 GLY C O 1
ATOM 6861 N N . ILE C 1 195 ? 23.156 35.151 7.958 1.00 42.25 295 ILE C N 1
ATOM 6862 C CA . ILE C 1 195 ? 22.711 33.819 7.562 1.00 42.55 295 ILE C CA 1
ATOM 6863 C C . ILE C 1 195 ? 21.911 33.252 8.728 1.00 43.13 295 ILE C C 1
ATOM 6864 O O . ILE C 1 195 ? 22.481 32.845 9.751 1.00 44.68 295 ILE C O 1
ATOM 6869 N N . GLY C 1 196 ? 20.584 33.267 8.595 1.00 45.27 296 GLY C N 1
ATOM 6870 C CA . GLY C 1 196 ? 19.708 32.678 9.574 1.00 48.60 296 GLY C CA 1
ATOM 6871 C C . GLY C 1 196 ? 19.038 33.549 10.640 1.00 49.16 296 GLY C C 1
ATOM 6872 O O . GLY C 1 196 ? 18.087 33.080 11.271 1.00 48.12 296 GLY C O 1
ATOM 6873 N N . PRO C 1 197 ? 19.485 34.795 10.895 1.00 47.68 297 PRO C N 1
ATOM 6874 C CA . PRO C 1 197 ? 18.982 35.492 12.094 1.00 51.73 297 PRO C CA 1
ATOM 6875 C C . PRO C 1 197 ? 17.589 36.086 11.950 1.00 55.83 297 PRO C C 1
ATOM 6876 O O . PRO C 1 197 ? 16.985 36.429 12.976 1.00 54.23 297 PRO C O 1
ATOM 6880 N N . GLY C 1 198 ? 17.073 36.242 10.728 1.00 58.62 298 GLY C N 1
ATOM 6881 C CA . GLY C 1 198 ? 15.772 36.852 10.507 1.00 57.37 298 GLY C CA 1
ATOM 6882 C C . GLY C 1 198 ? 14.636 36.282 11.338 1.00 55.40 298 GLY C C 1
ATOM 6883 O O . GLY C 1 198 ? 14.598 35.083 11.628 1.00 54.08 298 GLY C O 1
ATOM 6884 N N . SER C 1 199 ? 13.710 37.158 11.738 1.00 55.65 299 SER C N 1
ATOM 6885 C CA . SER C 1 199 ? 12.561 36.753 12.547 1.00 56.20 299 SER C CA 1
ATOM 6886 C C . SER C 1 199 ? 11.788 35.588 11.924 1.00 56.44 299 SER C C 1
ATOM 6887 O O . SER C 1 199 ? 11.354 34.674 12.637 1.00 57.20 299 SER C O 1
ATOM 6890 N N . ILE C 1 200 ? 11.570 35.623 10.602 1.00 56.21 300 ILE C N 1
ATOM 6891 C CA . ILE C 1 200 ? 10.783 34.593 9.925 1.00 56.67 300 ILE C CA 1
ATOM 6892 C C . ILE C 1 200 ? 11.643 33.463 9.359 1.00 55.54 300 ILE C C 1
ATOM 6893 O O . ILE C 1 200 ? 11.104 32.554 8.706 1.00 54.36 300 ILE C O 1
ATOM 6898 N N . CYS C 1 201 ? 12.956 33.491 9.589 1.00 53.93 301 CYS C N 1
ATOM 6899 C CA . CYS C 1 201 ? 13.903 32.601 8.925 1.00 58.30 301 CYS C CA 1
ATOM 6900 C C . CYS C 1 201 ? 14.073 31.276 9.670 1.00 58.93 301 CYS C C 1
ATOM 6901 O O . CYS C 1 201 ? 14.195 31.251 10.899 1.00 56.06 301 CYS C O 1
ATOM 6904 N N . THR C 1 202 ? 14.096 30.169 8.926 1.00 56.72 302 THR C N 1
ATOM 6905 C CA . THR C 1 202 ? 14.342 28.863 9.537 1.00 53.82 302 THR C CA 1
ATOM 6906 C C . THR C 1 202 ? 15.595 28.185 8.999 1.00 52.68 302 THR C C 1
ATOM 6907 O O . THR C 1 202 ? 15.837 27.022 9.335 1.00 51.18 302 THR C O 1
ATOM 6911 N N . THR C 1 203 ? 16.403 28.893 8.198 1.00 53.83 303 THR C N 1
ATOM 6912 C CA . THR C 1 203 ? 17.640 28.352 7.634 1.00 53.48 303 THR C CA 1
ATOM 6913 C C . THR C 1 203 ? 18.485 27.603 8.656 1.00 53.66 303 THR C C 1
ATOM 6914 O O . THR C 1 203 ? 18.936 26.475 8.410 1.00 50.20 303 THR C O 1
ATOM 6918 N N . ARG C 1 204 ? 18.700 28.215 9.824 1.00 54.62 304 ARG C N 1
ATOM 6919 C CA . ARG C 1 204 ? 19.552 27.570 10.812 1.00 49.29 304 ARG C CA 1
ATOM 6920 C C . ARG C 1 204 ? 18.937 26.279 11.314 1.00 49.04 304 ARG C C 1
ATOM 6921 O O . ARG C 1 204 ? 19.667 25.346 11.663 1.00 53.44 304 ARG C O 1
ATOM 6929 N N . ILE C 1 205 ? 17.608 26.183 11.330 1.00 47.97 305 ILE C N 1
ATOM 6930 C CA . ILE C 1 205 ? 16.961 24.994 11.873 1.00 46.17 305 ILE C CA 1
ATOM 6931 C C . ILE C 1 205 ? 16.822 23.904 10.821 1.00 51.38 305 ILE C C 1
ATOM 6932 O O . ILE C 1 205 ? 16.934 22.710 11.129 1.00 48.60 305 ILE C O 1
ATOM 6937 N N . VAL C 1 206 ? 16.527 24.278 9.577 1.00 48.16 306 VAL C N 1
ATOM 6938 C CA . VAL C 1 206 ? 16.306 23.228 8.597 1.00 52.58 306 VAL C CA 1
ATOM 6939 C C . VAL C 1 206 ? 17.629 22.739 8.028 1.00 45.30 306 VAL C C 1
ATOM 6940 O O . VAL C 1 206 ? 17.753 21.559 7.673 1.00 50.29 306 VAL C O 1
ATOM 6944 N N . SER C 1 207 ? 18.639 23.610 7.965 1.00 43.60 307 SER C N 1
ATOM 6945 C CA . SER C 1 207 ? 19.921 23.266 7.375 1.00 52.96 307 SER C CA 1
ATOM 6946 C C . SER C 1 207 ? 21.045 23.131 8.391 1.00 49.02 307 SER C C 1
ATOM 6947 O O . SER C 1 207 ? 22.078 22.538 8.065 1.00 46.26 307 SER C O 1
ATOM 6950 N N . GLY C 1 208 ? 20.885 23.662 9.599 1.00 44.44 308 GLY C N 1
ATOM 6951 C CA . GLY C 1 208 ? 21.951 23.557 10.575 1.00 44.38 308 GLY C CA 1
ATOM 6952 C C . GLY C 1 208 ? 23.064 24.568 10.398 1.00 45.06 308 GLY C C 1
ATOM 6953 O O . GLY C 1 208 ? 24.080 24.480 11.103 1.00 43.02 308 GLY C O 1
ATOM 6954 N N . VAL C 1 209 ? 22.890 25.545 9.502 1.00 39.36 309 VAL C N 1
ATOM 6955 C CA . VAL C 1 209 ? 23.951 26.427 9.039 1.00 40.31 309 VAL C CA 1
ATOM 6956 C C . VAL C 1 209 ? 23.643 27.847 9.496 1.00 47.82 309 VAL C C 1
ATOM 6957 O O . VAL C 1 209 ? 22.505 28.315 9.353 1.00 50.26 309 VAL C O 1
ATOM 6961 N N . GLY C 1 210 ? 24.654 28.541 10.004 1.00 43.64 310 GLY C N 1
ATOM 6962 C CA . GLY C 1 210 ? 24.489 29.940 10.358 1.00 47.90 310 GLY C CA 1
ATOM 6963 C C . GLY C 1 210 ? 25.558 30.397 11.323 1.00 47.12 310 GLY C C 1
ATOM 6964 O O . GLY C 1 210 ? 26.292 29.600 11.917 1.00 45.79 310 GLY C O 1
ATOM 6965 N N . VAL C 1 211 ? 25.649 31.718 11.472 1.00 46.27 311 VAL C N 1
ATOM 6966 C CA . VAL C 1 211 ? 26.550 32.331 12.438 1.00 45.51 311 VAL C CA 1
ATOM 6967 C C . VAL C 1 211 ? 25.763 33.379 13.214 1.00 42.95 311 VAL C C 1
ATOM 6968 O O . VAL C 1 211 ? 25.162 34.270 12.608 1.00 41.88 311 VAL C O 1
ATOM 6972 N N . PRO C 1 212 ? 25.705 33.292 14.551 1.00 40.52 312 PRO C N 1
ATOM 6973 C CA . PRO C 1 212 ? 25.077 34.349 15.356 1.00 41.01 312 PRO C CA 1
ATOM 6974 C C . PRO C 1 212 ? 25.513 35.736 14.911 1.00 42.56 312 PRO C C 1
ATOM 6975 O O . PRO C 1 212 ? 26.692 35.985 14.640 1.00 43.30 312 PRO C O 1
ATOM 6979 N N . GLN C 1 213 ? 24.538 36.650 14.852 1.00 42.74 313 GLN C N 1
ATOM 6980 C CA . GLN C 1 213 ? 24.646 37.815 13.978 1.00 42.03 313 GLN C CA 1
ATOM 6981 C C . GLN C 1 213 ? 25.702 38.819 14.431 1.00 44.94 313 GLN C C 1
ATOM 6982 O O . GLN C 1 213 ? 26.308 39.488 13.584 1.00 45.14 313 GLN C O 1
ATOM 6988 N N . ILE C 1 214 ? 25.930 38.969 15.740 1.00 45.37 314 ILE C N 1
ATOM 6989 C CA . ILE C 1 214 ? 26.931 39.924 16.203 1.00 42.45 314 ILE C CA 1
ATOM 6990 C C . ILE C 1 214 ? 28.329 39.479 15.782 1.00 41.43 314 ILE C C 1
ATOM 6991 O O . ILE C 1 214 ? 29.139 40.283 15.300 1.00 43.58 314 ILE C O 1
ATOM 6996 N N . SER C 1 215 ? 28.648 38.200 16.002 1.00 39.24 315 SER C N 1
ATOM 6997 C CA . SER C 1 215 ? 29.943 37.675 15.582 1.00 40.26 315 SER C CA 1
ATOM 6998 C C . SER C 1 215 ? 30.091 37.699 14.065 1.00 40.67 315 SER C C 1
ATOM 6999 O O . SER C 1 215 ? 31.197 37.912 13.558 1.00 39.79 315 SER C O 1
ATOM 7002 N N . ALA C 1 216 ? 28.998 37.481 13.327 1.00 41.86 316 ALA C N 1
ATOM 7003 C CA . ALA C 1 216 ? 29.088 37.476 11.869 1.00 43.27 316 ALA C CA 1
ATOM 7004 C C . ALA C 1 216 ? 29.403 38.870 11.342 1.00 41.88 316 ALA C C 1
ATOM 7005 O O . ALA C 1 216 ? 30.268 39.029 10.470 1.00 40.76 316 ALA C O 1
ATOM 7007 N N . ILE C 1 217 ? 28.745 39.896 11.894 1.00 43.78 317 ILE C N 1
ATOM 7008 C CA . ILE C 1 217 ? 29.073 41.276 11.539 1.00 44.50 317 ILE C CA 1
ATOM 7009 C C . ILE C 1 217 ? 30.534 41.567 11.845 1.00 43.09 317 ILE C C 1
ATOM 7010 O O . ILE C 1 217 ? 31.289 42.015 10.974 1.00 44.00 317 ILE C O 1
ATOM 7015 N N . ASP C 1 218 ? 30.956 41.292 13.085 1.00 42.91 318 ASP C N 1
ATOM 7016 C CA . ASP C 1 218 ? 32.318 41.609 13.510 1.00 43.89 318 ASP C CA 1
ATOM 7017 C C . ASP C 1 218 ? 33.351 40.994 12.568 1.00 45.02 318 ASP C C 1
ATOM 7018 O O . ASP C 1 218 ? 34.279 41.669 12.110 1.00 44.93 318 ASP C O 1
ATOM 7023 N N . GLU C 1 219 ? 33.198 39.701 12.276 1.00 38.88 319 GLU C N 1
ATOM 7024 C CA . GLU C 1 219 ? 34.134 39.000 11.415 1.00 42.63 319 GLU C CA 1
ATOM 7025 C C . GLU C 1 219 ? 34.101 39.554 9.986 1.00 42.49 319 GLU C C 1
ATOM 7026 O O . GLU C 1 219 ? 35.151 39.752 9.368 1.00 41.38 319 GLU C O 1
ATOM 7032 N N . CYS C 1 220 ? 32.916 39.870 9.465 1.00 39.59 320 CYS C N 1
ATOM 7033 C CA . CYS C 1 220 ? 32.832 40.349 8.088 1.00 42.12 320 CYS C CA 1
ATOM 7034 C C . CYS C 1 220 ? 33.296 41.797 7.960 1.00 44.85 320 CYS C C 1
ATOM 7035 O O . CYS C 1 220 ? 33.926 42.161 6.953 1.00 40.87 320 CYS C O 1
ATOM 7038 N N . VAL C 1 221 ? 32.996 42.633 8.966 1.00 43.83 321 VAL C N 1
ATOM 7039 C CA . VAL C 1 221 ? 33.492 44.009 8.972 1.00 44.27 321 VAL C CA 1
ATOM 7040 C C . VAL C 1 221 ? 35.015 44.035 8.961 1.00 44.34 321 VAL C C 1
ATOM 7041 O O . VAL C 1 221 ? 35.630 44.847 8.251 1.00 43.00 321 VAL C O 1
ATOM 7045 N N . GLU C 1 222 ? 35.654 43.161 9.757 1.00 43.00 322 GLU C N 1
ATOM 7046 C CA . GLU C 1 222 ? 37.116 43.162 9.803 1.00 46.79 322 GLU C CA 1
ATOM 7047 C C . GLU C 1 222 ? 37.717 42.854 8.430 1.00 46.88 322 GLU C C 1
ATOM 7048 O O . GLU C 1 222 ? 38.760 43.408 8.055 1.00 46.76 322 GLU C O 1
ATOM 7054 N N . GLU C 1 223 ? 37.081 41.975 7.668 1.00 42.01 323 GLU C N 1
ATOM 7055 C CA . GLU C 1 223 ? 37.598 41.679 6.333 1.00 44.23 323 GLU C CA 1
ATOM 7056 C C . GLU C 1 223 ? 37.235 42.790 5.347 1.00 42.96 323 GLU C C 1
ATOM 7057 O O . GLU C 1 223 ? 38.110 43.341 4.671 1.00 44.30 323 GLU C O 1
ATOM 7063 N N . ALA C 1 224 ? 35.953 43.165 5.290 1.00 42.44 324 ALA C N 1
ATOM 7064 C CA . ALA C 1 224 ? 35.495 44.123 4.281 1.00 44.08 324 ALA C CA 1
ATOM 7065 C C . ALA C 1 224 ? 36.177 45.474 4.431 1.00 45.59 324 ALA C C 1
ATOM 7066 O O . ALA C 1 224 ? 36.417 46.163 3.426 1.00 44.29 324 ALA C O 1
ATOM 7068 N N . ASN C 1 225 ? 36.498 45.867 5.679 1.00 45.32 325 ASN C N 1
ATOM 7069 C CA . ASN C 1 225 ? 37.204 47.121 5.928 1.00 46.29 325 ASN C CA 1
ATOM 7070 C C . ASN C 1 225 ? 38.541 47.191 5.199 1.00 48.58 325 ASN C C 1
ATOM 7071 O O . ASN C 1 225 ? 39.011 48.294 4.887 1.00 47.24 325 ASN C O 1
ATOM 7076 N N . LYS C 1 226 ? 39.195 46.045 4.968 1.00 48.55 326 LYS C N 1
ATOM 7077 C CA . LYS C 1 226 ? 40.452 46.056 4.220 1.00 50.28 326 LYS C CA 1
ATOM 7078 C C . LYS C 1 226 ? 40.238 46.556 2.797 1.00 50.27 326 LYS C C 1
ATOM 7079 O O . LYS C 1 226 ? 41.170 47.068 2.167 1.00 48.30 326 LYS C O 1
ATOM 7085 N N . PHE C 1 227 ? 39.025 46.419 2.281 1.00 49.20 327 PHE C N 1
ATOM 7086 C CA . PHE C 1 227 ? 38.686 46.861 0.935 1.00 48.76 327 PHE C CA 1
ATOM 7087 C C . PHE C 1 227 ? 37.918 48.171 0.932 1.00 46.17 327 PHE C C 1
ATOM 7088 O O . PHE C 1 227 ? 37.525 48.635 -0.141 1.00 46.15 327 PHE C O 1
ATOM 7096 N N . GLY C 1 228 ? 37.686 48.776 2.098 1.00 45.76 328 GLY C N 1
ATOM 7097 C CA . GLY C 1 228 ? 36.854 49.968 2.151 1.00 44.85 328 GLY C CA 1
ATOM 7098 C C . GLY C 1 228 ? 35.415 49.701 1.767 1.00 45.21 328 GLY C C 1
ATOM 7099 O O . GLY C 1 228 ? 34.759 50.568 1.194 1.00 48.12 328 GLY C O 1
ATOM 7100 N N . VAL C 1 229 ? 34.907 48.513 2.055 1.00 44.09 329 VAL C N 1
ATOM 7101 C CA . VAL C 1 229 ? 33.588 48.076 1.604 1.00 43.05 329 VAL C CA 1
ATOM 7102 C C . VAL C 1 229 ? 32.653 48.063 2.812 1.00 45.62 329 VAL C C 1
ATOM 7103 O O . VAL C 1 229 ? 32.942 47.377 3.809 1.00 41.26 329 VAL C O 1
ATOM 7107 N N . PRO C 1 230 ? 31.536 48.795 2.776 1.00 45.67 330 PRO C N 1
ATOM 7108 C CA . PRO C 1 230 ? 30.610 48.799 3.917 1.00 44.07 330 PRO C CA 1
ATOM 7109 C C . PRO C 1 230 ? 29.909 47.461 4.091 1.00 42.89 330 PRO C C 1
ATOM 7110 O O . PRO C 1 230 ? 29.730 46.689 3.152 1.00 38.93 330 PRO C O 1
ATOM 7114 N N . VAL C 1 231 ? 29.491 47.205 5.331 1.00 40.92 331 VAL C N 1
ATOM 7115 C CA . VAL C 1 231 ? 28.741 46.004 5.706 1.00 37.96 331 VAL C CA 1
ATOM 7116 C C . VAL C 1 231 ? 27.312 46.411 6.065 1.00 40.58 331 VAL C C 1
ATOM 7117 O O . VAL C 1 231 ? 27.101 47.343 6.854 1.00 43.39 331 VAL C O 1
ATOM 7121 N N . ILE C 1 232 ? 26.340 45.725 5.478 1.00 40.06 332 ILE C N 1
ATOM 7122 C CA . ILE C 1 232 ? 24.935 45.864 5.835 1.00 39.04 332 ILE C CA 1
ATOM 7123 C C . ILE C 1 232 ? 24.581 44.697 6.758 1.00 41.92 332 ILE C C 1
ATOM 7124 O O . ILE C 1 232 ? 24.695 43.525 6.367 1.00 41.22 332 ILE C O 1
ATOM 7129 N N . ALA C 1 233 ? 24.160 45.017 7.980 1.00 39.22 333 ALA C N 1
ATOM 7130 C CA . ALA C 1 233 ? 23.729 44.008 8.948 1.00 39.28 333 ALA C CA 1
ATOM 7131 C C . ALA C 1 233 ? 22.251 43.716 8.717 1.00 40.63 333 ALA C C 1
ATOM 7132 O O . ALA C 1 233 ? 21.399 44.568 8.989 1.00 42.42 333 ALA C O 1
ATOM 7134 N N . ASP C 1 234 ? 21.944 42.507 8.226 1.00 40.55 334 ASP C N 1
ATOM 7135 C CA . ASP C 1 234 ? 20.613 42.164 7.726 1.00 42.69 334 ASP C CA 1
ATOM 7136 C C . ASP C 1 234 ? 19.988 41.075 8.600 1.00 45.04 334 ASP C C 1
ATOM 7137 O O . ASP C 1 234 ? 20.418 39.918 8.561 1.00 42.53 334 ASP C O 1
ATOM 7142 N N . GLY C 1 235 ? 18.957 41.433 9.347 1.00 40.73 335 GLY C N 1
ATOM 7143 C CA . GLY C 1 235 ? 18.157 40.422 10.014 1.00 39.15 335 GLY C CA 1
ATOM 7144 C C . GLY C 1 235 ? 18.447 40.312 11.502 1.00 42.45 335 GLY C C 1
ATOM 7145 O O . GLY C 1 235 ? 19.569 40.566 11.974 1.00 39.97 335 GLY C O 1
ATOM 7146 N N . GLY C 1 236 ? 17.414 39.918 12.260 1.00 39.76 336 GLY C N 1
ATOM 7147 C CA . GLY C 1 236 ? 17.553 39.696 13.688 1.00 46.22 336 GLY C CA 1
ATOM 7148 C C . GLY C 1 236 ? 17.373 40.923 14.561 1.00 49.87 336 GLY C C 1
ATOM 7149 O O . GLY C 1 236 ? 17.486 40.810 15.795 1.00 46.44 336 GLY C O 1
ATOM 7150 N N . ILE C 1 237 ? 17.096 42.086 13.973 1.00 47.54 337 ILE C N 1
ATOM 7151 C CA . ILE C 1 237 ? 16.885 43.300 14.761 1.00 45.31 337 ILE C CA 1
ATOM 7152 C C . ILE C 1 237 ? 15.514 43.233 15.421 1.00 47.17 337 ILE C C 1
ATOM 7153 O O . ILE C 1 237 ? 14.484 43.190 14.740 1.00 48.07 337 ILE C O 1
ATOM 7158 N N . LYS C 1 238 ? 15.489 43.224 16.756 1.00 50.57 338 LYS C N 1
ATOM 7159 C CA . LYS C 1 238 ? 14.239 43.213 17.506 1.00 54.28 338 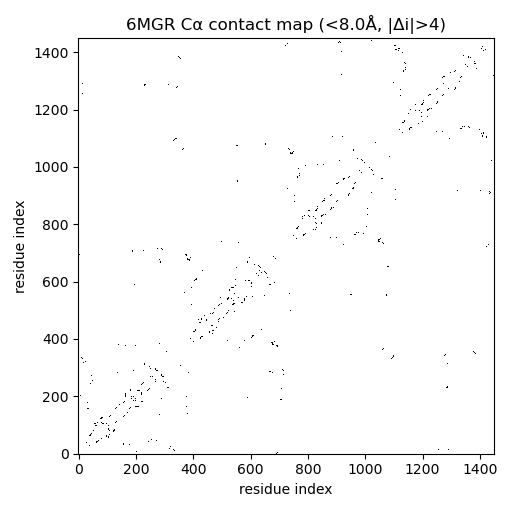LYS C CA 1
ATOM 7160 C C . LYS C 1 238 ? 13.911 44.547 18.156 1.00 50.75 338 LYS C C 1
ATOM 7161 O O . LYS C 1 238 ? 12.732 44.870 18.308 1.00 51.18 338 LYS C O 1
ATOM 7167 N N . TYR C 1 239 ? 14.923 45.317 18.551 1.00 48.35 339 TYR C N 1
ATOM 7168 C CA . TYR C 1 239 ? 14.733 46.561 19.281 1.00 48.76 339 TYR C CA 1
ATOM 7169 C C . TYR C 1 239 ? 15.728 47.582 18.770 1.00 44.36 339 TYR C C 1
ATOM 7170 O O . TYR C 1 239 ? 16.747 47.229 18.177 1.00 45.63 339 TYR C O 1
ATOM 7179 N N . SER C 1 240 ? 15.459 48.861 19.066 1.00 46.07 340 SER C N 1
ATOM 7180 C CA . SER C 1 240 ? 16.388 49.904 18.638 1.00 45.22 340 SER C CA 1
ATOM 7181 C C . SER C 1 240 ? 17.794 49.665 19.191 1.00 45.42 340 SER C C 1
ATOM 7182 O O . SER C 1 240 ? 18.775 50.018 18.537 1.00 43.17 340 SER C O 1
ATOM 7185 N N . GLY C 1 241 ? 17.911 49.070 20.392 1.00 47.53 341 GLY C N 1
ATOM 7186 C CA . GLY C 1 241 ? 19.229 48.753 20.931 1.00 43.63 341 GLY C CA 1
ATOM 7187 C C . GLY C 1 241 ? 20.036 47.792 20.071 1.00 43.66 341 GLY C C 1
ATOM 7188 O O . GLY C 1 241 ? 21.271 47.839 20.076 1.00 45.13 341 GLY C O 1
ATOM 7189 N N . ASP C 1 242 ? 19.363 46.895 19.339 1.00 43.67 342 ASP C N 1
ATOM 7190 C CA . ASP C 1 242 ? 20.087 46.007 18.420 1.00 44.38 342 ASP C CA 1
ATOM 7191 C C . ASP C 1 242 ? 20.692 46.772 17.251 1.00 45.61 342 ASP C C 1
ATOM 7192 O O . ASP C 1 242 ? 21.767 46.407 16.760 1.00 43.12 342 ASP C O 1
ATOM 7197 N N . ILE C 1 243 ? 19.998 47.807 16.770 1.00 43.12 343 ILE C N 1
ATOM 7198 C CA . ILE C 1 243 ? 20.554 48.666 15.730 1.00 40.11 343 ILE C CA 1
ATOM 7199 C C . ILE C 1 243 ? 21.850 49.298 16.219 1.00 39.83 343 ILE C C 1
ATOM 7200 O O . ILE C 1 243 ? 22.871 49.302 15.516 1.00 40.65 343 ILE C O 1
ATOM 7205 N N . ALA C 1 244 ? 21.832 49.813 17.453 1.00 41.14 344 ALA C N 1
ATOM 7206 C CA . ALA C 1 244 ? 23.017 50.444 18.029 1.00 41.83 344 ALA C CA 1
ATOM 7207 C C . ALA C 1 244 ? 24.188 49.468 18.141 1.00 42.55 344 ALA C C 1
ATOM 7208 O O . ALA C 1 244 ? 25.331 49.817 17.813 1.00 41.97 344 ALA C O 1
ATOM 7210 N N . LYS C 1 245 ? 23.931 48.245 18.614 1.00 44.17 345 LYS C N 1
ATOM 7211 C CA . LYS C 1 245 ? 25.007 47.261 18.752 1.00 43.39 345 LYS C CA 1
ATOM 7212 C C . LYS C 1 245 ? 25.578 46.848 17.392 1.00 43.64 345 LYS C C 1
ATOM 7213 O O . LYS C 1 245 ? 26.796 46.655 17.254 1.00 40.03 345 LYS C O 1
ATOM 7219 N N . ALA C 1 246 ? 24.713 46.678 16.387 1.00 39.63 346 ALA C N 1
ATOM 7220 C CA . ALA C 1 246 ? 25.175 46.270 15.060 1.00 42.86 346 ALA C CA 1
ATOM 7221 C C . ALA C 1 246 ? 26.071 47.341 14.437 1.00 45.14 346 ALA C C 1
ATOM 7222 O O . ALA C 1 246 ? 27.151 47.041 13.920 1.00 45.67 346 ALA C O 1
ATOM 7224 N N . LEU C 1 247 ? 25.659 48.607 14.524 1.00 44.04 347 LEU C N 1
ATOM 7225 C CA . LEU C 1 247 ? 26.505 49.696 14.038 1.00 43.62 347 LEU C CA 1
ATOM 7226 C C . LEU C 1 247 ? 27.775 49.833 14.869 1.00 45.13 347 LEU C C 1
ATOM 7227 O O . LEU C 1 247 ? 28.868 50.009 14.314 1.00 46.18 347 LEU C O 1
ATOM 7232 N N . ALA C 1 248 ? 27.663 49.737 16.201 1.00 42.65 348 ALA C N 1
ATOM 7233 C CA . ALA C 1 248 ? 28.841 49.915 17.041 1.00 41.11 348 ALA C CA 1
ATOM 7234 C C . ALA C 1 248 ? 29.885 48.853 16.744 1.00 40.81 348 ALA C C 1
ATOM 7235 O O . ALA C 1 248 ? 31.093 49.117 16.824 1.00 42.45 348 ALA C O 1
ATOM 7237 N N . VAL C 1 249 ? 29.448 47.640 16.400 1.00 41.45 349 VAL C N 1
ATOM 7238 C CA . VAL C 1 249 ? 30.425 46.589 16.140 1.00 45.05 349 VAL C CA 1
ATOM 7239 C C . VAL C 1 249 ? 31.004 46.703 14.736 1.00 44.34 349 VAL C C 1
ATOM 7240 O O . VAL C 1 249 ? 31.940 45.974 14.404 1.00 45.47 349 VAL C O 1
ATOM 7244 N N . GLY C 1 250 ? 30.515 47.629 13.917 1.00 43.90 350 GLY C N 1
ATOM 7245 C CA . GLY C 1 250 ? 31.222 47.940 12.688 1.00 43.62 350 GLY C CA 1
ATOM 7246 C C . GLY C 1 250 ? 30.389 47.975 11.428 1.00 44.52 350 GLY C C 1
ATOM 7247 O O . GLY C 1 250 ? 30.864 48.465 10.395 1.00 43.39 350 GLY C O 1
ATOM 7248 N N . ALA C 1 251 ? 29.156 47.471 11.483 1.00 41.97 351 ALA C N 1
ATOM 7249 C CA . ALA C 1 251 ? 28.264 47.629 10.341 1.00 41.08 351 ALA C CA 1
ATOM 7250 C C . ALA C 1 251 ? 28.048 49.110 10.026 1.00 43.52 351 ALA C C 1
ATOM 7251 O O . ALA C 1 251 ? 28.015 49.970 10.920 1.00 43.10 351 ALA C O 1
ATOM 7253 N N . SER C 1 252 ? 27.920 49.407 8.727 1.00 41.16 352 SER C N 1
ATOM 7254 C CA . SER C 1 252 ? 27.604 50.748 8.276 1.00 43.45 352 SER C CA 1
ATOM 7255 C C . SER C 1 252 ? 26.110 50.996 8.183 1.00 45.07 352 SER C C 1
ATOM 7256 O O . SER C 1 252 ? 25.683 52.158 8.275 1.00 41.69 352 SER C O 1
ATOM 7259 N N . SER C 1 253 ? 25.308 49.943 8.014 1.00 43.34 353 SER C N 1
ATOM 7260 C CA . SER C 1 253 ? 23.866 50.110 7.918 1.00 44.90 353 SER C CA 1
ATOM 7261 C C . SER C 1 253 ? 23.188 48.827 8.379 1.00 44.09 353 SER C C 1
ATOM 7262 O O . SER C 1 253 ? 23.832 47.794 8.577 1.00 40.52 353 SER C O 1
ATOM 7265 N N . VAL C 1 254 ? 21.867 48.908 8.540 1.00 42.75 354 VAL C N 1
ATOM 7266 C CA . VAL C 1 254 ? 21.062 47.826 9.081 1.00 44.07 354 VAL C CA 1
ATOM 7267 C C . VAL C 1 254 ? 19.840 47.642 8.192 1.00 48.14 354 VAL C C 1
ATOM 7268 O O . VAL C 1 254 ? 19.170 48.620 7.831 1.00 47.71 354 VAL C O 1
ATOM 7272 N N . MET C 1 255 ? 19.554 46.394 7.833 1.00 42.45 355 MET C N 1
ATOM 7273 C CA . MET C 1 255 ? 18.363 46.071 7.067 1.00 44.43 355 MET C CA 1
ATOM 7274 C C . MET C 1 255 ? 17.338 45.429 7.991 1.00 43.65 355 MET C C 1
ATOM 7275 O O . MET C 1 255 ? 17.666 44.519 8.760 1.00 43.48 355 MET C O 1
ATOM 7280 N N . ILE C 1 256 ? 16.097 45.890 7.902 1.00 44.62 356 ILE C N 1
ATOM 7281 C CA . ILE C 1 256 ? 15.071 45.520 8.862 1.00 46.65 356 ILE C CA 1
ATOM 7282 C C . ILE C 1 256 ? 13.836 45.024 8.127 1.00 48.19 356 ILE C C 1
ATOM 7283 O O . ILE C 1 256 ? 13.336 45.699 7.219 1.00 47.75 356 ILE C O 1
ATOM 7288 N N . GLY C 1 257 ? 13.336 43.859 8.535 1.00 47.31 357 GLY C N 1
ATOM 7289 C CA . GLY C 1 257 ? 12.085 43.334 8.020 1.00 46.50 357 GLY C CA 1
ATOM 7290 C C . GLY C 1 257 ? 10.924 43.421 9.002 1.00 49.84 357 GLY C C 1
ATOM 7291 O O . GLY C 1 257 ? 10.008 44.230 8.799 1.00 54.00 357 GLY C O 1
ATOM 7292 N N . SER C 1 258 ? 10.953 42.616 10.077 1.00 47.56 358 SER C N 1
ATOM 7293 C CA . SER C 1 258 ? 9.742 42.411 10.872 1.00 48.85 358 SER C CA 1
ATOM 7294 C C . SER C 1 258 ? 9.234 43.715 11.473 1.00 47.68 358 SER C C 1
ATOM 7295 O O . SER C 1 258 ? 8.018 43.952 11.509 1.00 48.40 358 SER C O 1
ATOM 7298 N N . LEU C 1 259 ? 10.147 44.581 11.929 1.00 46.66 359 LEU C N 1
ATOM 7299 C CA . LEU C 1 259 ? 9.750 45.838 12.570 1.00 51.54 359 LEU C CA 1
ATOM 7300 C C . LEU C 1 259 ? 9.062 46.797 11.603 1.00 52.09 359 LEU C C 1
ATOM 7301 O O . LEU C 1 259 ? 8.363 47.717 12.044 1.00 52.75 359 LEU C O 1
ATOM 7306 N N . LEU C 1 260 ? 9.232 46.616 10.299 1.00 54.29 360 LEU C N 1
ATOM 7307 C CA . LEU C 1 260 ? 8.563 47.496 9.358 1.00 54.86 360 LEU C CA 1
ATOM 7308 C C . LEU C 1 260 ? 7.363 46.850 8.688 1.00 59.29 360 LEU C C 1
ATOM 7309 O O . LEU C 1 260 ? 6.593 47.554 8.025 1.00 62.22 360 LEU C O 1
ATOM 7314 N N . ALA C 1 261 ? 7.159 45.546 8.876 1.00 57.44 361 ALA C N 1
ATOM 7315 C CA . ALA C 1 261 ? 6.106 44.840 8.155 1.00 55.90 361 ALA C CA 1
ATOM 7316 C C . ALA C 1 261 ? 4.700 45.238 8.597 1.00 59.19 361 ALA C C 1
ATOM 7317 O O . ALA C 1 261 ? 3.749 45.041 7.831 1.00 62.76 361 ALA C O 1
ATOM 7319 N N . GLY C 1 262 ? 4.534 45.771 9.808 1.00 57.89 362 GLY C N 1
ATOM 7320 C CA . GLY C 1 262 ? 3.200 46.092 10.284 1.00 58.61 362 GLY C CA 1
ATOM 7321 C C . GLY C 1 262 ? 2.825 47.550 10.100 1.00 59.55 362 GLY C C 1
ATOM 7322 O O . GLY C 1 262 ? 1.966 48.075 10.814 1.00 59.22 362 GLY C O 1
ATOM 7323 N N . THR C 1 263 ? 3.452 48.213 9.137 1.00 57.34 363 THR C N 1
ATOM 7324 C CA . THR C 1 263 ? 3.234 49.638 8.960 1.00 60.16 363 THR C CA 1
ATOM 7325 C C . THR C 1 263 ? 2.183 49.905 7.891 1.00 61.38 363 THR C C 1
ATOM 7326 O O . THR C 1 263 ? 1.838 49.034 7.088 1.00 62.23 363 THR C O 1
ATOM 7330 N N . ASP C 1 264 ? 1.666 51.136 7.902 1.00 62.37 364 ASP C N 1
ATOM 7331 C CA . ASP C 1 264 ? 0.772 51.580 6.839 1.00 61.11 364 ASP C CA 1
ATOM 7332 C C . ASP C 1 264 ? 1.382 51.339 5.464 1.00 59.33 364 ASP C C 1
ATOM 7333 O O . ASP C 1 264 ? 0.699 50.871 4.547 1.00 61.79 364 ASP C O 1
ATOM 7338 N N . GLU C 1 265 ? 2.671 51.641 5.307 1.00 56.51 365 GLU C N 1
ATOM 7339 C CA . GLU C 1 265 ? 3.262 51.736 3.979 1.00 60.45 365 GLU C CA 1
ATOM 7340 C C . GLU C 1 265 ? 3.678 50.391 3.401 1.00 60.13 365 GLU C C 1
ATOM 7341 O O . GLU C 1 265 ? 3.920 50.311 2.192 1.00 56.09 365 GLU C O 1
ATOM 7347 N N . SER C 1 266 ? 3.790 49.347 4.225 1.00 58.15 366 SER C N 1
ATOM 7348 C CA . SER C 1 266 ? 4.140 48.034 3.711 1.00 56.98 366 SER C CA 1
ATOM 7349 C C . SER C 1 266 ? 2.998 47.488 2.854 1.00 61.33 366 SER C C 1
ATOM 7350 O O . SER C 1 266 ? 1.840 47.891 3.011 1.00 62.28 366 SER C O 1
ATOM 7353 N N . PRO C 1 267 ? 3.299 46.588 1.918 1.00 61.69 367 PRO C N 1
ATOM 7354 C CA . PRO C 1 267 ? 2.236 46.015 1.088 1.00 67.38 367 PRO C CA 1
ATOM 7355 C C . PRO C 1 267 ? 1.304 45.166 1.938 1.00 77.10 367 PRO C C 1
ATOM 7356 O O . PRO C 1 267 ? 1.576 44.850 3.099 1.00 78.69 367 PRO C O 1
ATOM 7360 N N . GLY C 1 268 ? 0.184 44.795 1.340 1.00 84.27 368 GLY C N 1
ATOM 7361 C CA . GLY C 1 268 ? -0.798 43.998 2.038 1.00 86.80 368 GLY C CA 1
ATOM 7362 C C . GLY C 1 268 ? -1.738 44.848 2.873 1.00 90.55 368 GLY C C 1
ATOM 7363 O O . GLY C 1 268 ? -1.424 45.961 3.294 1.00 91.91 368 GLY C O 1
ATOM 7364 N N . GLU C 1 269 ? -2.920 44.301 3.111 1.00 91.92 369 GLU C N 1
ATOM 7365 C CA . GLU C 1 269 ? -3.953 45.046 3.803 1.00 93.14 369 GLU C CA 1
ATOM 7366 C C . GLU C 1 269 ? -3.938 44.738 5.293 1.00 88.70 369 GLU C C 1
ATOM 7367 O O . GLU C 1 269 ? -3.467 43.685 5.733 1.00 87.35 369 GLU C O 1
ATOM 7373 N N . LEU C 1 270 ? -4.441 45.691 6.069 1.00 85.72 370 LEU C N 1
ATOM 7374 C CA . LEU C 1 270 ? -4.716 45.449 7.475 1.00 84.10 370 LEU C CA 1
ATOM 7375 C C . LEU C 1 270 ? -5.810 44.397 7.614 1.00 85.65 370 LEU C C 1
ATOM 7376 O O . LEU C 1 270 ? -6.666 44.241 6.740 1.00 88.08 370 LEU C O 1
ATOM 7381 N N . PHE C 1 271 ? -5.773 43.658 8.720 1.00 85.27 371 PHE C N 1
ATOM 7382 C CA . PHE C 1 271 ? -6.857 42.738 9.034 1.00 91.13 371 PHE C CA 1
ATOM 7383 C C . PHE C 1 271 ? -6.985 42.612 10.546 1.00 93.96 371 PHE C C 1
ATOM 7384 O O . PHE C 1 271 ? -5.999 42.721 11.280 1.00 91.36 371 PHE C O 1
ATOM 7392 N N . THR C 1 272 ? -8.214 42.387 11.002 1.00 97.75 372 THR C N 1
ATOM 7393 C CA . THR C 1 272 ? -8.506 42.268 12.423 1.00 98.52 372 THR C CA 1
ATOM 7394 C C . THR C 1 272 ? -8.642 40.799 12.802 1.00 100.87 372 THR C C 1
ATOM 7395 O O . THR C 1 272 ? -9.347 40.039 12.130 1.00 101.22 372 THR C O 1
ATOM 7399 N N . TYR C 1 273 ? -7.952 40.405 13.869 1.00 103.48 373 TYR C N 1
ATOM 7400 C CA . TYR C 1 273 ? -8.040 39.058 14.429 1.00 108.97 373 TYR C CA 1
ATOM 7401 C C . TYR C 1 273 ? -8.247 39.202 15.935 1.00 109.07 373 TYR C C 1
ATOM 7402 O O . TYR C 1 273 ? -7.297 39.468 16.678 1.00 107.93 373 TYR C O 1
ATOM 7411 N N . GLN C 1 274 ? -9.496 39.046 16.376 1.00 110.80 374 GLN C N 1
ATOM 7412 C CA . GLN C 1 274 ? -9.872 39.133 17.787 1.00 109.89 374 GLN C CA 1
ATOM 7413 C C . GLN C 1 274 ? -9.530 40.513 18.362 1.00 103.12 374 GLN C C 1
ATOM 7414 O O . GLN C 1 274 ? -8.664 40.676 19.224 1.00 98.93 374 GLN C O 1
ATOM 7420 N N . GLY C 1 275 ? -10.246 41.511 17.842 1.00 103.19 375 GLY C N 1
ATOM 7421 C CA . GLY C 1 275 ? -10.176 42.868 18.344 1.00 100.97 375 GLY C CA 1
ATOM 7422 C C . GLY C 1 275 ? -8.863 43.589 18.135 1.00 96.07 375 GLY C C 1
ATOM 7423 O O . GLY C 1 275 ? -8.729 44.729 18.593 1.00 94.75 375 GLY C O 1
ATOM 7424 N N . ARG C 1 276 ? -7.894 42.977 17.461 1.00 94.49 376 ARG C N 1
ATOM 7425 C CA . ARG C 1 276 ? -6.590 43.581 17.225 1.00 94.77 376 ARG C CA 1
ATOM 7426 C C . ARG C 1 276 ? -6.272 43.574 15.735 1.00 89.39 376 ARG C C 1
ATOM 7427 O O . ARG C 1 276 ? -6.705 42.686 14.996 1.00 89.87 376 ARG C O 1
ATOM 7435 N N . GLN C 1 277 ? -5.500 44.566 15.300 1.00 85.25 377 GLN C N 1
ATOM 7436 C CA . GLN C 1 277 ? -5.149 44.724 13.895 1.00 82.76 377 GLN C CA 1
ATOM 7437 C C . GLN C 1 277 ? -3.766 44.149 13.612 1.00 78.79 377 GLN C C 1
ATOM 7438 O O . GLN C 1 277 ? -2.822 44.362 14.381 1.00 76.19 377 GLN C O 1
ATOM 7444 N N . TYR C 1 278 ? -3.644 43.436 12.493 1.00 75.08 378 TYR C N 1
ATOM 7445 C CA . TYR C 1 278 ? -2.378 42.827 12.113 1.00 72.84 378 TYR C CA 1
ATOM 7446 C C . TYR C 1 278 ? -2.106 43.061 10.635 1.00 69.48 378 TYR C C 1
ATOM 7447 O O . TYR C 1 278 ? -2.961 43.527 9.878 1.00 68.44 378 TYR C O 1
ATOM 7456 N N . LYS C 1 279 ? -0.881 42.732 10.243 1.00 67.16 379 LYS C N 1
ATOM 7457 C CA . LYS C 1 279 ? -0.501 42.603 8.848 1.00 68.05 379 LYS C CA 1
ATOM 7458 C C . LYS C 1 279 ? 0.300 41.321 8.696 1.00 69.93 379 LYS C C 1
ATOM 7459 O O . LYS C 1 279 ? 0.975 40.878 9.631 1.00 68.28 379 LYS C O 1
ATOM 7465 N N . SER C 1 280 ? 0.219 40.726 7.510 1.00 69.26 380 SER C N 1
ATOM 7466 C CA . SER C 1 280 ? 0.958 39.503 7.248 1.00 67.38 380 SER C CA 1
ATOM 7467 C C . SER C 1 280 ? 2.439 39.804 7.051 1.00 62.37 380 SER C C 1
ATOM 7468 O O . SER C 1 280 ? 2.823 40.852 6.520 1.00 60.24 380 SER C O 1
ATOM 7471 N N . TYR C 1 281 ? 3.276 38.876 7.509 1.00 59.99 381 TYR C N 1
ATOM 7472 C CA . TYR C 1 281 ? 4.718 38.958 7.331 1.00 57.85 381 TYR C CA 1
ATOM 7473 C C . TYR C 1 281 ? 5.233 37.543 7.131 1.00 58.71 381 TYR C C 1
ATOM 7474 O O . TYR C 1 281 ? 4.916 36.649 7.923 1.00 56.97 381 TYR C O 1
ATOM 7483 N N . ARG C 1 282 ? 6.004 37.336 6.065 1.00 59.29 382 ARG C N 1
ATOM 7484 C CA . ARG C 1 282 ? 6.428 35.994 5.701 1.00 58.44 382 ARG C CA 1
ATOM 7485 C C . ARG C 1 282 ? 7.828 36.033 5.115 1.00 54.30 382 ARG C C 1
ATOM 7486 O O . ARG C 1 282 ? 8.229 37.019 4.486 1.00 57.15 382 ARG C O 1
ATOM 7494 N N . GLY C 1 283 ? 8.574 34.953 5.343 1.00 67.14 383 GLY C N 1
ATOM 7495 C CA . GLY C 1 283 ? 9.853 34.800 4.680 1.00 63.45 383 GLY C CA 1
ATOM 7496 C C . GLY C 1 283 ? 9.694 34.745 3.171 1.00 64.86 383 GLY C C 1
ATOM 7497 O O . GLY C 1 283 ? 8.670 34.306 2.640 1.00 66.11 383 GLY C O 1
ATOM 7498 N N . MET C 1 284 ? 10.717 35.229 2.469 1.00 64.76 384 MET C N 1
ATOM 7499 C CA . MET C 1 284 ? 10.735 35.080 1.022 1.00 70.69 384 MET C CA 1
ATOM 7500 C C . MET C 1 284 ? 11.081 33.657 0.602 1.00 69.31 384 MET C C 1
ATOM 7501 O O . MET C 1 284 ? 10.895 33.312 -0.569 1.00 68.33 384 MET C O 1
ATOM 7506 N N . GLY C 1 285 ? 11.572 32.835 1.530 1.00 66.14 385 GLY C N 1
ATOM 7507 C CA . GLY C 1 285 ? 11.738 31.411 1.338 1.00 72.35 385 GLY C CA 1
ATOM 7508 C C . GLY C 1 285 ? 10.660 30.563 1.980 1.00 73.17 385 GLY C C 1
ATOM 7509 O O . GLY C 1 285 ? 10.847 29.346 2.111 1.00 67.61 385 GLY C O 1
ATOM 7510 N N . SER C 1 286 ? 9.548 31.166 2.402 1.00 67.10 386 SER C N 1
ATOM 7511 C CA . SER C 1 286 ? 8.384 30.413 2.844 1.00 71.53 386 SER C CA 1
ATOM 7512 C C . SER C 1 286 ? 7.665 29.805 1.637 1.00 72.48 386 SER C C 1
ATOM 7513 O O . SER C 1 286 ? 7.893 30.187 0.483 1.00 70.29 386 SER C O 1
ATOM 7516 N N . LEU C 1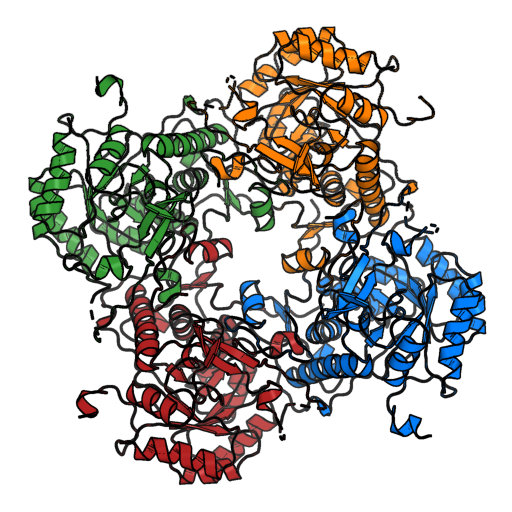 287 ? 6.778 28.847 1.912 1.00 71.44 387 LEU C N 1
ATOM 7517 C CA . LEU C 1 287 ? 5.966 28.275 0.843 1.00 76.72 387 LEU C CA 1
ATOM 7518 C C . LEU C 1 287 ? 5.174 29.361 0.121 1.00 76.88 387 LEU C C 1
ATOM 7519 O O . LEU C 1 287 ? 5.332 29.558 -1.089 1.00 73.80 387 LEU C O 1
ATOM 7524 N N . GLY C 1 288 ? 4.351 30.109 0.868 1.00 72.40 388 GLY C N 1
ATOM 7525 C CA . GLY C 1 288 ? 3.482 31.105 0.254 1.00 76.25 388 GLY C CA 1
ATOM 7526 C C . GLY C 1 288 ? 4.209 32.078 -0.656 1.00 75.97 388 GLY C C 1
ATOM 7527 O O . GLY C 1 288 ? 3.682 32.480 -1.696 1.00 74.20 388 GLY C O 1
ATOM 7528 N N . ALA C 1 289 ? 5.430 32.468 -0.282 1.00 71.60 389 ALA C N 1
ATOM 7529 C CA . ALA C 1 289 ? 6.212 33.364 -1.127 1.00 75.24 389 ALA C CA 1
ATOM 7530 C C . ALA C 1 289 ? 6.711 32.649 -2.379 1.00 77.43 389 ALA C C 1
ATOM 7531 O O . ALA C 1 289 ? 6.740 33.237 -3.467 1.00 76.55 389 ALA C O 1
ATOM 7533 N N . MET C 1 290 ? 7.097 31.377 -2.249 1.00 79.92 390 MET C N 1
ATOM 7534 C CA . MET C 1 290 ? 7.649 30.655 -3.389 1.00 84.87 390 MET C CA 1
ATOM 7535 C C . MET C 1 290 ? 6.570 30.128 -4.326 1.00 92.26 390 MET C C 1
ATOM 7536 O O . MET C 1 290 ? 6.857 29.893 -5.505 1.00 92.62 390 MET C O 1
ATOM 7541 N N . GLN C 1 291 ? 5.339 29.926 -3.833 1.00 102.01 391 GLN C N 1
ATOM 7542 C CA . GLN C 1 291 ? 4.278 29.404 -4.695 1.00 115.83 391 GLN C CA 1
ATOM 7543 C C . GLN C 1 291 ? 3.975 30.356 -5.844 1.00 128.16 391 GLN C C 1
ATOM 7544 O O . GLN C 1 291 ? 3.572 29.911 -6.926 1.00 129.90 391 GLN C O 1
ATOM 7550 N N . LYS C 1 292 ? 4.156 31.660 -5.633 1.00 137.33 392 LYS C N 1
ATOM 7551 C CA . LYS C 1 292 ? 3.940 32.616 -6.712 1.00 139.62 392 LYS C CA 1
ATOM 7552 C C . LYS C 1 292 ? 4.943 32.373 -7.838 1.00 140.79 392 LYS C C 1
ATOM 7553 O O . LYS C 1 292 ? 6.130 32.132 -7.597 1.00 140.84 392 LYS C O 1
ATOM 7559 N N . GLY C 1 293 ? 4.456 32.437 -9.078 1.00 141.85 393 GLY C N 1
ATOM 7560 C CA . GLY C 1 293 ? 5.236 32.020 -10.229 1.00 141.17 393 GLY C CA 1
ATOM 7561 C C . GLY C 1 293 ? 6.313 32.993 -10.668 1.00 138.36 393 GLY C C 1
ATOM 7562 O O . GLY C 1 293 ? 7.040 32.686 -11.621 1.00 136.65 393 GLY C O 1
ATOM 7563 N N . SER C 1 294 ? 6.430 34.148 -10.012 1.00 137.90 394 SER C N 1
ATOM 7564 C CA . SER C 1 294 ? 7.477 35.115 -10.319 1.00 140.14 394 SER C CA 1
ATOM 7565 C C . SER C 1 294 ? 8.749 34.888 -9.509 1.00 141.29 394 SER C C 1
ATOM 7566 O O . SER C 1 294 ? 9.725 35.624 -9.692 1.00 140.66 394 SER C O 1
ATOM 7569 N N . SER C 1 295 ? 8.764 33.887 -8.628 1.00 143.11 395 SER C N 1
ATOM 7570 C CA . SER C 1 295 ? 9.924 33.603 -7.783 1.00 143.24 395 SER C CA 1
ATOM 7571 C C . SER C 1 295 ? 10.825 32.609 -8.510 1.00 145.43 395 SER C C 1
ATOM 7572 O O . SER C 1 295 ? 10.665 31.391 -8.405 1.00 145.84 395 SER C O 1
ATOM 7575 N N . ASP C 1 296 ? 11.778 33.142 -9.269 1.00 147.35 396 ASP C N 1
ATOM 7576 C CA . ASP C 1 296 ? 12.851 32.331 -9.825 1.00 148.33 396 ASP C CA 1
ATOM 7577 C C . ASP C 1 296 ? 13.921 32.153 -8.754 1.00 147.94 396 ASP C C 1
ATOM 7578 O O . ASP C 1 296 ? 14.348 33.128 -8.126 1.00 147.25 396 ASP C O 1
ATOM 7583 N N . ARG C 1 297 ? 14.327 30.905 -8.519 1.00 149.88 397 ARG C N 1
ATOM 7584 C CA . ARG C 1 297 ? 15.276 30.589 -7.461 1.00 146.20 397 ARG C CA 1
ATOM 7585 C C . ARG C 1 297 ? 16.445 29.792 -8.024 1.00 145.27 397 ARG C C 1
ATOM 7586 O O . ARG C 1 297 ? 16.320 29.101 -9.040 1.00 146.98 397 ARG C O 1
ATOM 7594 N N . TYR C 1 298 ? 17.592 29.909 -7.351 1.00 132.47 398 TYR C N 1
ATOM 7595 C CA . TYR C 1 298 ? 18.842 29.306 -7.803 1.00 120.75 398 TYR C CA 1
ATOM 7596 C C . TYR C 1 298 ? 19.324 28.251 -6.814 1.00 114.29 398 TYR C C 1
ATOM 7597 O O . TYR C 1 298 ? 19.136 27.050 -7.036 1.00 112.32 398 TYR C O 1
ATOM 7606 N N . PHE C 1 299 ? 19.948 28.700 -5.719 1.00 110.75 399 PHE C N 1
ATOM 7607 C CA . PHE C 1 299 ? 20.408 27.781 -4.681 1.00 108.07 399 PHE C CA 1
ATOM 7608 C C . PHE C 1 299 ? 19.245 26.986 -4.094 1.00 110.77 399 PHE C C 1
ATOM 7609 O O . PHE C 1 299 ? 19.368 25.780 -3.851 1.00 110.83 399 PHE C O 1
ATOM 7617 N N . GLN C 1 300 ? 18.099 27.640 -3.880 1.00 114.15 400 GLN C N 1
ATOM 7618 C CA . GLN C 1 300 ? 16.931 26.959 -3.325 1.00 119.10 400 GLN C CA 1
ATOM 7619 C C . GLN C 1 300 ? 16.200 26.106 -4.358 1.00 123.27 400 GLN C C 1
ATOM 7620 O O . GLN C 1 300 ? 15.361 25.281 -3.978 1.00 122.96 400 GLN C O 1
ATOM 7626 N N . GLN C 1 301 ? 16.492 26.285 -5.644 1.00 125.74 401 GLN C N 1
ATOM 7627 C CA . GLN C 1 301 ? 15.760 25.610 -6.715 1.00 128.36 401 GLN C CA 1
ATOM 7628 C C . GLN C 1 301 ? 16.709 24.808 -7.602 1.00 130.54 401 GLN C C 1
ATOM 7629 O O . GLN C 1 301 ? 16.302 23.859 -8.271 1.00 132.33 401 GLN C O 1
ATOM 7635 N N . GLN C 1 305 ? 11.912 15.496 -5.107 1.00 133.27 405 GLN C N 1
ATOM 7636 C CA . GLN C 1 305 ? 11.117 15.701 -6.309 1.00 135.12 405 GLN C CA 1
ATOM 7637 C C . GLN C 1 305 ? 10.371 17.034 -6.269 1.00 133.43 405 GLN C C 1
ATOM 7638 O O . GLN C 1 305 ? 10.981 18.094 -6.111 1.00 131.74 405 GLN C O 1
ATOM 7644 N N . ASP C 1 306 ? 9.046 16.962 -6.408 1.00 133.12 406 ASP C N 1
ATOM 7645 C CA . ASP C 1 306 ? 8.193 18.138 -6.549 1.00 130.48 406 ASP C CA 1
ATOM 7646 C C . ASP C 1 306 ? 8.277 19.094 -5.363 1.00 123.06 406 ASP C C 1
ATOM 7647 O O . ASP C 1 306 ? 8.910 20.151 -5.453 1.00 123.12 406 ASP C O 1
ATOM 7652 N N . LYS C 1 307 ? 7.638 18.715 -4.256 1.00 114.83 407 LYS C N 1
ATOM 7653 C CA . LYS C 1 307 ? 7.320 19.640 -3.174 1.00 105.48 407 LYS C CA 1
ATOM 7654 C C . LYS C 1 307 ? 8.551 20.395 -2.679 1.00 95.59 407 LYS C C 1
ATOM 7655 O O . LYS C 1 307 ? 9.625 19.818 -2.485 1.00 92.63 407 LYS C O 1
ATOM 7661 N N . LEU C 1 308 ? 8.382 21.700 -2.482 1.00 88.23 408 LEU C N 1
ATOM 7662 C CA . LEU C 1 308 ? 9.472 22.567 -2.061 1.00 83.32 408 LEU C CA 1
ATOM 7663 C C . LEU C 1 308 ? 9.787 22.385 -0.578 1.00 79.52 408 LEU C C 1
ATOM 7664 O O . LEU C 1 308 ? 8.915 22.060 0.235 1.00 75.09 408 LEU C O 1
ATOM 7669 N N . VAL C 1 309 ? 11.057 22.593 -0.239 1.00 78.01 409 VAL C N 1
ATOM 7670 C CA . VAL C 1 309 ? 11.539 22.569 1.141 1.00 75.21 409 VAL C CA 1
ATOM 7671 C C . VAL C 1 309 ? 11.802 24.012 1.553 1.00 71.08 409 VAL C C 1
ATOM 7672 O O . VAL C 1 309 ? 12.812 24.600 1.141 1.00 70.69 409 VAL C O 1
ATOM 7676 N N . PRO C 1 310 ? 10.933 24.622 2.351 1.00 71.42 410 PRO C N 1
ATOM 7677 C CA . PRO C 1 310 ? 11.076 26.050 2.646 1.00 70.95 410 PRO C CA 1
ATOM 7678 C C . PRO C 1 310 ? 12.157 26.331 3.685 1.00 70.72 410 PRO C C 1
ATOM 7679 O O . PRO C 1 310 ? 12.590 25.459 4.446 1.00 67.08 410 PRO C O 1
ATOM 7683 N N . GLU C 1 311 ? 12.597 27.593 3.688 1.00 67.59 411 GLU C N 1
ATOM 7684 C CA . GLU C 1 311 ? 13.556 28.102 4.662 1.00 69.91 411 GLU C CA 1
ATOM 7685 C C . GLU C 1 311 ? 12.967 29.239 5.488 1.00 70.45 411 GLU C C 1
ATOM 7686 O O . GLU C 1 311 ? 13.713 29.966 6.159 1.00 62.37 411 GLU C O 1
ATOM 7692 N N . GLY C 1 312 ? 11.646 29.399 5.458 1.00 64.22 412 GLY C N 1
ATOM 7693 C CA . GLY C 1 312 ? 10.986 30.453 6.204 1.00 64.66 412 GLY C CA 1
ATOM 7694 C C . GLY C 1 312 ? 9.542 30.086 6.465 1.00 65.61 412 GLY C C 1
ATOM 7695 O O . GLY C 1 312 ? 9.045 29.055 6.005 1.00 65.42 412 GLY C O 1
ATOM 7696 N N . ILE C 1 313 ? 8.862 30.950 7.218 1.00 64.02 413 ILE C N 1
ATOM 7697 C CA . ILE C 1 313 ? 7.490 30.688 7.629 1.00 64.77 413 ILE C CA 1
ATOM 7698 C C . ILE C 1 313 ? 6.609 31.863 7.219 1.00 66.41 413 ILE C C 1
ATOM 7699 O O . ILE C 1 313 ? 7.085 32.951 6.884 1.00 65.88 413 ILE C O 1
ATOM 7704 N N . GLU C 1 314 ? 5.302 31.622 7.252 1.00 69.85 414 GLU C N 1
ATOM 7705 C CA . GLU C 1 314 ? 4.292 32.633 6.979 1.00 71.16 414 GLU C CA 1
ATOM 7706 C C . GLU C 1 314 ? 3.598 32.999 8.284 1.00 73.64 414 GLU C C 1
ATOM 7707 O O . GLU C 1 314 ? 3.089 32.119 8.987 1.00 76.96 414 GLU C O 1
ATOM 7713 N N . GLY C 1 315 ? 3.585 34.291 8.612 1.00 70.84 415 GLY C N 1
ATOM 7714 C CA . GLY C 1 315 ? 2.943 34.719 9.839 1.00 69.75 415 GLY C CA 1
ATOM 7715 C C . GLY C 1 315 ? 2.348 36.112 9.812 1.00 69.48 415 GLY C C 1
ATOM 7716 O O . GLY C 1 315 ? 2.056 36.656 8.744 1.00 71.15 415 GLY C O 1
ATOM 7717 N N . ARG C 1 316 ? 2.154 36.699 10.990 1.00 70.06 416 ARG C N 1
ATOM 7718 C CA . ARG C 1 316 ? 1.587 38.034 11.108 1.00 71.96 416 ARG C CA 1
ATOM 7719 C C . ARG C 1 316 ? 2.338 38.806 12.182 1.00 71.16 416 ARG C C 1
ATOM 7720 O O . ARG C 1 316 ? 2.893 38.222 13.119 1.00 71.45 416 ARG C O 1
ATOM 7728 N N . VAL C 1 317 ? 2.358 40.124 12.027 1.00 67.40 417 VAL C N 1
ATOM 7729 C CA . VAL C 1 317 ? 2.884 41.035 13.040 1.00 65.88 417 VAL C CA 1
ATOM 7730 C C . VAL C 1 317 ? 1.760 42.012 13.394 1.00 66.76 417 VAL C C 1
ATOM 7731 O O . VAL C 1 317 ? 0.842 42.228 12.591 1.00 64.80 417 VAL C O 1
ATOM 7735 N N . PRO C 1 318 ? 1.807 42.610 14.584 1.00 65.26 418 PRO C N 1
ATOM 7736 C CA . PRO C 1 318 ? 0.802 43.631 14.912 1.00 66.28 418 PRO C CA 1
ATOM 7737 C C . PRO C 1 318 ? 0.975 44.879 14.058 1.00 67.63 418 PRO C C 1
ATOM 7738 O O . PRO C 1 318 ? 2.075 45.207 13.603 1.00 64.79 418 PRO C O 1
ATOM 7742 N N . TYR C 1 319 ? -0.141 45.565 13.828 1.00 69.69 419 TYR C N 1
ATOM 7743 C CA . TYR C 1 319 ? -0.117 46.870 13.180 1.00 70.87 419 TYR C CA 1
ATOM 7744 C C . TYR C 1 319 ? 0.507 47.913 14.106 1.00 71.53 419 TYR C C 1
ATOM 7745 O O . TYR C 1 319 ? 0.184 47.983 15.295 1.00 72.69 419 TYR C O 1
ATOM 7754 N N . VAL C 1 320 ? 1.418 48.721 13.557 1.00 71.91 420 VAL C N 1
ATOM 7755 C CA . VAL C 1 320 ? 2.211 49.662 14.341 1.00 72.19 420 VAL C CA 1
ATOM 7756 C C . VAL C 1 320 ? 2.080 51.097 13.845 1.00 72.10 420 VAL C C 1
ATOM 7757 O O . VAL C 1 320 ? 2.773 51.982 14.350 1.00 70.77 420 VAL C O 1
ATOM 7761 N N . GLY C 1 321 ? 1.213 51.369 12.876 1.00 71.04 421 GLY C N 1
ATOM 7762 C CA . GLY C 1 321 ? 1.104 52.725 12.372 1.00 72.47 421 GLY C CA 1
ATOM 7763 C C . GLY C 1 321 ? 2.072 53.033 11.246 1.00 73.31 421 GLY C C 1
ATOM 7764 O O . GLY C 1 321 ? 2.405 52.155 10.446 1.00 73.02 421 GLY C O 1
ATOM 7765 N N . SER C 1 322 ? 2.529 54.278 11.170 1.00 71.58 422 SER C N 1
ATOM 7766 C CA . SER C 1 322 ? 3.343 54.721 10.048 1.00 69.54 422 SER C CA 1
ATOM 7767 C C . SER C 1 322 ? 4.790 54.270 10.192 1.00 66.38 422 SER C C 1
ATOM 7768 O O . SER C 1 322 ? 5.294 54.057 11.297 1.00 62.12 422 SER C O 1
ATOM 7771 N N . ILE C 1 323 ? 5.461 54.131 9.045 1.00 59.90 423 ILE C N 1
ATOM 7772 C CA . ILE C 1 323 ? 6.903 53.894 9.036 1.00 59.07 423 ILE C CA 1
ATOM 7773 C C . ILE C 1 323 ? 7.617 55.023 9.764 1.00 57.70 423 ILE C C 1
ATOM 7774 O O . ILE C 1 323 ? 8.594 54.803 10.486 1.00 55.62 423 ILE C O 1
ATOM 7779 N N . ARG C 1 324 ? 7.126 56.249 9.599 1.00 58.76 424 ARG C N 1
ATOM 7780 C CA . ARG C 1 324 ? 7.766 57.393 10.231 1.00 61.12 424 ARG C CA 1
ATOM 7781 C C . ARG C 1 324 ? 7.791 57.239 11.747 1.00 57.91 424 ARG C C 1
ATOM 7782 O O . ARG C 1 324 ? 8.822 57.466 12.386 1.00 50.85 424 ARG C O 1
ATOM 7790 N N . SER C 1 325 ? 6.667 56.832 12.341 1.00 59.52 425 SER C N 1
ATOM 7791 C CA . SER C 1 325 ? 6.631 56.665 13.792 1.00 57.28 425 SER C CA 1
ATOM 7792 C C . SER C 1 325 ? 7.600 55.579 14.247 1.00 54.70 425 SER C C 1
ATOM 7793 O O . SER C 1 325 ? 8.321 55.757 15.236 1.00 51.25 425 SER C O 1
ATOM 7796 N N . VAL C 1 326 ? 7.656 54.460 13.521 1.00 53.82 426 VAL C N 1
ATOM 7797 C CA . VAL C 1 326 ? 8.590 53.393 13.874 1.00 49.88 426 VAL C CA 1
ATOM 7798 C C . VAL C 1 326 ? 10.029 53.880 13.769 1.00 49.98 426 VAL C C 1
ATOM 7799 O O . VAL C 1 326 ? 10.831 53.691 14.686 1.00 48.69 426 VAL C O 1
ATOM 7803 N N . VAL C 1 327 ? 10.387 54.480 12.628 1.00 51.81 427 VAL C N 1
ATOM 7804 C CA . VAL C 1 327 ? 11.761 54.940 12.420 1.00 51.02 427 VAL C CA 1
ATOM 7805 C C . VAL C 1 327 ? 12.151 55.961 13.483 1.00 51.88 427 VAL C C 1
ATOM 7806 O O . VAL C 1 327 ? 13.289 55.976 13.970 1.00 49.39 427 VAL C O 1
ATOM 7810 N N . HIS C 1 328 ? 11.218 56.836 13.856 1.00 51.67 428 HIS C N 1
ATOM 7811 C CA . HIS C 1 328 ? 11.526 57.836 14.873 1.00 54.82 428 HIS C CA 1
ATOM 7812 C C . HIS C 1 328 ? 12.002 57.183 16.170 1.00 52.93 428 HIS C C 1
ATOM 7813 O O . HIS C 1 328 ? 13.030 57.576 16.739 1.00 49.87 428 HIS C O 1
ATOM 7820 N N . GLN C 1 329 ? 11.277 56.164 16.643 1.00 54.61 429 GLN C N 1
ATOM 7821 C CA . GLN C 1 329 ? 11.693 55.468 17.861 1.00 51.83 429 GLN C CA 1
ATOM 7822 C C . GLN C 1 329 ? 13.013 54.738 17.656 1.00 48.27 429 GLN C C 1
ATOM 7823 O O . GLN C 1 329 ? 13.882 54.763 18.535 1.00 48.10 429 GLN C O 1
ATOM 7829 N N . LEU C 1 330 ? 13.199 54.107 16.490 1.00 48.73 430 LEU C N 1
ATOM 7830 C CA . LEU C 1 330 ? 14.439 53.374 16.237 1.00 47.09 430 LEU C CA 1
ATOM 7831 C C . LEU C 1 330 ? 15.639 54.307 16.257 1.00 50.96 430 LEU C C 1
ATOM 7832 O O . LEU C 1 330 ? 16.635 54.048 16.947 1.00 51.52 430 LEU C O 1
ATOM 7837 N N . LEU C 1 331 ? 15.554 55.415 15.522 1.00 49.91 431 LEU C N 1
ATOM 7838 C CA . LEU C 1 331 ? 16.657 56.369 15.508 1.00 48.15 431 LEU C CA 1
ATOM 7839 C C . LEU C 1 331 ? 16.836 57.055 16.860 1.00 46.99 431 LEU C C 1
ATOM 7840 O O . LEU C 1 331 ? 17.966 57.391 17.239 1.00 49.34 431 LEU C O 1
ATOM 7845 N N . GLY C 1 332 ? 15.748 57.274 17.595 1.00 42.74 432 GLY C N 1
ATOM 7846 C CA . GLY C 1 332 ? 15.884 57.804 18.947 1.00 45.04 432 GLY C CA 1
ATOM 7847 C C . GLY C 1 332 ? 16.697 56.890 19.847 1.00 48.44 432 GLY C C 1
ATOM 7848 O O . GLY C 1 332 ? 17.539 57.351 20.625 1.00 45.86 432 GLY C O 1
ATOM 7849 N N . GLY C 1 333 ? 16.463 55.576 19.747 1.00 49.26 433 GLY C N 1
ATOM 7850 C CA . GLY C 1 333 ? 17.272 54.633 20.502 1.00 45.89 433 GLY C CA 1
ATOM 7851 C C . GLY C 1 333 ? 18.732 54.668 20.087 1.00 49.35 433 GLY C C 1
ATOM 7852 O O . GLY C 1 333 ? 19.629 54.627 20.932 1.00 50.96 433 GLY C O 1
ATOM 7853 N N . LEU C 1 334 ? 18.993 54.769 18.778 1.00 48.05 434 LEU C N 1
ATOM 7854 C CA . LEU C 1 334 ? 20.377 54.841 18.327 1.00 46.28 434 LEU C CA 1
ATOM 7855 C C . LEU C 1 334 ? 21.053 56.116 18.831 1.00 45.45 434 LEU C C 1
ATOM 7856 O O . LEU C 1 334 ? 22.193 56.082 19.308 1.00 47.36 434 LEU C O 1
ATOM 7861 N N . ARG C 1 335 ? 20.360 57.256 18.745 1.00 44.75 435 ARG C N 1
ATOM 7862 C CA . ARG C 1 335 ? 20.921 58.503 19.268 1.00 48.50 435 ARG C CA 1
ATOM 7863 C C . ARG C 1 335 ? 21.189 58.415 20.768 1.00 49.61 435 ARG C C 1
ATOM 7864 O O . ARG C 1 335 ? 22.213 58.914 21.262 1.00 49.55 435 ARG C O 1
ATOM 7872 N N . SER C 1 336 ? 20.263 57.820 21.517 1.00 41.99 436 SER C N 1
ATOM 7873 C CA . SER C 1 336 ? 20.486 57.667 22.949 1.00 46.04 436 SER C CA 1
ATOM 7874 C C . SER C 1 336 ? 21.742 56.841 23.205 1.00 47.26 436 SER C C 1
ATOM 7875 O O . SER C 1 336 ? 22.579 57.215 24.039 1.00 45.40 436 SER C O 1
ATOM 7878 N N . SER C 1 337 ? 21.930 55.768 22.424 1.00 42.71 437 SER C N 1
ATOM 7879 C CA . SER C 1 337 ? 23.113 54.926 22.561 1.00 44.16 437 SER C CA 1
ATOM 7880 C C . SER C 1 337 ? 24.399 55.709 22.314 1.00 46.74 437 SER C C 1
ATOM 7881 O O . SER C 1 337 ? 25.367 55.599 23.076 1.00 44.50 437 SER C O 1
ATOM 7884 N N . MET C 1 338 ? 24.449 56.458 21.208 1.00 42.42 438 MET C N 1
ATOM 7885 C CA . MET C 1 338 ? 25.625 57.267 20.913 1.00 43.52 438 MET C CA 1
ATOM 7886 C C . MET C 1 338 ? 25.867 58.296 22.000 1.00 44.17 438 MET C C 1
ATOM 7887 O O . MET C 1 338 ? 27.017 58.537 22.396 1.00 47.98 438 MET C O 1
ATOM 7892 N N . GLY C 1 339 ? 24.794 58.888 22.526 1.00 44.54 439 GLY C N 1
ATOM 7893 C CA . GLY C 1 339 ? 24.943 59.786 23.666 1.00 45.29 439 GLY C CA 1
ATOM 7894 C C . GLY C 1 339 ? 25.582 59.104 24.863 1.00 50.84 439 GLY C C 1
ATOM 7895 O O . GLY C 1 339 ? 26.478 59.662 25.500 1.00 51.18 439 GLY C O 1
ATOM 7896 N N . TYR C 1 340 ? 25.144 57.874 25.175 1.00 50.93 440 TYR C N 1
ATOM 7897 C CA . TYR C 1 340 ? 25.744 57.149 26.296 1.00 51.24 440 TYR C CA 1
ATOM 7898 C C . TYR C 1 340 ? 27.209 56.858 26.041 1.00 48.00 440 TYR C C 1
ATOM 7899 O O . TYR C 1 340 ? 28.004 56.823 26.979 1.00 47.90 440 TYR C O 1
ATOM 7908 N N . VAL C 1 341 ? 27.579 56.624 24.779 1.00 45.13 441 VAL C N 1
ATOM 7909 C CA . VAL C 1 341 ? 28.952 56.254 24.480 1.00 44.93 441 VAL C CA 1
ATOM 7910 C C . VAL C 1 341 ? 29.834 57.491 24.375 1.00 47.28 441 VAL C C 1
ATOM 7911 O O . VAL C 1 341 ? 31.055 57.397 24.559 1.00 52.16 441 VAL C O 1
ATOM 7915 N N . GLY C 1 342 ? 29.239 58.660 24.154 1.00 49.90 442 GLY C N 1
ATOM 7916 C CA . GLY C 1 342 ? 29.995 59.882 23.948 1.00 52.54 442 GLY C CA 1
ATOM 7917 C C . GLY C 1 342 ? 30.330 60.157 22.500 1.00 49.82 442 GLY C C 1
ATOM 7918 O O . GLY C 1 342 ? 31.237 60.950 22.221 1.00 50.54 442 GLY C O 1
ATOM 7919 N N . ALA C 1 343 ? 29.623 59.533 21.573 1.00 46.78 443 ALA C N 1
ATOM 7920 C CA . ALA C 1 343 ? 30.011 59.525 20.165 1.00 47.22 443 ALA C CA 1
ATOM 7921 C C . ALA C 1 343 ? 29.317 60.630 19.375 1.00 48.32 443 ALA C C 1
ATOM 7922 O O . ALA C 1 343 ? 28.086 60.730 19.384 1.00 50.10 443 ALA C O 1
ATOM 7924 N N . LYS C 1 344 ? 30.107 61.425 18.649 1.00 48.26 444 LYS C N 1
ATOM 7925 C CA . LYS C 1 344 ? 29.544 62.513 17.857 1.00 51.93 444 LYS C CA 1
ATOM 7926 C C . LYS C 1 344 ? 28.967 62.034 16.528 1.00 48.50 444 LYS C C 1
ATOM 7927 O O . LYS C 1 344 ? 28.114 62.724 15.962 1.00 51.28 444 LYS C O 1
ATOM 7933 N N . ASP C 1 345 ? 29.394 60.873 16.029 1.00 47.22 445 ASP C N 1
ATOM 7934 C CA . ASP C 1 345 ? 28.889 60.346 14.762 1.00 49.49 445 ASP C CA 1
ATOM 7935 C C . ASP C 1 345 ? 29.190 58.848 14.702 1.00 50.82 445 ASP C C 1
ATOM 7936 O O . ASP C 1 345 ? 29.774 58.275 15.629 1.00 51.06 445 ASP C O 1
ATOM 7941 N N . ILE C 1 346 ? 28.788 58.218 13.590 1.00 45.90 446 ILE C N 1
ATOM 7942 C CA . ILE C 1 346 ? 28.820 56.755 13.496 1.00 47.27 446 ILE C CA 1
ATOM 7943 C C . ILE C 1 346 ? 30.254 56.241 13.582 1.00 45.58 446 ILE C C 1
ATOM 7944 O O . ILE C 1 346 ? 30.550 55.276 14.293 1.00 48.03 446 ILE C O 1
ATOM 7949 N N . GLU C 1 347 ? 31.156 56.858 12.829 1.00 44.99 447 GLU C N 1
ATOM 7950 C CA . GLU C 1 347 ? 32.553 56.438 12.845 1.00 48.04 447 GLU C CA 1
ATOM 7951 C C . GLU C 1 347 ? 33.162 56.573 14.241 1.00 45.61 447 GLU C C 1
ATOM 7952 O O . GLU C 1 347 ? 33.920 55.699 14.685 1.00 46.74 447 GLU C O 1
ATOM 7958 N N . ASP C 1 348 ? 32.845 57.671 14.945 1.00 41.78 448 ASP C N 1
ATOM 7959 C CA . ASP C 1 348 ? 33.299 57.858 16.321 1.00 43.37 448 ASP C CA 1
ATOM 7960 C C . ASP C 1 348 ? 32.683 56.812 17.249 1.00 44.04 448 ASP C C 1
ATOM 7961 O O . ASP C 1 348 ? 33.355 56.281 18.136 1.00 46.92 448 ASP C O 1
ATOM 7966 N N . PHE C 1 349 ? 31.395 56.529 17.058 1.00 42.93 449 PHE C N 1
ATOM 7967 C CA . PHE C 1 349 ? 30.694 55.476 17.777 1.00 41.57 449 PHE C CA 1
ATOM 7968 C C . PHE C 1 349 ? 31.432 54.142 17.673 1.00 43.79 449 PHE C C 1
ATOM 7969 O O . PHE C 1 349 ? 31.635 53.447 18.681 1.00 42.41 449 PHE C O 1
ATOM 7977 N N . GLN C 1 350 ? 31.868 53.789 16.459 1.00 41.16 450 GLN C N 1
ATOM 7978 C CA . GLN C 1 350 ? 32.566 52.525 16.234 1.00 45.83 450 GLN C CA 1
ATOM 7979 C C . GLN C 1 350 ? 33.963 52.539 16.845 1.00 47.72 450 GLN C C 1
ATOM 7980 O O . GLN C 1 350 ? 34.437 51.513 17.354 1.00 46.31 450 GLN C O 1
ATOM 7986 N N . LYS C 1 351 ? 34.638 53.692 16.804 1.00 44.23 451 LYS C N 1
ATOM 7987 C CA . LYS C 1 351 ? 35.951 53.798 17.434 1.00 44.99 451 LYS C CA 1
ATOM 7988 C C . LYS C 1 351 ? 35.859 53.689 18.958 1.00 44.12 451 LYS C C 1
ATOM 7989 O O . LYS C 1 351 ? 36.753 53.117 19.598 1.00 44.52 451 LYS C O 1
ATOM 7995 N N . ARG C 1 352 ? 34.807 54.244 19.560 1.00 42.58 452 ARG C N 1
ATOM 7996 C CA . ARG C 1 352 ? 34.715 54.291 21.017 1.00 46.60 452 ARG C CA 1
ATOM 7997 C C . ARG C 1 352 ? 34.070 53.052 21.624 1.00 48.57 452 ARG C C 1
ATOM 7998 O O . ARG C 1 352 ? 34.286 52.784 22.808 1.00 49.63 452 ARG C O 1
ATOM 8006 N N . ALA C 1 353 ? 33.324 52.286 20.832 1.00 48.49 453 ALA C N 1
ATOM 8007 C CA . ALA C 1 353 ? 32.475 51.219 21.354 1.00 47.86 453 ALA C CA 1
ATOM 8008 C C . ALA C 1 353 ? 33.277 50.187 22.132 1.00 46.35 453 ALA C C 1
ATOM 8009 O O . ALA C 1 353 ? 34.281 49.656 21.642 1.00 47.29 453 ALA C O 1
ATOM 8011 N N . GLU C 1 354 ? 32.818 49.895 23.349 1.00 45.33 454 GLU C N 1
ATOM 8012 C CA . GLU C 1 354 ? 33.347 48.795 24.149 1.00 51.66 454 GLU C CA 1
ATOM 8013 C C . GLU C 1 354 ? 32.188 47.953 24.650 1.00 51.90 454 GLU C C 1
ATOM 8014 O O . GLU C 1 354 ? 31.220 48.489 25.192 1.00 51.80 454 GLU C O 1
ATOM 8020 N N . PHE C 1 355 ? 32.295 46.641 24.489 1.00 51.72 455 PHE C N 1
ATOM 8021 C CA . PHE C 1 355 ? 31.208 45.734 24.810 1.00 50.71 455 PHE C CA 1
ATOM 8022 C C . PHE C 1 355 ? 31.508 44.962 26.091 1.00 52.38 455 PHE C C 1
ATOM 8023 O O . PHE C 1 355 ? 32.667 44.787 26.484 1.00 53.62 455 PHE C O 1
ATOM 8031 N N . VAL C 1 356 ? 30.445 44.518 26.755 1.00 51.58 456 VAL C N 1
ATOM 8032 C CA . VAL C 1 356 ? 30.532 43.484 27.780 1.00 48.66 456 VAL C CA 1
ATOM 8033 C C . VAL C 1 356 ? 29.652 42.327 27.337 1.00 46.84 456 VAL C C 1
ATOM 8034 O O . VAL C 1 356 ? 28.586 42.538 26.748 1.00 45.38 456 VAL C O 1
ATOM 8038 N N . GLU C 1 357 ? 30.115 41.108 27.596 1.00 46.10 457 GLU C N 1
ATOM 8039 C CA . GLU C 1 357 ? 29.286 39.931 27.433 1.00 49.20 457 GLU C CA 1
ATOM 8040 C C . GLU C 1 357 ? 28.515 39.712 28.726 1.00 46.84 457 GLU C C 1
ATOM 8041 O O . GLU C 1 357 ? 29.066 39.853 29.820 1.00 47.88 457 GLU C O 1
ATOM 8047 N N . ILE C 1 358 ? 27.225 39.412 28.597 1.00 45.54 458 ILE C N 1
ATOM 8048 C CA . ILE C 1 358 ? 26.349 39.276 29.753 1.00 46.39 458 ILE C CA 1
ATOM 8049 C C . ILE C 1 358 ? 25.812 37.853 29.767 1.00 44.74 458 ILE C C 1
ATOM 8050 O O . ILE C 1 358 ? 25.981 37.092 28.810 1.00 42.25 458 ILE C O 1
ATOM 8055 N N . THR C 1 359 ? 25.174 37.497 30.880 1.00 44.16 459 THR C N 1
ATOM 8056 C CA . THR C 1 359 ? 24.540 36.196 31.010 1.00 50.23 459 THR C CA 1
ATOM 8057 C C . THR C 1 359 ? 23.042 36.312 30.757 1.00 52.31 459 THR C C 1
ATOM 8058 O O . THR C 1 359 ? 22.492 37.402 30.575 1.00 50.34 459 THR C O 1
ATOM 8062 N N . THR C 1 360 ? 22.379 35.155 30.782 1.00 56.77 460 THR C N 1
ATOM 8063 C CA . THR C 1 360 ? 20.921 35.108 30.759 1.00 61.43 460 THR C CA 1
ATOM 8064 C C . THR C 1 360 ? 20.322 35.938 31.895 1.00 57.67 460 THR C C 1
ATOM 8065 O O . THR C 1 360 ? 19.367 36.699 31.690 1.00 56.12 460 THR C O 1
ATOM 8069 N N . ALA C 1 361 ? 20.881 35.812 33.098 1.00 53.53 461 ALA C N 1
ATOM 8070 C CA . ALA C 1 361 ? 20.413 36.620 34.219 1.00 54.14 461 ALA C CA 1
ATOM 8071 C C . ALA C 1 361 ? 20.581 38.105 33.925 1.00 56.36 461 ALA C C 1
ATOM 8072 O O . ALA C 1 361 ? 19.685 38.910 34.212 1.00 56.91 461 ALA C O 1
ATOM 8074 N N . GLY C 1 362 ? 21.724 38.486 33.348 1.00 55.92 462 GLY C N 1
ATOM 8075 C CA . GLY C 1 362 ? 21.929 39.876 32.970 1.00 53.77 462 GLY C CA 1
ATOM 8076 C C . GLY C 1 362 ? 20.953 40.339 31.908 1.00 53.80 462 GLY C C 1
ATOM 8077 O O . GLY C 1 362 ? 20.553 41.512 31.895 1.00 52.79 462 GLY C O 1
ATOM 8078 N N . LEU C 1 363 ? 20.551 39.430 31.011 1.00 52.13 463 LEU C N 1
ATOM 8079 C CA . LEU C 1 363 ? 19.523 39.750 30.025 1.00 52.22 463 LEU C CA 1
ATOM 8080 C C . LEU C 1 363 ? 18.170 39.948 30.696 1.00 52.47 463 LEU C C 1
ATOM 8081 O O . LEU C 1 363 ? 17.447 40.904 30.383 1.00 54.94 463 LEU C O 1
ATOM 8086 N N . LYS C 1 364 ? 17.799 39.036 31.604 1.00 51.69 464 LYS C N 1
ATOM 8087 C CA . LYS C 1 364 ? 16.548 39.194 32.344 1.00 56.54 464 LYS C CA 1
ATOM 8088 C C . LYS C 1 364 ? 16.515 40.536 33.064 1.00 54.09 464 LYS C C 1
ATOM 8089 O O . LYS C 1 364 ? 15.496 41.240 33.045 1.00 54.45 464 LYS C O 1
ATOM 8095 N N . GLU C 1 365 ? 17.643 40.915 33.667 1.00 51.59 465 GLU C N 1
ATOM 8096 C CA . GLU C 1 365 ? 17.748 42.183 34.376 1.00 56.46 465 GLU C CA 1
ATOM 8097 C C . GLU C 1 365 ? 17.589 43.368 33.430 1.00 54.30 465 GLU C C 1
ATOM 8098 O O . GLU C 1 365 ? 17.106 44.429 33.842 1.00 52.44 465 GLU C O 1
ATOM 8104 N N . SER C 1 366 ? 17.971 43.200 32.163 1.00 55.39 466 SER C N 1
ATOM 8105 C CA . SER C 1 366 ? 17.969 44.315 31.221 1.00 59.35 466 SER C CA 1
ATOM 8106 C C . SER C 1 366 ? 16.560 44.640 30.741 1.00 60.12 466 SER C C 1
ATOM 8107 O O . SER C 1 366 ? 16.195 45.816 30.626 1.00 58.37 466 SER C O 1
ATOM 8110 N N . HIS C 1 367 ? 15.769 43.612 30.440 1.00 59.72 467 HIS C N 1
ATOM 8111 C CA . HIS C 1 367 ? 14.366 43.794 30.113 1.00 60.21 467 HIS C CA 1
ATOM 8112 C C . HIS C 1 367 ? 13.601 44.313 31.327 1.00 60.54 467 HIS C C 1
ATOM 8113 O O . HIS C 1 367 ? 14.145 44.458 32.427 1.00 60.26 467 HIS C O 1
ATOM 8120 N N . VAL C 1 368 ? 12.319 44.620 31.111 1.00 60.05 468 VAL C N 1
ATOM 8121 C CA . VAL C 1 368 ? 11.427 44.891 32.229 1.00 60.20 468 VAL C CA 1
ATOM 8122 C C . VAL C 1 368 ? 11.247 43.604 33.022 1.00 63.23 468 VAL C C 1
ATOM 8123 O O . VAL C 1 368 ? 11.159 42.512 32.445 1.00 65.82 468 VAL C O 1
ATOM 8127 N N . HIS C 1 369 ? 11.231 43.712 34.351 1.00 61.29 469 HIS C N 1
ATOM 8128 C CA . HIS C 1 369 ? 11.097 42.528 35.190 1.00 65.47 469 HIS C CA 1
ATOM 8129 C C . HIS C 1 369 ? 10.393 42.905 36.484 1.00 67.84 469 HIS C C 1
ATOM 8130 O O . HIS C 1 369 ? 10.488 44.043 36.945 1.00 68.66 469 HIS C O 1
ATOM 8137 N N . ASP C 1 370 ? 9.656 41.944 37.045 1.00 71.37 470 ASP C N 1
ATOM 8138 C CA . ASP C 1 370 ? 9.032 42.072 38.362 1.00 78.60 470 ASP C CA 1
ATOM 8139 C C . ASP C 1 370 ? 7.982 43.182 38.410 1.00 84.99 470 ASP C C 1
ATOM 8140 O O . ASP C 1 370 ? 7.573 43.609 39.493 1.00 87.07 470 ASP C O 1
ATOM 8145 N N . VAL C 1 371 ? 7.541 43.664 37.249 1.00 87.37 471 VAL C N 1
ATOM 8146 C CA . VAL C 1 371 ? 6.501 44.684 37.144 1.00 91.73 471 VAL C CA 1
ATOM 8147 C C . VAL C 1 371 ? 5.567 44.278 36.014 1.00 90.50 471 VAL C C 1
ATOM 8148 O O . VAL C 1 371 ? 6.018 43.802 34.969 1.00 89.14 471 VAL C O 1
ATOM 8152 N N . THR C 1 372 ? 4.267 44.462 36.220 1.00 91.00 472 THR C N 1
ATOM 8153 C CA . THR C 1 372 ? 3.277 44.200 35.182 1.00 88.86 472 THR C CA 1
ATOM 8154 C C . THR C 1 372 ? 3.037 45.474 34.376 1.00 82.76 472 THR C C 1
ATOM 8155 O O . THR C 1 372 ? 2.563 46.477 34.917 1.00 84.92 472 THR C O 1
ATOM 8159 N N . ILE C 1 373 ? 3.367 45.436 33.086 1.00 76.87 473 ILE C N 1
ATOM 8160 C CA . ILE C 1 373 ? 3.173 46.598 32.227 1.00 74.76 473 ILE C CA 1
ATOM 8161 C C . ILE C 1 373 ? 1.681 46.807 31.993 1.00 81.91 473 ILE C C 1
ATOM 8162 O O . ILE C 1 373 ? 0.933 45.848 31.762 1.00 85.59 473 ILE C O 1
ATOM 8167 N N . THR C 1 374 ? 1.231 48.065 32.096 1.00 82.53 474 THR C N 1
ATOM 8168 C CA . THR C 1 374 ? -0.167 48.416 31.872 1.00 86.68 474 THR C CA 1
ATOM 8169 C C . THR C 1 374 ? -0.380 49.430 30.758 1.00 88.23 474 THR C C 1
ATOM 8170 O O . THR C 1 374 ? -1.494 49.507 30.230 1.00 92.48 474 THR C O 1
ATOM 8174 N N . HIS C 1 375 ? 0.628 50.225 30.413 1.00 87.01 475 HIS C N 1
ATOM 8175 C CA . HIS C 1 375 ? 0.590 51.107 29.255 1.00 89.16 475 HIS C CA 1
ATOM 8176 C C . HIS C 1 375 ? 1.651 50.646 28.273 1.00 89.67 475 HIS C C 1
ATOM 8177 O O . HIS C 1 375 ? 2.730 50.201 28.676 1.00 87.18 475 HIS C O 1
ATOM 8184 N N . GLU C 1 376 ? 1.347 50.759 26.986 1.00 93.39 476 GLU C N 1
ATOM 8185 C CA . GLU C 1 376 ? 2.227 50.258 25.940 1.00 93.03 476 GLU C CA 1
ATOM 8186 C C . GLU C 1 376 ? 3.233 51.336 25.559 1.00 87.01 476 GLU C C 1
ATOM 8187 O O . GLU C 1 376 ? 2.848 52.438 25.152 1.00 88.47 476 GLU C O 1
ATOM 8193 N N . ALA C 1 377 ? 4.511 51.019 25.701 1.00 79.23 477 ALA C N 1
ATOM 8194 C CA . ALA C 1 377 ? 5.563 51.930 25.286 1.00 76.27 477 ALA C CA 1
ATOM 8195 C C . ALA C 1 377 ? 5.736 51.894 23.764 1.00 77.83 477 ALA C C 1
ATOM 8196 O O . ALA C 1 377 ? 5.571 50.842 23.137 1.00 77.22 477 ALA C O 1
ATOM 8198 N N . PRO C 1 378 ? 6.067 53.036 23.146 1.00 77.53 478 PRO C N 1
ATOM 8199 C CA . PRO C 1 378 ? 6.214 53.071 21.683 1.00 74.88 478 PRO C CA 1
ATOM 8200 C C . PRO C 1 378 ? 7.435 52.329 21.168 1.00 70.22 478 PRO C C 1
ATOM 8201 O O . PRO C 1 378 ? 7.510 52.071 19.960 1.00 70.08 478 PRO C O 1
ATOM 8205 N N . ASN C 1 379 ? 8.395 51.986 22.032 1.00 66.50 479 ASN C N 1
ATOM 8206 C CA . ASN C 1 379 ? 9.651 51.390 21.589 1.00 61.17 479 ASN C CA 1
ATOM 8207 C C . ASN C 1 379 ? 9.996 50.113 22.353 1.00 60.36 479 ASN C C 1
ATOM 8208 O O . ASN C 1 379 ? 11.137 49.638 22.269 1.00 57.00 479 ASN C O 1
ATOM 8213 N N . TYR C 1 380 ? 9.043 49.538 23.086 1.00 64.03 480 TYR C N 1
ATOM 8214 C CA . TYR C 1 380 ? 9.325 48.339 23.866 1.00 65.08 480 TYR C CA 1
ATOM 8215 C C . TYR C 1 380 ? 8.092 47.449 23.929 1.00 70.79 480 TYR C C 1
ATOM 8216 O O . TYR C 1 380 ? 7.003 47.920 24.266 1.00 73.59 480 TYR C O 1
ATOM 8225 N N . LYS C 1 381 ? 8.274 46.169 23.613 1.00 78.56 481 LYS C N 1
ATOM 8226 C CA . LYS C 1 381 ? 7.204 45.176 23.706 1.00 88.32 481 LYS C CA 1
ATOM 8227 C C . LYS C 1 381 ? 7.774 43.779 23.948 1.00 91.10 481 LYS C C 1
ATOM 8228 O O . LYS C 1 381 ? 8.210 43.456 25.054 1.00 92.62 481 LYS C O 1
ATOM 8234 N N . ALA D 1 3 ? 38.570 15.142 44.399 1.00 116.61 0 ALA D N 1
ATOM 8235 C CA . ALA D 1 3 ? 37.752 16.026 43.572 1.00 113.41 0 ALA D CA 1
ATOM 8236 C C . ALA D 1 3 ? 37.088 15.263 42.427 1.00 111.06 0 ALA D C 1
ATOM 8237 O O . ALA D 1 3 ? 37.593 14.239 41.967 1.00 110.39 0 ALA D O 1
ATOM 8239 N N . MET D 1 4 ? 35.951 15.778 41.966 1.00 109.63 1 MET D N 1
ATOM 8240 C CA . MET D 1 4 ? 35.161 15.094 40.953 1.00 106.26 1 MET D CA 1
ATOM 8241 C C . MET D 1 4 ? 35.799 15.242 39.578 1.00 104.78 1 MET D C 1
ATOM 8242 O O . MET D 1 4 ? 36.230 16.331 39.183 1.00 104.71 1 MET D O 1
ATOM 8247 N N . LYS D 1 5 ? 35.854 14.134 38.847 1.00 101.26 2 LYS D N 1
ATOM 8248 C CA . LYS D 1 5 ? 36.490 14.106 37.535 1.00 100.08 2 LYS D CA 1
ATOM 8249 C C . LYS D 1 5 ? 35.446 14.478 36.489 1.00 96.28 2 LYS D C 1
ATOM 8250 O O . LYS D 1 5 ? 34.611 13.654 36.103 1.00 94.18 2 LYS D O 1
ATOM 8256 N N . ILE D 1 6 ? 35.467 15.738 36.061 1.00 96.05 3 ILE D N 1
ATOM 8257 C CA . ILE D 1 6 ? 34.822 16.155 34.821 1.00 93.24 3 ILE D CA 1
ATOM 8258 C C . ILE D 1 6 ? 35.859 16.026 33.718 1.00 93.75 3 ILE D C 1
ATOM 8259 O O . ILE D 1 6 ? 36.911 16.674 33.765 1.00 94.61 3 ILE D O 1
ATOM 8264 N N . VAL D 1 7 ? 35.574 15.173 32.735 1.00 93.94 4 VAL D N 1
ATOM 8265 C CA . VAL D 1 7 ? 36.504 14.944 31.634 1.00 94.54 4 VAL D CA 1
ATOM 8266 C C . VAL D 1 7 ? 36.167 15.764 30.395 1.00 92.08 4 VAL D C 1
ATOM 8267 O O . VAL D 1 7 ? 36.984 15.809 29.460 1.00 92.34 4 VAL D O 1
ATOM 8271 N N . LYS D 1 8 ? 35.015 16.434 30.364 1.00 88.74 5 LYS D N 1
ATOM 8272 C CA . LYS D 1 8 ? 34.551 17.080 29.144 1.00 82.48 5 LYS D CA 1
ATOM 8273 C C . LYS D 1 8 ? 33.383 18.008 29.460 1.00 75.42 5 LYS D C 1
ATOM 8274 O O . LYS D 1 8 ? 32.572 17.728 30.349 1.00 72.03 5 LYS D O 1
ATOM 8280 N N . ARG D 1 9 ? 33.320 19.124 28.727 1.00 69.64 6 ARG D N 1
ATOM 8281 C CA . ARG D 1 9 ? 32.103 19.916 28.595 1.00 64.37 6 ARG D CA 1
ATOM 8282 C C . ARG D 1 9 ? 31.432 19.501 27.290 1.00 60.83 6 ARG D C 1
ATOM 8283 O O . ARG D 1 9 ? 31.922 19.822 26.203 1.00 63.23 6 ARG D O 1
ATOM 8291 N N . ALA D 1 10 ? 30.315 18.796 27.390 1.00 53.90 7 ALA D N 1
ATOM 8292 C CA . ALA D 1 10 ? 29.743 18.113 26.237 1.00 50.21 7 ALA D CA 1
ATOM 8293 C C . ALA D 1 10 ? 28.590 18.907 25.636 1.00 46.87 7 ALA D C 1
ATOM 8294 O O . ALA D 1 10 ? 27.736 19.439 26.359 1.00 45.54 7 ALA D O 1
ATOM 8296 N N . LEU D 1 11 ? 28.567 18.961 24.305 1.00 42.98 8 LEU D N 1
ATOM 8297 C CA . LEU D 1 11 ? 27.602 19.728 23.536 1.00 44.93 8 LEU D CA 1
ATOM 8298 C C . LEU D 1 11 ? 26.603 18.820 22.834 1.00 46.83 8 LEU D C 1
ATOM 8299 O O . LEU D 1 11 ? 26.914 17.677 22.477 1.00 45.60 8 LEU D O 1
ATOM 8304 N N . THR D 1 12 ? 25.414 19.352 22.575 1.00 42.48 9 THR D N 1
ATOM 8305 C CA . THR D 1 12 ? 24.525 18.637 21.680 1.00 47.14 9 THR D CA 1
ATOM 8306 C C . THR D 1 12 ? 24.108 19.547 20.513 1.00 44.92 9 THR D C 1
ATOM 8307 O O . THR D 1 12 ? 24.678 20.631 20.312 1.00 43.50 9 THR D O 1
ATOM 8311 N N . PHE D 1 13 ? 23.112 19.089 19.742 1.00 46.52 10 PHE D N 1
ATOM 8312 C CA . PHE D 1 13 ? 22.781 19.714 18.456 1.00 45.34 10 PHE D CA 1
ATOM 8313 C C . PHE D 1 13 ? 22.512 21.212 18.607 1.00 46.19 10 PHE D C 1
ATOM 8314 O O . PHE D 1 13 ? 23.080 22.037 17.874 1.00 42.61 10 PHE D O 1
ATOM 8322 N N A GLU D 1 14 ? 21.672 21.575 19.584 0.50 45.02 11 GLU D N 1
ATOM 8323 N N B GLU D 1 14 ? 21.644 21.594 19.549 0.50 45.09 11 GLU D N 1
ATOM 8324 C CA A GLU D 1 14 ? 21.254 22.959 19.770 0.50 45.46 11 GLU D CA 1
ATOM 8325 C CA B GLU D 1 14 ? 21.286 23.007 19.668 0.50 45.58 11 GLU D CA 1
ATOM 8326 C C A GLU D 1 14 ? 22.415 23.870 20.157 0.50 43.46 11 GLU D C 1
ATOM 8327 C C B GLU D 1 14 ? 22.450 23.888 20.103 0.50 43.49 11 GLU D C 1
ATOM 8328 O O A GLU D 1 14 ? 22.280 25.097 20.065 0.50 41.83 11 GLU D O 1
ATOM 8329 O O B GLU D 1 14 ? 22.342 25.117 19.999 0.50 41.78 11 GLU D O 1
ATOM 8340 N N . ASP D 1 15 ? 23.555 23.300 20.574 1.00 41.06 12 ASP D N 1
ATOM 8341 C CA . ASP D 1 15 ? 24.714 24.090 20.983 1.00 42.64 12 ASP D CA 1
ATOM 8342 C C . ASP D 1 15 ? 25.578 24.587 19.829 1.00 42.89 12 ASP D C 1
ATOM 8343 O O . ASP D 1 15 ? 26.434 25.456 20.061 1.00 42.31 12 ASP D O 1
ATOM 8348 N N . VAL D 1 16 ? 25.403 24.056 18.608 1.00 41.14 13 VAL D N 1
ATOM 8349 C CA . VAL D 1 16 ? 26.334 24.322 17.519 1.00 42.82 13 VAL D CA 1
ATOM 8350 C C . VAL D 1 16 ? 25.598 24.628 16.216 1.00 44.13 13 VAL D C 1
ATOM 8351 O O . VAL D 1 16 ? 24.433 24.268 16.017 1.00 41.90 13 VAL D O 1
ATOM 8355 N N . LEU D 1 17 ? 26.312 25.319 15.329 1.00 47.24 14 LEU D N 1
ATOM 8356 C CA . LEU D 1 17 ? 25.883 25.562 13.958 1.00 46.26 14 LEU D CA 1
ATOM 8357 C C . LEU D 1 17 ? 27.063 25.333 13.024 1.00 45.14 14 LEU D C 1
ATOM 8358 O O . LEU D 1 17 ? 28.230 25.510 13.407 1.00 41.79 14 LEU D O 1
ATOM 8363 N N . LEU D 1 18 ? 26.744 24.937 11.791 1.00 40.56 15 LEU D N 1
ATOM 8364 C CA . LEU D 1 18 ? 27.737 24.831 10.732 1.00 42.79 15 LEU D CA 1
ATOM 8365 C C . LEU D 1 18 ? 27.975 26.197 10.100 1.00 40.92 15 LEU D C 1
ATOM 8366 O O . LEU D 1 18 ? 27.027 26.932 9.817 1.00 39.01 15 LEU D O 1
ATOM 8371 N N . ARG D 1 19 ? 29.243 26.534 9.891 1.00 38.15 16 ARG D N 1
ATOM 8372 C CA . ARG D 1 19 ? 29.535 27.744 9.134 1.00 43.79 16 ARG D CA 1
ATOM 8373 C C . ARG D 1 19 ? 29.303 27.503 7.642 1.00 43.33 16 ARG D C 1
ATOM 8374 O O . ARG D 1 19 ? 29.612 26.416 7.132 1.00 41.22 16 ARG D O 1
ATOM 8382 N N . PRO D 1 20 ? 28.783 28.493 6.920 1.00 45.22 17 PRO D N 1
ATOM 8383 C CA . PRO D 1 20 ? 28.756 28.393 5.446 1.00 44.12 17 PRO D CA 1
ATOM 8384 C C . PRO D 1 20 ? 30.167 28.405 4.885 1.00 47.57 17 PRO D C 1
ATOM 8385 O O . PRO D 1 20 ? 31.086 28.966 5.487 1.00 42.64 17 PRO D O 1
ATOM 8389 N N . GLY D 1 21 ? 30.334 27.782 3.705 1.00 38.84 18 GLY D N 1
ATOM 8390 C CA . GLY D 1 21 ? 31.605 27.784 3.015 1.00 45.63 18 GLY D CA 1
ATOM 8391 C C . GLY D 1 21 ? 31.425 28.131 1.543 1.00 45.49 18 GLY D C 1
ATOM 8392 O O . GLY D 1 21 ? 30.305 28.242 1.044 1.00 48.47 18 GLY D O 1
ATOM 8393 N N . TYR D 1 22 ? 32.544 28.313 0.857 1.00 44.49 19 TYR D N 1
ATOM 8394 C CA . TYR D 1 22 ? 32.470 28.577 -0.583 1.00 48.27 19 TYR D CA 1
ATOM 8395 C C . TYR D 1 22 ? 31.833 27.390 -1.293 1.00 49.45 19 TYR D C 1
ATOM 8396 O O . TYR D 1 22 ? 32.243 26.244 -1.091 1.00 51.31 19 TYR D O 1
ATOM 8405 N N . SER D 1 23 ? 30.810 27.653 -2.104 1.00 49.31 20 SER D N 1
ATOM 8406 C CA . SER D 1 23 ? 30.047 26.578 -2.728 1.00 53.24 20 SER D CA 1
ATOM 8407 C C . SER D 1 23 ? 29.996 26.719 -4.245 1.00 52.59 20 SER D C 1
ATOM 8408 O O . SER D 1 23 ? 29.692 27.798 -4.766 1.00 51.88 20 SER D O 1
ATOM 8411 N N . GLU D 1 24 ? 30.259 25.613 -4.944 1.00 54.39 21 GLU D N 1
ATOM 8412 C CA . GLU D 1 24 ? 30.058 25.524 -6.387 1.00 59.21 21 GLU D CA 1
ATOM 8413 C C . GLU D 1 24 ? 29.033 24.457 -6.754 1.00 60.54 21 GLU D C 1
ATOM 8414 O O . GLU D 1 24 ? 28.952 24.074 -7.927 1.00 61.95 21 GLU D O 1
ATOM 8420 N N . VAL D 1 25 ? 28.256 23.972 -5.787 1.00 59.46 22 VAL D N 1
ATOM 8421 C CA . VAL D 1 25 ? 27.345 22.846 -5.957 1.00 60.99 22 VAL D CA 1
ATOM 8422 C C . VAL D 1 25 ? 25.942 23.281 -5.554 1.00 61.20 22 VAL D C 1
ATOM 8423 O O . VAL D 1 25 ? 25.766 24.038 -4.592 1.00 65.93 22 VAL D O 1
ATOM 8427 N N . LEU D 1 26 ? 24.957 22.806 -6.276 1.00 60.73 23 LEU D N 1
ATOM 8428 C CA . LEU D 1 26 ? 23.605 23.126 -5.846 1.00 59.86 23 LEU D CA 1
ATOM 8429 C C . LEU D 1 26 ? 23.041 22.003 -4.987 1.00 59.61 23 LEU D C 1
ATOM 8430 O O . LEU D 1 26 ? 23.399 20.836 -5.174 1.00 60.47 23 LEU D O 1
ATOM 8435 N N . PRO D 1 27 ? 22.154 22.327 -4.040 1.00 58.88 24 PRO D N 1
ATOM 8436 C CA . PRO D 1 27 ? 21.557 21.266 -3.209 1.00 57.57 24 PRO D CA 1
ATOM 8437 C C . PRO D 1 27 ? 20.983 20.112 -4.019 1.00 57.14 24 PRO D C 1
ATOM 8438 O O . PRO D 1 27 ? 21.123 18.955 -3.612 1.00 55.66 24 PRO D O 1
ATOM 8442 N N . LYS D 1 28 ? 20.380 20.392 -5.180 1.00 60.02 25 LYS D N 1
ATOM 8443 C CA . LYS D 1 28 ? 19.824 19.328 -6.005 1.00 65.83 25 LYS D CA 1
ATOM 8444 C C . LYS D 1 28 ? 20.893 18.390 -6.554 1.00 65.66 25 LYS D C 1
ATOM 8445 O O . LYS D 1 28 ? 20.577 17.239 -6.867 1.00 67.14 25 LYS D O 1
ATOM 8451 N N . GLU D 1 29 ? 22.148 18.838 -6.647 1.00 65.14 26 GLU D N 1
ATOM 8452 C CA . GLU D 1 29 ? 23.222 18.066 -7.266 1.00 65.99 26 GLU D CA 1
ATOM 8453 C C . GLU D 1 29 ? 24.099 17.285 -6.282 1.00 59.82 26 GLU D C 1
ATOM 8454 O O . GLU D 1 29 ? 24.936 16.495 -6.722 1.00 60.08 26 GLU D O 1
ATOM 8460 N N . VAL D 1 30 ? 23.975 17.483 -4.990 1.00 55.53 27 VAL D N 1
ATOM 8461 C CA . VAL D 1 30 ? 24.893 16.782 -4.097 1.00 55.51 27 VAL D CA 1
ATOM 8462 C C . VAL D 1 30 ? 24.458 15.324 -3.984 1.00 55.13 27 VAL D C 1
ATOM 8463 O O . VAL D 1 30 ? 23.301 14.971 -4.242 1.00 53.90 27 VAL D O 1
ATOM 8467 N N . LYS D 1 31 ? 25.405 14.455 -3.645 1.00 52.26 28 LYS D N 1
ATOM 8468 C CA . LYS D 1 31 ? 25.134 13.031 -3.491 1.00 52.35 28 LYS D CA 1
ATOM 8469 C C . LYS D 1 31 ? 25.056 12.720 -2.007 1.00 47.92 28 LYS D C 1
ATOM 8470 O O . LYS D 1 31 ? 25.862 13.233 -1.232 1.00 45.88 28 LYS D O 1
ATOM 8476 N N . ILE D 1 32 ? 24.090 11.881 -1.613 1.00 48.71 29 ILE D N 1
ATOM 8477 C CA . ILE D 1 32 ? 23.844 11.589 -0.200 1.00 48.89 29 ILE D CA 1
ATOM 8478 C C . ILE D 1 32 ? 23.919 10.086 0.102 1.00 48.11 29 ILE D C 1
ATOM 8479 O O . ILE D 1 32 ? 23.400 9.627 1.140 1.00 44.54 29 ILE D O 1
ATOM 8484 N N A HIS D 1 33 ? 24.554 9.311 -0.779 0.58 47.51 30 HIS D N 1
ATOM 8485 N N B HIS D 1 33 ? 24.534 9.307 -0.791 0.42 47.58 30 HIS D N 1
ATOM 8486 C CA A HIS D 1 33 ? 24.879 7.925 -0.466 0.58 46.96 30 HIS D CA 1
ATOM 8487 C CA B HIS D 1 33 ? 24.885 7.931 -0.466 0.42 47.25 30 HIS D CA 1
ATOM 8488 C C A HIS D 1 33 ? 25.838 7.868 0.715 0.58 49.48 30 HIS D C 1
ATOM 8489 C C B HIS D 1 33 ? 25.778 7.907 0.768 0.42 49.15 30 HIS D C 1
ATOM 8490 O O A HIS D 1 33 ? 26.655 8.772 0.927 0.58 48.50 30 HIS D O 1
ATOM 8491 O O B HIS D 1 33 ? 26.504 8.865 1.060 0.42 48.30 30 HIS D O 1
ATOM 8504 N N . THR D 1 34 ? 25.730 6.796 1.496 1.00 49.12 31 THR D N 1
ATOM 8505 C CA . THR D 1 34 ? 26.572 6.643 2.667 1.00 49.44 31 THR D CA 1
ATOM 8506 C C . THR D 1 34 ? 26.683 5.164 3.002 1.00 54.45 31 THR D C 1
ATOM 8507 O O . THR D 1 34 ? 26.031 4.315 2.390 1.00 62.49 31 THR D O 1
ATOM 8511 N N . LYS D 1 35 ? 27.520 4.855 3.984 1.00 49.81 32 LYS D N 1
ATOM 8512 C CA . LYS D 1 35 ? 27.691 3.481 4.438 1.00 49.51 32 LYS D CA 1
ATOM 8513 C C . LYS D 1 35 ? 26.875 3.246 5.702 1.00 48.34 32 LYS D C 1
ATOM 8514 O O . LYS D 1 35 ? 26.935 4.036 6.653 1.00 47.09 32 LYS D O 1
ATOM 8520 N N . LEU D 1 36 ? 26.065 2.188 5.678 1.00 45.07 33 LEU D N 1
ATOM 8521 C CA . LEU D 1 36 ? 25.386 1.710 6.878 1.00 44.97 33 LEU D CA 1
ATOM 8522 C C . LEU D 1 36 ? 26.333 0.903 7.762 1.00 46.25 33 LEU D C 1
ATOM 8523 O O . LEU D 1 36 ? 26.399 1.109 8.982 1.00 43.34 33 LEU D O 1
ATOM 8528 N N . THR D 1 37 ? 27.023 -0.064 7.162 1.00 50.13 34 THR D N 1
ATOM 8529 C CA . THR D 1 37 ? 28.028 -0.865 7.835 1.00 51.81 34 THR D CA 1
ATOM 8530 C C . THR D 1 37 ? 29.241 -0.929 6.930 1.00 54.76 34 THR D C 1
ATOM 8531 O O . THR D 1 37 ? 29.275 -0.305 5.864 1.00 56.23 34 THR D O 1
ATOM 8535 N N . LYS D 1 38 ? 30.232 -1.721 7.351 1.00 56.85 35 LYS D N 1
ATOM 8536 C CA . LYS D 1 38 ? 31.425 -1.911 6.535 1.00 59.18 35 LYS D CA 1
ATOM 8537 C C . LYS D 1 38 ? 31.079 -2.384 5.129 1.00 58.08 35 LYS D C 1
ATOM 8538 O O . LYS D 1 38 ? 31.770 -2.020 4.175 1.00 59.09 35 LYS D O 1
ATOM 8544 N N . ASN D 1 39 ? 29.997 -3.161 4.977 1.00 56.56 36 ASN D N 1
ATOM 8545 C CA . ASN D 1 39 ? 29.673 -3.812 3.715 1.00 60.43 36 ASN D CA 1
ATOM 8546 C C . ASN D 1 39 ? 28.334 -3.413 3.110 1.00 57.57 36 ASN D C 1
ATOM 8547 O O . ASN D 1 39 ? 28.005 -3.902 2.033 1.00 59.59 36 ASN D O 1
ATOM 8552 N N . ILE D 1 40 ? 27.534 -2.575 3.755 1.00 48.94 37 ILE D N 1
ATOM 8553 C CA . ILE D 1 40 ? 26.204 -2.256 3.245 1.00 52.03 37 ILE D CA 1
ATOM 8554 C C . ILE D 1 40 ? 26.120 -0.751 3.043 1.00 55.08 37 ILE D C 1
ATOM 8555 O O . ILE D 1 40 ? 26.318 0.026 3.991 1.00 51.99 37 ILE D O 1
ATOM 8560 N N . THR D 1 41 ? 25.838 -0.340 1.810 1.00 52.16 38 THR D N 1
ATOM 8561 C CA . THR D 1 41 ? 25.653 1.069 1.498 1.00 56.72 38 THR D CA 1
ATOM 8562 C C . THR D 1 41 ? 24.178 1.441 1.568 1.00 57.87 38 THR D C 1
ATOM 8563 O O . THR D 1 41 ? 23.294 0.610 1.347 1.00 62.87 38 THR D O 1
ATOM 8567 N N . LEU D 1 42 ? 23.923 2.695 1.913 1.00 50.30 39 LEU D N 1
ATOM 8568 C CA . LEU D 1 42 ? 22.609 3.298 1.783 1.00 48.83 39 LEU D CA 1
ATOM 8569 C C . LEU D 1 42 ? 22.662 4.342 0.677 1.00 48.36 39 LEU D C 1
ATOM 8570 O O . LEU D 1 42 ? 23.711 4.943 0.423 1.00 45.73 39 LEU D O 1
ATOM 8575 N N . ASN D 1 43 ? 21.523 4.566 0.027 1.00 47.05 40 ASN D N 1
ATOM 8576 C CA . ASN D 1 43 ? 21.436 5.643 -0.949 1.00 49.22 40 ASN D CA 1
ATOM 8577 C C . ASN D 1 43 ? 21.018 6.962 -0.316 1.00 49.37 40 ASN D C 1
ATOM 8578 O O . ASN D 1 43 ? 21.119 8.006 -0.965 1.00 45.25 40 ASN D O 1
ATOM 8583 N N . MET D 1 44 ? 20.555 6.936 0.927 1.00 47.94 41 MET D N 1
ATOM 8584 C CA . MET D 1 44 ? 20.314 8.140 1.704 1.00 48.96 41 MET D CA 1
ATOM 8585 C C . MET D 1 44 ? 20.484 7.768 3.174 1.00 48.31 41 MET D C 1
ATOM 8586 O O . MET D 1 44 ? 20.362 6.593 3.533 1.00 47.01 41 MET D O 1
ATOM 8591 N N . PRO D 1 45 ? 20.841 8.729 4.038 1.00 50.08 42 PRO D N 1
ATOM 8592 C CA . PRO D 1 45 ? 21.436 8.341 5.326 1.00 49.80 42 PRO D CA 1
ATOM 8593 C C . PRO D 1 45 ? 20.468 8.090 6.469 1.00 47.04 42 PRO D C 1
ATOM 8594 O O . PRO D 1 45 ? 20.902 8.148 7.623 1.00 44.95 42 PRO D O 1
ATOM 8598 N N . LEU D 1 46 ? 19.194 7.797 6.206 1.00 45.85 43 LEU D N 1
ATOM 8599 C CA . LEU D 1 46 ? 18.195 7.716 7.273 1.00 46.45 43 LEU D CA 1
ATOM 8600 C C . LEU D 1 46 ? 17.767 6.275 7.561 1.00 47.83 43 LEU D C 1
ATOM 8601 O O . LEU D 1 46 ? 17.537 5.490 6.639 1.00 45.32 43 LEU D O 1
ATOM 8606 N N . ILE D 1 47 ? 17.648 5.951 8.853 1.00 47.52 44 ILE D N 1
ATOM 8607 C CA . ILE D 1 47 ? 17.188 4.655 9.353 1.00 49.88 44 ILE D CA 1
ATOM 8608 C C . ILE D 1 47 ? 16.025 4.891 10.310 1.00 48.42 44 ILE D C 1
ATOM 8609 O O . ILE D 1 47 ? 16.156 5.679 11.256 1.00 45.02 44 ILE D O 1
ATOM 8614 N N . SER D 1 48 ? 14.914 4.177 10.109 1.00 48.90 45 SER D N 1
ATOM 8615 C CA . SER D 1 48 ? 13.807 4.250 11.060 1.00 48.28 45 SER D CA 1
ATOM 8616 C C . SER D 1 48 ? 14.096 3.363 12.277 1.00 48.69 45 SER D C 1
ATOM 8617 O O . SER D 1 48 ? 14.642 2.258 12.141 1.00 48.56 45 SER D O 1
ATOM 8620 N N . ALA D 1 49 ? 13.751 3.872 13.471 1.00 43.74 46 ALA D N 1
ATOM 8621 C CA . ALA D 1 49 ? 14.138 3.246 14.727 1.00 43.82 46 ALA D CA 1
ATOM 8622 C C . ALA D 1 49 ? 13.454 1.899 14.946 1.00 46.63 46 ALA D C 1
ATOM 8623 O O . ALA D 1 49 ? 12.325 1.671 14.506 1.00 49.11 46 ALA D O 1
ATOM 8625 N N . ALA D 1 50 ? 14.123 1.026 15.716 1.00 42.98 47 ALA D N 1
ATOM 8626 C CA . ALA D 1 50 ? 13.576 -0.292 16.064 1.00 48.53 47 ALA D CA 1
ATOM 8627 C C . ALA D 1 50 ? 12.642 -0.165 17.271 1.00 48.67 47 ALA D C 1
ATOM 8628 O O . ALA D 1 50 ? 12.921 -0.622 18.382 1.00 49.25 47 ALA D O 1
ATOM 8630 N N . MET D 1 51 ? 11.490 0.456 17.024 1.00 48.49 48 MET D N 1
ATOM 8631 C CA . MET D 1 51 ? 10.506 0.712 18.065 1.00 50.51 48 MET D CA 1
ATOM 8632 C C . MET D 1 51 ? 9.141 0.229 17.601 1.00 52.47 48 MET D C 1
ATOM 8633 O O . MET D 1 51 ? 8.812 0.325 16.414 1.00 52.76 48 MET D O 1
ATOM 8638 N N . ASP D 1 52 ? 8.342 -0.284 18.540 1.00 52.69 49 ASP D N 1
ATOM 8639 C CA . ASP D 1 52 ? 7.082 -0.914 18.163 1.00 56.57 49 ASP D CA 1
ATOM 8640 C C . ASP D 1 52 ? 5.998 0.098 17.809 1.00 56.10 49 ASP D C 1
ATOM 8641 O O . ASP D 1 52 ? 4.879 -0.302 17.470 1.00 58.23 49 ASP D O 1
ATOM 8646 N N . THR D 1 53 ? 6.316 1.389 17.851 1.00 53.87 50 THR D N 1
ATOM 8647 C CA . THR D 1 53 ? 5.455 2.427 17.301 1.00 56.94 50 THR D CA 1
ATOM 8648 C C . THR D 1 53 ? 6.101 3.136 16.111 1.00 57.12 50 THR D C 1
ATOM 8649 O O . THR D 1 53 ? 5.625 4.206 15.709 1.00 59.41 50 THR D O 1
ATOM 8653 N N . VAL D 1 54 ? 7.175 2.580 15.538 1.00 54.33 51 VAL D N 1
ATOM 8654 C CA . VAL D 1 54 ? 7.825 3.200 14.382 1.00 54.55 51 VAL D CA 1
ATOM 8655 C C . VAL D 1 54 ? 7.966 2.225 13.211 1.00 55.39 51 VAL D C 1
ATOM 8656 O O . VAL D 1 54 ? 7.474 2.501 12.112 1.00 55.95 51 VAL D O 1
ATOM 8660 N N . THR D 1 55 ? 8.645 1.092 13.412 1.00 55.46 52 THR D N 1
ATOM 8661 C CA . THR D 1 55 ? 9.052 0.249 12.288 1.00 53.90 52 THR D CA 1
ATOM 8662 C C . THR D 1 55 ? 8.541 -1.178 12.435 1.00 53.60 52 THR D C 1
ATOM 8663 O O . THR D 1 55 ? 9.041 -1.944 13.266 1.00 54.79 52 THR D O 1
ATOM 8667 N N . GLU D 1 56 ? 7.564 -1.534 11.599 1.00 53.53 53 GLU D N 1
ATOM 8668 C CA . GLU D 1 56 ? 7.358 -2.915 11.185 1.00 53.01 53 GLU D CA 1
ATOM 8669 C C . GLU D 1 56 ? 7.444 -2.938 9.660 1.00 54.36 53 GLU D C 1
ATOM 8670 O O . GLU D 1 56 ? 8.046 -2.028 9.075 1.00 50.72 53 GLU D O 1
ATOM 8676 N N . HIS D 1 57 ? 6.872 -3.948 8.995 1.00 56.25 54 HIS D N 1
ATOM 8677 C CA . HIS D 1 57 ? 7.259 -4.197 7.603 1.00 57.12 54 HIS D CA 1
ATOM 8678 C C . HIS D 1 57 ? 6.903 -3.033 6.683 1.00 58.22 54 HIS D C 1
ATOM 8679 O O . HIS D 1 57 ? 7.659 -2.722 5.754 1.00 58.97 54 HIS D O 1
ATOM 8686 N N . ARG D 1 58 ? 5.765 -2.374 6.913 1.00 57.87 55 ARG D N 1
ATOM 8687 C CA . ARG D 1 58 ? 5.378 -1.325 5.977 1.00 62.29 55 ARG D CA 1
ATOM 8688 C C . ARG D 1 58 ? 6.321 -0.132 6.069 1.00 59.29 55 ARG D C 1
ATOM 8689 O O . ARG D 1 58 ? 6.717 0.429 5.039 1.00 58.49 55 ARG D O 1
ATOM 8697 N N . ALA D 1 59 ? 6.715 0.260 7.289 1.00 56.49 56 ALA D N 1
ATOM 8698 C CA . ALA D 1 59 ? 7.677 1.351 7.420 1.00 54.66 56 ALA D CA 1
ATOM 8699 C C . ALA D 1 59 ? 9.029 0.953 6.840 1.00 52.06 56 ALA D C 1
ATOM 8700 O O . ALA D 1 59 ? 9.682 1.758 6.165 1.00 51.38 56 ALA D O 1
ATOM 8702 N N . ALA D 1 60 ? 9.459 -0.288 7.092 1.00 52.65 57 ALA D N 1
ATOM 8703 C CA . ALA D 1 60 ? 10.752 -0.751 6.594 1.00 52.33 57 ALA D CA 1
ATOM 8704 C C . ALA D 1 60 ? 10.792 -0.738 5.074 1.00 52.51 57 ALA D C 1
ATOM 8705 O O . ALA D 1 60 ? 11.824 -0.406 4.475 1.00 51.77 57 ALA D O 1
ATOM 8707 N N . ILE D 1 61 ? 9.669 -1.072 4.437 1.00 52.11 58 ILE D N 1
ATOM 8708 C CA . ILE D 1 61 ? 9.609 -1.113 2.980 1.00 56.27 58 ILE D CA 1
ATOM 8709 C C . ILE D 1 61 ? 9.741 0.288 2.393 1.00 58.50 58 ILE D C 1
ATOM 8710 O O . ILE D 1 61 ? 10.468 0.498 1.416 1.00 57.78 58 ILE D O 1
ATOM 8715 N N . MET D 1 62 ? 9.032 1.264 2.964 1.00 58.97 59 MET D N 1
ATOM 8716 C CA . MET D 1 62 ? 9.138 2.620 2.442 1.00 57.90 59 MET D CA 1
ATOM 8717 C C . MET D 1 62 ? 10.535 3.187 2.660 1.00 54.72 59 MET D C 1
ATOM 8718 O O . MET D 1 62 ? 11.096 3.823 1.758 1.00 55.17 59 MET D O 1
ATOM 8723 N N . MET D 1 63 ? 11.118 2.960 3.840 1.00 55.13 60 MET D N 1
ATOM 8724 C CA . MET D 1 63 ? 12.465 3.461 4.104 1.00 53.02 60 MET D CA 1
ATOM 8725 C C . MET D 1 63 ? 13.468 2.879 3.110 1.00 54.52 60 MET D C 1
ATOM 8726 O O . MET D 1 63 ? 14.313 3.605 2.574 1.00 52.76 60 MET D O 1
ATOM 8731 N N . ALA D 1 64 ? 13.378 1.566 2.843 1.00 51.06 61 ALA D N 1
ATOM 8732 C CA . ALA D 1 64 ? 14.251 0.944 1.848 1.00 50.33 61 ALA D CA 1
ATOM 8733 C C . ALA D 1 64 ? 13.967 1.464 0.440 1.00 57.16 61 ALA D C 1
ATOM 8734 O O . ALA D 1 64 ? 14.901 1.713 -0.332 1.00 57.71 61 ALA D O 1
ATOM 8736 N N . ARG D 1 65 ? 12.684 1.617 0.079 1.00 56.90 62 ARG D N 1
ATOM 8737 C CA . ARG D 1 65 ? 12.335 2.128 -1.246 1.00 58.07 62 ARG D CA 1
ATOM 8738 C C . ARG D 1 65 ? 12.905 3.518 -1.476 1.00 57.69 62 ARG D C 1
ATOM 8739 O O . ARG D 1 65 ? 13.263 3.870 -2.607 1.00 56.02 62 ARG D O 1
ATOM 8747 N N . LEU D 1 66 ? 12.949 4.338 -0.428 1.00 56.21 63 LEU D N 1
ATOM 8748 C CA . LEU D 1 66 ? 13.486 5.689 -0.508 1.00 56.92 63 LEU D CA 1
ATOM 8749 C C . LEU D 1 66 ? 15.003 5.731 -0.375 1.00 55.96 63 LEU D C 1
ATOM 8750 O O . LEU D 1 66 ? 15.583 6.822 -0.434 1.00 54.50 63 LEU D O 1
ATOM 8755 N N . GLY D 1 67 ? 15.654 4.580 -0.173 1.00 51.39 64 GLY D N 1
ATOM 8756 C CA . GLY D 1 67 ? 17.100 4.485 -0.180 1.00 48.66 64 GLY D CA 1
ATOM 8757 C C . GLY D 1 67 ? 17.741 4.222 1.165 1.00 48.37 64 GLY D C 1
ATOM 8758 O O . GLY D 1 67 ? 18.951 3.967 1.209 1.00 50.21 64 GLY D O 1
ATOM 8759 N N . GLY D 1 68 ? 16.991 4.302 2.258 1.00 48.24 65 GLY D N 1
ATOM 8760 C CA . GLY D 1 68 ? 17.490 4.092 3.608 1.00 43.56 65 GLY D CA 1
ATOM 8761 C C . GLY D 1 68 ? 17.224 2.685 4.101 1.00 48.06 65 GLY D C 1
ATOM 8762 O O . GLY D 1 68 ? 17.367 1.709 3.357 1.00 48.78 65 GLY D O 1
ATOM 8763 N N . LEU D 1 69 ? 16.832 2.577 5.369 1.00 50.88 66 LEU D N 1
ATOM 8764 C CA . LEU D 1 69 ? 16.614 1.280 5.994 1.00 52.52 66 LEU D CA 1
ATOM 8765 C C . LEU D 1 69 ? 15.616 1.407 7.135 1.00 51.08 66 LEU D C 1
ATOM 8766 O O . LEU D 1 69 ? 15.564 2.429 7.831 1.00 47.76 66 LEU D O 1
ATOM 8771 N N . GLY D 1 70 ? 14.836 0.342 7.328 1.00 50.48 67 GLY D N 1
ATOM 8772 C CA . GLY D 1 70 ? 14.076 0.133 8.548 1.00 48.13 67 GLY D CA 1
ATOM 8773 C C . GLY D 1 70 ? 14.652 -1.022 9.348 1.00 49.91 67 GLY D C 1
ATOM 8774 O O . GLY D 1 70 ? 15.169 -1.995 8.782 1.00 49.64 67 GLY D O 1
ATOM 8775 N N . VAL D 1 71 ? 14.573 -0.907 10.672 1.00 47.89 68 VAL D N 1
ATOM 8776 C CA . VAL D 1 71 ? 14.967 -1.973 11.591 1.00 48.68 68 VAL D CA 1
ATOM 8777 C C . VAL D 1 71 ? 13.708 -2.466 12.286 1.00 49.24 68 VAL D C 1
ATOM 8778 O O . VAL D 1 71 ? 13.129 -1.752 13.116 1.00 49.60 68 VAL D O 1
ATOM 8782 N N . ILE D 1 72 ? 13.287 -3.691 11.948 1.00 48.41 69 ILE D N 1
ATOM 8783 C CA . ILE D 1 72 ? 12.138 -4.300 12.608 1.00 51.79 69 ILE D CA 1
ATOM 8784 C C . ILE D 1 72 ? 12.431 -4.459 14.093 1.00 51.93 69 ILE D C 1
ATOM 8785 O O . ILE D 1 72 ? 13.444 -5.057 14.484 1.00 53.40 69 ILE D O 1
ATOM 8790 N N . HIS D 1 73 ? 11.537 -3.935 14.929 1.00 50.32 70 HIS D N 1
ATOM 8791 C CA . HIS D 1 73 ? 11.726 -4.036 16.368 1.00 51.18 70 HIS D CA 1
ATOM 8792 C C . HIS D 1 73 ? 11.569 -5.482 16.837 1.00 51.24 70 HIS D C 1
ATOM 8793 O O . HIS D 1 73 ? 11.061 -6.350 16.124 1.00 50.95 70 HIS D O 1
ATOM 8800 N N . LYS D 1 74 ? 12.008 -5.729 18.073 1.00 54.87 71 LYS D N 1
ATOM 8801 C CA . LYS D 1 74 ? 12.064 -7.074 18.633 1.00 54.74 71 LYS D CA 1
ATOM 8802 C C . LYS D 1 74 ? 11.020 -7.311 19.716 1.00 58.06 71 LYS D C 1
ATOM 8803 O O . LYS D 1 74 ? 11.090 -8.327 20.413 1.00 59.13 71 LYS D O 1
ATOM 8809 N N . ASN D 1 75 ? 10.067 -6.393 19.889 1.00 57.13 72 ASN D N 1
ATOM 8810 C CA . ASN D 1 75 ? 8.986 -6.571 20.856 1.00 58.00 72 ASN D CA 1
ATOM 8811 C C . ASN D 1 75 ? 7.872 -7.414 20.237 1.00 57.76 72 ASN D C 1
ATOM 8812 O O . ASN D 1 75 ? 6.723 -6.995 20.107 1.00 59.90 72 ASN D O 1
ATOM 8817 N N . MET D 1 76 ? 8.257 -8.621 19.832 1.00 54.73 73 MET D N 1
ATOM 8818 C CA . MET D 1 76 ? 7.365 -9.593 19.226 1.00 58.44 73 MET D CA 1
ATOM 8819 C C . MET D 1 76 ? 8.094 -10.927 19.225 1.00 61.39 73 MET D C 1
ATOM 8820 O O . MET D 1 76 ? 9.321 -10.978 19.355 1.00 60.73 73 MET D O 1
ATOM 8825 N N . ASP D 1 77 ? 7.329 -12.005 19.078 1.00 61.53 74 ASP D N 1
ATOM 8826 C CA . ASP D 1 77 ? 7.929 -13.326 19.072 1.00 63.78 74 ASP D CA 1
ATOM 8827 C C . ASP D 1 77 ? 8.745 -13.537 17.794 1.00 62.41 74 ASP D C 1
ATOM 8828 O O . ASP D 1 77 ? 8.607 -12.817 16.799 1.00 58.43 74 ASP D O 1
ATOM 8833 N N . ILE D 1 78 ? 9.601 -14.560 17.835 1.00 63.87 75 ILE D N 1
ATOM 8834 C CA . ILE D 1 78 ? 10.538 -14.805 16.742 1.00 66.51 75 ILE D CA 1
ATOM 8835 C C . ILE D 1 78 ? 9.787 -15.022 15.434 1.00 66.19 75 ILE D C 1
ATOM 8836 O O . ILE D 1 78 ? 10.138 -14.446 14.395 1.00 64.42 75 ILE D O 1
ATOM 8841 N N . ALA D 1 79 ? 8.735 -15.845 15.470 1.00 63.98 76 ALA D N 1
ATOM 8842 C CA . ALA D 1 79 ? 7.943 -16.111 14.273 1.00 66.86 76 ALA D CA 1
ATOM 8843 C C . ALA D 1 79 ? 7.405 -14.821 13.664 1.00 67.54 76 ALA D C 1
ATOM 8844 O O . ALA D 1 79 ? 7.503 -14.602 12.451 1.00 69.25 76 ALA D O 1
ATOM 8846 N N . SER D 1 80 ? 6.851 -13.946 14.504 1.00 65.58 77 SER D N 1
ATOM 8847 C CA . SER D 1 80 ? 6.321 -12.668 14.033 1.00 62.19 77 SER D CA 1
ATOM 8848 C C . SER D 1 80 ? 7.401 -11.809 13.391 1.00 57.42 77 SER D C 1
ATOM 8849 O O . SER D 1 80 ? 7.173 -11.196 12.340 1.00 56.11 77 SER D O 1
ATOM 8852 N N . GLN D 1 81 ? 8.586 -11.744 14.005 1.00 58.02 78 GLN D N 1
ATOM 8853 C CA . GLN D 1 81 ? 9.640 -10.906 13.447 1.00 55.93 78 GLN D CA 1
ATOM 8854 C C . GLN D 1 81 ? 10.176 -11.476 12.143 1.00 55.51 78 GLN D C 1
ATOM 8855 O O . GLN D 1 81 ? 10.584 -10.713 11.260 1.00 55.08 78 GLN D O 1
ATOM 8861 N N . VAL D 1 82 ? 10.183 -12.805 12.008 1.00 58.49 79 VAL D N 1
ATOM 8862 C CA . VAL D 1 82 ? 10.535 -13.438 10.740 1.00 59.62 79 VAL D CA 1
ATOM 8863 C C . VAL D 1 82 ? 9.541 -13.041 9.653 1.00 60.86 79 VAL D C 1
ATOM 8864 O O . VAL D 1 82 ? 9.931 -12.667 8.539 1.00 60.10 79 VAL D O 1
ATOM 8868 N N . ARG D 1 83 ? 8.237 -13.139 9.953 1.00 62.78 80 ARG D N 1
ATOM 8869 C CA . ARG D 1 83 ? 7.218 -12.740 8.985 1.00 64.42 80 ARG D CA 1
ATOM 8870 C C . ARG D 1 83 ? 7.404 -11.290 8.561 1.00 63.52 80 ARG D C 1
ATOM 8871 O O . ARG D 1 83 ? 7.227 -10.953 7.385 1.00 63.80 80 ARG D O 1
ATOM 8879 N N . GLU D 1 84 ? 7.757 -10.417 9.509 1.00 60.32 81 GLU D N 1
ATOM 8880 C CA . GLU D 1 84 ? 7.979 -9.015 9.176 1.00 60.95 81 GLU D CA 1
ATOM 8881 C C . GLU D 1 84 ? 9.166 -8.856 8.234 1.00 60.32 81 GLU D C 1
ATOM 8882 O O . GLU D 1 84 ? 9.075 -8.155 7.220 1.00 61.73 81 GLU D O 1
ATOM 8888 N N . VAL D 1 85 ? 10.284 -9.522 8.540 1.00 60.52 82 VAL D N 1
ATOM 8889 C CA . VAL D 1 85 ? 11.447 -9.479 7.653 1.00 58.75 82 VAL D CA 1
ATOM 8890 C C . VAL D 1 85 ? 11.100 -10.047 6.282 1.00 57.56 82 VAL D C 1
ATOM 8891 O O . VAL D 1 85 ? 11.442 -9.464 5.245 1.00 57.00 82 VAL D O 1
ATOM 8895 N N . LYS D 1 86 ? 10.424 -11.194 6.256 1.00 59.20 83 LYS D N 1
ATOM 8896 C CA . LYS D 1 86 ? 10.050 -11.808 4.988 1.00 62.20 83 LYS D CA 1
ATOM 8897 C C . LYS D 1 86 ? 9.144 -10.894 4.174 1.00 63.44 83 LYS D C 1
ATOM 8898 O O . LYS D 1 86 ? 9.247 -10.840 2.939 1.00 64.83 83 LYS D O 1
ATOM 8904 N N . ARG D 1 87 ? 8.232 -10.187 4.847 1.00 60.95 84 ARG D N 1
ATOM 8905 C CA . ARG D 1 87 ? 7.341 -9.272 4.141 1.00 63.37 84 ARG D CA 1
ATOM 8906 C C . ARG D 1 87 ? 8.128 -8.182 3.423 1.00 60.37 84 ARG D C 1
ATOM 8907 O O . ARG D 1 87 ? 7.765 -7.773 2.314 1.00 60.86 84 ARG D O 1
ATOM 8915 N N . VAL D 1 88 ? 9.226 -7.724 4.022 1.00 57.71 85 VAL D N 1
ATOM 8916 C CA . VAL D 1 88 ? 10.061 -6.723 3.365 1.00 57.39 85 VAL D CA 1
ATOM 8917 C C . VAL D 1 88 ? 10.845 -7.350 2.219 1.00 59.94 85 VAL D C 1
ATOM 8918 O O . VAL D 1 88 ? 10.871 -6.817 1.100 1.00 58.47 85 VAL D O 1
ATOM 8922 N N . LYS D 1 89 ? 11.508 -8.482 2.481 1.00 61.66 86 LYS D N 1
ATOM 8923 C CA . LYS D 1 89 ? 12.347 -9.093 1.454 1.00 61.98 86 LYS D CA 1
ATOM 8924 C C . LYS D 1 89 ? 11.537 -9.435 0.211 1.00 66.24 86 LYS D C 1
ATOM 8925 O O . LYS D 1 89 ? 12.007 -9.231 -0.914 1.00 67.49 86 LYS D O 1
ATOM 8931 N N . LYS D 1 90 ? 10.311 -9.928 0.390 1.00 68.93 87 LYS D N 1
ATOM 8932 C CA . LYS D 1 90 ? 9.470 -10.355 -0.726 1.00 72.30 87 LYS D CA 1
ATOM 8933 C C . LYS D 1 90 ? 8.693 -9.211 -1.365 1.00 71.94 87 LYS D C 1
ATOM 8934 O O . LYS D 1 90 ? 7.886 -9.466 -2.261 1.00 76.33 87 LYS D O 1
ATOM 8940 N N . SER D 1 91 ? 8.903 -7.968 -0.924 1.00 71.50 88 SER D N 1
ATOM 8941 C CA . SER D 1 91 ? 8.155 -6.841 -1.472 1.00 75.59 88 SER D CA 1
ATOM 8942 C C . SER D 1 91 ? 8.464 -6.640 -2.952 1.00 83.97 88 SER D C 1
ATOM 8943 O O . SER D 1 91 ? 7.551 -6.523 -3.781 1.00 87.88 88 SER D O 1
ATOM 8946 N N . GLU D 1 92 ? 9.748 -6.595 -3.303 1.00 88.76 89 GLU D N 1
ATOM 8947 C CA . GLU D 1 92 ? 10.168 -6.475 -4.700 1.00 99.42 89 GLU D CA 1
ATOM 8948 C C . GLU D 1 92 ? 10.937 -7.722 -5.150 1.00 104.23 89 GLU D C 1
ATOM 8949 O O . GLU D 1 92 ? 11.610 -8.377 -4.348 1.00 101.96 89 GLU D O 1
ATOM 8955 N N . LYS D 1 100 ? 6.984 -0.710 -12.644 1.00 123.90 200 LYS D N 1
ATOM 8956 C CA . LYS D 1 100 ? 6.364 0.554 -12.267 1.00 126.81 200 LYS D CA 1
ATOM 8957 C C . LYS D 1 100 ? 7.114 1.172 -11.098 1.00 126.47 200 LYS D C 1
ATOM 8958 O O . LYS D 1 100 ? 7.275 2.389 -11.022 1.00 128.20 200 LYS D O 1
ATOM 8964 N N . LYS D 1 101 ? 7.569 0.311 -10.182 1.00 123.99 201 LYS D N 1
ATOM 8965 C CA . LYS D 1 101 ? 8.238 0.768 -8.967 1.00 121.73 201 LYS D CA 1
ATOM 8966 C C . LYS D 1 101 ? 9.666 1.228 -9.241 1.00 120.76 201 LYS D C 1
ATOM 8967 O O . LYS D 1 101 ? 10.154 2.161 -8.592 1.00 117.50 201 LYS D O 1
ATOM 8973 N N . ARG D 1 102 ? 10.359 0.572 -10.180 1.00 121.59 202 ARG D N 1
ATOM 8974 C CA . ARG D 1 102 ? 11.740 0.947 -10.472 1.00 119.84 202 ARG D CA 1
ATOM 8975 C C . ARG D 1 102 ? 11.823 2.360 -11.036 1.00 116.31 202 ARG D C 1
ATOM 8976 O O . ARG D 1 102 ? 12.806 3.070 -10.796 1.00 114.78 202 ARG D O 1
ATOM 8984 N N . LYS D 1 103 ? 10.804 2.785 -11.781 1.00 115.96 203 LYS D N 1
ATOM 8985 C CA . LYS D 1 103 ? 10.706 4.187 -12.164 1.00 112.64 203 LYS D CA 1
ATOM 8986 C C . LYS D 1 103 ? 10.162 5.037 -11.022 1.00 109.85 203 LYS D C 1
ATOM 8987 O O . LYS D 1 103 ? 10.484 6.227 -10.929 1.00 109.83 203 LYS D O 1
ATOM 8993 N N . GLU D 1 104 ? 9.374 4.436 -10.130 1.00 107.03 204 GLU D N 1
ATOM 8994 C CA . GLU D 1 104 ? 8.730 5.184 -9.055 1.00 108.38 204 GLU D CA 1
ATOM 8995 C C . GLU D 1 104 ? 9.672 5.420 -7.878 1.00 101.93 204 GLU D C 1
ATOM 8996 O O . GLU D 1 104 ? 9.684 6.511 -7.296 1.00 102.07 204 GLU D O 1
ATOM 9002 N N . TYR D 1 105 ? 10.461 4.410 -7.506 1.00 91.76 205 TYR D N 1
ATOM 9003 C CA . TYR D 1 105 ? 11.402 4.492 -6.391 1.00 84.36 205 TYR D CA 1
ATOM 9004 C C . TYR D 1 105 ? 12.794 4.203 -6.939 1.00 79.44 205 TYR D C 1
ATOM 9005 O O . TYR D 1 105 ? 13.337 3.107 -6.738 1.00 76.76 205 TYR D O 1
ATOM 9014 N N . PRO D 1 106 ? 13.408 5.163 -7.634 1.00 79.45 206 PRO D N 1
ATOM 9015 C CA . PRO D 1 106 ? 14.676 4.869 -8.316 1.00 78.86 206 PRO D CA 1
ATOM 9016 C C . PRO D 1 106 ? 15.873 4.767 -7.383 1.00 73.97 206 PRO D C 1
ATOM 9017 O O . PRO D 1 106 ? 16.918 4.265 -7.816 1.00 72.98 206 PRO D O 1
ATOM 9021 N N . ASP D 1 107 ? 15.770 5.205 -6.127 1.00 69.95 207 ASP D N 1
ATOM 9022 C CA . ASP D 1 107 ? 16.890 5.123 -5.202 1.00 67.38 207 ASP D CA 1
ATOM 9023 C C . ASP D 1 107 ? 16.760 3.959 -4.233 1.00 61.17 207 ASP D C 1
ATOM 9024 O O . ASP D 1 107 ? 17.439 3.949 -3.199 1.00 58.09 207 ASP D O 1
ATOM 9029 N N . ALA D 1 108 ? 15.912 2.982 -4.553 1.00 59.29 208 ALA D N 1
ATOM 9030 C CA . ALA D 1 108 ? 15.630 1.880 -3.640 1.00 55.71 208 ALA D CA 1
ATOM 9031 C C . ALA D 1 108 ? 16.910 1.162 -3.229 1.00 56.42 208 ALA D C 1
ATOM 9032 O O . ALA D 1 108 ? 17.827 0.976 -4.032 1.00 55.18 208 ALA D O 1
ATOM 9034 N N . ASN D 1 109 ? 16.972 0.774 -1.956 1.00 51.80 209 ASN D N 1
ATOM 9035 C CA . ASN D 1 109 ? 18.157 0.160 -1.362 1.00 60.38 209 ASN D CA 1
ATOM 9036 C C . ASN D 1 109 ? 17.973 -1.356 -1.406 1.00 56.06 209 ASN D C 1
ATOM 9037 O O . ASN D 1 109 ? 17.242 -1.929 -0.592 1.00 54.56 209 ASN D O 1
ATOM 9042 N N . LYS D 1 110 ? 18.649 -2.011 -2.344 1.00 56.10 210 LYS D N 1
ATOM 9043 C CA . LYS D 1 110 ? 18.413 -3.422 -2.604 1.00 58.55 210 LYS D CA 1
ATOM 9044 C C . LYS D 1 110 ? 19.679 -4.246 -2.394 1.00 59.49 210 LYS D C 1
ATOM 9045 O O . LYS D 1 110 ? 20.800 -3.742 -2.526 1.00 54.02 210 LYS D O 1
ATOM 9051 N N . ASP D 1 111 ? 19.481 -5.525 -2.060 1.00 57.68 211 ASP D N 1
ATOM 9052 C CA . ASP D 1 111 ? 20.569 -6.488 -1.943 1.00 57.02 211 ASP D CA 1
ATOM 9053 C C . ASP D 1 111 ? 20.942 -7.009 -3.342 1.00 61.78 211 ASP D C 1
ATOM 9054 O O . ASP D 1 111 ? 20.468 -6.511 -4.368 1.00 62.56 211 ASP D O 1
ATOM 9059 N N . ASN D 1 112 ? 21.794 -8.036 -3.400 1.00 64.23 212 ASN D N 1
ATOM 9060 C CA . ASN D 1 112 ? 22.319 -8.511 -4.679 1.00 66.54 212 ASN D CA 1
ATOM 9061 C C . ASN D 1 112 ? 21.260 -9.157 -5.554 1.00 65.79 212 ASN D C 1
ATOM 9062 O O . ASN D 1 112 ? 21.503 -9.346 -6.749 1.00 69.17 212 ASN D O 1
ATOM 9067 N N . PHE D 1 113 ? 20.101 -9.493 -5.006 1.00 63.25 213 PHE D N 1
ATOM 9068 C CA . PHE D 1 113 ? 19.052 -10.147 -5.773 1.00 69.27 213 PHE D CA 1
ATOM 9069 C C . PHE D 1 113 ? 17.895 -9.216 -6.102 1.00 67.94 213 PHE D C 1
ATOM 9070 O O . PHE D 1 113 ? 16.824 -9.688 -6.488 1.00 70.37 213 PHE D O 1
ATOM 9078 N N . GLY D 1 114 ? 18.085 -7.907 -5.963 1.00 67.50 214 GLY D N 1
ATOM 9079 C CA . GLY D 1 114 ? 17.024 -6.962 -6.224 1.00 67.88 214 GLY D CA 1
ATOM 9080 C C . GLY D 1 114 ? 16.001 -6.811 -5.122 1.00 64.95 214 GLY D C 1
ATOM 9081 O O . GLY D 1 114 ? 14.988 -6.138 -5.338 1.00 63.22 214 GLY D O 1
ATOM 9082 N N . ARG D 1 115 ? 16.225 -7.412 -3.952 1.00 63.40 215 ARG D N 1
ATOM 9083 C CA . ARG D 1 115 ? 15.265 -7.338 -2.855 1.00 62.67 215 ARG D CA 1
ATOM 9084 C C . ARG D 1 115 ? 15.597 -6.187 -1.912 1.00 58.87 215 ARG D C 1
ATOM 9085 O O . ARG D 1 115 ? 16.768 -5.917 -1.618 1.00 56.35 215 ARG D O 1
ATOM 9093 N N . LEU D 1 116 ? 14.552 -5.518 -1.428 1.00 58.45 216 LEU D N 1
ATOM 9094 C CA . LEU D 1 116 ? 14.727 -4.444 -0.454 1.00 56.18 216 LEU D CA 1
ATOM 9095 C C . LEU D 1 116 ? 15.528 -4.922 0.753 1.00 53.82 216 LEU D C 1
ATOM 9096 O O . LEU D 1 116 ? 15.263 -5.996 1.302 1.00 52.81 216 LEU D O 1
ATOM 9101 N N . ARG D 1 117 ? 16.519 -4.120 1.151 1.00 51.81 217 ARG D N 1
ATOM 9102 C CA . ARG D 1 117 ? 17.261 -4.365 2.381 1.00 56.26 217 ARG D CA 1
ATOM 9103 C C . ARG D 1 117 ? 16.374 -4.164 3.606 1.00 55.32 217 ARG D C 1
ATOM 9104 O O . ARG D 1 117 ? 15.497 -3.297 3.625 1.00 53.46 217 ARG D O 1
ATOM 9112 N N . VAL D 1 118 ? 16.634 -4.954 4.652 1.00 54.72 218 VAL D N 1
ATOM 9113 C CA . VAL D 1 118 ? 15.941 -4.788 5.926 1.00 52.29 218 VAL D CA 1
ATOM 9114 C C . VAL D 1 118 ? 16.879 -5.166 7.066 1.00 51.60 218 VAL D C 1
ATOM 9115 O O . VAL D 1 118 ? 17.757 -6.021 6.919 1.00 48.26 218 VAL D O 1
ATOM 9119 N N . GLY D 1 119 ? 16.702 -4.496 8.207 1.00 50.97 219 GLY D N 1
ATOM 9120 C CA . GLY D 1 119 ? 17.375 -4.877 9.430 1.00 50.20 219 GLY D CA 1
ATOM 9121 C C . GLY D 1 119 ? 16.394 -5.369 10.477 1.00 48.06 219 GLY D C 1
ATOM 9122 O O . GLY D 1 119 ? 15.195 -5.095 10.379 1.00 47.91 219 GLY D O 1
ATOM 9123 N N . ALA D 1 120 ? 16.877 -6.089 11.487 1.00 46.45 220 ALA D N 1
ATOM 9124 C CA . ALA D 1 120 ? 16.027 -6.535 12.586 1.00 44.75 220 ALA D CA 1
ATOM 9125 C C . ALA D 1 120 ? 16.797 -6.432 13.894 1.00 46.76 220 ALA D C 1
ATOM 9126 O O . ALA D 1 120 ? 18.003 -6.704 13.939 1.00 45.78 220 ALA D O 1
ATOM 9128 N N . ALA D 1 121 ? 16.098 -6.022 14.951 1.00 48.74 221 ALA D N 1
ATOM 9129 C CA . ALA D 1 121 ? 16.712 -5.877 16.262 1.00 47.90 221 ALA D CA 1
ATOM 9130 C C . ALA D 1 121 ? 16.735 -7.213 16.990 1.00 48.00 221 ALA D C 1
ATOM 9131 O O . ALA D 1 121 ? 15.804 -8.008 16.878 1.00 49.41 221 ALA D O 1
ATOM 9133 N N . ILE D 1 122 ? 17.799 -7.444 17.759 1.00 50.36 222 ILE D N 1
ATOM 9134 C CA . ILE D 1 122 ? 17.899 -8.573 18.675 1.00 51.27 222 ILE D CA 1
ATOM 9135 C C . ILE D 1 122 ? 18.464 -8.071 20.000 1.00 52.82 222 ILE D C 1
ATOM 9136 O O . ILE D 1 122 ? 19.005 -6.968 20.092 1.00 52.27 222 ILE D O 1
ATOM 9141 N N . GLY D 1 123 ? 18.359 -8.919 21.027 1.00 52.54 223 GLY D N 1
ATOM 9142 C CA . GLY D 1 123 ? 18.893 -8.628 22.335 1.00 52.06 223 GLY D CA 1
ATOM 9143 C C . GLY D 1 123 ? 20.021 -9.581 22.695 1.00 53.76 223 GLY D C 1
ATOM 9144 O O . GLY D 1 123 ? 20.364 -10.496 21.938 1.00 48.05 223 GLY D O 1
ATOM 9145 N N . VAL D 1 124 ? 20.601 -9.339 23.877 1.00 55.05 224 VAL D N 1
ATOM 9146 C CA . VAL D 1 124 ? 21.689 -10.179 24.371 1.00 56.09 224 VAL D CA 1
ATOM 9147 C C . VAL D 1 124 ? 21.226 -11.620 24.460 1.00 54.30 224 VAL D C 1
ATOM 9148 O O . VAL D 1 124 ? 20.113 -11.906 24.919 1.00 56.58 224 VAL D O 1
ATOM 9152 N N . GLY D 1 125 ? 22.079 -12.541 24.006 1.00 53.23 225 GLY D N 1
ATOM 9153 C CA . GLY D 1 125 ? 21.811 -13.960 24.139 1.00 57.12 225 GLY D CA 1
ATOM 9154 C C . GLY D 1 125 ? 20.742 -14.535 23.230 1.00 62.03 225 GLY D C 1
ATOM 9155 O O . GLY D 1 125 ? 20.460 -15.734 23.326 1.00 67.66 225 GLY D O 1
ATOM 9156 N N . GLN D 1 126 ? 20.142 -13.747 22.340 1.00 58.11 226 GLN D N 1
ATOM 9157 C CA . GLN D 1 126 ? 19.015 -14.252 21.543 1.00 57.22 226 GLN D CA 1
ATOM 9158 C C . GLN D 1 126 ? 19.493 -14.939 20.256 1.00 56.31 226 GLN D C 1
ATOM 9159 O O . GLN D 1 126 ? 19.174 -14.531 19.135 1.00 54.12 226 GLN D O 1
ATOM 9165 N N . MET D 1 127 ? 20.257 -16.024 20.421 1.00 55.07 227 MET D N 1
ATOM 9166 C CA . MET D 1 127 ? 20.807 -16.677 19.237 1.00 57.19 227 MET D CA 1
ATOM 9167 C C . MET D 1 127 ? 19.721 -17.402 18.442 1.00 58.32 227 MET D C 1
ATOM 9168 O O . MET D 1 127 ? 19.782 -17.439 17.206 1.00 55.56 227 MET D O 1
ATOM 9173 N N . ASP D 1 128 ? 18.714 -17.963 19.123 1.00 59.37 228 ASP D N 1
ATOM 9174 C CA . ASP D 1 128 ? 17.571 -18.534 18.411 1.00 60.19 228 ASP D CA 1
ATOM 9175 C C . ASP D 1 128 ? 16.937 -17.507 17.486 1.00 57.27 228 ASP D C 1
ATOM 9176 O O . ASP D 1 128 ? 16.597 -17.814 16.339 1.00 56.97 228 ASP D O 1
ATOM 9181 N N . ARG D 1 129 ? 16.769 -16.278 17.968 1.00 56.74 229 ARG D N 1
ATOM 9182 C CA . ARG D 1 129 ? 16.193 -15.247 17.122 1.00 56.05 229 ARG D CA 1
ATOM 9183 C C . ARG D 1 129 ? 17.119 -14.924 15.952 1.00 54.58 229 ARG D C 1
ATOM 9184 O O . ARG D 1 129 ? 16.650 -14.716 14.827 1.00 50.74 229 ARG D O 1
ATOM 9192 N N . VAL D 1 130 ? 18.437 -14.915 16.191 1.00 52.68 230 VAL D N 1
ATOM 9193 C CA . VAL D 1 130 ? 19.397 -14.675 15.115 1.00 53.28 230 VAL D CA 1
ATOM 9194 C C . VAL D 1 130 ? 19.282 -15.747 14.035 1.00 54.66 230 VAL D C 1
ATOM 9195 O O . VAL D 1 130 ? 19.195 -15.441 12.838 1.00 53.54 230 VAL D O 1
ATOM 9199 N N . ASP D 1 131 ? 19.301 -17.022 14.440 1.00 55.19 231 ASP D N 1
ATOM 9200 C CA . ASP D 1 131 ? 19.197 -18.110 13.470 1.00 56.30 231 ASP D CA 1
ATOM 9201 C C . ASP D 1 131 ? 17.996 -17.920 12.555 1.00 58.82 231 ASP D C 1
ATOM 9202 O O . ASP D 1 131 ? 18.087 -18.116 11.336 1.00 58.14 231 ASP D O 1
ATOM 9207 N N . ALA D 1 132 ? 16.852 -17.554 13.131 1.00 57.23 232 ALA D N 1
ATOM 9208 C CA . ALA D 1 132 ? 15.636 -17.447 12.339 1.00 57.72 232 ALA D CA 1
ATOM 9209 C C . ALA D 1 132 ? 15.656 -16.201 11.457 1.00 55.96 232 ALA D C 1
ATOM 9210 O O . ALA D 1 132 ? 15.163 -16.243 10.325 1.00 54.26 232 ALA D O 1
ATOM 9212 N N . LEU D 1 133 ? 16.254 -15.103 11.928 1.00 49.36 233 LEU D N 1
ATOM 9213 C CA . LEU D 1 133 ? 16.365 -13.923 11.069 1.00 49.78 233 LEU D CA 1
ATOM 9214 C C . LEU D 1 133 ? 17.336 -14.168 9.918 1.00 51.45 233 LEU D C 1
ATOM 9215 O O . LEU D 1 133 ? 17.066 -13.778 8.778 1.00 51.91 233 LEU D O 1
ATOM 9220 N N . VAL D 1 134 ? 18.470 -14.814 10.196 1.00 53.12 234 VAL D N 1
ATOM 9221 C CA . VAL D 1 134 ? 19.399 -15.171 9.131 1.00 55.11 234 VAL D CA 1
ATOM 9222 C C . VAL D 1 134 ? 18.694 -16.025 8.087 1.00 57.06 234 VAL D C 1
ATOM 9223 O O . VAL D 1 134 ? 18.780 -15.758 6.884 1.00 55.01 234 VAL D O 1
ATOM 9227 N N . GLU D 1 135 ? 17.972 -17.054 8.539 1.00 59.79 235 GLU D N 1
ATOM 9228 C CA . GLU D 1 135 ? 17.252 -17.936 7.627 1.00 65.45 235 GLU D CA 1
ATOM 9229 C C . GLU D 1 135 ? 16.193 -17.183 6.821 1.00 63.84 235 GLU D C 1
ATOM 9230 O O . GLU D 1 135 ? 15.896 -17.562 5.679 1.00 62.36 235 GLU D O 1
ATOM 9236 N N . ALA D 1 136 ? 15.621 -16.116 7.382 1.00 58.70 236 ALA D N 1
ATOM 9237 C CA . ALA D 1 136 ? 14.663 -15.298 6.648 1.00 60.71 236 ALA D CA 1
ATOM 9238 C C . ALA D 1 136 ? 15.327 -14.309 5.691 1.00 60.08 236 ALA D C 1
ATOM 9239 O O . ALA D 1 136 ? 14.620 -13.578 4.993 1.00 58.00 236 ALA D O 1
ATOM 9241 N N . GLY D 1 137 ? 16.655 -14.255 5.646 1.00 59.48 237 GLY D N 1
ATOM 9242 C CA . GLY D 1 137 ? 17.328 -13.361 4.725 1.00 58.49 237 GLY D CA 1
ATOM 9243 C C . GLY D 1 137 ? 17.521 -11.939 5.209 1.00 56.22 237 GLY D C 1
ATOM 9244 O O . GLY D 1 137 ? 17.641 -11.030 4.381 1.00 57.30 237 GLY D O 1
ATOM 9245 N N . VAL D 1 138 ? 17.558 -11.710 6.524 1.00 55.25 238 VAL D N 1
ATOM 9246 C CA . VAL D 1 138 ? 17.796 -10.358 7.019 1.00 52.17 238 VAL D CA 1
ATOM 9247 C C . VAL D 1 138 ? 19.173 -9.896 6.559 1.00 49.52 238 VAL D C 1
ATOM 9248 O O . VAL D 1 138 ? 20.119 -10.688 6.456 1.00 50.82 238 VAL D O 1
ATOM 9252 N N . ASP D 1 139 ? 19.278 -8.608 6.230 1.00 47.70 239 ASP D N 1
ATOM 9253 C CA . ASP D 1 139 ? 20.521 -8.078 5.681 1.00 48.26 239 ASP D CA 1
ATOM 9254 C C . ASP D 1 139 ? 21.513 -7.714 6.772 1.00 50.41 239 ASP D C 1
ATOM 9255 O O . ASP D 1 139 ? 22.729 -7.736 6.540 1.00 48.63 239 ASP D O 1
ATOM 9260 N N . VAL D 1 140 ? 21.009 -7.389 7.958 1.00 49.40 240 VAL D N 1
ATOM 9261 C CA . VAL D 1 140 ? 21.818 -6.838 9.028 1.00 51.16 240 VAL D CA 1
ATOM 9262 C C . VAL D 1 140 ? 21.034 -7.011 10.316 1.00 50.96 240 VAL D C 1
ATOM 9263 O O . VAL D 1 140 ? 19.810 -6.840 10.351 1.00 50.74 240 VAL D O 1
ATOM 9267 N N . VAL D 1 141 ? 21.742 -7.378 11.367 1.00 47.93 241 VAL D N 1
ATOM 9268 C CA . VAL D 1 141 ? 21.156 -7.556 12.683 1.00 46.35 241 VAL D CA 1
ATOM 9269 C C . VAL D 1 141 ? 21.617 -6.403 13.563 1.00 44.46 241 VAL D C 1
ATOM 9270 O O . VAL D 1 141 ? 22.790 -6.016 13.528 1.00 43.00 241 VAL D O 1
ATOM 9274 N N . VAL D 1 142 ? 20.690 -5.844 14.335 1.00 46.31 242 VAL D N 1
ATOM 9275 C CA . VAL D 1 142 ? 20.971 -4.696 15.191 1.00 43.54 242 VAL D CA 1
ATOM 9276 C C . VAL D 1 142 ? 20.876 -5.182 16.630 1.00 43.90 242 VAL D C 1
ATOM 9277 O O . VAL D 1 142 ? 19.783 -5.340 17.186 1.00 46.88 242 VAL D O 1
ATOM 9281 N N . LEU D 1 143 ? 22.038 -5.451 17.220 1.00 46.15 243 LEU D N 1
ATOM 9282 C CA . LEU D 1 143 ? 22.153 -5.891 18.603 1.00 46.76 243 LEU D CA 1
ATOM 9283 C C . LEU D 1 143 ? 21.933 -4.660 19.470 1.00 48.65 243 LEU D C 1
ATOM 9284 O O . LEU D 1 143 ? 22.780 -3.770 19.525 1.00 46.55 243 LEU D O 1
ATOM 9289 N N . ASP D 1 144 ? 20.765 -4.579 20.099 1.00 49.52 244 ASP D N 1
ATOM 9290 C CA . ASP D 1 144 ? 20.338 -3.387 20.812 1.00 56.19 244 ASP D CA 1
ATOM 9291 C C . ASP D 1 144 ? 20.338 -3.665 22.304 1.00 53.33 244 ASP D C 1
ATOM 9292 O O . ASP D 1 144 ? 19.764 -4.665 22.756 1.00 51.57 244 ASP D O 1
ATOM 9297 N N . SER D 1 145 ? 20.999 -2.788 23.052 1.00 51.89 245 SER D N 1
ATOM 9298 C CA . SER D 1 145 ? 20.939 -2.774 24.503 1.00 54.05 245 SER D CA 1
ATOM 9299 C C . SER D 1 145 ? 20.945 -1.328 24.969 1.00 48.65 245 SER D C 1
ATOM 9300 O O . SER D 1 145 ? 21.456 -0.445 24.276 1.00 47.54 245 SER D O 1
ATOM 9303 N N . ALA D 1 146 ? 20.345 -1.097 26.140 1.00 46.46 246 ALA D N 1
ATOM 9304 C CA . ALA D 1 146 ? 20.478 0.187 26.810 1.00 49.09 246 ALA D CA 1
ATOM 9305 C C . ALA D 1 146 ? 21.940 0.536 27.030 1.00 48.42 246 ALA D C 1
ATOM 9306 O O . ALA D 1 146 ? 22.318 1.715 26.995 1.00 47.85 246 ALA D O 1
ATOM 9308 N N . HIS D 1 147 ? 22.779 -0.478 27.240 1.00 46.79 247 HIS D N 1
ATOM 9309 C CA . HIS D 1 147 ? 24.198 -0.298 27.540 1.00 48.00 247 HIS D CA 1
ATOM 9310 C C . HIS D 1 147 ? 24.995 -1.254 26.651 1.00 45.07 247 HIS D C 1
ATOM 9311 O O . HIS D 1 147 ? 25.230 -2.410 27.009 1.00 45.19 247 HIS D O 1
ATOM 9318 N N . GLY D 1 148 ? 25.417 -0.772 25.480 1.00 41.21 248 GLY D N 1
ATOM 9319 C CA . GLY D 1 148 ? 26.181 -1.622 24.579 1.00 43.43 248 GLY D CA 1
ATOM 9320 C C . GLY D 1 148 ? 27.597 -1.900 25.047 1.00 44.75 248 GLY D C 1
ATOM 9321 O O . GLY D 1 148 ? 28.202 -2.888 24.617 1.00 44.05 248 GLY D O 1
ATOM 9322 N N . HIS D 1 149 ? 28.138 -1.063 25.929 1.00 42.97 249 HIS D N 1
ATOM 9323 C CA . HIS D 1 149 ? 29.498 -1.270 26.436 1.00 46.00 249 HIS D CA 1
ATOM 9324 C C . HIS D 1 149 ? 29.452 -2.218 27.640 1.00 45.25 249 HIS D C 1
ATOM 9325 O O . HIS D 1 149 ? 29.695 -1.836 28.780 1.00 47.35 249 HIS D O 1
ATOM 9332 N N . SER D 1 150 ? 29.129 -3.487 27.357 1.00 46.76 250 SER D N 1
ATOM 9333 C CA . SER D 1 150 ? 28.901 -4.480 28.398 1.00 44.44 250 SER D CA 1
ATOM 9334 C C . SER D 1 150 ? 29.382 -5.856 27.946 1.00 47.90 250 SER D C 1
ATOM 9335 O O . SER D 1 150 ? 29.432 -6.167 26.746 1.00 47.72 250 SER D O 1
ATOM 9338 N N . LYS D 1 151 ? 29.720 -6.683 28.935 1.00 47.36 251 LYS D N 1
ATOM 9339 C CA . LYS D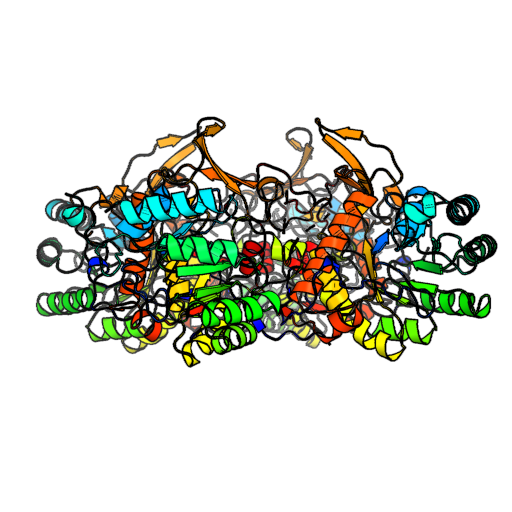 1 151 ? 30.162 -8.049 28.658 1.00 50.75 251 LYS D CA 1
ATOM 9340 C C . LYS D 1 151 ? 29.110 -8.817 27.868 1.00 48.11 251 LYS D C 1
ATOM 9341 O O . LYS D 1 151 ? 29.440 -9.561 26.935 1.00 49.17 251 LYS D O 1
ATOM 9347 N N . GLY D 1 152 ? 27.835 -8.641 28.227 1.00 46.74 252 GLY D N 1
ATOM 9348 C CA . GLY D 1 152 ? 26.777 -9.369 27.550 1.00 48.41 252 GLY D CA 1
ATOM 9349 C C . GLY D 1 152 ? 26.711 -9.047 26.073 1.00 47.15 252 GLY D C 1
ATOM 9350 O O . GLY D 1 152 ? 26.554 -9.940 25.238 1.00 47.64 252 GLY D O 1
ATOM 9351 N N . ILE D 1 153 ? 26.863 -7.771 25.728 1.00 45.63 253 ILE D N 1
ATOM 9352 C CA . ILE D 1 153 ? 26.833 -7.381 24.324 1.00 47.60 253 ILE D CA 1
ATOM 9353 C C . ILE D 1 153 ? 28.059 -7.922 23.595 1.00 44.87 253 ILE D C 1
ATOM 9354 O O . ILE D 1 153 ? 27.957 -8.511 22.513 1.00 43.78 253 ILE D O 1
ATOM 9359 N N . ILE D 1 154 ? 29.235 -7.745 24.190 1.00 46.68 254 ILE D N 1
ATOM 9360 C CA . ILE D 1 154 ? 30.474 -8.153 23.538 1.00 45.79 254 ILE D CA 1
ATOM 9361 C C . ILE D 1 154 ? 30.501 -9.664 23.333 1.00 46.86 254 ILE D C 1
ATOM 9362 O O . ILE D 1 154 ? 30.844 -10.148 22.246 1.00 48.61 254 ILE D O 1
ATOM 9367 N N . ASP D 1 155 ? 30.122 -10.432 24.366 1.00 44.59 255 ASP D N 1
ATOM 9368 C CA . ASP D 1 155 ? 30.042 -11.879 24.207 1.00 47.30 255 ASP D CA 1
ATOM 9369 C C . ASP D 1 155 ? 29.060 -12.258 23.103 1.00 50.11 255 ASP D C 1
ATOM 9370 O O . ASP D 1 155 ? 29.286 -13.224 22.364 1.00 48.06 255 ASP D O 1
ATOM 9375 N N . THR D 1 156 ? 27.954 -11.520 22.990 1.00 50.09 256 THR D N 1
ATOM 9376 C CA . THR D 1 156 ? 26.976 -11.823 21.952 1.00 50.25 256 THR D CA 1
ATOM 9377 C C . THR D 1 156 ? 27.534 -11.499 20.571 1.00 50.53 256 THR D C 1
ATOM 9378 O O . THR D 1 156 ? 27.338 -12.268 19.617 1.00 47.15 256 THR D O 1
ATOM 9382 N N . VAL D 1 157 ? 28.261 -10.384 20.449 1.00 48.08 257 VAL D N 1
ATOM 9383 C CA . VAL D 1 157 ? 28.907 -10.071 19.176 1.00 50.82 257 VAL D CA 1
ATOM 9384 C C . VAL D 1 157 ? 29.802 -11.227 18.744 1.00 50.53 257 VAL D C 1
ATOM 9385 O O . VAL D 1 157 ? 29.769 -11.671 17.587 1.00 46.17 257 VAL D O 1
ATOM 9389 N N . LYS D 1 158 ? 30.593 -11.754 19.687 1.00 49.11 258 LYS D N 1
ATOM 9390 C CA . LYS D 1 158 ? 31.578 -12.771 19.342 1.00 51.80 258 LYS D CA 1
ATOM 9391 C C . LYS D 1 158 ? 30.902 -14.081 18.963 1.00 52.14 258 LYS D C 1
ATOM 9392 O O . LYS D 1 158 ? 31.355 -14.775 18.041 1.00 51.25 258 LYS D O 1
ATOM 9398 N N . ALA D 1 159 ? 29.820 -14.436 19.666 1.00 50.62 259 ALA D N 1
ATOM 9399 C CA . ALA D 1 159 ? 29.102 -15.663 19.338 1.00 52.88 259 ALA D CA 1
ATOM 9400 C C . ALA D 1 159 ? 28.451 -15.573 17.958 1.00 51.80 259 ALA D C 1
ATOM 9401 O O . ALA D 1 159 ? 28.464 -16.549 17.198 1.00 50.43 259 ALA D O 1
ATOM 9403 N N . ILE D 1 160 ? 27.885 -14.412 17.613 1.00 49.53 260 ILE D N 1
ATOM 9404 C CA . ILE D 1 160 ? 27.239 -14.265 16.309 1.00 50.54 260 ILE D CA 1
ATOM 9405 C C . ILE D 1 160 ? 28.272 -14.323 15.187 1.00 53.80 260 ILE D C 1
ATOM 9406 O O . ILE D 1 160 ? 28.082 -15.022 14.177 1.00 50.83 260 ILE D O 1
ATOM 9411 N N . LYS D 1 161 ? 29.378 -13.585 15.339 1.00 48.53 261 LYS D N 1
ATOM 9412 C CA . LYS D 1 161 ? 30.421 -13.623 14.316 1.00 48.41 261 LYS D CA 1
ATOM 9413 C C . LYS D 1 161 ? 31.009 -15.023 14.173 1.00 51.15 261 LYS D C 1
ATOM 9414 O O . LYS D 1 161 ? 31.330 -15.453 13.055 1.00 53.16 261 LYS D O 1
ATOM 9420 N N . ALA D 1 162 ? 31.135 -15.756 15.283 1.00 46.16 262 ALA D N 1
ATOM 9421 C CA . ALA D 1 162 ? 31.646 -17.119 15.197 1.00 52.11 262 ALA D CA 1
ATOM 9422 C C . ALA D 1 162 ? 30.704 -18.022 14.410 1.00 55.29 262 ALA D C 1
ATOM 9423 O O . ALA D 1 162 ? 31.163 -18.920 13.693 1.00 53.98 262 ALA D O 1
ATOM 9425 N N . LYS D 1 163 ? 29.394 -17.792 14.509 1.00 53.99 263 LYS D N 1
ATOM 9426 C CA . LYS D 1 163 ? 28.432 -18.630 13.802 1.00 53.28 263 LYS D CA 1
ATOM 9427 C C . LYS D 1 163 ? 28.127 -18.112 12.407 1.00 53.04 263 LYS D C 1
ATOM 9428 O O . LYS D 1 163 ? 27.913 -18.914 11.494 1.00 49.68 263 LYS D O 1
ATOM 9434 N N . TYR D 1 164 ? 28.099 -16.783 12.230 1.00 48.66 264 TYR D N 1
ATOM 9435 C CA . TYR D 1 164 ? 27.723 -16.148 10.969 1.00 50.65 264 TYR D CA 1
ATOM 9436 C C . TYR D 1 164 ? 28.775 -15.107 10.604 1.00 49.18 264 TYR D C 1
ATOM 9437 O O . TYR D 1 164 ? 28.558 -13.897 10.760 1.00 49.10 264 TYR D O 1
ATOM 9446 N N . PRO D 1 165 ? 29.934 -15.550 10.116 1.00 51.18 265 PRO D N 1
ATOM 9447 C CA . PRO D 1 165 ? 31.038 -14.610 9.876 1.00 51.40 265 PRO D CA 1
ATOM 9448 C C . PRO D 1 165 ? 30.699 -13.502 8.897 1.00 54.94 265 PRO D C 1
ATOM 9449 O O . PRO D 1 165 ? 31.264 -12.409 9.010 1.00 54.29 265 PRO D O 1
ATOM 9453 N N . ASN D 1 166 ? 29.768 -13.731 7.974 1.00 52.02 266 ASN D N 1
ATOM 9454 C CA . ASN D 1 166 ? 29.427 -12.751 6.953 1.00 54.44 266 ASN D CA 1
ATOM 9455 C C . ASN D 1 166 ? 28.138 -11.998 7.248 1.00 53.75 266 ASN D C 1
ATOM 9456 O O . ASN D 1 166 ? 27.685 -11.222 6.402 1.00 55.41 266 ASN D O 1
ATOM 9461 N N . LEU D 1 167 ? 27.535 -12.206 8.414 1.00 50.88 267 LEU D N 1
ATOM 9462 C CA . LEU D 1 167 ? 26.362 -11.436 8.811 1.00 49.39 267 LEU D CA 1
ATOM 9463 C C . LEU D 1 167 ? 26.798 -10.057 9.292 1.00 49.90 267 LEU D C 1
ATOM 9464 O O . LEU D 1 167 ? 27.579 -9.956 10.241 1.00 47.92 267 LEU D O 1
ATOM 9469 N N . ASP D 1 168 ? 26.313 -8.997 8.638 1.00 45.91 268 ASP D N 1
ATOM 9470 C CA . ASP D 1 168 ? 26.602 -7.656 9.119 1.00 48.64 268 ASP D CA 1
ATOM 9471 C C . ASP D 1 168 ? 25.901 -7.401 10.446 1.00 46.87 268 ASP D C 1
ATOM 9472 O O . ASP D 1 168 ? 24.714 -7.698 10.621 1.00 43.61 268 ASP D O 1
ATOM 9477 N N . LEU D 1 169 ? 26.645 -6.828 11.384 1.00 45.66 269 LEU D N 1
ATOM 9478 C CA . LEU D 1 169 ? 26.186 -6.669 12.756 1.00 46.10 269 LEU D CA 1
ATOM 9479 C C . LEU D 1 169 ? 26.367 -5.217 13.179 1.00 45.90 269 LEU D C 1
ATOM 9480 O O . LEU D 1 169 ? 27.487 -4.691 13.157 1.00 44.49 269 LEU D O 1
ATOM 9485 N N . ILE D 1 170 ? 25.264 -4.569 13.544 1.00 44.97 270 ILE D N 1
ATOM 9486 C CA . ILE D 1 170 ? 25.298 -3.286 14.236 1.00 44.03 270 ILE D CA 1
ATOM 9487 C C . ILE D 1 170 ? 25.159 -3.556 15.735 1.00 43.59 270 ILE D C 1
ATOM 9488 O O . ILE D 1 170 ? 24.381 -4.425 16.143 1.00 46.29 270 ILE D O 1
ATOM 9493 N N . ALA D 1 171 ? 25.922 -2.842 16.568 1.00 40.41 271 ALA D N 1
ATOM 9494 C CA . ALA D 1 171 ? 25.791 -2.986 18.015 1.00 43.02 271 ALA D CA 1
ATOM 9495 C C . ALA D 1 171 ? 25.772 -1.618 18.692 1.00 44.06 271 ALA D C 1
ATOM 9496 O O . ALA D 1 171 ? 26.460 -0.684 18.264 1.00 42.60 271 ALA D O 1
ATOM 9498 N N . GLY D 1 172 ? 24.958 -1.513 19.738 1.00 43.49 272 GLY D N 1
ATOM 9499 C CA . GLY D 1 172 ? 24.762 -0.280 20.480 1.00 45.01 272 GLY D CA 1
ATOM 9500 C C . GLY D 1 172 ? 23.870 -0.562 21.670 1.00 45.58 272 GLY D C 1
ATOM 9501 O O . GLY D 1 172 ? 23.485 -1.705 21.923 1.00 47.69 272 GLY D O 1
ATOM 9502 N N . ASN D 1 173 ? 23.537 0.496 22.408 1.00 45.35 273 ASN D N 1
ATOM 9503 C CA . ASN D 1 173 ? 24.013 1.848 22.139 1.00 47.41 273 ASN D CA 1
ATOM 9504 C C . ASN D 1 173 ? 25.190 2.222 23.035 1.00 46.06 273 ASN D C 1
ATOM 9505 O O . ASN D 1 173 ? 25.339 1.708 24.155 1.00 45.45 273 ASN D O 1
ATOM 9510 N N . ILE D 1 174 ? 26.033 3.113 22.522 1.00 40.41 274 ILE D N 1
ATOM 9511 C CA . ILE D 1 174 ? 27.235 3.551 23.208 1.00 41.97 274 ILE D CA 1
ATOM 9512 C C . ILE D 1 174 ? 27.294 5.078 23.180 1.00 45.94 274 ILE D C 1
ATOM 9513 O O . ILE D 1 174 ? 26.520 5.746 22.491 1.00 42.22 274 ILE D O 1
ATOM 9518 N N . ALA D 1 175 ? 28.255 5.625 23.927 1.00 45.36 275 ALA D N 1
ATOM 9519 C CA . ALA D 1 175 ? 28.453 7.069 23.906 1.00 41.89 275 ALA D CA 1
ATOM 9520 C C . ALA D 1 175 ? 29.894 7.478 24.181 1.00 43.37 275 ALA D C 1
ATOM 9521 O O . ALA D 1 175 ? 30.138 8.676 24.376 1.00 44.29 275 ALA D O 1
ATOM 9523 N N . THR D 1 176 ? 30.853 6.549 24.222 1.00 43.30 276 THR D N 1
ATOM 9524 C CA . THR D 1 176 ? 32.236 6.889 24.547 1.00 42.70 276 THR D CA 1
ATOM 9525 C C . THR D 1 176 ? 33.175 6.225 23.550 1.00 45.69 276 THR D C 1
ATOM 9526 O O . THR D 1 176 ? 32.834 5.217 22.918 1.00 43.64 276 THR D O 1
ATOM 9530 N N . ALA D 1 177 ? 34.384 6.785 23.450 1.00 43.69 277 ALA D N 1
ATOM 9531 C CA . ALA D 1 177 ? 35.406 6.195 22.593 1.00 46.85 277 ALA D CA 1
ATOM 9532 C C . ALA D 1 177 ? 35.803 4.804 23.076 1.00 45.72 277 ALA D C 1
ATOM 9533 O O . ALA D 1 177 ? 36.034 3.907 22.256 1.00 47.72 277 ALA D O 1
ATOM 9535 N N . ALA D 1 178 ? 35.904 4.609 24.403 1.00 40.50 278 ALA D N 1
ATOM 9536 C CA . ALA D 1 178 ? 36.253 3.294 24.934 1.00 42.15 278 ALA D CA 1
ATOM 9537 C C . ALA D 1 178 ? 35.218 2.254 24.531 1.00 41.75 278 ALA D C 1
ATOM 9538 O O . ALA D 1 178 ? 35.559 1.105 24.218 1.00 44.28 278 ALA D O 1
ATOM 9540 N N . ALA D 1 179 ? 33.942 2.635 24.544 1.00 42.00 279 ALA D N 1
ATOM 9541 C CA . ALA D 1 179 ? 32.898 1.723 24.090 1.00 41.03 279 ALA D CA 1
ATOM 9542 C C . ALA D 1 179 ? 33.035 1.427 22.602 1.00 41.68 279 ALA D C 1
ATOM 9543 O O . ALA D 1 179 ? 32.895 0.275 22.182 1.00 40.66 279 ALA D O 1
ATOM 9545 N N . ALA D 1 180 ? 33.311 2.453 21.787 1.00 40.56 280 ALA D N 1
ATOM 9546 C CA . ALA D 1 180 ? 33.489 2.222 20.354 1.00 43.38 280 ALA D CA 1
ATOM 9547 C C . ALA D 1 180 ? 34.662 1.290 20.095 1.00 44.86 280 ALA D C 1
ATOM 9548 O O . ALA D 1 180 ? 34.578 0.385 19.257 1.00 45.71 280 ALA D O 1
ATOM 9550 N N . LYS D 1 181 ? 35.763 1.491 20.821 1.00 46.13 281 LYS D N 1
ATOM 9551 C CA . LYS D 1 181 ? 36.938 0.646 20.648 1.00 46.04 281 LYS D CA 1
ATOM 9552 C C . LYS D 1 181 ? 36.625 -0.808 20.995 1.00 46.76 281 LYS D C 1
ATOM 9553 O O . LYS D 1 181 ? 36.979 -1.727 20.249 1.00 46.44 281 LYS D O 1
ATOM 9559 N N . ALA D 1 182 ? 35.952 -1.034 22.124 1.00 42.76 282 ALA D N 1
ATOM 9560 C CA . ALA D 1 182 ? 35.669 -2.406 22.538 1.00 45.77 282 ALA D CA 1
ATOM 9561 C C . ALA D 1 182 ? 34.747 -3.116 21.543 1.00 47.18 282 ALA D C 1
ATOM 9562 O O . ALA D 1 182 ? 34.978 -4.278 21.208 1.00 49.18 282 ALA D O 1
ATOM 9564 N N . LEU D 1 183 ? 33.693 -2.442 21.060 1.00 43.92 283 LEU D N 1
ATOM 9565 C CA . LEU D 1 183 ? 32.822 -3.095 20.078 1.00 45.99 283 LEU D CA 1
ATOM 9566 C C . LEU D 1 183 ? 33.558 -3.341 18.766 1.00 44.71 283 LEU D C 1
ATOM 9567 O O . LEU D 1 183 ? 33.429 -4.421 18.169 1.00 44.43 283 LEU D O 1
ATOM 9572 N N . CYS D 1 184 ? 34.353 -2.367 18.306 1.00 40.53 284 CYS D N 1
ATOM 9573 C CA . CYS D 1 184 ? 35.074 -2.571 17.053 1.00 43.06 284 CYS D CA 1
ATOM 9574 C C . CYS D 1 184 ? 36.049 -3.726 17.171 1.00 44.19 284 CYS D C 1
ATOM 9575 O O . CYS D 1 184 ? 36.209 -4.521 16.232 1.00 42.95 284 CYS D O 1
ATOM 9578 N N . GLU D 1 185 ? 36.724 -3.828 18.313 1.00 44.88 285 GLU D N 1
ATOM 9579 C CA . GLU D 1 185 ? 37.678 -4.911 18.487 1.00 48.69 285 GLU D CA 1
ATOM 9580 C C . GLU D 1 185 ? 36.990 -6.264 18.550 1.00 50.38 285 GLU D C 1
ATOM 9581 O O . GLU D 1 185 ? 37.612 -7.277 18.222 1.00 49.67 285 GLU D O 1
ATOM 9587 N N . ALA D 1 186 ? 35.719 -6.303 18.944 1.00 49.90 286 ALA D N 1
ATOM 9588 C CA . ALA D 1 186 ? 34.973 -7.551 18.905 1.00 49.03 286 ALA D CA 1
ATOM 9589 C C . ALA D 1 186 ? 34.489 -7.902 17.502 1.00 48.26 286 ALA D C 1
ATOM 9590 O O . ALA D 1 186 ? 33.996 -9.013 17.306 1.00 51.16 286 ALA D O 1
ATOM 9592 N N . GLY D 1 187 ? 34.614 -6.991 16.538 1.00 48.93 287 GLY D N 1
ATOM 9593 C CA . GLY D 1 187 ? 34.302 -7.270 15.154 1.00 50.30 287 GLY D CA 1
ATOM 9594 C C . GLY D 1 187 ? 32.970 -6.758 14.640 1.00 48.61 287 GLY D C 1
ATOM 9595 O O . GLY D 1 187 ? 32.492 -7.267 13.624 1.00 48.81 287 GLY D O 1
ATOM 9596 N N . VAL D 1 188 ? 32.355 -5.768 15.297 1.00 43.77 288 VAL D N 1
ATOM 9597 C CA . VAL D 1 188 ? 31.099 -5.237 14.772 1.00 41.94 288 VAL D CA 1
ATOM 9598 C C . VAL D 1 188 ? 31.344 -4.545 13.426 1.00 46.24 288 VAL D C 1
ATOM 9599 O O . VAL D 1 188 ? 32.465 -4.133 13.089 1.00 44.66 288 VAL D O 1
ATOM 9603 N N . ASP D 1 189 ? 30.264 -4.394 12.662 1.00 42.33 289 ASP D N 1
ATOM 9604 C CA . ASP D 1 189 ? 30.331 -3.736 11.365 1.00 46.63 289 ASP D CA 1
ATOM 9605 C C . ASP D 1 189 ? 29.839 -2.298 11.413 1.00 44.91 289 ASP D C 1
ATOM 9606 O O . ASP D 1 189 ? 30.002 -1.569 10.430 1.00 45.96 289 ASP D O 1
ATOM 9611 N N . ALA D 1 190 ? 29.255 -1.883 12.534 1.00 43.54 290 ALA D N 1
ATOM 9612 C CA . ALA D 1 190 ? 28.881 -0.501 12.807 1.00 42.37 290 ALA D CA 1
ATOM 9613 C C . ALA D 1 190 ? 28.577 -0.420 14.293 1.00 43.12 290 ALA D C 1
ATOM 9614 O O . ALA D 1 190 ? 28.211 -1.428 14.907 1.00 41.60 290 ALA D O 1
ATOM 9616 N N . VAL D 1 191 ? 28.750 0.771 14.866 1.00 42.11 291 VAL D N 1
ATOM 9617 C CA . VAL D 1 191 ? 28.345 1.047 16.242 1.00 42.69 291 VAL D CA 1
ATOM 9618 C C . VAL D 1 191 ? 27.207 2.058 16.185 1.00 47.28 291 VAL D C 1
ATOM 9619 O O . VAL D 1 191 ? 27.187 2.942 15.316 1.00 44.83 291 VAL D O 1
ATOM 9623 N N . LYS D 1 192 ? 26.245 1.924 17.104 1.00 46.83 292 LYS D N 1
ATOM 9624 C CA . LYS D 1 192 ? 25.131 2.865 17.206 1.00 43.72 292 LYS D CA 1
ATOM 9625 C C . LYS D 1 192 ? 25.334 3.727 18.449 1.00 44.30 292 LYS D C 1
ATOM 9626 O O . LYS D 1 192 ? 25.430 3.202 19.563 1.00 39.43 292 LYS D O 1
ATOM 9632 N N . VAL D 1 193 ? 25.365 5.047 18.256 1.00 42.98 293 VAL D N 1
ATOM 9633 C CA . VAL D 1 193 ? 25.717 5.995 19.303 1.00 45.00 293 VAL D CA 1
ATOM 9634 C C . VAL D 1 193 ? 24.467 6.714 19.786 1.00 47.11 293 VAL D C 1
ATOM 9635 O O . VAL D 1 193 ? 23.719 7.294 18.984 1.00 45.75 293 VAL D O 1
ATOM 9639 N N . GLY D 1 194 ? 24.259 6.700 21.104 1.00 41.44 294 GLY D N 1
ATOM 9640 C CA . GLY D 1 194 ? 23.195 7.475 21.709 1.00 41.01 294 GLY D CA 1
ATOM 9641 C C . GLY D 1 194 ? 22.780 6.903 23.046 1.00 41.34 294 GLY D C 1
ATOM 9642 O O . GLY D 1 194 ? 22.116 5.864 23.085 1.00 40.81 294 GLY D O 1
ATOM 9643 N N . ILE D 1 195 ? 23.175 7.543 24.149 1.00 41.15 295 ILE D N 1
ATOM 9644 C CA . ILE D 1 195 ? 22.717 7.158 25.495 1.00 43.09 295 ILE D CA 1
ATOM 9645 C C . ILE D 1 195 ? 21.897 8.321 26.037 1.00 44.80 295 ILE D C 1
ATOM 9646 O O . ILE D 1 195 ? 22.452 9.354 26.428 1.00 44.60 295 ILE D O 1
ATOM 9651 N N . GLY D 1 196 ? 20.571 8.191 25.989 1.00 48.01 296 GLY D N 1
ATOM 9652 C CA . GLY D 1 196 ? 19.680 9.183 26.552 1.00 50.35 296 GLY D CA 1
ATOM 9653 C C . GLY D 1 196 ? 19.055 10.291 25.698 1.00 48.94 296 GLY D C 1
ATOM 9654 O O . GLY D 1 196 ? 18.128 10.961 26.174 1.00 46.94 296 GLY D O 1
ATOM 9655 N N . PRO D 1 197 ? 19.522 10.559 24.464 1.00 44.86 297 PRO D N 1
ATOM 9656 C CA . PRO D 1 197 ? 19.008 11.751 23.761 1.00 49.04 297 PRO D CA 1
ATOM 9657 C C . PRO D 1 197 ? 17.601 11.589 23.194 1.00 54.06 297 PRO D C 1
ATOM 9658 O O . PRO D 1 197 ? 17.001 12.600 22.801 1.00 56.75 297 PRO D O 1
ATOM 9662 N N . GLY D 1 198 ? 17.059 10.373 23.127 1.00 54.36 298 GLY D N 1
ATOM 9663 C CA . GLY D 1 198 ? 15.806 10.166 22.418 1.00 51.61 298 GLY D CA 1
ATOM 9664 C C . GLY D 1 198 ? 14.651 10.952 23.016 1.00 54.15 298 GLY D C 1
ATOM 9665 O O . GLY D 1 198 ? 14.564 11.168 24.234 1.00 52.21 298 GLY D O 1
ATOM 9666 N N . SER D 1 199 ? 13.734 11.364 22.132 1.00 51.60 299 SER D N 1
ATOM 9667 C CA . SER D 1 199 ? 12.580 12.171 22.532 1.00 53.18 299 SER D CA 1
ATOM 9668 C C . SER D 1 199 ? 11.824 11.576 23.729 1.00 53.07 299 SER D C 1
ATOM 9669 O O . SER D 1 199 ? 11.405 12.306 24.638 1.00 53.66 299 SER D O 1
ATOM 9672 N N . ILE D 1 200 ? 11.618 10.257 23.729 1.00 52.92 300 ILE D N 1
ATOM 9673 C CA . ILE D 1 200 ? 10.798 9.587 24.733 1.00 54.75 300 ILE D CA 1
ATOM 9674 C C . ILE D 1 200 ? 11.641 9.001 25.863 1.00 53.23 300 ILE D C 1
ATOM 9675 O O . ILE D 1 200 ? 11.107 8.303 26.733 1.00 54.51 300 ILE D O 1
ATOM 9680 N N . CYS D 1 201 ? 12.949 9.247 25.854 1.00 53.58 301 CYS D N 1
ATOM 9681 C CA . CYS D 1 201 ? 13.898 8.559 26.725 1.00 58.00 301 CYS D CA 1
ATOM 9682 C C . CYS D 1 201 ? 14.088 9.312 28.043 1.00 58.02 301 CYS D C 1
ATOM 9683 O O . CYS D 1 201 ? 14.264 10.535 28.048 1.00 55.10 301 CYS D O 1
ATOM 9686 N N . THR D 1 202 ? 14.076 8.582 29.157 1.00 56.22 302 THR D N 1
ATOM 9687 C CA . THR D 1 202 ? 14.341 9.186 30.461 1.00 56.61 302 THR D CA 1
ATOM 9688 C C . THR D 1 202 ? 15.599 8.630 31.124 1.00 56.30 302 THR D C 1
ATOM 9689 O O . THR D 1 202 ? 15.813 8.878 32.317 1.00 56.16 302 THR D O 1
ATOM 9693 N N . THR D 1 203 ? 16.435 7.896 30.379 1.00 55.86 303 THR D N 1
ATOM 9694 C CA . THR D 1 203 ? 17.652 7.309 30.938 1.00 55.69 303 THR D CA 1
ATOM 9695 C C . THR D 1 203 ? 18.493 8.334 31.695 1.00 55.07 303 THR D C 1
ATOM 9696 O O . THR D 1 203 ? 18.963 8.073 32.809 1.00 50.16 303 THR D O 1
ATOM 9700 N N . ARG D 1 204 ? 18.703 9.510 31.104 1.00 54.42 304 ARG D N 1
ATOM 9701 C CA . ARG D 1 204 ? 19.558 10.477 31.771 1.00 50.46 304 ARG D CA 1
ATOM 9702 C C . ARG D 1 204 ? 18.926 10.977 33.062 1.00 51.04 304 ARG D C 1
ATOM 9703 O O . ARG D 1 204 ? 19.644 11.291 34.020 1.00 52.41 304 ARG D O 1
ATOM 9711 N N . ILE D 1 205 ? 17.595 11.035 33.124 1.00 48.02 305 ILE D N 1
ATOM 9712 C CA . ILE D 1 205 ? 16.953 11.566 34.320 1.00 49.68 305 ILE D CA 1
ATOM 9713 C C . ILE D 1 205 ? 16.829 10.489 35.386 1.00 52.00 305 ILE D C 1
ATOM 9714 O O . ILE D 1 205 ? 16.985 10.762 36.578 1.00 51.57 305 ILE D O 1
ATOM 9719 N N . VAL D 1 206 ? 16.552 9.256 34.963 1.00 48.78 306 VAL D N 1
ATOM 9720 C CA . VAL D 1 206 ? 16.314 8.160 35.890 1.00 51.85 306 VAL D CA 1
ATOM 9721 C C . VAL D 1 206 ? 17.629 7.679 36.493 1.00 49.11 306 VAL D C 1
ATOM 9722 O O . VAL D 1 206 ? 17.711 7.378 37.697 1.00 46.52 306 VAL D O 1
ATOM 9726 N N . SER D 1 207 ? 18.679 7.611 35.670 1.00 47.61 307 SER D N 1
ATOM 9727 C CA . SER D 1 207 ? 19.945 7.019 36.067 1.00 49.50 307 SER D CA 1
ATOM 9728 C C . SER D 1 207 ? 21.080 8.024 36.189 1.00 47.99 307 SER D C 1
ATOM 9729 O O . SER D 1 207 ? 22.141 7.671 36.714 1.00 44.24 307 SER D O 1
ATOM 9732 N N . GLY D 1 208 ? 20.900 9.252 35.715 1.00 47.65 308 GLY D N 1
ATOM 9733 C CA . GLY D 1 208 ? 21.974 10.219 35.778 1.00 47.57 308 GLY D CA 1
ATOM 9734 C C . GLY D 1 208 ? 23.068 10.033 34.745 1.00 49.57 308 GLY D C 1
ATOM 9735 O O . GLY D 1 208 ? 24.096 10.719 34.835 1.00 47.22 308 GLY D O 1
ATOM 9736 N N . VAL D 1 209 ? 22.868 9.151 33.755 1.00 43.59 309 VAL D N 1
ATOM 9737 C CA . VAL D 1 209 ? 23.920 8.680 32.862 1.00 41.59 309 VAL D CA 1
ATOM 9738 C C . VAL D 1 209 ? 23.624 9.141 31.436 1.00 47.25 309 VAL D C 1
ATOM 9739 O O . VAL D 1 209 ? 22.490 9.012 30.958 1.00 47.96 309 VAL D O 1
ATOM 9743 N N . GLY D 1 210 ? 24.642 9.654 30.757 1.00 43.71 310 GLY D N 1
ATOM 9744 C CA . GLY D 1 210 ? 24.566 9.878 29.323 1.00 43.76 310 GLY D CA 1
ATOM 9745 C C . GLY D 1 210 ? 25.576 10.911 28.878 1.00 45.21 310 GLY D C 1
ATOM 9746 O O . GLY D 1 210 ? 26.285 11.519 29.685 1.00 44.22 310 GLY D O 1
ATOM 9747 N N . VAL D 1 211 ? 25.642 11.098 27.557 1.00 46.35 311 VAL D N 1
ATOM 9748 C CA . VAL D 1 211 ? 26.535 12.065 26.944 1.00 45.70 311 VAL D CA 1
ATOM 9749 C C . VAL D 1 211 ? 25.746 12.866 25.905 1.00 44.03 311 VAL D C 1
ATOM 9750 O O . VAL D 1 211 ? 25.171 12.268 24.993 1.00 42.89 311 VAL D O 1
ATOM 9754 N N . PRO D 1 212 ? 25.701 14.219 25.996 1.00 43.41 312 PRO D N 1
ATOM 9755 C CA . PRO D 1 212 ? 25.101 15.029 24.922 1.00 40.08 312 PRO D CA 1
ATOM 9756 C C . PRO D 1 212 ? 25.512 14.563 23.533 1.00 42.62 312 PRO D C 1
ATOM 9757 O O . PRO D 1 212 ? 26.693 14.284 23.285 1.00 41.34 312 PRO D O 1
ATOM 9761 N N . GLN D 1 213 ? 24.526 14.479 22.628 1.00 43.02 313 GLN D N 1
ATOM 9762 C CA . GLN D 1 213 ? 24.642 13.626 21.444 1.00 42.91 313 GLN D CA 1
ATOM 9763 C C . GLN D 1 213 ? 25.731 14.083 20.475 1.00 46.86 313 GLN D C 1
ATOM 9764 O O . GLN D 1 213 ? 26.396 13.244 19.851 1.00 47.05 313 GLN D O 1
ATOM 9770 N N . ILE D 1 214 ? 25.920 15.398 20.301 1.00 44.21 314 ILE D N 1
ATOM 9771 C CA . ILE D 1 214 ? 26.927 15.864 19.349 1.00 45.30 314 ILE D CA 1
ATOM 9772 C C . ILE D 1 214 ? 28.328 15.457 19.806 1.00 43.36 314 ILE D C 1
ATOM 9773 O O . ILE D 1 214 ? 29.153 15.004 18.997 1.00 43.05 314 ILE D O 1
ATOM 9778 N N . SER D 1 215 ? 28.623 15.611 21.106 1.00 38.54 315 SER D N 1
ATOM 9779 C CA . SER D 1 215 ? 29.933 15.210 21.611 1.00 40.90 315 SER D CA 1
ATOM 9780 C C . SER D 1 215 ? 30.086 13.695 21.603 1.00 41.12 315 SER D C 1
ATOM 9781 O O . SER D 1 215 ? 31.191 13.183 21.382 1.00 40.74 315 SER D O 1
ATOM 9784 N N . ALA D 1 216 ? 28.998 12.958 21.875 1.00 43.03 316 ALA D N 1
ATOM 9785 C CA . ALA D 1 216 ? 29.073 11.497 21.833 1.00 43.05 316 ALA D CA 1
ATOM 9786 C C . ALA D 1 216 ? 29.447 11.023 20.430 1.00 41.69 316 ALA D C 1
ATOM 9787 O O . ALA D 1 216 ? 30.390 10.239 20.259 1.00 42.23 316 ALA D O 1
ATOM 9789 N N . ILE D 1 217 ? 28.745 11.529 19.407 1.00 42.79 317 ILE D N 1
ATOM 9790 C CA . ILE D 1 217 ? 29.070 11.166 18.019 1.00 44.14 317 ILE D CA 1
ATOM 9791 C C . ILE D 1 217 ? 30.530 11.470 17.726 1.00 42.63 317 ILE D C 1
ATOM 9792 O O . ILE D 1 217 ? 31.287 10.603 17.270 1.00 45.33 317 ILE D O 1
ATOM 9797 N N . ASP D 1 218 ? 30.954 12.690 18.041 1.00 43.64 318 ASP D N 1
ATOM 9798 C CA . ASP D 1 218 ? 32.311 13.124 17.738 1.00 44.52 318 ASP D CA 1
ATOM 9799 C C . ASP D 1 218 ? 33.342 12.175 18.340 1.00 46.44 318 ASP D C 1
ATOM 9800 O O . ASP D 1 218 ? 34.267 11.714 17.658 1.00 47.66 318 ASP D O 1
ATOM 9805 N N . GLU D 1 219 ? 33.184 11.873 19.630 1.00 40.14 319 GLU D N 1
ATOM 9806 C CA . GLU D 1 219 ? 34.115 11.003 20.320 1.00 41.07 319 GLU D CA 1
ATOM 9807 C C . GLU D 1 219 ? 34.111 9.600 19.717 1.00 39.20 319 GLU D C 1
ATOM 9808 O O . GLU D 1 219 ? 35.171 8.995 19.525 1.00 38.23 319 GLU D O 1
ATOM 9814 N N . CYS D 1 220 ? 32.931 9.068 19.394 1.00 38.03 320 CYS D N 1
ATOM 9815 C CA . CYS D 1 220 ? 32.867 7.692 18.914 1.00 39.00 320 CYS D CA 1
ATOM 9816 C C . CYS D 1 220 ? 33.346 7.578 17.472 1.00 42.20 320 CYS D C 1
ATOM 9817 O O . CYS D 1 220 ? 33.990 6.584 17.112 1.00 39.51 320 CYS D O 1
ATOM 9820 N N . VAL D 1 221 ? 33.062 8.594 16.642 1.00 41.51 321 VAL D N 1
ATOM 9821 C CA . VAL D 1 221 ? 33.514 8.575 15.245 1.00 42.44 321 VAL D CA 1
ATOM 9822 C C . VAL D 1 221 ? 35.035 8.514 15.181 1.00 46.34 321 VAL D C 1
ATOM 9823 O O . VAL D 1 221 ? 35.615 7.718 14.421 1.00 44.81 321 VAL D O 1
ATOM 9827 N N . GLU D 1 222 ? 35.699 9.345 15.996 1.00 45.87 322 GLU D N 1
ATOM 9828 C CA . GLU D 1 222 ? 37.157 9.408 15.996 1.00 46.92 322 GLU D CA 1
ATOM 9829 C C . GLU D 1 222 ? 37.770 8.051 16.314 1.00 47.98 322 GLU D C 1
ATOM 9830 O O . GLU D 1 222 ? 38.743 7.635 15.672 1.00 49.29 322 GLU D O 1
ATOM 9836 N N . GLU D 1 223 ? 37.196 7.333 17.286 1.00 45.15 323 GLU D N 1
ATOM 9837 C CA . GLU D 1 223 ? 37.658 5.984 17.594 1.00 43.71 323 GLU D CA 1
ATOM 9838 C C . GLU D 1 223 ? 37.253 4.979 16.514 1.00 44.84 323 GLU D C 1
ATOM 9839 O O . GLU D 1 223 ? 38.083 4.185 16.054 1.00 43.46 323 GLU D O 1
ATOM 9845 N N . ALA D 1 224 ? 35.973 4.976 16.118 1.00 43.32 324 ALA D N 1
ATOM 9846 C CA . ALA D 1 224 ? 35.495 3.978 15.160 1.00 43.68 324 ALA D CA 1
ATOM 9847 C C . ALA D 1 224 ? 36.188 4.102 13.812 1.00 44.84 324 ALA D C 1
ATOM 9848 O O . ALA D 1 224 ? 36.455 3.081 13.163 1.00 46.31 324 ALA D O 1
ATOM 9850 N N . ASN D 1 225 ? 36.500 5.339 13.385 1.00 44.45 325 ASN D N 1
ATOM 9851 C CA . ASN D 1 225 ? 37.201 5.561 12.120 1.00 47.22 325 ASN D CA 1
ATOM 9852 C C . ASN D 1 225 ? 38.517 4.796 12.049 1.00 48.47 325 ASN D C 1
ATOM 9853 O O . ASN D 1 225 ? 38.960 4.431 10.949 1.00 45.46 325 ASN D O 1
ATOM 9858 N N . LYS D 1 226 ? 39.170 4.576 13.195 1.00 45.93 326 LYS D N 1
ATOM 9859 C CA . LYS D 1 226 ? 40.426 3.827 13.210 1.00 49.86 326 LYS D CA 1
ATOM 9860 C C . LYS D 1 226 ? 40.229 2.402 12.715 1.00 52.19 326 LYS D C 1
ATOM 9861 O O . LYS D 1 226 ? 41.182 1.770 12.243 1.00 51.63 326 LYS D O 1
ATOM 9867 N N . PHE D 1 227 ? 39.013 1.876 12.846 1.00 50.14 327 PHE D N 1
ATOM 9868 C CA . PHE D 1 227 ? 38.675 0.522 12.434 1.00 50.65 327 PHE D CA 1
ATOM 9869 C C . PHE D 1 227 ? 37.921 0.497 11.118 1.00 46.59 327 PHE D C 1
ATOM 9870 O O . PHE D 1 227 ? 37.531 -0.582 10.663 1.00 47.99 327 PHE D O 1
ATOM 9878 N N . GLY D 1 228 ? 37.705 1.654 10.499 1.00 47.13 328 GLY D N 1
ATOM 9879 C CA . GLY D 1 228 ? 36.879 1.711 9.308 1.00 47.44 328 GLY D CA 1
ATOM 9880 C C . GLY D 1 228 ? 35.428 1.373 9.566 1.00 45.11 328 GLY D C 1
ATOM 9881 O O . GLY D 1 228 ? 34.754 0.849 8.682 1.00 46.29 328 GLY D O 1
ATOM 9882 N N . VAL D 1 229 ? 34.926 1.666 10.757 1.00 44.88 329 VAL D N 1
ATOM 9883 C CA . VAL D 1 229 ? 33.604 1.228 11.197 1.00 43.47 329 VAL D CA 1
ATOM 9884 C C . VAL D 1 229 ? 32.681 2.446 11.217 1.00 45.47 329 VAL D C 1
ATOM 9885 O O . VAL D 1 229 ? 32.976 3.430 11.911 1.00 45.38 329 VAL D O 1
ATOM 9889 N N . PRO D 1 230 ? 31.555 2.412 10.503 1.00 45.36 330 PRO D N 1
ATOM 9890 C CA . PRO D 1 230 ? 30.624 3.547 10.505 1.00 42.51 330 PRO D CA 1
ATOM 9891 C C . PRO D 1 230 ? 29.931 3.723 11.844 1.00 42.86 330 PRO D C 1
ATOM 9892 O O . PRO D 1 230 ? 29.764 2.785 12.625 1.00 41.22 330 PRO D O 1
ATOM 9896 N N . VAL D 1 231 ? 29.479 4.954 12.078 1.00 41.29 331 VAL D N 1
ATOM 9897 C CA . VAL D 1 231 ? 28.751 5.318 13.291 1.00 42.42 331 VAL D CA 1
ATOM 9898 C C . VAL D 1 231 ? 27.321 5.675 12.896 1.00 43.08 331 VAL D C 1
ATOM 9899 O O . VAL D 1 231 ? 27.102 6.434 11.939 1.00 43.13 331 VAL D O 1
ATOM 9903 N N . ILE D 1 232 ? 26.350 5.100 13.600 1.00 37.73 332 ILE D N 1
ATOM 9904 C CA . ILE D 1 232 ? 24.947 5.460 13.434 1.00 39.93 332 ILE D CA 1
ATOM 9905 C C . ILE D 1 232 ? 24.571 6.386 14.591 1.00 43.75 332 ILE D C 1
ATOM 9906 O O . ILE D 1 232 ? 24.664 6.001 15.767 1.00 44.22 332 ILE D O 1
ATOM 9911 N N . ALA D 1 233 ? 24.159 7.612 14.259 1.00 41.35 333 ALA D N 1
ATOM 9912 C CA . ALA D 1 233 ? 23.744 8.602 15.256 1.00 40.43 333 ALA D CA 1
ATOM 9913 C C . ALA D 1 233 ? 22.261 8.399 15.564 1.00 43.51 333 ALA D C 1
ATOM 9914 O O . ALA D 1 233 ? 21.397 8.716 14.734 1.00 41.74 333 ALA D O 1
ATOM 9916 N N . ASP D 1 234 ? 21.965 7.888 16.764 1.00 42.05 334 ASP D N 1
ATOM 9917 C CA . ASP D 1 234 ? 20.640 7.384 17.121 1.00 43.01 334 ASP D CA 1
ATOM 9918 C C . ASP D 1 234 ? 20.016 8.244 18.220 1.00 44.98 334 ASP D C 1
ATOM 9919 O O . ASP D 1 234 ? 20.445 8.194 19.381 1.00 47.50 334 ASP D O 1
ATOM 9924 N N . GLY D 1 235 ? 18.986 8.991 17.867 1.00 41.94 335 GLY D N 1
ATOM 9925 C CA . GLY D 1 235 ? 18.146 9.651 18.845 1.00 40.84 335 GLY D CA 1
ATOM 9926 C C . GLY D 1 235 ? 18.447 11.133 18.979 1.00 43.02 335 GLY D C 1
ATOM 9927 O O . GLY D 1 235 ? 19.579 11.595 18.769 1.00 41.98 335 GLY D O 1
ATOM 9928 N N . GLY D 1 236 ? 17.419 11.892 19.372 1.00 44.45 336 GLY D N 1
ATOM 9929 C CA . GLY D 1 236 ? 17.557 13.312 19.634 1.00 45.84 336 GLY D CA 1
ATOM 9930 C C . GLY D 1 236 ? 17.410 14.202 18.419 1.00 47.60 336 GLY D C 1
ATOM 9931 O O . GLY D 1 236 ? 17.508 15.435 18.556 1.00 46.87 336 GLY D O 1
ATOM 9932 N N . ILE D 1 237 ? 17.179 13.620 17.243 1.00 45.10 337 ILE D N 1
ATOM 9933 C CA . ILE D 1 237 ? 16.959 14.391 16.026 1.00 44.93 337 ILE D CA 1
ATOM 9934 C C . ILE D 1 237 ? 15.580 15.038 16.096 1.00 47.17 337 ILE D C 1
ATOM 9935 O O . ILE D 1 237 ? 14.554 14.351 16.182 1.00 47.24 337 ILE D O 1
ATOM 9940 N N . LYS D 1 238 ? 15.548 16.368 16.059 1.00 47.37 338 LYS D N 1
ATOM 9941 C CA . LYS D 1 238 ? 14.293 17.105 16.070 1.00 53.33 338 LYS D CA 1
ATOM 9942 C C . LYS D 1 238 ? 13.969 17.742 14.729 1.00 49.96 338 LYS D C 1
ATOM 9943 O O . LYS D 1 238 ? 12.792 17.854 14.380 1.00 52.49 338 LYS D O 1
ATOM 9949 N N . TYR D 1 239 ? 14.989 18.140 13.973 1.00 47.43 339 TYR D N 1
ATOM 9950 C CA . TYR D 1 239 ? 14.828 18.878 12.729 1.00 49.53 339 TYR D CA 1
ATOM 9951 C C . TYR D 1 239 ? 15.827 18.361 11.713 1.00 48.71 339 TYR D C 1
ATOM 9952 O O . TYR D 1 239 ? 16.841 17.753 12.068 1.00 49.39 339 TYR D O 1
ATOM 9961 N N . SER D 1 240 ? 15.547 18.656 10.433 1.00 47.35 340 SER D N 1
ATOM 9962 C CA . SER D 1 240 ? 16.462 18.265 9.363 1.00 44.48 340 SER D CA 1
ATOM 9963 C C . SER D 1 240 ? 17.869 18.796 9.622 1.00 43.17 340 SER D C 1
ATOM 9964 O O . SER D 1 240 ? 18.855 18.108 9.335 1.00 44.73 340 SER D O 1
ATOM 9967 N N . GLY D 1 241 ? 17.979 19.996 10.198 1.00 44.73 341 GLY D N 1
ATOM 9968 C CA . GLY D 1 241 ? 19.288 20.536 10.544 1.00 45.24 341 GLY D CA 1
ATOM 9969 C C . GLY D 1 241 ? 20.092 19.665 11.496 1.00 46.24 341 GLY D C 1
ATOM 9970 O O . GLY D 1 241 ? 21.327 19.690 11.463 1.00 45.58 341 GLY D O 1
ATOM 9971 N N . ASP D 1 242 ? 19.409 18.888 12.360 1.00 43.27 342 ASP D N 1
ATOM 9972 C CA . ASP D 1 242 ? 20.111 17.993 13.279 1.00 42.16 342 ASP D CA 1
ATOM 9973 C C . ASP D 1 242 ? 20.753 16.831 12.527 1.00 42.88 342 ASP D C 1
ATOM 9974 O O . ASP D 1 242 ? 21.870 16.420 12.854 1.00 47.02 342 ASP D O 1
ATOM 9979 N N . ILE D 1 243 ? 20.043 16.273 11.539 1.00 40.80 343 ILE D N 1
ATOM 9980 C CA . ILE D 1 243 ? 20.623 15.283 10.631 1.00 40.73 343 ILE D CA 1
ATOM 9981 C C . ILE D 1 243 ? 21.912 15.819 10.008 1.00 43.03 343 ILE D C 1
ATOM 9982 O O . ILE D 1 243 ? 22.968 15.166 10.038 1.00 41.63 343 ILE D O 1
ATOM 9987 N N . ALA D 1 244 ? 21.839 17.021 9.427 1.00 41.07 344 ALA D N 1
ATOM 9988 C CA . ALA D 1 244 ? 23.019 17.643 8.830 1.00 43.29 344 ALA D CA 1
ATOM 9989 C C . ALA D 1 244 ? 24.170 17.747 9.832 1.00 40.66 344 ALA D C 1
ATOM 9990 O O . ALA D 1 244 ? 25.318 17.405 9.525 1.00 41.82 344 ALA D O 1
ATOM 9992 N N . LYS D 1 245 ? 23.884 18.217 11.042 1.00 42.64 345 LYS D N 1
ATOM 9993 C CA . LYS D 1 245 ? 24.944 18.359 12.037 1.00 38.28 345 LYS D CA 1
ATOM 9994 C C . LYS D 1 245 ? 25.527 17.001 12.439 1.00 40.55 345 LYS D C 1
ATOM 9995 O O . LYS D 1 245 ? 26.752 16.848 12.544 1.00 39.82 345 LYS D O 1
ATOM 10001 N N . ALA D 1 246 ? 24.670 16.001 12.675 1.00 39.81 346 ALA D N 1
ATOM 10002 C CA . ALA D 1 246 ? 25.166 14.672 13.038 1.00 41.59 346 ALA D CA 1
ATOM 10003 C C . ALA D 1 246 ? 26.065 14.087 11.945 1.00 43.08 346 ALA D C 1
ATOM 10004 O O . ALA D 1 246 ? 27.137 13.547 12.240 1.00 45.01 346 ALA D O 1
ATOM 10006 N N . LEU D 1 247 ? 25.655 14.196 10.677 1.00 44.30 347 LEU D N 1
ATOM 10007 C CA . LEU D 1 247 ? 26.497 13.683 9.591 1.00 43.69 347 LEU D CA 1
ATOM 10008 C C . LEU D 1 247 ? 27.779 14.496 9.457 1.00 43.56 347 LEU D C 1
ATOM 10009 O O . LEU D 1 247 ? 28.865 13.928 9.289 1.00 43.40 347 LEU D O 1
ATOM 10014 N N . ALA D 1 248 ? 27.679 15.822 9.584 1.00 43.78 348 ALA D N 1
ATOM 10015 C CA . ALA D 1 248 ? 28.860 16.665 9.458 1.00 41.85 348 ALA D CA 1
ATOM 10016 C C . ALA D 1 248 ? 29.909 16.336 10.518 1.00 43.55 348 ALA D C 1
ATOM 10017 O O . ALA D 1 248 ? 31.114 16.336 10.219 1.00 42.65 348 ALA D O 1
ATOM 10019 N N . VAL D 1 249 ? 29.491 16.032 11.760 1.00 42.82 349 VAL D N 1
ATOM 10020 C CA . VAL D 1 249 ? 30.500 15.717 12.767 1.00 46.60 349 VAL D CA 1
ATOM 10021 C C . VAL D 1 249 ? 31.126 14.355 12.538 1.00 46.96 349 VAL D C 1
ATOM 10022 O O . VAL D 1 249 ? 32.139 14.049 13.172 1.00 49.88 349 VAL D O 1
ATOM 10026 N N . GLY D 1 250 ? 30.569 13.533 11.649 1.00 44.31 350 GLY D N 1
ATOM 10027 C CA . GLY D 1 250 ? 31.242 12.293 11.317 1.00 41.01 350 GLY D CA 1
ATOM 10028 C C . GLY D 1 250 ? 30.397 11.037 11.338 1.00 42.23 350 GLY D C 1
ATOM 10029 O O . GLY D 1 250 ? 30.874 9.974 10.914 1.00 44.49 350 GLY D O 1
ATOM 10030 N N . ALA D 1 251 ? 29.162 11.114 11.832 1.00 40.06 351 ALA D N 1
ATOM 10031 C CA . ALA D 1 251 ? 28.273 9.959 11.699 1.00 41.36 351 ALA D CA 1
ATOM 10032 C C . ALA D 1 251 ? 28.061 9.610 10.223 1.00 44.02 351 ALA D C 1
ATOM 10033 O O . ALA D 1 251 ? 28.079 10.480 9.344 1.00 45.98 351 ALA D O 1
ATOM 10035 N N . SER D 1 252 ? 27.884 8.310 9.944 1.00 42.09 352 SER D N 1
ATOM 10036 C CA . SER D 1 252 ? 27.610 7.872 8.585 1.00 42.48 352 SER D CA 1
ATOM 10037 C C . SER D 1 252 ? 26.124 7.753 8.296 1.00 44.37 352 SER D C 1
ATOM 10038 O O . SER D 1 252 ? 25.732 7.801 7.121 1.00 41.88 352 SER D O 1
ATOM 10041 N N . SER D 1 253 ? 25.296 7.617 9.330 1.00 41.17 353 SER D N 1
ATOM 10042 C CA . SER D 1 253 ? 23.850 7.547 9.150 1.00 45.75 353 SER D CA 1
ATOM 10043 C C . SER D 1 253 ? 23.185 7.979 10.454 1.00 47.81 353 SER D C 1
ATOM 10044 O O . SER D 1 253 ? 23.839 8.166 11.479 1.00 42.99 353 SER D O 1
ATOM 10047 N N . VAL D 1 254 ? 21.866 8.144 10.393 1.00 47.99 354 VAL D N 1
ATOM 10048 C CA . VAL D 1 254 ? 21.089 8.705 11.485 1.00 49.02 354 VAL D CA 1
ATOM 10049 C C . VAL D 1 254 ? 19.847 7.842 11.684 1.00 49.42 354 VAL D C 1
ATOM 10050 O O . VAL D 1 254 ? 19.125 7.553 10.720 1.00 47.81 354 VAL D O 1
ATOM 10054 N N . MET D 1 255 ? 19.600 7.434 12.930 1.00 44.23 355 MET D N 1
ATOM 10055 C CA . MET D 1 255 ? 18.400 6.688 13.282 1.00 44.34 355 MET D CA 1
ATOM 10056 C C . MET D 1 255 ? 17.374 7.630 13.897 1.00 45.36 355 MET D C 1
ATOM 10057 O O . MET D 1 255 ? 17.697 8.419 14.798 1.00 44.13 355 MET D O 1
ATOM 10062 N N . ILE D 1 256 ? 16.134 7.534 13.429 1.00 46.08 356 ILE D N 1
ATOM 10063 C CA . ILE D 1 256 ? 15.103 8.503 13.770 1.00 49.33 356 ILE D CA 1
ATOM 10064 C C . ILE D 1 256 ? 13.873 7.772 14.275 1.00 49.06 356 ILE D C 1
ATOM 10065 O O . ILE D 1 256 ? 13.385 6.848 13.612 1.00 46.34 356 ILE D O 1
ATOM 10070 N N . GLY D 1 257 ? 13.359 8.202 15.432 1.00 46.09 357 GLY D N 1
ATOM 10071 C CA . GLY D 1 257 ? 12.116 7.664 15.952 1.00 46.46 357 GLY D CA 1
ATOM 10072 C C . GLY D 1 257 ? 10.925 8.604 15.847 1.00 49.06 357 GLY D C 1
ATOM 10073 O O . GLY D 1 257 ? 9.992 8.340 15.080 1.00 52.53 357 GLY D O 1
ATOM 10074 N N . SER D 1 258 ? 10.948 9.708 16.604 1.00 48.16 358 SER D N 1
ATOM 10075 C CA . SER D 1 258 ? 9.728 10.488 16.812 1.00 50.05 358 SER D CA 1
ATOM 10076 C C . SER D 1 258 ? 9.239 11.118 15.514 1.00 48.93 358 SER D C 1
ATOM 10077 O O . SER D 1 258 ? 8.027 11.167 15.263 1.00 51.84 358 SER D O 1
ATOM 10080 N N . LEU D 1 259 ? 10.165 11.578 14.667 1.00 47.95 359 LEU D N 1
ATOM 10081 C CA . LEU D 1 259 ? 9.795 12.201 13.400 1.00 52.91 359 LEU D CA 1
ATOM 10082 C C . LEU D 1 259 ? 9.098 11.231 12.451 1.00 55.45 359 LEU D C 1
ATOM 10083 O O . LEU D 1 259 ? 8.410 11.674 11.525 1.00 57.73 359 LEU D O 1
ATOM 10088 N N . LEU D 1 260 ? 9.241 9.925 12.660 1.00 54.05 360 LEU D N 1
ATOM 10089 C CA . LEU D 1 260 ? 8.600 8.952 11.792 1.00 54.47 360 LEU D CA 1
ATOM 10090 C C . LEU D 1 260 ? 7.409 8.257 12.428 1.00 56.18 360 LEU D C 1
ATOM 10091 O O . LEU D 1 260 ? 6.678 7.551 11.722 1.00 57.86 360 LEU D O 1
ATOM 10096 N N . ALA D 1 261 ? 7.179 8.452 13.727 1.00 55.53 361 ALA D N 1
ATOM 10097 C CA . ALA D 1 261 ? 6.133 7.710 14.419 1.00 56.17 361 ALA D CA 1
ATOM 10098 C C . ALA D 1 261 ? 4.731 8.208 14.087 1.00 56.65 361 ALA D C 1
ATOM 10099 O O . ALA D 1 261 ? 3.760 7.488 14.339 1.00 60.26 361 ALA D O 1
ATOM 10101 N N . GLY D 1 262 ? 4.591 9.424 13.563 1.00 57.18 362 GLY D N 1
ATOM 10102 C CA . GLY D 1 262 ? 3.261 9.905 13.224 1.00 59.99 362 GLY D CA 1
ATOM 10103 C C . GLY D 1 262 ? 2.872 9.690 11.773 1.00 59.75 362 GLY D C 1
ATOM 10104 O O . GLY D 1 262 ? 1.954 10.342 11.263 1.00 59.60 362 GLY D O 1
ATOM 10105 N N . THR D 1 263 ? 3.548 8.772 11.099 1.00 56.76 363 THR D N 1
ATOM 10106 C CA . THR D 1 263 ? 3.313 8.577 9.677 1.00 58.29 363 THR D CA 1
ATOM 10107 C C . THR D 1 263 ? 2.263 7.500 9.439 1.00 59.76 363 THR D C 1
ATOM 10108 O O . THR D 1 263 ? 1.906 6.734 10.338 1.00 59.12 363 THR D O 1
ATOM 10112 N N . ASP D 1 264 ? 1.763 7.463 8.197 1.00 60.32 364 ASP D N 1
ATOM 10113 C CA . ASP D 1 264 ? 0.836 6.414 7.782 1.00 62.17 364 ASP D CA 1
ATOM 10114 C C . ASP D 1 264 ? 1.420 5.031 8.022 1.00 61.04 364 ASP D C 1
ATOM 10115 O O . ASP D 1 264 ? 0.707 4.107 8.429 1.00 61.44 364 ASP D O 1
ATOM 10120 N N . GLU D 1 265 ? 2.714 4.864 7.756 1.00 57.66 365 GLU D N 1
ATOM 10121 C CA . GLU D 1 265 ? 3.294 3.533 7.661 1.00 62.03 365 GLU D CA 1
ATOM 10122 C C . GLU D 1 265 ? 3.724 2.963 9.003 1.00 61.08 365 GLU D C 1
ATOM 10123 O O . GLU D 1 265 ? 3.933 1.747 9.097 1.00 60.58 365 GLU D O 1
ATOM 10129 N N . SER D 1 266 ? 3.873 3.799 10.032 1.00 58.15 366 SER D N 1
ATOM 10130 C CA . SER D 1 266 ? 4.203 3.292 11.353 1.00 55.95 366 SER D CA 1
ATOM 10131 C C . SER D 1 266 ? 3.052 2.432 11.878 1.00 59.41 366 SER D C 1
ATOM 10132 O O . SER D 1 266 ? 1.902 2.599 11.461 1.00 59.56 366 SER D O 1
ATOM 10135 N N . PRO D 1 267 ? 3.333 1.486 12.769 1.00 62.82 367 PRO D N 1
ATOM 10136 C CA . PRO D 1 267 ? 2.257 0.644 13.296 1.00 70.68 367 PRO D CA 1
ATOM 10137 C C . PRO D 1 267 ? 1.316 1.458 14.169 1.00 80.47 367 PRO D C 1
ATOM 10138 O O . PRO D 1 267 ? 1.647 2.543 14.653 1.00 81.58 367 PRO D O 1
ATOM 10142 N N . GLY D 1 268 ? 0.130 0.913 14.371 1.00 91.41 368 GLY D N 1
ATOM 10143 C CA . GLY D 1 268 ? -0.853 1.626 15.170 1.00 94.29 368 GLY D CA 1
ATOM 10144 C C . GLY D 1 268 ? -1.742 2.509 14.322 1.00 96.77 368 GLY D C 1
ATOM 10145 O O . GLY D 1 268 ? -1.355 3.010 13.266 1.00 96.24 368 GLY D O 1
ATOM 10146 N N . GLU D 1 269 ? -2.965 2.700 14.795 1.00 100.26 369 GLU D N 1
ATOM 10147 C CA . GLU D 1 269 ? -3.954 3.424 14.016 1.00 100.98 369 GLU D CA 1
ATOM 10148 C C . GLU D 1 269 ? -3.995 4.892 14.417 1.00 94.73 369 GLU D C 1
ATOM 10149 O O . GLU D 1 269 ? -3.615 5.269 15.529 1.00 92.87 369 GLU D O 1
ATOM 10155 N N . LEU D 1 270 ? -4.440 5.722 13.479 1.00 91.33 370 LEU D N 1
ATOM 10156 C CA . LEU D 1 270 ? -4.715 7.114 13.791 1.00 89.25 370 LEU D CA 1
ATOM 10157 C C . LEU D 1 270 ? -5.797 7.211 14.854 1.00 90.66 370 LEU D C 1
ATOM 10158 O O . LEU D 1 270 ? -6.646 6.327 14.994 1.00 94.18 370 LEU D O 1
ATOM 10163 N N . PHE D 1 271 ? -5.759 8.300 15.612 1.00 88.77 371 PHE D N 1
ATOM 10164 C CA . PHE D 1 271 ? -6.860 8.624 16.501 1.00 92.67 371 PHE D CA 1
ATOM 10165 C C . PHE D 1 271 ? -6.955 10.137 16.614 1.00 94.98 371 PHE D C 1
ATOM 10166 O O . PHE D 1 271 ? -5.964 10.854 16.440 1.00 91.94 371 PHE D O 1
ATOM 10174 N N . THR D 1 272 ? -8.163 10.614 16.884 1.00 100.13 372 THR D N 1
ATOM 10175 C CA . THR D 1 272 ? -8.436 12.037 17.009 1.00 102.72 372 THR D CA 1
ATOM 10176 C C . THR D 1 272 ? -8.587 12.385 18.482 1.00 107.71 372 THR D C 1
ATOM 10177 O O . THR D 1 272 ? -9.271 11.676 19.229 1.00 110.56 372 THR D O 1
ATOM 10181 N N . TYR D 1 273 ? -7.923 13.459 18.899 1.00 109.59 373 TYR D N 1
ATOM 10182 C CA . TYR D 1 273 ? -8.020 13.983 20.258 1.00 114.41 373 TYR D CA 1
ATOM 10183 C C . TYR D 1 273 ? -8.263 15.483 20.136 1.00 114.88 373 TYR D C 1
ATOM 10184 O O . TYR D 1 273 ? -7.338 16.246 19.839 1.00 112.56 373 TYR D O 1
ATOM 10193 N N . GLN D 1 274 ? -9.515 15.894 20.337 1.00 117.77 374 GLN D N 1
ATOM 10194 C CA . GLN D 1 274 ? -9.914 17.300 20.300 1.00 119.82 374 GLN D CA 1
ATOM 10195 C C . GLN D 1 274 ? -9.588 17.936 18.945 1.00 112.13 374 GLN D C 1
ATOM 10196 O O . GLN D 1 274 ? -8.807 18.885 18.837 1.00 110.61 374 GLN D O 1
ATOM 10202 N N . GLY D 1 275 ? -10.206 17.385 17.900 1.00 108.83 375 GLY D N 1
ATOM 10203 C CA . GLY D 1 275 ? -10.144 17.958 16.573 1.00 105.29 375 GLY D CA 1
ATOM 10204 C C . GLY D 1 275 ? -8.887 17.673 15.783 1.00 98.62 375 GLY D C 1
ATOM 10205 O O . GLY D 1 275 ? -8.895 17.843 14.559 1.00 95.42 375 GLY D O 1
ATOM 10206 N N . ARG D 1 276 ? -7.805 17.251 16.428 1.00 98.19 376 ARG D N 1
ATOM 10207 C CA . ARG D 1 276 ? -6.542 16.994 15.751 1.00 97.34 376 ARG D CA 1
ATOM 10208 C C . ARG D 1 276 ? -6.213 15.506 15.800 1.00 92.46 376 ARG D C 1
ATOM 10209 O O . ARG D 1 276 ? -6.650 14.785 16.701 1.00 94.36 376 ARG D O 1
ATOM 10217 N N . GLN D 1 277 ? -5.440 15.046 14.819 1.00 86.47 377 GLN D N 1
ATOM 10218 C CA . GLN D 1 277 ? -5.119 13.632 14.683 1.00 82.55 377 GLN D CA 1
ATOM 10219 C C . GLN D 1 277 ? -3.729 13.324 15.234 1.00 76.56 377 GLN D C 1
ATOM 10220 O O . GLN D 1 277 ? -2.792 14.111 15.068 1.00 72.52 377 GLN D O 1
ATOM 10226 N N . TYR D 1 278 ? -3.602 12.164 15.877 1.00 73.35 378 TYR D N 1
ATOM 10227 C CA . TYR D 1 278 ? -2.358 11.767 16.523 1.00 71.95 378 TYR D CA 1
ATOM 10228 C C . TYR D 1 278 ? -2.097 10.282 16.299 1.00 69.24 378 TYR D C 1
ATOM 10229 O O . TYR D 1 278 ? -2.974 9.520 15.882 1.00 69.92 378 TYR D O 1
ATOM 10238 N N . LYS D 1 279 ? -0.861 9.885 16.590 1.00 64.73 379 LYS D N 1
ATOM 10239 C CA . LYS D 1 279 ? -0.482 8.486 16.716 1.00 65.32 379 LYS D CA 1
ATOM 10240 C C . LYS D 1 279 ? 0.342 8.318 17.985 1.00 68.07 379 LYS D C 1
ATOM 10241 O O . LYS D 1 279 ? 1.093 9.217 18.380 1.00 65.04 379 LYS D O 1
ATOM 10247 N N . SER D 1 280 ? 0.203 7.153 18.613 1.00 67.83 380 SER D N 1
ATOM 10248 C CA . SER D 1 280 ? 0.970 6.862 19.814 1.00 68.29 380 SER D CA 1
ATOM 10249 C C . SER D 1 280 ? 2.450 6.702 19.486 1.00 63.96 380 SER D C 1
ATOM 10250 O O . SER D 1 280 ? 2.824 6.228 18.408 1.00 62.88 380 SER D O 1
ATOM 10253 N N . TYR D 1 281 ? 3.293 7.124 20.421 1.00 60.81 381 TYR D N 1
ATOM 10254 C CA . TYR D 1 281 ? 4.733 6.939 20.315 1.00 59.15 381 TYR D CA 1
ATOM 10255 C C . TYR D 1 281 ? 5.242 6.735 21.732 1.00 63.27 381 TYR D C 1
ATOM 10256 O O . TYR D 1 281 ? 4.944 7.542 22.619 1.00 66.11 381 TYR D O 1
ATOM 10265 N N . ARG D 1 282 ? 5.976 5.645 21.953 1.00 61.37 382 ARG D N 1
ATOM 10266 C CA . ARG D 1 282 ? 6.396 5.287 23.298 1.00 63.79 382 ARG D CA 1
ATOM 10267 C C . ARG D 1 282 ? 7.797 4.703 23.272 1.00 62.10 382 ARG D C 1
ATOM 10268 O O . ARG D 1 282 ? 8.206 4.055 22.303 1.00 60.46 382 ARG D O 1
ATOM 10276 N N . GLY D 1 283 ? 8.532 4.948 24.353 1.00 68.99 383 GLY D N 1
ATOM 10277 C CA . GLY D 1 283 ? 9.824 4.317 24.505 1.00 68.79 383 GLY D CA 1
ATOM 10278 C C . GLY D 1 283 ? 9.699 2.808 24.598 1.00 70.13 383 GLY D C 1
ATOM 10279 O O . GLY D 1 283 ? 8.710 2.266 25.103 1.00 70.88 383 GLY D O 1
ATOM 10280 N N . MET D 1 284 ? 10.710 2.119 24.075 1.00 70.96 384 MET D N 1
ATOM 10281 C CA . MET D 1 284 ? 10.751 0.672 24.214 1.00 72.55 384 MET D CA 1
ATOM 10282 C C . MET D 1 284 ? 11.126 0.245 25.626 1.00 71.96 384 MET D C 1
ATOM 10283 O O . MET D 1 284 ? 10.931 -0.924 25.975 1.00 73.45 384 MET D O 1
ATOM 10288 N N . GLY D 1 285 ? 11.646 1.165 26.436 1.00 70.20 385 GLY D N 1
ATOM 10289 C CA . GLY D 1 285 ? 11.803 0.978 27.860 1.00 69.73 385 GLY D CA 1
ATOM 10290 C C . GLY D 1 285 ? 10.691 1.577 28.694 1.00 69.91 385 GLY D C 1
ATOM 10291 O O . GLY D 1 285 ? 10.865 1.728 29.908 1.00 68.87 385 GLY D O 1
ATOM 10292 N N . SER D 1 286 ? 9.562 1.940 28.086 1.00 69.57 386 SER D N 1
ATOM 10293 C CA . SER D 1 286 ? 8.410 2.423 28.836 1.00 73.58 386 SER D CA 1
ATOM 10294 C C . SER D 1 286 ? 7.646 1.253 29.458 1.00 75.47 386 SER D C 1
ATOM 10295 O O . SER D 1 286 ? 7.779 0.097 29.040 1.00 73.41 386 SER D O 1
ATOM 10298 N N . LEU D 1 287 ? 6.829 1.572 30.468 1.00 74.29 387 LEU D N 1
ATOM 10299 C CA . LEU D 1 287 ? 6.028 0.544 31.130 1.00 77.67 387 LEU D CA 1
ATOM 10300 C C . LEU D 1 287 ? 5.169 -0.223 30.128 1.00 79.68 387 LEU D C 1
ATOM 10301 O O . LEU D 1 287 ? 5.176 -1.459 30.109 1.00 79.68 387 LEU D O 1
ATOM 10306 N N . GLY D 1 288 ? 4.440 0.498 29.270 1.00 78.34 388 GLY D N 1
ATOM 10307 C CA . GLY D 1 288 ? 3.541 -0.156 28.331 1.00 81.86 388 GLY D CA 1
ATOM 10308 C C . GLY D 1 288 ? 4.246 -1.027 27.308 1.00 81.80 388 GLY D C 1
ATOM 10309 O O . GLY D 1 288 ? 3.717 -2.065 26.900 1.00 84.35 388 GLY D O 1
ATOM 10310 N N . ALA D 1 289 ? 5.440 -0.621 26.872 1.00 77.98 389 ALA D N 1
ATOM 10311 C CA . ALA D 1 289 ? 6.189 -1.443 25.930 1.00 77.97 389 ALA D CA 1
ATOM 10312 C C . ALA D 1 289 ? 6.739 -2.698 26.595 1.00 83.63 389 ALA D C 1
ATOM 10313 O O . ALA D 1 289 ? 6.869 -3.736 25.939 1.00 81.30 389 ALA D O 1
ATOM 10315 N N . MET D 1 290 ? 7.060 -2.632 27.887 1.00 82.09 390 MET D N 1
ATOM 10316 C CA . MET D 1 290 ? 7.614 -3.791 28.573 1.00 85.51 390 MET D CA 1
ATOM 10317 C C . MET D 1 290 ? 6.550 -4.778 29.040 1.00 93.47 390 MET D C 1
ATOM 10318 O O . MET D 1 290 ? 6.903 -5.906 29.402 1.00 95.46 390 MET D O 1
ATOM 10323 N N . GLN D 1 291 ? 5.270 -4.401 29.030 1.00 100.67 391 GLN D N 1
ATOM 10324 C CA . GLN D 1 291 ? 4.207 -5.344 29.386 1.00 111.41 391 GLN D CA 1
ATOM 10325 C C . GLN D 1 291 ? 4.101 -6.417 28.307 1.00 113.49 391 GLN D C 1
ATOM 10326 O O . GLN D 1 291 ? 3.670 -7.537 28.569 1.00 117.33 391 GLN D O 1
ATOM 10332 N N . TYR D 1 298 ? 17.908 -8.106 29.205 1.00 99.22 398 TYR D N 1
ATOM 10333 C CA . TYR D 1 298 ? 19.166 -8.487 29.843 1.00 104.62 398 TYR D CA 1
ATOM 10334 C C . TYR D 1 298 ? 19.595 -7.459 30.895 1.00 108.33 398 TYR D C 1
ATOM 10335 O O . TYR D 1 298 ? 19.664 -7.771 32.083 1.00 110.67 398 TYR D O 1
ATOM 10344 N N . PHE D 1 299 ? 19.868 -6.230 30.454 1.00 110.78 399 PHE D N 1
ATOM 10345 C CA . PHE D 1 299 ? 20.355 -5.198 31.366 1.00 115.56 399 PHE D CA 1
ATOM 10346 C C . PHE D 1 299 ? 19.231 -4.667 32.251 1.00 120.02 399 PHE D C 1
ATOM 10347 O O . PHE D 1 299 ? 19.405 -4.507 33.466 1.00 120.86 399 PHE D O 1
ATOM 10355 N N . GLN D 1 300 ? 18.070 -4.392 31.662 1.00 122.28 400 GLN D N 1
ATOM 10356 C CA . GLN D 1 300 ? 16.915 -3.901 32.411 1.00 124.07 400 GLN D CA 1
ATOM 10357 C C . GLN D 1 300 ? 16.353 -4.986 33.329 1.00 126.10 400 GLN D C 1
ATOM 10358 O O . GLN D 1 300 ? 15.839 -4.696 34.410 1.00 126.10 400 GLN D O 1
ATOM 10364 N N . LYS D 1 307 ? 8.206 -4.625 40.761 1.00 99.86 407 LYS D N 1
ATOM 10365 C CA . LYS D 1 307 ? 7.645 -3.830 39.672 1.00 100.14 407 LYS D CA 1
ATOM 10366 C C . LYS D 1 307 ? 8.744 -3.232 38.793 1.00 93.64 407 LYS D C 1
ATOM 10367 O O . LYS D 1 307 ? 9.882 -3.053 39.229 1.00 92.17 407 LYS D O 1
ATOM 10373 N N . LEU D 1 308 ? 8.394 -2.912 37.553 1.00 88.95 408 LEU D N 1
ATOM 10374 C CA . LEU D 1 308 ? 9.375 -2.423 36.595 1.00 85.63 408 LEU D CA 1
ATOM 10375 C C . LEU D 1 308 ? 9.787 -0.987 36.905 1.00 80.81 408 LEU D C 1
ATOM 10376 O O . LEU D 1 308 ? 8.976 -0.172 37.356 1.00 81.97 408 LEU D O 1
ATOM 10381 N N . VAL D 1 309 ? 11.061 -0.688 36.669 1.00 77.34 409 VAL D N 1
ATOM 10382 C CA . VAL D 1 309 ? 11.566 0.681 36.744 1.00 75.36 409 VAL D CA 1
ATOM 10383 C C . VAL D 1 309 ? 11.887 1.114 35.318 1.00 73.97 409 VAL D C 1
ATOM 10384 O O . VAL D 1 309 ? 12.934 0.731 34.778 1.00 70.50 409 VAL D O 1
ATOM 10388 N N . PRO D 1 310 ? 11.023 1.892 34.672 1.00 73.12 410 PRO D N 1
ATOM 10389 C CA . PRO D 1 310 ? 11.193 2.176 33.241 1.00 72.77 410 PRO D CA 1
ATOM 10390 C C . PRO D 1 310 ? 12.232 3.263 32.975 1.00 73.21 410 PRO D C 1
ATOM 10391 O O . PRO D 1 310 ? 12.657 4.008 33.862 1.00 66.88 410 PRO D O 1
ATOM 10395 N N . GLU D 1 311 ? 12.644 3.335 31.702 1.00 70.33 411 GLU D N 1
ATOM 10396 C CA . GLU D 1 311 ? 13.565 4.366 31.238 1.00 70.79 411 GLU D CA 1
ATOM 10397 C C . GLU D 1 311 ? 13.001 5.112 30.036 1.00 70.56 411 GLU D C 1
ATOM 10398 O O . GLU D 1 311 ? 13.765 5.705 29.257 1.00 65.10 411 GLU D O 1
ATOM 10404 N N . GLY D 1 312 ? 11.675 5.116 29.894 1.00 65.54 412 GLY D N 1
ATOM 10405 C CA . GLY D 1 312 ? 11.006 5.784 28.792 1.00 66.01 412 GLY D CA 1
ATOM 10406 C C . GLY D 1 312 ? 9.559 6.019 29.161 1.00 66.04 412 GLY D C 1
ATOM 10407 O O . GLY D 1 312 ? 9.040 5.454 30.125 1.00 66.84 412 GLY D O 1
ATOM 10408 N N . ILE D 1 313 ? 8.904 6.868 28.372 1.00 66.10 413 ILE D N 1
ATOM 10409 C CA . ILE D 1 313 ? 7.525 7.257 28.628 1.00 67.70 413 ILE D CA 1
ATOM 10410 C C . ILE D 1 313 ? 6.654 6.803 27.456 1.00 71.47 413 ILE D C 1
ATOM 10411 O O . ILE D 1 313 ? 7.146 6.416 26.395 1.00 68.11 413 ILE D O 1
ATOM 10416 N N . GLU D 1 314 ? 5.342 6.886 27.663 1.00 58.41 414 GLU D N 1
ATOM 10417 C CA . GLU D 1 314 ? 4.341 6.591 26.645 1.00 63.29 414 GLU D CA 1
ATOM 10418 C C . GLU D 1 314 ? 3.620 7.883 26.291 1.00 66.15 414 GLU D C 1
ATOM 10419 O O . GLU D 1 314 ? 3.074 8.551 27.175 1.00 70.24 414 GLU D O 1
ATOM 10425 N N . GLY D 1 315 ? 3.614 8.237 25.006 1.00 63.81 415 GLY D N 1
ATOM 10426 C CA . GLY D 1 315 ? 2.984 9.479 24.601 1.00 65.00 415 GLY D CA 1
ATOM 10427 C C . GLY D 1 315 ? 2.366 9.444 23.220 1.00 65.60 415 GLY D C 1
ATOM 10428 O O . GLY D 1 315 ? 2.038 8.368 22.710 1.00 67.54 415 GLY D O 1
ATOM 10429 N N . ARG D 1 316 ? 2.199 10.614 22.602 1.00 63.18 416 ARG D N 1
ATOM 10430 C CA . ARG D 1 316 ? 1.646 10.700 21.256 1.00 62.60 416 ARG D CA 1
ATOM 10431 C C . ARG D 1 316 ? 2.366 11.796 20.482 1.00 64.57 416 ARG D C 1
ATOM 10432 O O . ARG D 1 316 ? 2.883 12.754 21.069 1.00 65.03 416 ARG D O 1
ATOM 10440 N N . VAL D 1 317 ? 2.398 11.638 19.165 1.00 63.44 417 VAL D N 1
ATOM 10441 C CA . VAL D 1 317 ? 2.910 12.656 18.248 1.00 62.49 417 VAL D CA 1
ATOM 10442 C C . VAL D 1 317 ? 1.801 12.987 17.258 1.00 61.46 417 VAL D C 1
ATOM 10443 O O . VAL D 1 317 ? 0.914 12.156 16.994 1.00 59.86 417 VAL D O 1
ATOM 10447 N N . PRO D 1 318 ? 1.820 14.190 16.681 1.00 62.11 418 PRO D N 1
ATOM 10448 C CA . PRO D 1 318 ? 0.834 14.523 15.645 1.00 62.52 418 PRO D CA 1
ATOM 10449 C C . PRO D 1 318 ? 0.978 13.628 14.421 1.00 61.96 418 PRO D C 1
ATOM 10450 O O . PRO D 1 318 ? 2.061 13.123 14.107 1.00 57.84 418 PRO D O 1
ATOM 10454 N N . TYR D 1 319 ? -0.141 13.422 13.731 1.00 64.18 419 TYR D N 1
ATOM 10455 C CA . TYR D 1 319 ? -0.110 12.763 12.432 1.00 65.00 419 TYR D CA 1
ATOM 10456 C C . TYR D 1 319 ? 0.493 13.705 11.392 1.00 67.34 419 TYR D C 1
ATOM 10457 O O . TYR D 1 319 ? 0.100 14.874 11.296 1.00 67.34 419 TYR D O 1
ATOM 10466 N N . VAL D 1 320 ? 1.457 13.201 10.617 1.00 66.21 420 VAL D N 1
ATOM 10467 C CA . VAL D 1 320 ? 2.216 14.027 9.688 1.00 67.33 420 VAL D CA 1
ATOM 10468 C C . VAL D 1 320 ? 2.130 13.523 8.250 1.00 70.90 420 VAL D C 1
ATOM 10469 O O . VAL D 1 320 ? 2.860 14.008 7.386 1.00 71.42 420 VAL D O 1
ATOM 10473 N N . GLY D 1 321 ? 1.255 12.559 7.970 1.00 70.67 421 GLY D N 1
ATOM 10474 C CA . GLY D 1 321 ? 1.136 12.049 6.615 1.00 68.68 421 GLY D CA 1
ATOM 10475 C C . GLY D 1 321 ? 2.068 10.891 6.316 1.00 65.47 421 GLY D C 1
ATOM 10476 O O . GLY D 1 321 ? 2.361 10.081 7.197 1.00 62.80 421 GLY D O 1
ATOM 10477 N N . SER D 1 322 ? 2.551 10.803 5.081 1.00 65.81 422 SER D N 1
ATOM 10478 C CA . SER D 1 322 ? 3.338 9.657 4.655 1.00 64.14 422 SER D CA 1
ATOM 10479 C C . SER D 1 322 ? 4.798 9.804 5.058 1.00 63.13 422 SER D C 1
ATOM 10480 O O . SER D 1 322 ? 5.326 10.913 5.171 1.00 62.84 422 SER D O 1
ATOM 10483 N N . ILE D 1 323 ? 5.448 8.656 5.272 1.00 65.65 423 ILE D N 1
ATOM 10484 C CA . ILE D 1 323 ? 6.898 8.617 5.463 1.00 63.33 423 ILE D CA 1
ATOM 10485 C C . ILE D 1 323 ? 7.598 9.353 4.328 1.00 62.33 423 ILE D C 1
ATOM 10486 O O . ILE D 1 323 ? 8.579 10.072 4.541 1.00 60.60 423 ILE D O 1
ATOM 10491 N N . ARG D 1 324 ? 7.105 9.179 3.102 1.00 60.49 424 ARG D N 1
ATOM 10492 C CA . ARG D 1 324 ? 7.756 9.789 1.948 1.00 64.88 424 ARG D CA 1
ATOM 10493 C C . ARG D 1 324 ? 7.805 11.310 2.075 1.00 62.54 424 ARG D C 1
ATOM 10494 O O . ARG D 1 324 ? 8.850 11.927 1.841 1.00 58.22 424 ARG D O 1
ATOM 10502 N N . SER D 1 325 ? 6.691 11.931 2.475 1.00 61.37 425 SER D N 1
ATOM 10503 C CA . SER D 1 325 ? 6.674 13.385 2.604 1.00 62.94 425 SER D CA 1
ATOM 10504 C C . SER D 1 325 ? 7.613 13.856 3.713 1.00 60.78 425 SER D C 1
ATOM 10505 O O . SER D 1 325 ? 8.287 14.883 3.576 1.00 59.09 425 SER D O 1
ATOM 10508 N N . VAL D 1 326 ? 7.685 13.109 4.812 1.00 57.84 426 VAL D N 1
ATOM 10509 C CA . VAL D 1 326 ? 8.599 13.462 5.894 1.00 57.29 426 VAL D CA 1
ATOM 10510 C C . VAL D 1 326 ? 10.046 13.351 5.430 1.00 56.39 426 VAL D C 1
ATOM 10511 O O . VAL D 1 326 ? 10.853 14.267 5.626 1.00 53.57 426 VAL D O 1
ATOM 10515 N N . VAL D 1 327 ? 10.397 12.216 4.827 1.00 53.07 427 VAL D N 1
ATOM 10516 C CA . VAL D 1 327 ? 11.767 11.992 4.377 1.00 54.44 427 VAL D CA 1
ATOM 10517 C C . VAL D 1 327 ? 12.177 13.052 3.362 1.00 53.28 427 VAL D C 1
ATOM 10518 O O . VAL D 1 327 ? 13.321 13.524 3.360 1.00 50.76 427 VAL D O 1
ATOM 10522 N N . HIS D 1 328 ? 11.248 13.449 2.494 1.00 51.37 428 HIS D N 1
ATOM 10523 C CA . HIS D 1 328 ? 11.551 14.466 1.493 1.00 56.86 428 HIS D CA 1
ATOM 10524 C C . HIS D 1 328 ? 12.010 15.770 2.140 1.00 56.41 428 HIS D C 1
ATOM 10525 O O . HIS D 1 328 ? 12.995 16.378 1.704 1.00 54.26 428 HIS D O 1
ATOM 10532 N N . GLN D 1 329 ? 11.291 16.233 3.167 1.00 58.96 429 GLN D N 1
ATOM 10533 C CA . GLN D 1 329 ? 11.692 17.463 3.847 1.00 56.93 429 GLN D CA 1
ATOM 10534 C C . GLN D 1 329 ? 13.019 17.279 4.572 1.00 50.31 429 GLN D C 1
ATOM 10535 O O . GLN D 1 329 ? 13.887 18.160 4.530 1.00 48.56 429 GLN D O 1
ATOM 10541 N N . LEU D 1 330 ? 13.206 16.126 5.208 1.00 47.97 430 LEU D N 1
ATOM 10542 C CA . LEU D 1 330 ? 14.443 15.861 5.935 1.00 50.87 430 LEU D CA 1
ATOM 10543 C C . LEU D 1 330 ? 15.643 15.901 5.000 1.00 50.25 430 LEU D C 1
ATOM 10544 O O . LEU D 1 330 ? 16.619 16.618 5.250 1.00 53.80 430 LEU D O 1
ATOM 10549 N N . LEU D 1 331 ? 15.582 15.141 3.913 1.00 50.35 431 LEU D N 1
ATOM 10550 C CA . LEU D 1 331 ? 16.708 15.086 2.993 1.00 50.44 431 LEU D CA 1
ATOM 10551 C C . LEU D 1 331 ? 16.918 16.418 2.283 1.00 51.32 431 LEU D C 1
ATOM 10552 O O . LEU D 1 331 ? 18.057 16.768 1.951 1.00 52.22 431 LEU D O 1
ATOM 10557 N N . GLY D 1 332 ? 15.843 17.175 2.049 1.00 42.27 432 GLY D N 1
ATOM 10558 C CA . GLY D 1 332 ? 16.006 18.497 1.468 1.00 47.02 432 GLY D CA 1
ATOM 10559 C C . GLY D 1 332 ? 16.769 19.441 2.381 1.00 48.11 432 GLY D C 1
ATOM 10560 O O . GLY D 1 332 ? 17.569 20.257 1.918 1.00 47.19 432 GLY D O 1
ATOM 10561 N N . GLY D 1 333 ? 16.525 19.354 3.691 1.00 49.93 433 GLY D N 1
ATOM 10562 C CA . GLY D 1 333 ? 17.316 20.143 4.625 1.00 48.59 433 GLY D CA 1
ATOM 10563 C C . GLY D 1 333 ? 18.777 19.724 4.637 1.00 47.69 433 GLY D C 1
ATOM 10564 O O . GLY D 1 333 ? 19.676 20.563 4.747 1.00 49.12 433 GLY D O 1
ATOM 10565 N N . LEU D 1 334 ? 19.034 18.421 4.500 1.00 43.35 434 LEU D N 1
ATOM 10566 C CA . LEU D 1 334 ? 20.411 17.942 4.407 1.00 48.40 434 LEU D CA 1
ATOM 10567 C C . LEU D 1 334 ? 21.085 18.440 3.129 1.00 48.01 434 LEU D C 1
ATOM 10568 O O . LEU D 1 334 ? 22.256 18.844 3.151 1.00 47.82 434 LEU D O 1
ATOM 10573 N N . ARG D 1 335 ? 20.363 18.415 2.009 1.00 46.85 435 ARG D N 1
ATOM 10574 C CA . ARG D 1 335 ? 20.928 18.903 0.752 1.00 50.05 435 ARG D CA 1
ATOM 10575 C C . ARG D 1 335 ? 21.217 20.398 0.825 1.00 50.90 435 ARG D C 1
ATOM 10576 O O . ARG D 1 335 ? 22.252 20.865 0.329 1.00 52.54 435 ARG D O 1
ATOM 10584 N N . SER D 1 336 ? 20.309 21.165 1.431 1.00 45.63 436 SER D N 1
ATOM 10585 C CA . SER D 1 336 ? 20.551 22.593 1.601 1.00 50.02 436 SER D CA 1
ATOM 10586 C C . SER D 1 336 ? 21.810 22.827 2.435 1.00 48.62 436 SER D C 1
ATOM 10587 O O . SER D 1 336 ? 22.660 23.655 2.087 1.00 47.37 436 SER D O 1
ATOM 10590 N N . SER D 1 337 ? 21.970 22.051 3.506 1.00 45.53 437 SER D N 1
ATOM 10591 C CA . SER D 1 337 ? 23.147 22.164 4.363 1.00 46.73 437 SER D CA 1
ATOM 10592 C C . SER D 1 337 ? 24.441 21.910 3.586 1.00 47.78 437 SER D C 1
ATOM 10593 O O . SER D 1 337 ? 25.411 22.672 3.694 1.00 43.80 437 SER D O 1
ATOM 10596 N N . MET D 1 338 ? 24.484 20.824 2.816 1.00 42.25 438 MET D N 1
ATOM 10597 C CA . MET D 1 338 ? 25.685 20.532 2.042 1.00 45.68 438 MET D CA 1
ATOM 10598 C C . MET D 1 338 ? 25.962 21.622 1.011 1.00 50.96 438 MET D C 1
ATOM 10599 O O . MET D 1 338 ? 27.118 22.031 0.832 1.00 52.30 438 MET D O 1
ATOM 10604 N N . GLY D 1 339 ? 24.912 22.143 0.360 1.00 45.18 439 GLY D N 1
ATOM 10605 C CA . GLY D 1 339 ? 25.097 23.278 -0.540 1.00 48.67 439 GLY D CA 1
ATOM 10606 C C . GLY D 1 339 ? 25.679 24.500 0.148 1.00 51.19 439 GLY D C 1
ATOM 10607 O O . GLY D 1 339 ? 26.532 25.193 -0.415 1.00 54.03 439 GLY D O 1
ATOM 10608 N N . TYR D 1 340 ? 25.211 24.792 1.371 1.00 48.94 440 TYR D N 1
ATOM 10609 C CA . TYR D 1 340 ? 25.750 25.908 2.148 1.00 50.43 440 TYR D CA 1
ATOM 10610 C C . TYR D 1 340 ? 27.230 25.718 2.451 1.00 48.59 440 TYR D C 1
ATOM 10611 O O . TYR D 1 340 ? 27.989 26.691 2.522 1.00 50.23 440 TYR D O 1
ATOM 10620 N N . VAL D 1 341 ? 27.635 24.472 2.692 1.00 46.89 441 VAL D N 1
ATOM 10621 C CA . VAL D 1 341 ? 29.010 24.146 3.047 1.00 53.66 441 VAL D CA 1
ATOM 10622 C C . VAL D 1 341 ? 29.873 23.950 1.803 1.00 55.10 441 VAL D C 1
ATOM 10623 O O . VAL D 1 341 ? 31.111 24.024 1.890 1.00 53.68 441 VAL D O 1
ATOM 10627 N N . GLY D 1 342 ? 29.256 23.775 0.639 1.00 46.58 442 GLY D N 1
ATOM 10628 C CA . GLY D 1 342 ? 29.986 23.550 -0.596 1.00 50.64 442 GLY D CA 1
ATOM 10629 C C . GLY D 1 342 ? 30.345 22.107 -0.854 1.00 50.80 442 GLY D C 1
ATOM 10630 O O . GLY D 1 342 ? 31.204 21.840 -1.702 1.00 53.93 442 GLY D O 1
ATOM 10631 N N . ALA D 1 343 ? 29.705 21.170 -0.161 1.00 47.31 443 ALA D N 1
ATOM 10632 C CA . ALA D 1 343 ? 30.079 19.761 -0.219 1.00 50.56 443 ALA D CA 1
ATOM 10633 C C . ALA D 1 343 ? 29.362 19.019 -1.341 1.00 52.10 443 ALA D C 1
ATOM 10634 O O . ALA D 1 343 ? 28.137 19.123 -1.486 1.00 55.36 443 ALA D O 1
ATOM 10636 N N . LYS D 1 344 ? 30.122 18.232 -2.103 1.00 49.71 444 LYS D N 1
ATOM 10637 C CA . LYS D 1 344 ? 29.535 17.470 -3.200 1.00 50.35 444 LYS D CA 1
ATOM 10638 C C . LYS D 1 344 ? 28.944 16.137 -2.756 1.00 50.24 444 LYS D C 1
ATOM 10639 O O . LYS D 1 344 ? 28.080 15.604 -3.462 1.00 50.26 444 LYS D O 1
ATOM 10645 N N . ASP D 1 345 ? 29.370 15.604 -1.610 1.00 49.41 445 ASP D N 1
ATOM 10646 C CA . ASP D 1 345 ? 28.856 14.340 -1.084 1.00 49.65 445 ASP D CA 1
ATOM 10647 C C . ASP D 1 345 ? 29.172 14.289 0.412 1.00 49.59 445 ASP D C 1
ATOM 10648 O O . ASP D 1 345 ? 29.755 15.225 0.967 1.00 49.53 445 ASP D O 1
ATOM 10653 N N . ILE D 1 346 ? 28.795 13.176 1.064 1.00 49.82 446 ILE D N 1
ATOM 10654 C CA . ILE D 1 346 ? 28.833 13.117 2.529 1.00 47.24 446 ILE D CA 1
ATOM 10655 C C . ILE D 1 346 ? 30.267 13.212 3.045 1.00 47.73 446 ILE D C 1
ATOM 10656 O O . ILE D 1 346 ? 30.555 13.963 3.980 1.00 45.92 446 ILE D O 1
ATOM 10661 N N A GLU D 1 347 ? 31.185 12.453 2.448 0.54 48.42 447 GLU D N 1
ATOM 10662 N N B GLU D 1 347 ? 31.182 12.429 2.465 0.46 48.45 447 GLU D N 1
ATOM 10663 C CA A GLU D 1 347 ? 32.558 12.467 2.945 0.54 49.81 447 GLU D CA 1
ATOM 10664 C CA B GLU D 1 347 ? 32.567 12.475 2.930 0.46 49.89 447 GLU D CA 1
ATOM 10665 C C A GLU D 1 347 ? 33.198 13.844 2.774 0.54 48.38 447 GLU D C 1
ATOM 10666 C C B GLU D 1 347 ? 33.144 13.877 2.800 0.46 48.28 447 GLU D C 1
ATOM 10667 O O A GLU D 1 347 ? 33.933 14.305 3.655 0.54 48.26 447 GLU D O 1
ATOM 10668 O O B GLU D 1 347 ? 33.800 14.377 3.722 0.46 48.06 447 GLU D O 1
ATOM 10679 N N . ASP D 1 348 ? 32.908 14.525 1.657 1.00 47.61 448 ASP D N 1
ATOM 10680 C CA . ASP D 1 348 ? 33.376 15.893 1.458 1.00 45.03 448 ASP D CA 1
ATOM 10681 C C . ASP D 1 348 ? 32.761 16.838 2.486 1.00 47.87 448 ASP D C 1
ATOM 10682 O O . ASP D 1 348 ? 33.438 17.726 3.013 1.00 47.00 448 ASP D O 1
ATOM 10687 N N . PHE D 1 349 ? 31.464 16.662 2.753 1.00 48.71 449 PHE D N 1
ATOM 10688 C CA . PHE D 1 349 ? 30.760 17.358 3.821 1.00 43.86 449 PHE D CA 1
ATOM 10689 C C . PHE D 1 349 ? 31.511 17.246 5.141 1.00 46.73 449 PHE D C 1
ATOM 10690 O O . PHE D 1 349 ? 31.746 18.251 5.817 1.00 43.73 449 PHE D O 1
ATOM 10698 N N . GLN D 1 350 ? 31.921 16.029 5.510 1.00 48.70 450 GLN D N 1
ATOM 10699 C CA . GLN D 1 350 ? 32.627 15.837 6.775 1.00 48.51 450 GLN D CA 1
ATOM 10700 C C . GLN D 1 350 ? 34.015 16.466 6.753 1.00 49.61 450 GLN D C 1
ATOM 10701 O O . GLN D 1 350 ? 34.484 16.958 7.788 1.00 46.10 450 GLN D O 1
ATOM 10707 N N . LYS D 1 351 ? 34.670 16.476 5.586 1.00 48.35 451 LYS D N 1
ATOM 10708 C CA . LYS D 1 351 ? 35.981 17.109 5.467 1.00 51.71 451 LYS D CA 1
ATOM 10709 C C . LYS D 1 351 ? 35.884 18.626 5.587 1.00 46.36 451 LYS D C 1
ATOM 10710 O O . LYS D 1 351 ? 36.777 19.263 6.162 1.00 45.71 451 LYS D O 1
ATOM 10716 N N . ARG D 1 352 ? 34.834 19.225 5.010 1.00 43.78 452 ARG D N 1
ATOM 10717 C CA . ARG D 1 352 ? 34.708 20.679 4.990 1.00 44.83 452 ARG D CA 1
ATOM 10718 C C . ARG D 1 352 ? 34.141 21.247 6.288 1.00 48.03 452 ARG D C 1
ATOM 10719 O O . ARG D 1 352 ? 34.419 22.407 6.613 1.00 48.96 452 ARG D O 1
ATOM 10727 N N . ALA D 1 353 ? 33.365 20.453 7.027 1.00 45.41 453 ALA D N 1
ATOM 10728 C CA . ALA D 1 353 ? 32.542 20.960 8.129 1.00 47.79 453 ALA D CA 1
ATOM 10729 C C . ALA D 1 353 ? 33.345 21.759 9.148 1.00 45.85 453 ALA D C 1
ATOM 10730 O O . ALA D 1 353 ? 34.359 21.289 9.674 1.00 48.07 453 ALA D O 1
ATOM 10732 N N . GLU D 1 354 ? 32.871 22.973 9.433 1.00 46.89 454 GLU D N 1
ATOM 10733 C CA . GLU D 1 354 ? 33.396 23.809 10.512 1.00 50.11 454 GLU D CA 1
ATOM 10734 C C . GLU D 1 354 ? 32.225 24.285 11.350 1.00 49.63 454 GLU D C 1
ATOM 10735 O O . GLU D 1 354 ? 31.240 24.798 10.810 1.00 50.95 454 GLU D O 1
ATOM 10741 N N . PHE D 1 355 ? 32.327 24.101 12.657 1.00 51.26 455 PHE D N 1
ATOM 10742 C CA . PHE D 1 355 ? 31.235 24.392 13.563 1.00 49.32 455 PHE D CA 1
ATOM 10743 C C . PHE D 1 355 ? 31.515 25.659 14.351 1.00 51.33 455 PHE D C 1
ATOM 10744 O O . PHE D 1 355 ? 32.666 26.049 14.573 1.00 50.58 455 PHE D O 1
ATOM 10752 N N . VAL D 1 356 ? 30.438 26.292 14.778 1.00 53.08 456 VAL D N 1
ATOM 10753 C CA . VAL D 1 356 ? 30.487 27.375 15.749 1.00 50.03 456 VAL D CA 1
ATOM 10754 C C . VAL D 1 356 ? 29.645 26.959 16.948 1.00 44.96 456 VAL D C 1
ATOM 10755 O O . VAL D 1 356 ? 28.579 26.360 16.777 1.00 46.58 456 VAL D O 1
ATOM 10759 N N . GLU D 1 357 ? 30.145 27.228 18.156 1.00 45.03 457 GLU D N 1
ATOM 10760 C CA . GLU D 1 357 ? 29.337 27.085 19.360 1.00 45.16 457 GLU D CA 1
ATOM 10761 C C . GLU D 1 357 ? 28.524 28.358 19.558 1.00 46.79 457 GLU D C 1
ATOM 10762 O O . GLU D 1 357 ? 29.041 29.469 19.389 1.00 48.21 457 GLU D O 1
ATOM 10768 N N . ILE D 1 358 ? 27.245 28.205 19.884 1.00 42.18 458 ILE D N 1
ATOM 10769 C CA . ILE D 1 358 ? 26.363 29.355 20.033 1.00 43.36 458 ILE D CA 1
ATOM 10770 C C . ILE D 1 358 ? 25.831 29.382 21.465 1.00 46.20 458 ILE D C 1
ATOM 10771 O O . ILE D 1 358 ? 26.049 28.456 22.255 1.00 44.84 458 ILE D O 1
ATOM 10776 N N . THR D 1 359 ? 25.171 30.492 21.804 1.00 47.10 459 THR D N 1
ATOM 10777 C CA . THR D 1 359 ? 24.500 30.656 23.081 1.00 52.15 459 THR D CA 1
ATOM 10778 C C . THR D 1 359 ? 23.002 30.434 22.922 1.00 53.80 459 THR D C 1
ATOM 10779 O O . THR D 1 359 ? 22.465 30.348 21.814 1.00 52.14 459 THR D O 1
ATOM 10783 N N . THR D 1 360 ? 22.332 30.378 24.070 1.00 57.42 460 THR D N 1
ATOM 10784 C CA . THR D 1 360 ? 20.874 30.369 24.124 1.00 60.73 460 THR D CA 1
ATOM 10785 C C . THR D 1 360 ? 20.273 31.509 23.305 1.00 58.17 460 THR D C 1
ATOM 10786 O O . THR D 1 360 ? 19.348 31.300 22.512 1.00 58.46 460 THR D O 1
ATOM 10790 N N . ALA D 1 361 ? 20.779 32.730 23.497 1.00 54.02 461 ALA D N 1
ATOM 10791 C CA . ALA D 1 361 ? 20.324 33.848 22.678 1.00 52.39 461 ALA D CA 1
ATOM 10792 C C . ALA D 1 361 ? 20.517 33.557 21.194 1.00 53.36 461 ALA D C 1
ATOM 10793 O O . ALA D 1 361 ? 19.649 33.880 20.371 1.00 55.26 461 ALA D O 1
ATOM 10795 N N . GLY D 1 362 ? 21.656 32.967 20.828 1.00 51.81 462 GLY D N 1
ATOM 10796 C CA . GLY D 1 362 ? 21.875 32.608 19.432 1.00 50.88 462 GLY D CA 1
ATOM 10797 C C . GLY D 1 362 ? 20.904 31.546 18.947 1.00 52.91 462 GLY D C 1
ATOM 10798 O O . GLY D 1 362 ? 20.513 31.546 17.772 1.00 55.20 462 GLY D O 1
ATOM 10799 N N . LEU D 1 363 ? 20.494 30.637 19.844 1.00 52.37 463 LEU D N 1
ATOM 10800 C CA . LEU D 1 363 ? 19.459 29.663 19.509 1.00 52.47 463 LEU D CA 1
ATOM 10801 C C . LEU D 1 363 ? 18.105 30.340 19.326 1.00 53.38 463 LEU D C 1
ATOM 10802 O O . LEU D 1 363 ? 17.399 30.075 18.344 1.00 54.29 463 LEU D O 1
ATOM 10807 N N . LYS D 1 364 ? 17.711 31.194 20.283 1.00 50.15 464 LYS D N 1
ATOM 10808 C CA . LYS D 1 364 ? 16.498 31.992 20.114 1.00 52.94 464 LYS D CA 1
ATOM 10809 C C . LYS D 1 364 ? 16.513 32.701 18.763 1.00 50.90 464 LYS D C 1
ATOM 10810 O O . LYS D 1 364 ? 15.524 32.679 18.016 1.00 51.79 464 LYS D O 1
ATOM 10816 N N . GLU D 1 365 ? 17.651 33.303 18.425 1.00 47.80 465 GLU D N 1
ATOM 10817 C CA . GLU D 1 365 ? 17.772 34.032 17.168 1.00 49.11 465 GLU D CA 1
ATOM 10818 C C . GLU D 1 365 ? 17.607 33.102 15.969 1.00 51.23 465 GLU D C 1
ATOM 10819 O O . GLU D 1 365 ? 17.107 33.525 14.920 1.00 52.76 465 GLU D O 1
ATOM 10825 N N . SER D 1 366 ? 17.988 31.830 16.119 1.00 52.94 466 SER D N 1
ATOM 10826 C CA . SER D 1 366 ? 17.987 30.907 14.987 1.00 57.29 466 SER D CA 1
ATOM 10827 C C . SER D 1 366 ? 16.583 30.400 14.688 1.00 58.18 466 SER D C 1
ATOM 10828 O O . SER D 1 366 ? 16.209 30.240 13.519 1.00 54.24 466 SER D O 1
ATOM 10831 N N . HIS D 1 367 ? 15.800 30.146 15.728 1.00 57.23 467 HIS D N 1
ATOM 10832 C CA . HIS D 1 367 ? 14.402 29.799 15.553 1.00 59.33 467 HIS D CA 1
ATOM 10833 C C . HIS D 1 367 ? 13.621 31.018 15.072 1.00 58.18 467 HIS D C 1
ATOM 10834 O O . HIS D 1 367 ? 14.147 32.131 14.987 1.00 59.14 467 HIS D O 1
ATOM 10841 N N . VAL D 1 368 ? 12.355 30.787 14.719 1.00 57.96 468 VAL D N 1
ATOM 10842 C CA . VAL D 1 368 ? 11.437 31.882 14.422 1.00 59.11 468 VAL D CA 1
ATOM 10843 C C . VAL D 1 368 ? 11.200 32.679 15.699 1.00 60.76 468 VAL D C 1
ATOM 10844 O O . VAL D 1 368 ? 11.018 32.100 16.777 1.00 62.74 468 VAL D O 1
ATOM 10848 N N . HIS D 1 369 ? 11.225 34.012 15.595 1.00 60.91 469 HIS D N 1
ATOM 10849 C CA . HIS D 1 369 ? 11.079 34.864 16.769 1.00 64.88 469 HIS D CA 1
ATOM 10850 C C . HIS D 1 369 ? 10.352 36.149 16.397 1.00 70.76 469 HIS D C 1
ATOM 10851 O O . HIS D 1 369 ? 10.446 36.626 15.262 1.00 69.62 469 HIS D O 1
ATOM 10858 N N . ASP D 1 370 ? 9.607 36.691 17.367 1.00 73.12 470 ASP D N 1
ATOM 10859 C CA . ASP D 1 370 ? 8.932 37.986 17.260 1.00 78.56 470 ASP D CA 1
ATOM 10860 C C . ASP D 1 370 ? 7.892 38.022 16.144 1.00 83.27 470 ASP D C 1
ATOM 10861 O O . ASP D 1 370 ? 7.435 39.102 15.748 1.00 87.13 470 ASP D O 1
ATOM 10866 N N . VAL D 1 371 ? 7.511 36.859 15.620 1.00 82.00 471 VAL D N 1
ATOM 10867 C CA . VAL D 1 371 ? 6.488 36.742 14.590 1.00 83.04 471 VAL D CA 1
ATOM 10868 C C . VAL D 1 371 ? 5.568 35.596 14.979 1.00 80.76 471 VAL D C 1
ATOM 10869 O O . VAL D 1 371 ? 6.039 34.518 15.358 1.00 79.64 471 VAL D O 1
ATOM 10873 N N . THR D 1 372 ? 4.263 35.825 14.886 1.00 82.20 472 THR D N 1
ATOM 10874 C CA . THR D 1 372 ? 3.276 34.786 15.144 1.00 84.16 472 THR D CA 1
ATOM 10875 C C . THR D 1 372 ? 3.029 34.001 13.859 1.00 81.52 472 THR D C 1
ATOM 10876 O O . THR D 1 372 ? 2.531 34.555 12.876 1.00 80.74 472 THR D O 1
ATOM 10880 N N . ILE D 1 373 ? 3.378 32.714 13.871 1.00 74.73 473 ILE D N 1
ATOM 10881 C CA . ILE D 1 373 ? 3.196 31.871 12.696 1.00 74.75 473 ILE D CA 1
ATOM 10882 C C . ILE D 1 373 ? 1.710 31.607 12.482 1.00 80.58 473 ILE D C 1
ATOM 10883 O O . ILE D 1 373 ? 0.961 31.354 13.436 1.00 83.53 473 ILE D O 1
ATOM 10888 N N . THR D 1 374 ? 1.267 31.693 11.222 1.00 81.91 474 THR D N 1
ATOM 10889 C CA . THR D 1 374 ? -0.135 31.474 10.878 1.00 90.97 474 THR D CA 1
ATOM 10890 C C . THR D 1 374 ? -0.357 30.389 9.834 1.00 91.87 474 THR D C 1
ATOM 10891 O O . THR D 1 374 ? -1.501 29.950 9.667 1.00 95.11 474 THR D O 1
ATOM 10895 N N . HIS D 1 375 ? 0.676 29.967 9.114 1.00 89.75 475 HIS D N 1
ATOM 10896 C CA . HIS D 1 375 ? 0.608 28.822 8.219 1.00 93.97 475 HIS D CA 1
ATOM 10897 C C . HIS D 1 375 ? 1.654 27.812 8.667 1.00 91.98 475 HIS D C 1
ATOM 10898 O O . HIS D 1 375 ? 2.779 28.185 9.018 1.00 86.56 475 HIS D O 1
ATOM 10905 N N . GLU D 1 376 ? 1.279 26.536 8.671 1.00 96.67 476 GLU D N 1
ATOM 10906 C CA . GLU D 1 376 ? 2.185 25.486 9.121 1.00 96.88 476 GLU D CA 1
ATOM 10907 C C . GLU D 1 376 ? 3.224 25.202 8.045 1.00 90.26 476 GLU D C 1
ATOM 10908 O O . GLU D 1 376 ? 2.875 24.863 6.909 1.00 92.32 476 GLU D O 1
ATOM 10914 N N . ALA D 1 377 ? 4.497 25.346 8.402 1.00 84.43 477 ALA D N 1
ATOM 10915 C CA . ALA D 1 377 ? 5.579 24.980 7.502 1.00 81.62 477 ALA D CA 1
ATOM 10916 C C . ALA D 1 377 ? 5.737 23.459 7.466 1.00 84.90 477 ALA D C 1
ATOM 10917 O O . ALA D 1 377 ? 5.564 22.793 8.491 1.00 85.03 477 ALA D O 1
ATOM 10919 N N . PRO D 1 378 ? 6.054 22.884 6.301 1.00 86.79 478 PRO D N 1
ATOM 10920 C CA . PRO D 1 378 ? 6.202 21.421 6.223 1.00 85.69 478 PRO D CA 1
ATOM 10921 C C . PRO D 1 378 ? 7.376 20.885 7.025 1.00 77.02 478 PRO D C 1
ATOM 10922 O O . PRO D 1 378 ? 7.370 19.702 7.384 1.00 75.69 478 PRO D O 1
ATOM 10926 N N . ASN D 1 379 ? 8.383 21.711 7.314 1.00 70.74 479 ASN D N 1
ATOM 10927 C CA . ASN D 1 379 ? 9.620 21.236 7.921 1.00 65.69 479 ASN D CA 1
ATOM 10928 C C . ASN D 1 379 ? 9.972 22.010 9.187 1.00 64.35 479 ASN D C 1
ATOM 10929 O O . ASN D 1 379 ? 11.144 22.038 9.583 1.00 60.50 479 ASN D O 1
ATOM 10934 N N . TYR D 1 380 ? 8.987 22.638 9.829 1.00 68.28 480 TYR D N 1
ATOM 10935 C CA . TYR D 1 380 ? 9.247 23.446 11.013 1.00 70.89 480 TYR D CA 1
ATOM 10936 C C . TYR D 1 380 ? 7.963 23.565 11.821 1.00 79.77 480 TYR D C 1
ATOM 10937 O O . TYR D 1 380 ? 6.939 24.003 11.289 1.00 84.08 480 TYR D O 1
ATOM 10946 N N . LYS D 1 381 ? 8.013 23.180 13.094 1.00 88.69 481 LYS D N 1
ATOM 10947 C CA . LYS D 1 381 ? 6.822 23.245 13.945 1.00 97.56 481 LYS D CA 1
ATOM 10948 C C . LYS D 1 381 ? 7.099 23.965 15.264 1.00 99.90 481 LYS D C 1
ATOM 10949 O O . LYS D 1 381 ? 8.252 24.161 15.649 1.00 98.36 481 LYS D O 1
#

Sequence (1449 aa):
MKIVKRALTFEEDVLLRPGYSEVLPKEVKIHHTKLTKNITLNMPLISAAMDTVTEHRAAIMMARLGGLGVIHKNMDIASQVREVKRVKKSELKKRKEYPDANKDNFGRLRVGAAIGVGQMDRVDALVEAGVDVVVLDSAHGHSKGIIDTVKAIKAKYPNLDLIAGNIATAAAAKALCEAGVDAVKVGIGPGSICTTRIVSGVGVPQISAIDECVEEANKFGVPVIADGGIKYSGDIAKALAVGASSVMIGSLLAGTDESPGELFTYQGRQYKSYRGMGSLGAMQYFQKLVPEGIEGRVPYVGSIRSVVHQLLGGLRSSMGYVGAKDIEDFQKRAEFVEITTAGLKESHVHDVTITHEAPNYKVAMKIVKRALTFEEDVLLRPGYSEVLPKEVKIHHTKLTKNITLNMPLISAAMDTVTEHRAAIMMARLGGLGVIHKNMDIASQVREVKRVKKSEKRKEYPDANKDNFGRLRVGAAIGVGQMDRVDALVEAGVDVVVLDSAHGHSKGIIDTVKKAIKAKYPNLDLIAGNIATAAAAKALCEAGVDAVKVGIGPGSICTTRIVSGVGVPQISAIDECVEEANKFGVPVIADGGIKYSGDIAKALAVGASSVMIGSLLAGTDESPGEELFTYQGRQYKSYRGMGSLGAMQYFQKLVPEGIEGRVPYVGSIRSVVHQLLGGLRSSMGYVGAKDIEDFQKRAEFVEITTAGLKESHVHDVTITHEAPNYKAMKIVKRALTFEEDVLLRPGYSEVLPKEVKIHHTKLTKNITLNMPLISAAMDTVTEHRAAIMMARLGGLGVIHKNMDIASQVREVKRVKKSEKKRKEYPDANKDNFGRLRVGAAIGVGQMDRVDALVEAGVDVVVLDDSAHGHSKGIIDTVKAIKAKYPNLDLIAGNIATAAAAKALCEAGVDAVKVGIGPGSICTTRIVSGVGVPQISAIDECVEEANKFGVPVIADGGIKYSGDIAKALAVGASSVMIGSLLAGTDESPGELFTYQGRQYKSYRGMGSLGAMQKGSSDRYFQQQDKLVPEGIEGRVPYVGSIRSVVHQLLGGLRSSMGYVGAKDIEDFQKRAEFVEITTAGLKESHVHDVTITHEAPNYKAMKIVKRALTFEEDVLLRPGYSEVLPKEVKIHHTKLTKNITLNMPLISAAMDTVTEHRAAIMMARLGGLGVIHKNMDIASQVREVKRVKKSEKKRKEYPDANKDNFGRLRVGAAIGVGQMDRVDALVEAGVDVVVLDSAHGHSKGIIDTVKAIKAKYPNLDLIAGNIATAAAAKALCEAGVDAVKVGIGPGSICTTRIVSGVGVPQISAIDECVEEANKFGVPVIADGGIKYSGDIAKALAVGASSVMIGSLLAGTDESPGELFTYQGRQYKSYRGMGSLGAMQYFQKLVPEGIEGRVPYVGSIRSVVHQLLGGLRSSMGYVGAKDIEEDFQKRAEFVEITTAGLKESHVHDVTITHEAPNYK

Solvent-accessible surface area: 50705 Å² total; per-residue (Å²): 82,130,64,63,61,117,0,14,0,0,19,11,0,3,0,32,10,20,83,3,101,33,27,14,162,99,6,99,13,95,13,98,0,0,99,103,5,63,0,52,2,0,1,0,0,5,14,20,18,14,1,0,50,53,127,1,0,23,20,0,0,34,27,0,0,1,0,0,0,3,62,65,37,91,58,74,28,0,24,122,12,0,79,97,0,4,156,41,65,169,155,74,159,190,75,24,104,81,17,3,60,19,143,165,32,79,0,39,0,0,0,1,0,7,32,63,61,48,108,20,0,42,29,0,46,144,12,22,12,19,0,0,0,0,26,23,36,2,0,12,10,92,9,0,30,64,11,0,115,46,0,39,85,106,46,91,143,17,13,0,2,0,0,18,2,0,5,29,63,2,0,93,26,0,10,100,11,34,3,8,0,0,4,0,6,4,5,4,14,7,15,20,1,10,1,13,1,0,0,0,0,0,0,0,0,11,0,0,22,21,0,11,91,16,0,98,147,67,53,5,13,2,0,1,22,14,6,10,23,32,3,0,6,0,0,12,0,0,5,11,15,0,21,0,0,5,2,10,15,43,2,0,1,0,53,20,6,28,53,143,60,76,92,94,144,75,169,86,30,7,61,6,63,1,55,12,1,26,20,7,55,157,152,17,133,159,84,40,1,20,3,2,29,2,30,7,53,67,75,17,36,1,98,52,22,4,79,17,12,23,13,0,0,64,12,0,0,0,2,4,4,0,104,19,9,109,22,0,56,147,108,13,74,2,0,28,8,19,77,10,0,45,89,4,0,41,21,13,70,18,77,58,60,107,130,12,64,19,7,105,134,106,34,117,52,57,62,113,0,11,3,4,20,12,0,3,0,27,10,21,82,3,107,30,23,13,167,86,4,92,11,102,12,98,0,0,98,102,4,78,0,61,3,0,1,1,0,5,12,19,18,13,1,0,50,50,145,0,0,13,18,0,0,34,26,0,0,0,0,0,0,3,66,65,36,88,58,70,30,0,23,126,10,0,80,96,0,4,157,31,56,122,192,201,95,24,103,82,14,7,65,18,147,169,31,79,0,43,0,0,0,0,0,6,30,59,61,45,109,20,0,41,30,0,45,142,10,22,12,19,0,0,0,0,28,20,34,2,0,10,9,93,9,0,20,60,9,0,117,47,0,40,85,105,46,91,142,18,12,0,1,0,0,18,2,1,4,28,63,1,0,95,23,0,10,106,15,35,3,9,0,0,4,0,7,4,5,2,14,8,15,21,1,9,1,13,1,0,0,0,0,0,0,0,0,12,0,0,32,18,0,10,123,16,0,99,150,68,52,6,11,2,0,1,24,13,7,10,26,36,2,1,7,0,0,11,0,0,4,14,14,0,20,0,0,5,2,11,16,43,2,0,1,0,69,29,4,29,59,156,69,78,91,93,144,73,172,85,27,4,61,6,61,2,55,12,1,20,24,8,57,164,145,14,104,161,74,33,0,16,2,2,28,3,30,7,81,73,73,18,36,0,101,50,20,4,81,10,12,23,14,0,0,65,14,0,0,0,2,5,6,0,110,22,9,110,24,0,57,151,98,10,71,3,0,27,8,17,80,11,0,39,103,6,0,36,24,6,68,17,71,71,56,102,169,19,50,18,22,196,107,32,127,69,65,71,107,0,11,3,0,19,11,0,3,0,30,11,21,79,3,109,33,47,12,179,96,5,93,12,100,12,92,0,0,85,113,4,76,0,57,3,0,0,0,0,6,18,19,18,15,1,0,51,54,125,1,0,25,19,0,0,52,27,0,0,0,0,1,0,3,46,4,13,78,58,52,28,0,21,117,13,0,95,120,0,3,161,36,61,170,93,162,168,73,28,103,80,16,6,54,19,152,166,33,71,0,46,0,0,0,1,0,6,28,61,26,49,105,17,0,43,30,0,44,154,13,23,12,17,0,0,0,0,25,20,30,1,0,12,9,95,10,0,31,66,13,0,114,47,0,38,88,105,47,90,141,17,15,0,2,0,0,18,2,1,5,30,62,2,0,91,24,0,10,102,10,26,0,5,0,0,8,0,6,6,5,4,14,7,15,21,1,9,1,14,1,0,0,0,0,0,0,0,0,8,0,0,23,27,0,11,92,14,0,98,149,72,53,5,13,3,0,1,23,13,6,9,25,40,2,1,7,0,0,12,0,0,5,12,14,0,20,0,0,4,2,11,15,44,1,0,0,0,50,19,4,28,56,151,58,76,94,93,142,78,143,86,22,8,62,6,53,2,50,12,0,32,17,1,8,123,107,86,27,23,98,47,84,11,68,101,176,138,98,40,36,0,17,3,2,27,3,32,6,35,72,76,18,35,0,99,53,15,4,81,12,12,23,15,0,0,64,11,0,0,0,2,4,6,0,110,26,9,140,31,0,57,160,97,12,75,2,0,26,7,16,86,12,0,37,78,10,0,38,23,13,79,19,64,70,63,108,169,18,54,18,21,167,104,34,122,65,70,56,112,0,14,0,0,14,11,0,4,0,31,10,20,83,3,112,32,26,15,123,96,5,128,12,97,12,77,0,0,98,99,5,76,0,58,3,0,0,0,0,6,13,19,18,15,1,0,50,56,127,0,0,22,17,0,0,33,26,0,0,0,0,0,0,3,64,64,36,83,58,60,18,0,20,125,11,0,100,115,0,3,174,39,66,202,85,186,161,76,24,95,83,19,7,80,18,149,167,31,74,0,44,0,0,0,1,0,7,32,60,61,47,108,21,0,42,27,0,46,145,9,23,12,19,0,0,0,0,26,20,32,2,0,12,3,92,9,0,32,67,12,0,114,47,0,37,87,106,47,92,141,18,13,0,1,0,0,18,3,1,6,29,62,2,0,95,24,0,9,104,10,34,3,6,0,0,5,0,6,4,6,4,14,7,14,21,1,8,1,14,0,0,0,0,0,0,0,0,0,12,0,0,20,19,0,11,92,14,0,98,150,70,53,6,12,2,1,0,22,14,6,10,21,39,3,1,7,0,0,12,0,0,4,13,13,0,21,0,0,5,3,12,16,46,2,0,1,0,52,18,5,29,53,153,65,76,87,94,144,74,166,83,32,6,64,6,60,0,53,12,0,41,19,7,55,163,125,15,138,206,82,38,1,18,3,2,28,3,39,7,52,71,72,18,37,1,77,54,22,4,48,11,13,21,15,0,0,64,13,0,0,0,1,4,5,0,118,21,5,130,17,0,53,160,109,13,68,2,0,25,7,17,82,12,0,45,84,10,0,48,24,12,70,17,74,71,64,109,164,18,50,18,22,177

Secondary structure (DSSP, 8-state):
--EEEE---GGGEEEPP--B-S-GGG----EESSSS-EESSSEEE-S-TTT-SHHHHHHHHHTTSEEEE-SSS-HHHHHHHHHHHHT---HHHHH-TT--B-TTSPBP-EEEE-TT-HHHHHHHHHTT-SEEEEE-S-SSBHHHHHHHHHHHHH-TTSEEEEEEE-SHHHHHHHHHTT-SEEEE-SS-STTB-HHHHH-B---HHHHHHHHHHHHHTTT--EEEES---SHHHHHHHHHTT-SEEEESHHHHTBTTSSS--EEETTEEEEEEE-TTSHHHH--------SB-EEEEE--B-HHHHHHHHHHHHHHHHHHHT-SSHHHHHHH--EEE--HHHHHHHS--SSEEEE-BTTB--/---EEEE---GGGEEEPP--B---GGG----EESSSS-EESSSEEE-S-TTT-SHHHHHHHHHTTSEEEE-SSS-HHHHHHHHHHHHT---TTTSTT--B-TTSPBP-EEEE-TT-HHHHHHHHHTT-SEEEEE-S--SBHHHHHHHHHHHHH-TTSEEEEEEE-SHHHHHHHHHTT-SEEEE-SS-STTB-HHHHH-B---HHHHHHHHHHHHGGGT--EEEES---SHHHHHHHHHTT-SEEEESHHHHTBTTSSS--EEETTEEEEEEE-TTSHHHH--------SB-EEEEE--B-HHHHHHHHHHHHHHHHHHHT-SSHHHHHHH--EEE--HHHHHHHS--SSEE-S-BTTB-/---EEEE---GGGEEEPP--B-S-GGG----EESSSS-EESSSEEE-S-TTT-SHHHHHHHHHTTSEEEE-SSS-HHHHHHHHHHHHT---HHHH-TT--B-TTSPBP-EEEE-TT-HHHHHHHHHTT-SEEEEE-S--SBHHHHHHHHHHHHH-TTSEEEEEEE-SHHHHHHHHHTT-SEEEE-SS-STTB-HHHHH-B---HHHHHHHHHHHHGGGT--EEEES---SHHHHHHHHHTT-SEEEESHHHHTBTTSSS--EESSS-EEEEEE-TTSHHHHHSTT---STT---S---SB-EEEEE--B-HHHHHHHHHHHHHHHHHHHT-SSHHHHHHH--EEE--HHHHHHHS--SSEEEE-BTTB-/---EEEE---GGGEEEPP--B-S-GGG----EESSSS-EESSSEEE-S-TTT-SHHHHHHHHHTTSEEEE-SSS-HHHHHHHHHHHHTT--HHHHSTT--B-TTSPBP-EEEE-TT-HHHHHHHHHTT-SEEEEE-S--SBHHHHHHHHHHHHH-TTSEEEEEEE-SHHHHHHHHHHT-SEEEE-SS-STTB-HHHHH-B---HHHHHHHHHHHHGGGT--EEEES---SHHHHHHHHHHT-SEEEESHHHHTBSSSSS--EEETTEEEEEEE-TTSHHHH--------SB-EEEEE--B-HHHHHHHHHHHHHHHHHHHT-SSHHHHHHH--EEE--HHHHHHHS--SSEEEE-BTTB-

B-factor: mean 61.47, std 20.95, range [36.11, 170.8]

Foldseek 3Di:
DDDPDDFDADLQKDWAFDDADDALVQFFAKFDPFLPFIFRHFEEADQFQLFDFQLNQLVCQLQGHGYEHHDLDDLVRNLVRLLSQQVVDVVSCVVRVNGRADPVRGGAYEYEDEFPPVVSVVSNVVSPHQAYEHDDLAQQDPRNLVRLLVCCVVPVPHAYETDDDQALVSLLSNVVSPHGAYEYFNAQAPFFQRCPVPVDTGHQLRSLLRNQVNNVVSVTAYEREHNDDFLSSQLSSLLSPHRHYYDYQLRSQEPRGDADWDDDPNFIKGKDKDCQAPVNVCVVAVHDGGGGIGIHGRLYHPVLSVVRSSSSNSNSCSSQRANYSVSSNVSTDMDGDDVVVSQVVADPPDDDDDDDSGDDD/DDDDPDDFDADLQKDWAFDDAPDALVQFFAKFDPFLPFIFRHFEEADQFQLFDFQLNQLVQQLQGHGYEHHDLDDLVVNLVRLLSQQVVPPCVPRVNGRADPVRGRAYEYEDEFPVVVSVVSNVVSPHQAYEHDDLAQLDPSNLVRLLVCCVVPVPHAYETDDDQALVSLQSNVVSPHRAYEYFNAQAPFFQRCVLPVDTGHQLRSLLRNQVNNVVSVHAYEREHNDDFLSSQLSSLLSPHRHYYDYQLRSQEPRGDADWDDDPNFIKGKGKDCQEPVNVCVVAVHDGGGGIGIDGRQYHPVLSVVRSSSSNSVSCRSQRARYSVSSNVSTDMDGDDPVVSQVVADPPDDDDDDDSGHD/DDDDPDDFDADLQKDWAFDDADDALVQFFAKFDPFLPFIFRHFEEADQFQLFDFQLNQLVQQLQGHGYEHHQLDDLVRNLVRLLCQQVVDVSCCVRVNGRADPVRGRAYEYEDEFPPVVSVVSNVVSPHQAYEYDALAQQDPRNLVRLLVCCVVPVPHAYETDDDQALVSLQSNVVSPHRAYEYFNAQAPFFQRCPVPVDTGHQLNSLLRNQVNNVVSVTAYEREHNDDFLSSQQSSLLSGHRHYYDYPLRSQEPRGDADWDDDPNFIKGKGKDCQEPVNCVRPSDDHDPQDVPDGDGGGYIGIDGHQYHPVLSVVRSSSSNSVSCRRQNANYSVSSNVRTDMDGDDPVVSQVVADPPDDDDDDDSGHD/DDDDPDDFDALLQKDWAFDDAPDALVQFFAKFDPFLPFIFRHFEEADQFQLFDFQLNQQVCQLQGHGYEHHDLDDLVRNLVRLLSQQPVAVSCVVRVNGRADPVRGGAYEYEDEFPVVVSVVSNVVSPHQAYEHDDLAQQDPRNLVRLLVCCVVPVPHAYEYDDDQALVSLQSNVVSPHRAYEYFNAQAPFFQRCVLPVDTGHQLNSLLRNQVNNVVSVTAYEREHNDDFLSSQLSSLLSGHRHYYDYQLRSQEPRGDADWDDDPNFIKGKGKDCQACVNVCVVAVHDGGGYIGIDGRQYHPVLSVVRSSSSNSVSCSSQNARYSVSSNVSTDMDGDDPVVSQVVDDPPDDDDDDDSGHD

Radius of gyration: 34.38 Å; Cα contacts (8 Å, |Δi|>4): 4048; chains: 4; bounding box: 51×96×96 Å